Protein 4Q40 (pdb70)

Sequence (1336 aa):
KLLYTSANFLGIPTNRGQPKIGTYQGPELIRKSNFFQLVAEDGIQLTDCGDIIPVELNEAEDPQRFGMKWSRSFSLTTLRIAERVEELMKQSNKSTPLVIVGGDHSMATGTILGHAEAKPDLCVLWIDAHGDINTPLNSASGNMHGMPLSFLVKELQDQIPWLDDFEGIKPCLNASNIAYIGLRDLDAHETHDIRKHGIAYFTMLDVDRMGIEAVIKEALLAVNPRLEKAIHLSFDIDALDPLVAPSTGTAVPGGLTLREGLRICEEVSATGKLSVVELAELNPLLGSQEDVLKTQSSAVHILRACLGHCCRSGHLPFKVRNLTDQGIMSRAAHMQKLLYTSANFLGIPTNRGQPKIGTYQGPELIRKSNFFQLVAEDGIQLTDCGDIIPVELNEAEDPQRFGMKWSRSFSLTTLRIAERVEELMKQSNKSTPLVIVGGDHSMATGTILGHAEAKPDLCVLWIDAHGDINTPLNSASGNMHGMPLSFLVKELQDQIPWLDDFEGIKPCLNASNIAYIGLRDLDAHETHDIRKHGIAYFTMLDVDRMGIEAVIKEALLAVNPRLEKAIHLSFDIDALDPLVAPSTGTAVPGGLTLREGLRICEEVSATGKLSVVELAELNPLLGSQEDVLKTQSSAVHILRACLGHCCRSGHLPFKVRNLTDQGIMSRAAHMQKLLYTSANFLGIPTNRGQPKIGTYQGPELIRKSNFFQLVAEDGIQLTDCGDIIPVELNEAEDPQRFGMKWSRSFSLTTLRIAERVEELMKQSNKSTPLVIVGGDHSMATGTILGHAEAKPDLCVLWIDAHGDINTPLNSASGNMHGMPLSFLVKELQDQIPWLDDFEGIKPCLNASNIAYIGLRDLDAHETHDIRKHGIAYFTMLDVDRMGIEAVIKEALLAVNPRLEKAIHLSFDIDALDPLVAPSTGTAVPGGLTLREGLRICEEVSATGKLSVVELAELNPLLGSQEDVLKTQSSAVHILRACLGHCCRSGHLPFKVRNLTDQGIMSRAAHMQKLLYTSANFLGIPTNRGQPKIGTYQGPELIRKSNFFQLVAEDGIQLTDCGDIIPVELNEAEDPQRFGMKWSRSFSLTTLRIAERVEELMKQSTPLVIVGGDHSMATGTILGHAEAKPDLCVLWIDAHGDINTPLNSASGNMHGMPLSFLVKELQDQIPWLDDFEGIKPCLNASNIAYIGLRDLDAHETHDIRKHGIAYFTMLDVDRMGIEAVIKEALLAVNPRLEKAIHLSFDIDALDPLVAPSTGTAVPGGLTLREGLRICEEVSATGKLSVVELAELNPLLGSQEDVLKTQSSAVHILRACLGHCRSGHLPFKVRNLTDQGIMSRAAHM

Nearest PDB structures (foldseek):
  4q3v-assembly1_A  TM=1.002E+00  e=5.355E-65  Schistosoma mansoni
  4q3p-assembly2_B  TM=1.002E+00  e=9.299E-65  Schistosoma mansoni
  4q3q-assembly3_C  TM=1.002E+00  e=1.295E-64  Schistosoma mansoni
  4q3v-assembly3_C  TM=1.001E+00  e=1.733E-63  Schistosoma mansoni
  4q3p-assembly4_D  TM=9.991E-01  e=5.522E-63  Schistosoma mansoni

Organism: Schistosoma mansoni (NCBI:txid6183)

Structure (mmCIF, N/CA/C/O backbone):
data_4Q40
#
_entry.id   4Q40
#
_cell.length_a   177.808
_cell.length_b   177.808
_cell.length_c   177.808
_cell.angle_alpha   90.00
_cell.angle_beta   90.00
_cell.angle_gamma   90.00
#
_symmetry.space_group_name_H-M   'P 21 3'
#
loop_
_entity.id
_entity.type
_entity.pdbx_description
1 polymer Arginase
2 non-polymer 'MANGANESE (II) ION'
3 non-polymer VALINE
4 non-polymer GLYCEROL
5 non-polymer IMIDAZOLE
6 water water
#
loop_
_atom_site.group_PDB
_atom_site.id
_atom_site.type_symbol
_atom_site.label_atom_id
_atom_site.label_alt_id
_atom_site.label_comp_id
_atom_site.label_asym_id
_atom_site.label_entity_id
_atom_site.label_seq_id
_atom_site.pdbx_PDB_ins_code
_atom_site.Cartn_x
_atom_site.Cartn_y
_atom_site.Cartn_z
_atom_site.occupancy
_atom_site.B_iso_or_equiv
_atom_site.auth_seq_id
_atom_site.auth_comp_id
_atom_site.auth_asym_id
_atom_site.auth_atom_id
_atom_site.pdbx_PDB_model_num
ATOM 1 N N . LYS A 1 39 ? -53.867 -22.845 -9.666 1.00 53.17 18 LYS A N 1
ATOM 2 C CA . LYS A 1 39 ? -52.811 -23.630 -10.307 1.00 53.05 18 LYS A CA 1
ATOM 3 C C . LYS A 1 39 ? -53.001 -23.721 -11.819 1.00 50.01 18 LYS A C 1
ATOM 4 O O . LYS A 1 39 ? -52.305 -24.479 -12.500 1.00 46.48 18 LYS A O 1
ATOM 10 N N . LEU A 1 40 ? -53.956 -22.957 -12.340 1.00 43.19 19 LEU A N 1
ATOM 11 C CA . LEU A 1 40 ? -54.112 -22.825 -13.785 1.00 33.18 19 LEU A CA 1
ATOM 12 C C . LEU A 1 40 ? -54.061 -21.359 -14.159 1.00 30.46 19 LEU A C 1
ATOM 13 O O . LEU A 1 40 ? -54.763 -20.534 -13.574 1.00 28.69 19 LEU A O 1
ATOM 18 N N . LEU A 1 41 ? -53.226 -21.030 -15.139 1.00 24.32 20 LEU A N 1
ATOM 19 C CA . LEU A 1 41 ? -53.169 -19.681 -15.661 1.00 24.17 20 LEU A CA 1
ATOM 20 C C . LEU A 1 41 ? -54.452 -19.352 -16.402 1.00 25.70 20 LEU A C 1
ATOM 21 O O . LEU A 1 41 ? -54.943 -18.233 -16.335 1.00 25.58 20 LEU A O 1
ATOM 26 N N . TYR A 1 42 ? -54.973 -20.324 -17.143 1.00 21.30 21 TYR A N 1
ATOM 27 C CA . TYR A 1 42 ? -56.226 -20.148 -17.867 1.00 21.24 21 TYR A CA 1
ATOM 28 C C . TYR A 1 42 ? -57.184 -21.252 -17.433 1.00 22.40 21 TYR A C 1
ATOM 29 O O . TYR A 1 42 ? -56.891 -22.432 -17.614 1.00 21.50 21 TYR A O 1
ATOM 38 N N . THR A 1 43 ? -58.320 -20.874 -16.853 1.00 22.13 22 THR A N 1
ATOM 39 C CA . THR A 1 43 ? -59.310 -21.856 -16.400 1.00 22.12 22 THR A CA 1
ATOM 40 C C . THR A 1 43 ? -60.432 -22.085 -17.411 1.00 22.42 22 THR A C 1
ATOM 41 O O . THR A 1 43 ? -61.178 -23.054 -17.313 1.00 22.93 22 THR A O 1
ATOM 45 N N . SER A 1 44 ? -60.565 -21.184 -18.373 1.00 19.96 23 SER A N 1
ATOM 46 C CA . SER A 1 44 ? -61.504 -21.407 -19.456 1.00 20.47 23 SER A CA 1
ATOM 47 C C . SER A 1 44 ? -60.912 -20.944 -20.789 1.00 20.48 23 SER A C 1
ATOM 48 O O . SER A 1 44 ? -59.948 -20.189 -20.816 1.00 20.68 23 SER A O 1
ATOM 51 N N . ALA A 1 45 ? -61.491 -21.423 -21.884 1.00 19.18 24 ALA A N 1
ATOM 52 C CA . ALA A 1 45 ? -61.039 -21.027 -23.210 1.00 19.11 24 ALA A CA 1
ATOM 53 C C . ALA A 1 45 ? -62.205 -21.148 -24.173 1.00 18.90 24 ALA A C 1
ATOM 54 O O . ALA A 1 45 ? -63.150 -21.895 -23.928 1.00 20.14 24 ALA A O 1
ATOM 56 N N . ASN A 1 46 ? -62.129 -20.397 -25.267 1.00 20.73 25 ASN A N 1
ATOM 57 C CA . ASN A 1 46 ? -63.089 -20.516 -26.351 1.00 18.58 25 ASN A CA 1
ATOM 58 C C . ASN A 1 46 ? -62.432 -21.175 -27.546 1.00 18.23 25 ASN A C 1
ATOM 59 O O . ASN A 1 46 ? -61.228 -21.036 -27.732 1.00 17.53 25 ASN A O 1
ATOM 64 N N . PHE A 1 47 ? -63.229 -21.879 -28.347 1.00 16.78 26 PHE A N 1
ATOM 65 C CA . PHE A 1 47 ? -62.763 -22.593 -29.539 1.00 18.33 26 PHE A CA 1
ATOM 66 C C . PHE A 1 47 ? -63.612 -22.195 -30.740 1.00 21.77 26 PHE A C 1
ATOM 67 O O . PHE A 1 47 ? -64.850 -22.190 -30.671 1.00 20.63 26 PHE A O 1
ATOM 75 N N . LEU A 1 48 ? -62.945 -21.872 -31.842 1.00 18.32 27 LEU A N 1
ATOM 76 C CA . LEU A 1 48 ? -63.620 -21.400 -33.047 1.00 18.29 27 LEU A CA 1
ATOM 77 C C . LEU A 1 48 ? -62.980 -22.038 -34.265 1.00 22.71 27 LEU A C 1
ATOM 78 O O . LEU A 1 48 ? -61.755 -22.079 -34.368 1.00 15.79 27 LEU A O 1
ATOM 83 N N . GLY A 1 49 ? -63.808 -22.539 -35.183 1.00 15.09 28 GLY A N 1
ATOM 84 C CA . GLY A 1 49 ? -63.330 -23.037 -36.462 1.00 15.81 28 GLY A CA 1
ATOM 85 C C . GLY A 1 49 ? -63.487 -21.991 -37.557 1.00 18.69 28 GLY A C 1
ATOM 86 O O . GLY A 1 49 ? -64.478 -21.256 -37.598 1.00 19.41 28 GLY A O 1
ATOM 87 N N . ILE A 1 50 ? -62.505 -21.919 -38.449 1.00 14.82 29 ILE A N 1
ATOM 88 C CA . ILE A 1 50 ? -62.578 -21.040 -39.618 1.00 16.29 29 ILE A CA 1
ATOM 89 C C . ILE A 1 50 ? -62.065 -21.815 -40.822 1.00 18.30 29 ILE A C 1
ATOM 90 O O . ILE A 1 50 ? -60.866 -21.863 -41.063 1.00 18.71 29 ILE A O 1
ATOM 95 N N . PRO A 1 51 ? -62.978 -22.454 -41.568 1.00 17.33 30 PRO A N 1
ATOM 96 C CA . PRO A 1 51 ? -62.614 -23.357 -42.658 1.00 16.54 30 PRO A CA 1
ATOM 97 C C . PRO A 1 51 ? -62.260 -22.628 -43.965 1.00 16.67 30 PRO A C 1
ATOM 98 O O . PRO A 1 51 ? -62.763 -23.023 -45.018 1.00 18.56 30 PRO A O 1
ATOM 102 N N . THR A 1 52 ? -61.408 -21.612 -43.903 1.00 16.28 31 THR A N 1
ATOM 103 C CA . THR A 1 52 ? -60.950 -20.938 -45.127 1.00 14.67 31 THR A CA 1
ATOM 104 C C . THR A 1 52 ? -60.282 -21.913 -46.091 1.00 19.65 31 THR A C 1
ATOM 105 O O . THR A 1 52 ? -59.510 -22.781 -45.680 1.00 16.73 31 THR A O 1
ATOM 109 N N . ASN A 1 53 ? -60.565 -21.761 -47.380 1.00 15.64 32 ASN A N 1
ATOM 110 C CA . ASN A 1 53 ? -59.945 -22.610 -48.384 1.00 16.60 32 ASN A CA 1
ATOM 111 C C . ASN A 1 53 ? -59.733 -21.812 -49.672 1.00 20.85 32 ASN A C 1
ATOM 112 O O . ASN A 1 53 ? -59.207 -22.334 -50.647 1.00 24.43 32 ASN A O 1
ATOM 117 N N . ARG A 1 54 ? -60.143 -20.547 -49.675 1.00 16.81 33 ARG A N 1
ATOM 118 C CA . ARG A 1 54 ? -59.935 -19.696 -50.853 1.00 18.48 33 ARG A CA 1
ATOM 119 C C . ARG A 1 54 ? -58.646 -18.893 -50.804 1.00 19.28 33 ARG A C 1
ATOM 120 O O . ARG A 1 54 ? -58.420 -18.003 -51.631 1.00 20.12 33 ARG A O 1
ATOM 128 N N . GLY A 1 55 ? -57.794 -19.210 -49.833 1.00 16.60 34 GLY A N 1
ATOM 129 C CA . GLY A 1 55 ? -56.499 -18.563 -49.721 1.00 15.10 34 GLY A CA 1
ATOM 130 C C . GLY A 1 55 ? -55.404 -19.313 -50.456 1.00 15.43 34 GLY A C 1
ATOM 131 O O . GLY A 1 55 ? -54.324 -18.774 -50.658 1.00 17.90 34 GLY A O 1
ATOM 132 N N . GLN A 1 56 ? -55.694 -20.535 -50.893 1.00 16.72 35 GLN A N 1
ATOM 133 C CA . GLN A 1 56 ? -54.718 -21.353 -51.606 1.00 19.00 35 GLN A CA 1
ATOM 134 C C . GLN A 1 56 ? -55.450 -22.434 -52.397 1.00 16.58 35 GLN A C 1
ATOM 135 O O . GLN A 1 56 ? -56.621 -22.708 -52.132 1.00 19.79 35 GLN A O 1
ATOM 141 N N . PRO A 1 57 ? -54.774 -23.051 -53.375 1.00 20.02 36 PRO A N 1
ATOM 142 C CA . PRO A 1 57 ? -55.508 -23.848 -54.373 1.00 20.38 36 PRO A CA 1
ATOM 143 C C . PRO A 1 57 ? -55.887 -25.278 -53.979 1.00 22.92 36 PRO A C 1
ATOM 144 O O . PRO A 1 57 ? -56.757 -25.862 -54.624 1.00 21.01 36 PRO A O 1
ATOM 148 N N . LYS A 1 58 ? -55.255 -25.856 -52.965 1.00 18.28 37 LYS A N 1
ATOM 149 C CA . LYS A 1 58 ? -55.539 -27.257 -52.637 1.00 18.93 37 LYS A CA 1
ATOM 150 C C . LYS A 1 58 ? -56.792 -27.426 -51.783 1.00 20.83 37 LYS A C 1
ATOM 151 O O . LYS A 1 58 ? -56.879 -26.928 -50.659 1.00 18.98 37 LYS A O 1
ATOM 157 N N . ILE A 1 59 ? -57.774 -28.148 -52.309 1.00 18.65 38 ILE A N 1
ATOM 158 C CA . ILE A 1 59 ? -58.982 -28.372 -51.540 1.00 18.48 38 ILE A CA 1
ATOM 159 C C . ILE A 1 59 ? -58.646 -29.196 -50.281 1.00 17.95 38 ILE A C 1
ATOM 160 O O . ILE A 1 59 ? -57.864 -30.142 -50.329 1.00 17.81 38 ILE A O 1
ATOM 165 N N . GLY A 1 60 ? -59.208 -28.804 -49.150 1.00 16.49 39 GLY A N 1
ATOM 166 C CA . GLY A 1 60 ? -59.078 -29.603 -47.942 1.00 16.90 39 GLY A CA 1
ATOM 167 C C . GLY A 1 60 ? -58.803 -28.835 -46.663 1.00 16.45 39 GLY A C 1
ATOM 168 O O . GLY A 1 60 ? -59.032 -29.350 -45.578 1.00 17.09 39 GLY A O 1
ATOM 169 N N . THR A 1 61 ? -58.308 -27.611 -46.769 1.00 15.86 40 THR A N 1
ATOM 170 C CA . THR A 1 61 ? -58.107 -26.836 -45.545 1.00 15.95 40 THR A CA 1
ATOM 171 C C . THR A 1 61 ? -59.445 -26.564 -44.843 1.00 16.82 40 THR A C 1
ATOM 172 O O . THR A 1 61 ? -59.483 -26.329 -43.633 1.00 17.31 40 THR A O 1
ATOM 176 N N . TYR A 1 62 ? -60.552 -26.639 -45.584 1.00 14.65 41 TYR A N 1
ATOM 177 C CA . TYR A 1 62 ? -61.864 -26.417 -44.968 1.00 17.08 41 TYR A CA 1
ATOM 178 C C . TYR A 1 62 ? -62.189 -27.520 -43.954 1.00 15.85 41 TYR A C 1
ATOM 179 O O . TYR A 1 62 ? -63.068 -27.349 -43.106 1.00 18.43 41 TYR A O 1
ATOM 188 N N . GLN A 1 63 ? -61.460 -28.630 -44.023 1.00 17.09 42 GLN A N 1
ATOM 189 C CA . GLN A 1 63 ? -61.679 -29.753 -43.113 1.00 16.52 42 GLN A CA 1
ATOM 190 C C . GLN A 1 63 ? -60.799 -29.682 -41.851 1.00 17.16 42 GLN A C 1
ATOM 191 O O . GLN A 1 63 ? -60.891 -30.546 -40.986 1.00 16.59 42 GLN A O 1
ATOM 197 N N . GLY A 1 64 ? -59.990 -28.635 -41.728 1.00 17.35 43 GLY A N 1
ATOM 198 C CA . GLY A 1 64 ? -59.118 -28.488 -40.565 1.00 15.20 43 GLY A CA 1
ATOM 199 C C . GLY A 1 64 ? -59.856 -28.498 -39.238 1.00 15.00 43 GLY A C 1
ATOM 200 O O . GLY A 1 64 ? -59.480 -29.230 -38.316 1.00 16.48 43 GLY A O 1
ATOM 201 N N . PRO A 1 65 ? -60.905 -27.671 -39.108 1.00 15.40 44 PRO A N 1
ATOM 202 C CA . PRO A 1 65 ? -61.551 -27.619 -37.794 1.00 18.66 44 PRO A CA 1
ATOM 203 C C . PRO A 1 65 ? -62.127 -28.974 -37.399 1.00 18.66 44 PRO A C 1
ATOM 204 O O . PRO A 1 65 ? -62.020 -29.378 -36.243 1.00 19.02 44 PRO A O 1
ATOM 208 N N . GLU A 1 66 ? -62.713 -29.681 -38.353 1.00 18.22 45 GLU A N 1
ATOM 209 C CA . GLU A 1 66 ? -63.275 -30.997 -38.068 1.00 19.36 45 GLU A CA 1
ATOM 210 C C . GLU A 1 66 ? -62.197 -32.016 -37.685 1.00 20.62 45 GLU A C 1
ATOM 211 O O . GLU A 1 66 ? -62.428 -32.920 -36.872 1.00 21.82 45 GLU A O 1
ATOM 217 N N . LEU A 1 67 ? -61.013 -31.887 -38.271 1.00 19.31 46 LEU A N 1
ATOM 218 C CA . LEU A 1 67 ? -59.916 -32.767 -37.884 1.00 17.66 46 LEU A CA 1
ATOM 219 C C . LEU A 1 67 ? -59.617 -32.654 -36.385 1.00 19.14 46 LEU A C 1
ATOM 220 O O . LEU A 1 67 ? -59.291 -33.650 -35.730 1.00 20.90 46 LEU A O 1
ATOM 225 N N . ILE A 1 68 ? -59.728 -31.447 -35.838 1.00 16.59 47 ILE A N 1
ATOM 226 C CA . ILE A 1 68 ? -59.468 -31.258 -34.417 1.00 19.72 47 ILE A CA 1
ATOM 227 C C . ILE A 1 68 ? -60.682 -31.651 -33.568 1.00 20.34 47 ILE A C 1
ATOM 228 O O . ILE A 1 68 ? -60.533 -32.262 -32.507 1.00 20.21 47 ILE A O 1
ATOM 233 N N . ARG A 1 69 ? -61.881 -31.320 -34.035 1.00 20.53 48 ARG A N 1
ATOM 234 C CA . ARG A 1 69 ? -63.087 -31.724 -33.306 1.00 21.35 48 ARG A CA 1
ATOM 235 C C . ARG A 1 69 ? -63.217 -33.235 -33.164 1.00 23.43 48 ARG A C 1
ATOM 236 O O . ARG A 1 69 ? -63.688 -33.727 -32.139 1.00 27.58 48 ARG A O 1
ATOM 244 N N . LYS A 1 70 ? -62.808 -33.981 -34.181 1.00 22.75 49 LYS A N 1
ATOM 245 C CA . LYS A 1 70 ? -62.946 -35.431 -34.096 1.00 27.02 49 LYS A CA 1
ATOM 246 C C . LYS A 1 70 ? -61.776 -36.082 -33.352 1.00 26.32 49 LYS A C 1
ATOM 247 O O . LYS A 1 70 ? -61.791 -37.282 -33.102 1.00 23.13 49 LYS A O 1
ATOM 253 N N . SER A 1 71 ? -60.774 -35.283 -32.982 1.00 22.89 50 SER A N 1
ATOM 254 C CA . SER A 1 71 ? -59.681 -35.772 -32.138 1.00 21.31 50 SER A CA 1
ATOM 255 C C . SER A 1 71 ? -60.128 -35.813 -30.688 1.00 22.56 50 SER A C 1
ATOM 256 O O . SER A 1 71 ? -61.267 -35.473 -30.371 1.00 23.25 50 SER A O 1
ATOM 259 N N . ASN A 1 72 ? -59.211 -36.190 -29.801 1.00 20.41 51 ASN A N 1
ATOM 260 C CA . ASN A 1 72 ? -59.490 -36.178 -28.369 1.00 21.23 51 ASN A CA 1
ATOM 261 C C . ASN A 1 72 ? -59.120 -34.860 -27.685 1.00 21.91 51 ASN A C 1
ATOM 262 O O . ASN A 1 72 ? -59.110 -34.763 -26.455 1.00 21.68 51 ASN A O 1
ATOM 267 N N . PHE A 1 73 ? -58.850 -33.830 -28.482 1.00 19.45 52 PHE A N 1
ATOM 268 C CA . PHE A 1 73 ? -58.451 -32.537 -27.936 1.00 16.95 52 PHE A CA 1
ATOM 269 C C . PHE A 1 73 ? -59.378 -32.030 -26.824 1.00 19.94 52 PHE A C 1
ATOM 270 O O . PHE A 1 73 ? -58.916 -31.683 -25.742 1.00 19.54 52 PHE A O 1
ATOM 278 N N . PHE A 1 74 ? -60.683 -31.975 -27.082 1.00 19.46 53 PHE A N 1
ATOM 279 C CA . PHE A 1 74 ? -61.609 -31.453 -26.081 1.00 20.63 53 PHE A CA 1
ATOM 280 C C . PHE A 1 74 ? -61.567 -32.257 -24.774 1.00 19.95 53 PHE A C 1
ATOM 281 O O . PHE A 1 74 ? -61.528 -31.693 -23.680 1.00 22.53 53 PHE A O 1
ATOM 289 N N . GLN A 1 75 ? -61.563 -33.572 -24.893 1.00 21.65 54 GLN A N 1
ATOM 290 C CA . GLN A 1 75 ? -61.514 -34.425 -23.712 1.00 24.10 54 GLN A CA 1
ATOM 291 C C . GLN A 1 75 ? -60.242 -34.168 -22.903 1.00 25.95 54 GLN A C 1
ATOM 292 O O . GLN A 1 75 ? -60.286 -34.050 -21.680 1.00 22.77 54 GLN A O 1
ATOM 298 N N . LEU A 1 76 ? -59.111 -34.066 -23.593 1.00 21.82 55 LEU A N 1
ATOM 299 C CA . LEU A 1 76 ? -57.824 -33.893 -22.922 1.00 21.95 55 LEU A CA 1
ATOM 300 C C . LEU A 1 76 ? -57.741 -32.535 -22.243 1.00 22.46 55 LEU A C 1
ATOM 301 O O . LEU A 1 76 ? -57.170 -32.397 -21.164 1.00 22.73 55 LEU A O 1
ATOM 306 N N . VAL A 1 77 ? -58.287 -31.521 -22.894 1.00 18.29 56 VAL A N 1
ATOM 307 C CA . VAL A 1 77 ? -58.324 -30.197 -22.298 1.00 19.49 56 VAL A CA 1
ATOM 308 C C . VAL A 1 77 ? -59.176 -30.210 -21.029 1.00 23.38 56 VAL A C 1
ATOM 309 O O . VAL A 1 77 ? -58.802 -29.622 -20.016 1.00 22.48 56 VAL A O 1
ATOM 313 N N . ALA A 1 78 ? -60.304 -30.906 -21.070 1.00 20.79 57 ALA A N 1
ATOM 314 C CA . ALA A 1 78 ? -61.161 -30.993 -19.883 1.00 22.06 57 ALA A CA 1
ATOM 315 C C . ALA A 1 78 ? -60.457 -31.751 -18.760 1.00 22.53 57 ALA A C 1
ATOM 316 O O . ALA A 1 78 ? -60.599 -31.405 -17.592 1.00 27.30 57 ALA A O 1
ATOM 318 N N . GLU A 1 79 ? -59.678 -32.766 -19.118 1.00 22.84 58 GLU A N 1
ATOM 319 C CA . GLU A 1 79 ? -58.952 -33.548 -18.127 1.00 27.34 58 GLU A CA 1
ATOM 320 C C . GLU A 1 79 ? -57.881 -32.744 -17.373 1.00 30.57 58 GLU A C 1
ATOM 321 O O . GLU A 1 79 ? -57.501 -33.108 -16.264 1.00 28.32 58 GLU A O 1
ATOM 327 N N . ASP A 1 80 ? -57.411 -31.649 -17.961 1.00 25.66 59 ASP A N 1
ATOM 328 C CA . ASP A 1 80 ? -56.480 -30.758 -17.260 1.00 26.23 59 ASP A CA 1
ATOM 329 C C . ASP A 1 80 ? -57.199 -29.675 -16.449 1.00 25.53 59 ASP A C 1
ATOM 330 O O . ASP A 1 80 ? -56.556 -28.844 -15.815 1.00 26.93 59 ASP A O 1
ATOM 335 N N . GLY A 1 81 ? -58.528 -29.680 -16.485 1.00 24.99 60 GLY A N 1
ATOM 336 C CA . GLY A 1 81 ? -59.328 -28.805 -15.637 1.00 26.55 60 GLY A CA 1
ATOM 337 C C . GLY A 1 81 ? -59.773 -27.515 -16.298 1.00 26.06 60 GLY A C 1
ATOM 338 O O . GLY A 1 81 ? -60.279 -26.609 -15.644 1.00 24.65 60 GLY A O 1
ATOM 339 N N . ILE A 1 82 ? -59.601 -27.432 -17.611 1.00 24.34 61 ILE A N 1
ATOM 340 C CA . ILE A 1 82 ? -59.964 -26.227 -18.336 1.00 21.96 61 ILE A CA 1
ATOM 341 C C . ILE A 1 82 ? -61.357 -26.384 -18.952 1.00 22.74 61 ILE A C 1
ATOM 342 O O . ILE A 1 82 ? -61.669 -27.412 -19.556 1.00 23.09 61 ILE A O 1
ATOM 347 N N . GLN A 1 83 ? -62.191 -25.368 -18.772 1.00 22.91 62 GLN A N 1
ATOM 348 C CA . GLN A 1 83 ? -63.530 -25.333 -19.369 1.00 26.17 62 GLN A CA 1
ATOM 349 C C . GLN A 1 83 ? -63.468 -24.734 -20.769 1.00 24.77 62 GLN A C 1
ATOM 350 O O . GLN A 1 83 ? -63.279 -23.531 -20.914 1.00 24.50 62 GLN A O 1
ATOM 356 N N . LEU A 1 84 ? -63.633 -25.575 -21.787 1.00 23.15 63 LEU A N 1
ATOM 357 C CA . LEU A 1 84 ? -63.517 -25.148 -23.182 1.00 25.08 63 LEU A CA 1
ATOM 358 C C . LEU A 1 84 ? -64.884 -25.112 -23.853 1.00 24.54 63 LEU A C 1
ATOM 359 O O . LEU A 1 84 ? -65.583 -26.122 -23.910 1.00 26.54 63 LEU A O 1
ATOM 364 N N . THR A 1 85 ? -65.259 -23.942 -24.362 1.00 21.82 64 THR A N 1
ATOM 365 C CA . THR A 1 85 ? -66.543 -23.768 -25.027 1.00 22.58 64 THR A CA 1
ATOM 366 C C . THR A 1 85 ? -66.382 -23.749 -26.539 1.00 24.57 64 THR A C 1
ATOM 367 O O . THR A 1 85 ? -65.620 -22.947 -27.067 1.00 21.25 64 THR A O 1
ATOM 371 N N . ASP A 1 86 ? -67.094 -24.633 -27.232 1.00 21.64 65 ASP A N 1
ATOM 372 C CA . ASP A 1 86 ? -67.051 -24.667 -28.689 1.00 21.49 65 ASP A CA 1
ATOM 373 C C . ASP A 1 86 ? -67.957 -23.578 -29.243 1.00 25.57 65 ASP A C 1
ATOM 374 O O . ASP A 1 86 ? -69.179 -23.679 -29.160 1.00 26.15 65 ASP A O 1
ATOM 379 N N . CYS A 1 87 ? -67.365 -22.529 -29.794 1.00 21.75 66 CYS A N 1
ATOM 380 C CA . CYS A 1 87 ? -68.146 -21.406 -30.323 1.00 21.78 66 CYS A CA 1
ATOM 381 C C . CYS A 1 87 ? -68.562 -21.573 -31.785 1.00 19.17 66 CYS A C 1
ATOM 382 O O . CYS A 1 87 ? -69.047 -20.630 -32.409 1.00 23.00 66 CYS A O 1
ATOM 385 N N . GLY A 1 88 ? -68.378 -22.765 -32.332 1.00 19.38 67 GLY A N 1
ATOM 386 C CA . GLY A 1 88 ? -68.850 -23.065 -33.675 1.00 19.52 67 GLY A CA 1
ATOM 387 C C . GLY A 1 88 ? -67.843 -22.679 -34.747 1.00 22.91 67 GLY A C 1
ATOM 388 O O . GLY A 1 88 ? -66.649 -22.578 -34.466 1.00 19.78 67 GLY A O 1
ATOM 389 N N . ASP A 1 89 ? -68.322 -22.470 -35.971 1.00 20.82 68 ASP A N 1
ATOM 390 C CA . ASP A 1 89 ? -67.454 -22.110 -37.099 1.00 20.13 68 ASP A CA 1
ATOM 391 C C . ASP A 1 89 ? -67.863 -20.753 -37.651 1.00 28.05 68 ASP A C 1
ATOM 392 O O . ASP A 1 89 ? -69.022 -20.346 -37.550 1.00 27.57 68 ASP A O 1
ATOM 397 N N . ILE A 1 90 ? -66.909 -20.057 -38.247 1.00 18.53 69 ILE A N 1
ATOM 398 C CA . ILE A 1 90 ? -67.225 -18.927 -39.117 1.00 19.32 69 ILE A CA 1
ATOM 399 C C . ILE A 1 90 ? -67.467 -19.487 -40.515 1.00 24.83 69 ILE A C 1
ATOM 400 O O . ILE A 1 90 ? -66.781 -20.417 -40.944 1.00 28.56 69 ILE A O 1
ATOM 405 N N . ILE A 1 91 ? -68.469 -18.966 -41.217 1.00 18.87 70 ILE A N 1
ATOM 406 C CA . ILE A 1 91 ? -68.714 -19.408 -42.587 1.00 18.94 70 ILE A CA 1
ATOM 407 C C . ILE A 1 91 ? -67.967 -18.461 -43.519 1.00 21.07 70 ILE A C 1
ATOM 408 O O . ILE A 1 91 ? -68.285 -17.281 -43.591 1.00 20.00 70 ILE A O 1
ATOM 413 N N . PRO A 1 92 ? -66.948 -18.966 -44.224 1.00 19.44 71 PRO A N 1
ATOM 414 C CA . PRO A 1 92 ? -66.251 -18.035 -45.115 1.00 19.86 71 PRO A CA 1
ATOM 415 C C . PRO A 1 92 ? -67.169 -17.595 -46.259 1.00 22.11 71 PRO A C 1
ATOM 416 O O . PRO A 1 92 ? -68.090 -18.326 -46.631 1.00 20.04 71 PRO A O 1
ATOM 420 N N . VAL A 1 93 ? -66.925 -16.414 -46.805 1.00 20.05 72 VAL A N 1
ATOM 421 C CA . VAL A 1 93 ? -67.616 -16.012 -48.029 1.00 22.81 72 VAL A CA 1
ATOM 422 C C . VAL A 1 93 ? -66.841 -16.563 -49.211 1.00 23.59 72 VAL A C 1
ATOM 423 O O . VAL A 1 93 ? -65.650 -16.289 -49.355 1.00 19.35 72 VAL A O 1
ATOM 427 N N . GLU A 1 94 ? -67.515 -17.350 -50.045 1.00 19.75 73 GLU A N 1
ATOM 428 C CA . GLU A 1 94 ? -66.891 -17.977 -51.199 1.00 23.48 73 GLU A CA 1
ATOM 429 C C . GLU A 1 94 ? -67.681 -17.596 -52.457 1.00 23.75 73 GLU A C 1
ATOM 430 O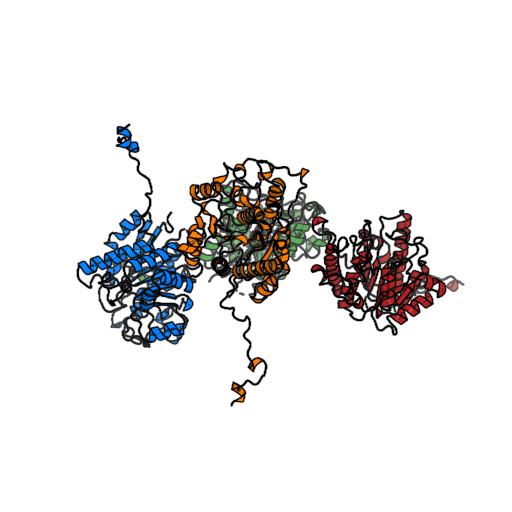 O . GLU A 1 94 ? -68.685 -18.226 -52.779 1.00 25.88 73 GLU A O 1
ATOM 436 N N . LEU A 1 95 ? -67.223 -16.565 -53.154 1.00 21.99 74 LEU A N 1
ATOM 437 C CA . LEU A 1 95 ? -67.926 -16.082 -54.346 1.00 25.77 74 LEU A CA 1
ATOM 438 C C . LEU A 1 95 ? -67.629 -16.975 -55.537 1.00 26.72 74 LEU A C 1
ATOM 439 O O . LEU A 1 95 ? -66.738 -17.824 -55.474 1.00 22.85 74 LEU A O 1
ATOM 444 N N . ASN A 1 96 ? -68.375 -16.810 -56.630 1.00 27.59 75 ASN A N 1
ATOM 445 C CA . ASN A 1 96 ? -68.025 -17.559 -57.833 1.00 27.02 75 ASN A CA 1
ATOM 446 C C . ASN A 1 96 ? -67.044 -16.775 -58.694 1.00 25.68 75 ASN A C 1
ATOM 447 O O . ASN A 1 96 ? -66.794 -15.602 -58.450 1.00 27.06 75 ASN A O 1
ATOM 452 N N . GLU A 1 97 ? -66.467 -17.434 -59.690 1.00 29.33 76 GLU A N 1
ATOM 453 C CA . GLU A 1 97 ? -65.403 -16.820 -60.463 1.00 32.50 76 GLU A CA 1
ATOM 454 C C . GLU A 1 97 ? -65.867 -15.516 -61.100 1.00 32.14 76 GLU A C 1
ATOM 455 O O . GLU A 1 97 ? -65.118 -14.540 -61.155 1.00 30.92 76 GLU A O 1
ATOM 461 N N . ALA A 1 98 ? -67.111 -15.499 -61.569 1.00 29.65 77 ALA A N 1
ATOM 462 C CA . ALA A 1 98 ? -67.654 -14.321 -62.229 1.00 28.18 77 ALA A CA 1
ATOM 463 C C . ALA A 1 98 ? -67.703 -13.125 -61.285 1.00 30.38 77 ALA A C 1
ATOM 464 O O . ALA A 1 98 ? -67.391 -12.002 -61.681 1.00 27.47 77 ALA A O 1
ATOM 466 N N . GLU A 1 99 ? -68.085 -13.373 -60.034 1.00 25.02 78 GLU A N 1
ATOM 467 C CA . GLU A 1 99 ? -68.185 -12.309 -59.035 1.00 26.57 78 GLU A CA 1
ATOM 468 C C . GLU A 1 99 ? -66.825 -11.889 -58.470 1.00 23.43 78 GLU A C 1
ATOM 469 O O . GLU A 1 99 ? -66.717 -10.859 -57.807 1.00 22.45 78 GLU A O 1
ATOM 475 N N . ASP A 1 100 ? -65.793 -12.681 -58.731 1.00 23.79 79 ASP A N 1
ATOM 476 C CA . ASP A 1 100 ? -64.512 -12.497 -58.039 1.00 22.31 79 ASP A CA 1
ATOM 477 C C . ASP A 1 100 ? -63.362 -12.776 -58.992 1.00 23.17 79 ASP A C 1
ATOM 478 O O . ASP A 1 100 ? -62.601 -13.726 -58.799 1.00 24.76 79 ASP A O 1
ATOM 483 N N . PRO A 1 101 ? -63.229 -11.948 -60.040 1.00 22.13 80 PRO A N 1
ATOM 484 C CA . PRO A 1 101 ? -62.114 -12.133 -60.969 1.00 24.96 80 PRO A CA 1
ATOM 485 C C . PRO A 1 101 ? -60.794 -11.699 -60.338 1.00 21.75 80 PRO A C 1
ATOM 486 O O . PRO A 1 101 ? -60.795 -11.000 -59.321 1.00 19.40 80 PRO A O 1
ATOM 490 N N . GLN A 1 102 ? -59.685 -12.101 -60.949 1.00 22.94 81 GLN A N 1
ATOM 491 C CA . GLN A 1 102 ? -58.371 -11.654 -60.502 1.00 22.41 81 GLN A CA 1
ATOM 492 C C . GLN A 1 102 ? -58.312 -10.147 -60.485 1.00 27.18 81 GLN A C 1
ATOM 493 O O . GLN A 1 102 ? -58.770 -9.494 -61.417 1.00 26.70 81 GLN A O 1
ATOM 499 N N . ARG A 1 103 ? -57.746 -9.592 -59.423 1.00 20.52 82 ARG A N 1
ATOM 500 C CA . ARG A 1 103 ? -57.478 -8.165 -59.367 1.00 19.02 82 ARG A CA 1
ATOM 501 C C . ARG A 1 103 ? -56.092 -8.001 -58.782 1.00 25.91 82 ARG A C 1
ATOM 502 O O . ARG A 1 103 ? -55.802 -8.549 -57.716 1.00 19.80 82 ARG A O 1
ATOM 510 N N . PHE A 1 104 ? -55.236 -7.269 -59.488 1.00 21.66 83 PHE A N 1
ATOM 511 C CA . PHE A 1 104 ? -53.832 -7.113 -59.106 1.00 24.52 83 PHE A CA 1
ATOM 512 C C . PHE A 1 104 ? -53.166 -8.473 -58.911 1.00 22.74 83 PHE A C 1
ATOM 513 O O . PHE A 1 104 ? -52.327 -8.652 -58.025 1.00 23.20 83 PHE A O 1
ATOM 521 N N . GLY A 1 105 ? -53.550 -9.425 -59.756 1.00 19.23 84 GLY A N 1
ATOM 522 C CA . GLY A 1 105 ? -52.989 -10.762 -59.726 1.00 24.46 84 GLY A CA 1
ATOM 523 C C . GLY A 1 105 ? -53.513 -11.617 -58.587 1.00 23.32 84 GLY A C 1
ATOM 524 O O . GLY A 1 105 ? -53.263 -12.817 -58.557 1.00 21.75 84 GLY A O 1
ATOM 525 N N . MET A 1 106 ? -54.241 -11.012 -57.652 1.00 19.08 85 MET A N 1
ATOM 526 C CA . MET A 1 106 ? -54.774 -11.770 -56.521 1.00 21.60 85 MET A CA 1
ATOM 527 C C . MET A 1 106 ? -55.903 -12.698 -56.944 1.00 23.62 85 MET A C 1
ATOM 528 O O . MET A 1 106 ? -56.777 -12.316 -57.735 1.00 19.84 85 MET A O 1
ATOM 533 N N . LYS A 1 107 ? -55.890 -13.918 -56.409 1.00 16.49 86 LYS A N 1
ATOM 534 C CA . LYS A 1 107 ? -56.952 -14.873 -56.663 1.00 18.80 86 LYS A CA 1
ATOM 535 C C . LYS A 1 107 ? -57.957 -14.839 -55.527 1.00 21.48 86 LYS A C 1
ATOM 536 O O . LYS A 1 107 ? -57.588 -14.979 -54.364 1.00 20.13 86 LYS A O 1
ATOM 542 N N . TRP A 1 108 ? -59.228 -14.671 -55.873 1.00 18.52 87 TRP A N 1
ATOM 543 C CA . TRP A 1 108 ? -60.310 -14.632 -54.890 1.00 18.81 87 TRP A CA 1
ATOM 544 C C . TRP A 1 108 ? -60.154 -13.497 -53.878 1.00 17.83 87 TRP A C 1
ATOM 545 O O . TRP A 1 108 ? -60.404 -13.687 -52.687 1.00 19.15 87 TRP A O 1
ATOM 556 N N . SER A 1 109 ? -59.744 -12.323 -54.335 1.00 17.56 88 SER A N 1
ATOM 557 C CA . SER A 1 109 ? -59.549 -11.190 -53.428 1.00 17.61 88 SER A CA 1
ATOM 558 C C . SER A 1 109 ? -60.823 -10.627 -52.787 1.00 19.09 88 SER A C 1
ATOM 559 O O . SER A 1 109 ? -60.772 -10.063 -51.691 1.00 17.65 88 SER A O 1
ATOM 562 N N . ARG A 1 110 ? -61.966 -10.765 -53.449 1.00 20.47 89 ARG A N 1
ATOM 563 C CA . ARG A 1 110 ? -63.199 -10.232 -52.867 1.00 19.37 89 ARG A CA 1
ATOM 564 C C . ARG A 1 110 ? -63.803 -11.222 -51.879 1.00 15.23 89 ARG A C 1
ATOM 565 O O . ARG A 1 110 ? -64.361 -10.824 -50.859 1.00 18.64 89 ARG A O 1
ATOM 573 N N . SER A 1 111 ? -63.691 -12.509 -52.182 1.00 17.36 90 SER A N 1
ATOM 574 C CA . SER A 1 111 ? -63.997 -13.528 -51.188 1.00 17.71 90 SER A CA 1
ATOM 575 C C . SER A 1 111 ? -63.159 -13.247 -49.929 1.00 19.17 90 SER A C 1
ATOM 576 O O . SER A 1 111 ? -63.667 -13.310 -48.807 1.00 17.61 90 SER A O 1
ATOM 579 N N . PHE A 1 112 ? -61.884 -12.920 -50.139 1.00 17.05 91 PHE A N 1
ATOM 580 C CA . PHE A 1 112 ? -60.955 -12.585 -49.048 1.00 19.37 91 PHE A CA 1
ATOM 581 C C . PHE A 1 112 ? -61.386 -11.356 -48.248 1.00 18.04 91 PHE A C 1
ATOM 582 O O . PHE A 1 112 ? -61.420 -11.390 -47.019 1.00 18.61 91 PHE A O 1
ATOM 590 N N . SER A 1 113 ? -61.706 -10.259 -48.926 1.00 17.10 92 SER A N 1
ATOM 591 C CA . SER A 1 113 ? -62.029 -9.041 -48.187 1.00 16.80 92 SER A CA 1
ATOM 592 C C . SER A 1 113 ? -63.321 -9.217 -47.393 1.00 20.40 92 SER A C 1
ATOM 593 O O . SER A 1 113 ? -63.414 -8.797 -46.236 1.00 18.73 92 SER A O 1
ATOM 596 N N . LEU A 1 114 ? -64.315 -9.853 -48.009 1.00 19.55 93 LEU A N 1
ATOM 597 C CA . LEU A 1 114 ? -65.580 -10.113 -47.324 1.00 20.40 93 LEU A CA 1
ATOM 598 C C . LEU A 1 114 ? -65.390 -11.086 -46.164 1.00 20.83 93 LEU A C 1
ATOM 599 O O . LEU A 1 114 ? -65.949 -10.894 -45.090 1.00 18.37 93 LEU A O 1
ATOM 604 N N . THR A 1 115 ? -64.607 -12.135 -46.396 1.00 18.55 94 THR A N 1
ATOM 605 C CA . THR A 1 115 ? -64.346 -13.128 -45.353 1.00 17.28 94 THR A CA 1
ATOM 606 C C . THR A 1 115 ? -63.578 -12.477 -44.212 1.00 17.34 94 THR A C 1
ATOM 607 O O . THR A 1 115 ? -63.866 -12.720 -43.047 1.00 18.11 94 THR A O 1
ATOM 611 N N . THR A 1 116 ? -62.606 -11.638 -44.553 1.00 17.28 95 THR A N 1
ATOM 612 C CA . THR A 1 116 ? -61.816 -10.940 -43.537 1.00 15.18 95 THR A CA 1
ATOM 613 C C . THR A 1 116 ? -62.694 -10.132 -42.592 1.00 20.30 95 THR A C 1
ATOM 614 O O . THR A 1 116 ? -62.533 -10.176 -41.371 1.00 15.85 95 THR A O 1
ATOM 618 N N . LEU A 1 117 ? -63.638 -9.391 -43.155 1.00 18.27 96 LEU A N 1
ATOM 619 C CA . LEU A 1 117 ? -64.505 -8.557 -42.330 1.00 18.59 96 LEU A CA 1
ATOM 620 C C . LEU A 1 117 ? -65.437 -9.413 -41.466 1.00 15.86 96 LEU A C 1
ATOM 621 O O . LEU A 1 117 ? -65.702 -9.080 -40.313 1.00 20.46 96 LEU A O 1
ATOM 626 N N . ARG A 1 118 ? -65.936 -10.509 -42.020 1.00 17.26 97 ARG A N 1
ATOM 627 C CA . ARG A 1 118 ? -66.808 -11.410 -41.252 1.00 20.68 97 ARG A CA 1
ATOM 628 C C . ARG A 1 118 ? -66.052 -12.049 -40.085 1.00 21.39 97 ARG A C 1
ATOM 629 O O . ARG A 1 118 ? -66.542 -12.097 -38.953 1.00 15.82 97 ARG A O 1
ATOM 637 N N . ILE A 1 119 ? -64.854 -12.545 -40.368 1.00 17.14 98 ILE A N 1
ATOM 638 C CA . ILE A 1 119 ? -64.009 -13.088 -39.311 1.00 17.15 98 ILE A CA 1
ATOM 639 C C . ILE A 1 119 ? -63.747 -12.044 -38.229 1.00 16.47 98 ILE A C 1
ATOM 640 O O . ILE A 1 119 ? -63.920 -12.310 -37.032 1.00 18.16 98 ILE A O 1
ATOM 645 N N . ALA A 1 120 ? -63.345 -10.843 -38.638 1.00 16.74 99 ALA A N 1
ATOM 646 C CA . ALA A 1 120 ? -62.979 -9.819 -37.662 1.00 17.11 99 ALA A CA 1
ATOM 647 C C . ALA A 1 120 ? -64.135 -9.454 -36.739 1.00 20.09 99 ALA A C 1
ATOM 648 O O . ALA A 1 120 ? -63.937 -9.210 -35.547 1.00 18.91 99 ALA A O 1
ATOM 650 N N . GLU A 1 121 ? -65.349 -9.404 -37.279 1.00 19.63 100 GLU A N 1
ATOM 651 C CA . GLU A 1 121 ? -66.487 -9.059 -36.437 1.00 20.75 100 GLU A CA 1
ATOM 652 C C . GLU A 1 121 ? -66.704 -10.104 -35.359 1.00 18.78 100 GLU A C 1
ATOM 653 O O . GLU A 1 121 ? -66.939 -9.769 -34.198 1.00 19.73 100 GLU A O 1
ATOM 659 N N . ARG A 1 122 ? -66.628 -11.369 -35.749 1.00 18.80 101 ARG A N 1
ATOM 660 C CA . ARG A 1 122 ? -66.863 -12.468 -34.829 1.00 17.86 101 ARG A CA 1
ATOM 661 C C . ARG A 1 122 ? -65.762 -12.545 -33.771 1.00 21.93 101 ARG A C 1
ATOM 662 O O . ARG A 1 122 ? -66.040 -12.719 -32.581 1.00 18.68 101 ARG A O 1
ATOM 670 N N . VAL A 1 123 ? -64.507 -12.423 -34.201 1.00 18.19 102 VAL A N 1
ATOM 671 C CA . VAL A 1 123 ? -63.400 -12.464 -33.247 1.00 20.17 102 VAL A CA 1
ATOM 672 C C . VAL A 1 123 ? -63.480 -11.285 -32.281 1.00 20.26 102 VAL A C 1
ATOM 673 O O . VAL A 1 123 ? -63.295 -11.436 -31.074 1.00 22.09 102 VAL A O 1
ATOM 677 N N . GLU A 1 124 ? -63.781 -10.107 -32.812 1.00 18.42 103 GLU A N 1
ATOM 678 C CA . GLU A 1 124 ? -63.938 -8.942 -31.962 1.00 20.45 103 GLU A CA 1
ATOM 679 C C . GLU A 1 124 ? -65.003 -9.182 -30.897 1.00 24.93 103 GLU A C 1
ATOM 680 O O . GLU A 1 124 ? -64.779 -8.913 -29.724 1.00 26.03 103 GLU A O 1
ATOM 686 N N . GLU A 1 125 ? -66.159 -9.700 -31.293 1.00 26.01 104 GLU A N 1
ATOM 687 C CA . GLU A 1 125 ? -67.222 -9.882 -30.312 1.00 29.13 104 GLU A CA 1
ATOM 688 C C . GLU A 1 125 ? -66.826 -10.912 -29.249 1.00 31.87 104 GLU A C 1
ATOM 689 O O . GLU A 1 125 ? -67.033 -10.696 -28.049 1.00 30.03 104 GLU A O 1
ATOM 695 N N . LEU A 1 126 ? -66.219 -12.012 -29.682 1.00 27.24 105 LEU A N 1
ATOM 696 C CA . LEU A 1 126 ? -65.771 -13.030 -28.731 1.00 30.01 105 LEU A CA 1
ATOM 697 C C . LEU A 1 126 ? -64.762 -12.476 -27.748 1.00 29.75 105 LEU A C 1
ATOM 698 O O . LEU A 1 126 ? -64.812 -12.783 -26.558 1.00 33.91 105 LEU A O 1
ATOM 703 N N . MET A 1 127 ? -63.834 -11.666 -28.239 1.00 27.17 106 MET A N 1
ATOM 704 C CA . MET A 1 127 ? -62.757 -11.176 -27.390 1.00 30.35 106 MET A CA 1
ATOM 705 C C . MET A 1 127 ? -63.244 -10.075 -26.454 1.00 37.28 106 MET A C 1
ATOM 706 O O . MET A 1 127 ? -62.637 -9.828 -25.418 1.00 36.11 106 MET A O 1
ATOM 711 N N . LYS A 1 128 ? -64.338 -9.413 -26.818 1.00 33.95 107 LYS A N 1
ATOM 712 C CA . LYS A 1 128 ? -64.890 -8.366 -25.961 1.00 36.10 107 LYS A CA 1
ATOM 713 C C . LYS A 1 128 ? -65.802 -8.943 -24.872 1.00 41.02 107 LYS A C 1
ATOM 714 O O . LYS A 1 128 ? -65.889 -8.394 -23.772 1.00 41.28 107 LYS A O 1
ATOM 720 N N . GLN A 1 129 ? -66.476 -10.050 -25.171 1.00 36.24 108 GLN A N 1
ATOM 721 C CA . GLN A 1 129 ? -67.251 -10.728 -24.146 1.00 44.73 108 GLN A CA 1
ATOM 722 C C . GLN A 1 129 ? -66.277 -11.275 -23.109 1.00 49.19 108 GLN A C 1
ATOM 723 O O . GLN A 1 129 ? -66.635 -11.486 -21.951 1.00 53.53 108 GLN A O 1
ATOM 729 N N . SER A 1 130 ? -65.034 -11.481 -23.538 1.00 49.16 109 SER A N 1
ATOM 730 C CA . SER A 1 130 ? -63.980 -12.017 -22.679 1.00 49.33 109 SER A CA 1
ATOM 731 C C . SER A 1 130 ? -63.269 -10.916 -21.896 1.00 51.58 109 SER A C 1
ATOM 732 O O . SER A 1 130 ? -62.801 -11.148 -20.781 1.00 53.66 109 SER A O 1
ATOM 735 N N . ASN A 1 131 ? -63.175 -9.728 -22.492 1.00 50.34 110 ASN A N 1
ATOM 736 C CA . ASN A 1 131 ? -62.612 -8.566 -21.813 1.00 49.94 110 ASN A CA 1
ATOM 737 C C . ASN A 1 131 ? -63.339 -8.310 -20.495 1.00 55.70 110 ASN A C 1
ATOM 738 O O . ASN A 1 131 ? -64.550 -8.527 -20.393 1.00 56.14 110 ASN A O 1
ATOM 743 N N . LYS A 1 141 ? -58.036 -14.431 -14.343 1.00 56.35 120 LYS A N 1
ATOM 744 C CA . LYS A 1 141 ? -57.598 -15.283 -15.441 1.00 50.40 120 LYS A CA 1
ATOM 745 C C . LYS A 1 141 ? -58.366 -14.935 -16.713 1.00 50.09 120 LYS A C 1
ATOM 746 O O . LYS A 1 141 ? -59.591 -15.068 -16.765 1.00 53.22 120 LYS A O 1
ATOM 752 N N . SER A 1 142 ? -57.641 -14.485 -17.731 1.00 38.60 121 SER A N 1
ATOM 753 C CA . SER A 1 142 ? -58.228 -14.149 -19.015 1.00 38.73 121 SER A CA 1
ATOM 754 C C . SER A 1 142 ? -58.632 -15.417 -19.763 1.00 34.39 121 SER A C 1
ATOM 755 O O . SER A 1 142 ? -58.159 -16.512 -19.447 1.00 33.89 121 SER A O 1
ATOM 758 N N . THR A 1 143 ? -59.510 -15.272 -20.750 1.00 32.09 122 THR A N 1
ATOM 759 C CA . THR A 1 143 ? -60.000 -16.427 -21.491 1.00 25.09 122 THR A CA 1
ATOM 760 C C . THR A 1 143 ? -59.446 -16.436 -22.910 1.00 23.48 122 THR A C 1
ATOM 761 O O . THR A 1 143 ? -59.915 -15.687 -23.757 1.00 22.40 122 THR A O 1
ATOM 765 N N . PRO A 1 144 ? -58.450 -17.296 -23.178 1.00 20.36 123 PRO A N 1
ATOM 766 C CA . PRO A 1 144 ? -57.854 -17.346 -24.520 1.00 20.23 123 PRO A CA 1
ATOM 767 C C . PRO A 1 144 ? -58.835 -17.879 -25.557 1.00 19.02 123 PRO A C 1
ATOM 768 O O . PRO A 1 144 ? -59.738 -18.658 -25.250 1.00 17.46 123 PRO A O 1
ATOM 772 N N . LEU A 1 145 ? -58.648 -17.450 -26.794 1.00 17.38 124 LEU A N 1
ATOM 773 C CA . LEU A 1 145 ? -59.432 -17.961 -27.900 1.00 15.64 124 LEU A CA 1
ATOM 774 C C . LEU A 1 145 ? -58.533 -18.824 -28.762 1.00 17.99 124 LEU A C 1
ATOM 775 O O . LEU A 1 145 ? -57.496 -18.356 -29.245 1.00 17.04 124 LEU A O 1
ATOM 780 N N . VAL A 1 146 ? -58.944 -20.073 -28.950 1.00 12.61 125 VAL A N 1
ATOM 781 C CA . VAL A 1 146 ? -58.253 -21.026 -29.810 1.00 14.47 125 VAL A CA 1
ATOM 782 C C . VAL A 1 146 ? -58.994 -21.106 -31.139 1.00 15.59 125 VAL A C 1
ATOM 783 O O . VAL A 1 146 ? -60.170 -21.451 -31.178 1.00 16.54 125 VAL A O 1
ATOM 787 N N . ILE A 1 147 ? -58.287 -20.797 -32.218 1.00 14.14 126 ILE A N 1
ATOM 788 C CA . ILE A 1 147 ? -58.858 -20.823 -33.550 1.00 15.32 126 ILE A CA 1
ATOM 789 C C . ILE A 1 147 ? -58.193 -21.899 -34.402 1.00 16.56 126 ILE A C 1
ATOM 790 O O . ILE A 1 147 ? -56.959 -21.967 -34.495 1.00 15.84 126 ILE A O 1
ATOM 795 N N . VAL A 1 148 ? -59.001 -22.755 -35.016 1.00 11.54 127 VAL A N 1
ATOM 796 C CA . VAL A 1 148 ? -58.461 -23.760 -35.923 1.00 13.27 127 VAL A CA 1
ATOM 797 C C . VAL A 1 148 ? -58.892 -23.475 -37.363 1.00 16.02 127 VAL A C 1
ATOM 798 O O . VAL A 1 148 ? -60.088 -23.393 -37.638 1.00 15.54 127 VAL A O 1
ATOM 802 N N . GLY A 1 149 ? -57.920 -23.340 -38.273 1.00 14.62 128 GLY A N 1
ATOM 803 C CA . GLY A 1 149 ? -58.217 -23.115 -39.688 1.00 15.81 128 GLY A CA 1
ATOM 804 C C . GLY A 1 149 ? -58.308 -24.427 -40.440 1.00 14.20 128 GLY A C 1
ATOM 805 O O . GLY A 1 149 ? -58.207 -25.487 -39.832 1.00 14.26 128 GLY A O 1
ATOM 806 N N . GLY A 1 150 ? -58.467 -24.375 -41.767 1.00 14.90 129 GLY A N 1
ATOM 807 C CA . GLY A 1 150 ? -58.456 -23.131 -42.510 1.00 14.54 129 GLY A CA 1
ATOM 808 C C . GLY A 1 150 ? -57.052 -22.752 -42.963 1.00 17.55 129 GLY A C 1
ATOM 809 O O . GLY A 1 150 ? -56.091 -22.881 -42.203 1.00 15.64 129 GLY A O 1
ATOM 810 N N . ASP A 1 151 ? -56.932 -22.268 -44.190 1.00 14.34 130 ASP A N 1
ATOM 811 C CA . ASP A 1 151 ? -55.643 -21.767 -44.669 1.00 14.78 130 ASP A CA 1
ATOM 812 C C . ASP A 1 151 ? -55.304 -20.430 -44.009 1.00 14.50 130 ASP A C 1
ATOM 813 O O . ASP A 1 151 ? -56.167 -19.785 -43.411 1.00 15.51 130 ASP A O 1
ATOM 818 N N . HIS A 1 152 ? -54.048 -20.014 -44.103 1.00 14.44 131 HIS A N 1
ATOM 819 C CA . HIS A 1 152 ? -53.560 -18.911 -43.278 1.00 13.81 131 HIS A CA 1
ATOM 820 C C . HIS A 1 152 ? -54.117 -17.527 -43.661 1.00 14.67 131 HIS A C 1
ATOM 821 O O . HIS A 1 152 ? -53.922 -16.570 -42.930 1.00 14.78 131 HIS A O 1
ATOM 828 N N . SER A 1 153 ? -54.833 -17.427 -44.783 1.00 14.07 132 SER A N 1
ATOM 829 C CA . SER A 1 153 ? -55.438 -16.148 -45.166 1.00 14.99 132 SER A CA 1
ATOM 830 C C . SER A 1 153 ? -56.383 -15.641 -44.088 1.00 15.46 132 SER A C 1
ATOM 831 O O . SER A 1 153 ? -56.632 -14.439 -43.990 1.00 14.66 132 SER A O 1
ATOM 834 N N . MET A 1 154 ? -56.898 -16.552 -43.260 1.00 15.18 133 MET A N 1
ATOM 835 C CA . MET A 1 154 ? -57.773 -16.148 -42.158 1.00 15.21 133 MET A CA 1
ATOM 836 C C . MET A 1 154 ? -57.147 -15.148 -41.187 1.00 15.91 133 MET A C 1
ATOM 837 O O . MET A 1 154 ? -57.868 -14.419 -40.492 1.00 14.22 133 MET A O 1
ATOM 842 N N . ALA A 1 155 ? -55.816 -15.114 -41.112 1.00 13.81 134 ALA A N 1
ATOM 843 C CA . ALA A 1 155 ? -55.149 -14.268 -40.113 1.00 13.67 134 ALA A CA 1
ATOM 844 C C . ALA A 1 155 ? -55.398 -12.774 -40.265 1.00 17.31 134 ALA A C 1
ATOM 845 O O . ALA A 1 155 ? -55.322 -12.032 -39.293 1.00 13.71 134 ALA A O 1
ATOM 847 N N . THR A 1 156 ? -55.636 -12.306 -41.484 1.00 14.55 135 THR A N 1
ATOM 848 C CA . THR A 1 156 ? -55.920 -10.884 -41.649 1.00 15.81 135 THR A CA 1
ATOM 849 C C . THR A 1 156 ? -57.160 -10.523 -40.832 1.00 16.40 135 THR A C 1
ATOM 850 O O . THR A 1 156 ? -57.185 -9.514 -40.115 1.00 15.45 135 THR A O 1
ATOM 854 N N . GLY A 1 157 ? -58.173 -11.374 -40.928 1.00 14.61 136 GLY A N 1
ATOM 855 C CA . GLY A 1 157 ? -59.403 -11.214 -40.167 1.00 16.08 136 GLY A CA 1
ATOM 856 C C . GLY A 1 157 ? -59.260 -11.422 -38.668 1.00 16.40 136 GLY A C 1
ATOM 857 O O . GLY A 1 157 ? -59.796 -10.645 -37.882 1.00 14.33 136 GLY A O 1
ATOM 858 N N . THR A 1 158 ? -58.558 -12.478 -38.258 1.00 15.00 137 THR A N 1
ATOM 859 C CA . THR A 1 158 ? -58.441 -12.770 -36.829 1.00 15.35 137 THR A CA 1
ATOM 860 C C . THR A 1 158 ? -57.645 -11.678 -36.117 1.00 13.87 137 THR A C 1
ATOM 861 O O . THR A 1 158 ? -58.004 -11.269 -35.022 1.00 15.04 137 THR A O 1
ATOM 865 N N . ILE A 1 159 ? -56.558 -11.210 -36.728 1.00 14.64 138 ILE A N 1
ATOM 866 C CA . ILE A 1 159 ? -55.734 -10.200 -36.077 1.00 13.65 138 ILE A CA 1
ATOM 867 C C . ILE A 1 159 ? -56.489 -8.863 -36.064 1.00 15.98 138 ILE A C 1
ATOM 868 O O . ILE A 1 159 ? -56.481 -8.131 -35.069 1.00 14.84 138 ILE A O 1
ATOM 873 N N . LEU A 1 160 ? -57.154 -8.552 -37.174 1.00 15.34 139 LEU A N 1
ATOM 874 C CA . LEU A 1 160 ? -57.922 -7.310 -37.250 1.00 15.37 139 LEU A CA 1
ATOM 875 C C . LEU A 1 160 ? -58.958 -7.241 -36.125 1.00 15.85 139 LEU A C 1
ATOM 876 O O . LEU A 1 160 ? -59.061 -6.236 -35.421 1.00 18.64 139 LEU A O 1
ATOM 881 N N . GLY A 1 161 ? -59.723 -8.309 -35.959 1.00 15.13 140 GLY A N 1
ATOM 882 C CA . GLY A 1 161 ? -60.741 -8.342 -34.919 1.00 15.41 140 GLY A CA 1
ATOM 883 C C . GLY A 1 161 ? -60.148 -8.358 -33.526 1.00 20.83 140 GLY A C 1
ATOM 884 O O . GLY A 1 161 ? -60.644 -7.702 -32.607 1.00 18.39 140 GLY A O 1
ATOM 885 N N . HIS A 1 162 ? -59.077 -9.119 -33.369 1.00 16.15 141 HIS A N 1
ATOM 886 C CA . HIS A 1 162 ? -58.392 -9.210 -32.088 1.00 14.74 141 HIS A CA 1
ATOM 887 C C . HIS A 1 162 ? -57.872 -7.836 -31.690 1.00 15.81 141 HIS A C 1
ATOM 888 O O . HIS A 1 162 ? -58.054 -7.392 -30.551 1.00 18.50 141 HIS A O 1
ATOM 895 N N . ALA A 1 163 ? -57.235 -7.142 -32.632 1.00 14.98 142 ALA A N 1
ATOM 896 C CA . ALA A 1 163 ? -56.697 -5.810 -32.369 1.00 15.88 142 ALA A CA 1
ATOM 897 C C . ALA A 1 163 ? -57.792 -4.798 -32.015 1.00 21.78 142 ALA A C 1
ATOM 898 O O . ALA A 1 163 ? -57.547 -3.845 -31.286 1.00 20.10 142 ALA A O 1
ATOM 900 N N . GLU A 1 164 ? -59.000 -5.014 -32.518 1.00 19.29 143 GLU A N 1
ATOM 901 C CA . GLU A 1 164 ? -60.103 -4.114 -32.180 1.00 23.52 143 GLU A CA 1
ATOM 902 C C . GLU A 1 164 ? -60.387 -4.213 -30.676 1.00 24.27 143 GLU A C 1
ATOM 903 O O . GLU A 1 164 ? -60.654 -3.212 -30.015 1.00 28.97 143 GLU A O 1
ATOM 909 N N . ALA A 1 165 ? -60.290 -5.419 -30.127 1.00 19.21 144 ALA A N 1
ATOM 910 C CA . ALA A 1 165 ? -60.452 -5.618 -28.690 1.00 24.03 144 ALA A CA 1
ATOM 911 C C . ALA A 1 165 ? -59.196 -5.262 -27.894 1.00 31.21 144 ALA A C 1
ATOM 912 O O . ALA A 1 165 ? -59.286 -4.770 -26.771 1.00 30.18 144 ALA A O 1
ATOM 914 N N . LYS A 1 166 ? -58.027 -5.519 -28.472 1.00 21.93 145 LYS A N 1
ATOM 915 C CA . LYS A 1 166 ? -56.759 -5.291 -27.780 1.00 21.43 145 LYS A CA 1
ATOM 916 C C . LYS A 1 166 ? -55.747 -4.623 -28.700 1.00 23.29 145 LYS A C 1
ATOM 917 O O . LYS A 1 166 ? -54.919 -5.292 -29.309 1.00 20.97 145 LYS A O 1
ATOM 923 N N . PRO A 1 167 ? -55.812 -3.288 -28.822 1.00 21.67 146 PRO A N 1
ATOM 924 C CA . PRO A 1 167 ? -55.052 -2.603 -29.876 1.00 24.51 146 PRO A CA 1
ATOM 925 C C . PRO A 1 167 ? -53.539 -2.646 -29.667 1.00 26.00 146 PRO A C 1
ATOM 926 O O . PRO A 1 167 ? -52.778 -2.420 -30.610 1.00 27.29 146 PRO A O 1
ATOM 930 N N . ASP A 1 168 ? -53.099 -2.923 -28.449 1.00 24.55 147 ASP A N 1
ATOM 931 C CA . ASP A 1 168 ? -51.665 -2.933 -28.183 1.00 28.79 147 ASP A CA 1
ATOM 932 C C . ASP A 1 168 ? -51.021 -4.315 -28.282 1.00 24.04 147 ASP A C 1
ATOM 933 O O . ASP A 1 168 ? -49.926 -4.524 -27.772 1.00 25.34 147 ASP A O 1
ATOM 938 N N . LEU A 1 169 ? -51.674 -5.241 -28.966 1.00 21.01 148 LEU A N 1
ATOM 939 C CA . LEU A 1 169 ? -51.194 -6.624 -28.981 1.00 19.20 148 LEU A CA 1
ATOM 940 C C . LEU A 1 169 ? -49.878 -6.798 -29.752 1.00 17.58 148 LEU A C 1
ATOM 941 O O . LEU A 1 169 ? -49.477 -5.923 -30.518 1.00 17.46 148 LEU A O 1
ATOM 946 N N . CYS A 1 170 ? -49.201 -7.935 -29.544 1.00 14.35 149 CYS A N 1
ATOM 947 C CA . CYS A 1 170 ? -48.063 -8.290 -30.384 1.00 14.17 149 CYS A CA 1
ATOM 948 C C . CYS A 1 170 ? -48.401 -9.589 -31.104 1.00 12.49 149 CYS A C 1
ATOM 949 O O . CYS A 1 170 ? -49.337 -10.303 -30.714 1.00 14.15 149 CYS A O 1
ATOM 952 N N . VAL A 1 171 ? -47.672 -9.878 -32.178 1.00 13.26 150 VAL A N 1
ATOM 953 C CA . VAL A 1 171 ? -47.938 -11.069 -32.976 1.00 13.26 150 VAL A CA 1
ATOM 954 C C . VAL A 1 171 ? -46.680 -11.931 -33.010 1.00 12.04 150 VAL A C 1
ATOM 955 O O . VAL A 1 171 ? -45.606 -11.449 -33.346 1.00 12.78 150 VAL A O 1
ATOM 959 N N . LEU A 1 172 ? -46.824 -13.201 -32.659 1.00 11.31 151 LEU A N 1
ATOM 960 C CA . LEU A 1 172 ? -45.750 -14.176 -32.854 1.00 12.52 151 LEU A CA 1
ATOM 961 C C . LEU A 1 172 ? -46.157 -15.098 -33.991 1.00 10.94 151 LEU A C 1
ATOM 962 O O . LEU A 1 172 ? -47.144 -15.820 -33.890 1.00 13.53 151 LEU A O 1
ATOM 967 N N . TRP A 1 173 ? -45.403 -15.060 -35.088 1.00 10.76 152 TRP A N 1
ATOM 968 C CA . TRP A 1 173 ? -45.811 -15.753 -36.313 1.00 13.75 152 TRP A CA 1
ATOM 969 C C . TRP A 1 173 ? -44.882 -16.945 -36.520 1.00 11.66 152 TRP A C 1
ATOM 970 O O . TRP A 1 173 ? -43.689 -16.759 -36.795 1.00 11.92 152 TRP A O 1
ATOM 981 N N . ILE A 1 174 ? -45.425 -18.153 -36.381 1.00 11.09 153 ILE A N 1
ATOM 982 C CA . ILE A 1 174 ? -44.627 -19.376 -36.412 1.00 11.12 153 ILE A CA 1
ATOM 983 C C . ILE A 1 174 ? -44.918 -20.030 -37.735 1.00 10.68 153 ILE A C 1
ATOM 984 O O . ILE A 1 174 ? -46.035 -20.493 -37.967 1.00 12.30 153 ILE A O 1
ATOM 989 N N . ASP A 1 175 ? -43.937 -20.051 -38.628 1.00 10.35 154 ASP A N 1
ATOM 990 C CA . ASP A 1 175 ? -44.227 -20.415 -40.019 1.00 9.48 154 ASP A CA 1
ATOM 991 C C . ASP A 1 175 ? -42.912 -20.680 -40.753 1.00 9.87 154 ASP A C 1
ATOM 992 O O . ASP A 1 175 ? -41.895 -20.057 -40.455 1.00 11.42 154 ASP A O 1
ATOM 997 N N . ALA A 1 176 ? -42.919 -21.608 -41.700 1.00 10.53 155 ALA A N 1
ATOM 998 C CA . ALA A 1 176 ? -41.812 -21.721 -42.646 1.00 12.02 155 ALA A CA 1
ATOM 999 C C . ALA A 1 176 ? -41.751 -20.494 -43.569 1.00 13.45 155 ALA A C 1
ATOM 1000 O O . ALA A 1 176 ? -40.693 -20.182 -44.123 1.00 12.08 155 ALA A O 1
ATOM 1002 N N . HIS A 1 177 ? -42.892 -19.819 -43.724 1.00 11.25 156 HIS A N 1
ATOM 1003 C CA . HIS A 1 177 ? -43.072 -18.743 -44.710 1.00 11.75 156 HIS A CA 1
ATOM 1004 C C . HIS A 1 177 ? -43.380 -17.380 -44.064 1.00 12.43 156 HIS A C 1
ATOM 1005 O O . HIS A 1 177 ? -43.854 -17.306 -42.930 1.00 11.30 156 HIS A O 1
ATOM 1012 N N . GLY A 1 178 ? -43.127 -16.303 -44.800 1.00 13.00 157 GLY A N 1
ATOM 1013 C CA . GLY A 1 178 ? -43.322 -14.961 -44.271 1.00 12.92 157 GLY A CA 1
ATOM 1014 C C . GLY A 1 178 ? -44.770 -14.505 -44.326 1.00 14.49 157 GLY A C 1
ATOM 1015 O O . GLY A 1 178 ? -45.185 -13.675 -43.527 1.00 12.90 157 GLY A O 1
ATOM 1016 N N . ASP A 1 179 ? -45.532 -15.035 -45.281 1.00 13.69 158 ASP A N 1
ATOM 1017 C CA . ASP A 1 179 ? -46.953 -14.669 -45.447 1.00 12.95 158 ASP A CA 1
ATOM 1018 C C . ASP A 1 179 ? -47.151 -13.153 -45.434 1.00 14.39 158 ASP A C 1
ATOM 1019 O O . ASP A 1 179 ? -48.147 -12.641 -44.911 1.00 13.54 158 ASP A O 1
ATOM 1024 N N . ILE A 1 180 ? -46.194 -12.431 -46.005 1.00 13.48 159 ILE A N 1
ATOM 1025 C CA . ILE A 1 180 ? -46.215 -10.971 -45.953 1.00 13.83 159 ILE A CA 1
ATOM 1026 C C . ILE A 1 180 ? -45.947 -10.380 -47.342 1.00 13.35 159 ILE A C 1
ATOM 1027 O O . ILE A 1 180 ? -45.537 -9.228 -47.483 1.00 15.76 159 ILE A O 1
ATOM 1032 N N . ASN A 1 181 ? -46.166 -11.182 -48.376 1.00 15.66 160 ASN A N 1
ATOM 1033 C CA . ASN A 1 181 ? -46.068 -10.648 -49.734 1.00 17.82 160 ASN A CA 1
ATOM 1034 C C . ASN A 1 181 ? -47.113 -9.574 -49.966 1.00 16.76 160 ASN A C 1
ATOM 1035 O O . ASN A 1 181 ? -48.259 -9.736 -49.560 1.00 16.65 160 ASN A O 1
ATOM 1040 N N . THR A 1 182 ? -46.719 -8.486 -50.623 1.00 17.61 161 THR A N 1
ATOM 1041 C CA . THR A 1 182 ? -47.691 -7.489 -51.072 1.00 17.72 161 THR A CA 1
ATOM 1042 C C . THR A 1 182 ? -48.170 -7.934 -52.456 1.00 20.21 161 THR A C 1
ATOM 1043 O O . THR A 1 182 ? -47.455 -8.639 -53.167 1.00 20.19 161 THR A O 1
ATOM 1047 N N . PRO A 1 183 ? -49.388 -7.534 -52.849 1.00 17.47 162 PRO A N 1
ATOM 1048 C CA . PRO A 1 183 ? -49.995 -8.178 -54.019 1.00 21.58 162 PRO A CA 1
ATOM 1049 C C . PRO A 1 183 ? -49.187 -8.162 -55.317 1.00 21.31 162 PRO A C 1
ATOM 1050 O O . PRO A 1 183 ? -49.194 -9.170 -56.034 1.00 22.87 162 PRO A O 1
ATOM 1054 N N . LEU A 1 184 ? -48.526 -7.059 -55.637 1.00 21.55 163 LEU A N 1
ATOM 1055 C CA . LEU A 1 184 ? -47.829 -6.994 -56.919 1.00 23.97 163 LEU A CA 1
ATOM 1056 C C . LEU A 1 184 ? -46.530 -7.790 -56.907 1.00 26.48 163 LEU A C 1
ATOM 1057 O O . LEU A 1 184 ? -45.901 -7.976 -57.947 1.00 25.38 163 LEU A O 1
ATOM 1062 N N . ASN A 1 185 ? -46.130 -8.272 -55.736 1.00 25.38 164 ASN A N 1
ATOM 1063 C CA . ASN A 1 185 ? -44.904 -9.062 -55.642 1.00 23.66 164 ASN A CA 1
ATOM 1064 C C . ASN A 1 185 ? -45.158 -10.543 -55.515 1.00 23.50 164 ASN A C 1
ATOM 1065 O O . ASN A 1 185 ? -44.224 -11.340 -55.569 1.00 22.49 164 ASN A O 1
ATOM 1070 N N . SER A 1 186 ? -46.417 -10.917 -55.344 1.00 18.84 165 SER A N 1
ATOM 1071 C CA . SER A 1 186 ? -46.749 -12.316 -55.169 1.00 20.55 165 SER A CA 1
ATOM 1072 C C . SER A 1 186 ? -46.717 -13.088 -56.482 1.00 25.26 165 SER A C 1
ATOM 1073 O O . SER A 1 186 ? -47.509 -12.824 -57.377 1.00 24.21 165 SER A O 1
ATOM 1076 N N . ALA A 1 187 ? -45.813 -14.055 -56.590 1.00 22.52 166 ALA A N 1
ATOM 1077 C CA . ALA A 1 187 ? -45.767 -14.889 -57.782 1.00 22.74 166 ALA A CA 1
ATOM 1078 C C . ALA A 1 187 ? -47.020 -15.745 -57.918 1.00 26.38 166 ALA A C 1
ATOM 1079 O O . ALA A 1 187 ? -47.487 -16.005 -59.022 1.00 24.51 166 ALA A O 1
ATOM 1081 N N . SER A 1 188 ? -47.579 -16.181 -56.796 1.00 20.40 167 SER A N 1
ATOM 1082 C CA . SER A 1 188 ? -48.667 -17.148 -56.844 1.00 22.31 167 SER A CA 1
ATOM 1083 C C . SER A 1 188 ? -50.056 -16.524 -56.912 1.00 21.39 167 SER A C 1
ATOM 1084 O O . SER A 1 188 ? -50.983 -17.157 -57.387 1.00 23.08 167 SER A O 1
ATOM 1087 N N . GLY A 1 189 ? -50.213 -15.305 -56.403 1.00 20.08 168 GLY A N 1
ATOM 1088 C CA . GLY A 1 189 ? -51.544 -14.718 -56.274 1.00 21.31 168 GLY A CA 1
ATOM 1089 C C . GLY A 1 189 ? -52.399 -15.340 -55.175 1.00 21.43 168 GLY A C 1
ATOM 1090 O O . GLY A 1 189 ? -53.581 -15.013 -55.018 1.00 19.26 168 GLY A O 1
ATOM 1091 N N . ASN A 1 190 ? -51.801 -16.224 -54.386 1.00 17.27 169 ASN A N 1
ATOM 1092 C CA . ASN A 1 190 ? -52.544 -16.932 -53.338 1.00 16.65 169 ASN A CA 1
ATOM 1093 C C . ASN A 1 190 ? -52.608 -16.092 -52.075 1.00 16.13 169 ASN A C 1
ATOM 1094 O O . ASN A 1 190 ? -51.570 -15.667 -51.543 1.00 17.60 169 ASN A O 1
ATOM 1099 N N . MET A 1 191 ? -53.822 -15.850 -51.588 1.00 14.15 170 MET A N 1
ATOM 1100 C CA . MET A 1 191 ? -54.010 -14.922 -50.479 1.00 17.11 170 MET A CA 1
ATOM 1101 C C . MET A 1 191 ? -53.356 -15.402 -49.173 1.00 15.51 170 MET A C 1
ATOM 1102 O O . MET A 1 191 ? -53.025 -14.577 -48.317 1.00 15.00 170 MET A O 1
ATOM 1107 N N . HIS A 1 192 ? -53.186 -16.714 -49.012 1.00 14.70 171 HIS A N 1
ATOM 1108 C CA . HIS A 1 192 ? -52.547 -17.226 -47.783 1.00 15.24 171 HIS A CA 1
ATOM 1109 C C . HIS A 1 192 ? -51.068 -16.828 -47.657 1.00 16.27 171 HIS A C 1
ATOM 1110 O O . HIS A 1 192 ? -50.435 -17.027 -46.594 1.00 15.00 171 HIS A O 1
ATOM 1117 N N . GLY A 1 193 ? -50.515 -16.261 -48.733 1.00 15.59 172 GLY A N 1
ATOM 1118 C CA . GLY A 1 193 ? -49.137 -15.784 -48.735 1.00 13.87 172 GLY A CA 1
ATOM 1119 C C . GLY A 1 193 ? -49.027 -14.283 -48.538 1.00 17.21 172 GLY A C 1
ATOM 1120 O O . GLY A 1 193 ? -47.919 -13.725 -48.593 1.00 14.85 172 GLY A O 1
ATOM 1121 N N . MET A 1 194 ? -50.174 -13.630 -48.319 1.00 13.99 173 MET A N 1
ATOM 1122 C CA . MET A 1 194 ? -50.217 -12.175 -48.128 1.00 15.41 173 MET A CA 1
ATOM 1123 C C . MET A 1 194 ? -50.862 -11.631 -46.838 1.00 13.65 173 MET A C 1
ATOM 1124 O O . MET A 1 194 ? -50.939 -10.416 -46.666 1.00 15.71 173 MET A O 1
ATOM 1129 N N . PRO A 1 195 ? -51.311 -12.502 -45.913 1.00 14.30 174 PRO A N 1
ATOM 1130 C CA . PRO A 1 195 ? -52.209 -11.926 -44.905 1.00 12.39 174 PRO A CA 1
ATOM 1131 C C . PRO A 1 195 ? -51.624 -10.816 -44.019 1.00 16.17 174 PRO A C 1
ATOM 1132 O O . PRO A 1 195 ? -52.350 -9.901 -43.609 1.00 15.70 174 PRO A O 1
ATOM 1136 N N . LEU A 1 196 ? -50.334 -10.866 -43.719 1.00 13.17 175 LEU A N 1
ATOM 1137 C CA . LEU A 1 196 ? -49.759 -9.817 -42.870 1.00 14.23 175 LEU A CA 1
ATOM 1138 C C . LEU A 1 196 ? -49.594 -8.479 -43.586 1.00 15.50 175 LEU A C 1
ATOM 1139 O O . LEU A 1 196 ? -49.586 -7.433 -42.950 1.00 17.68 175 LEU A O 1
ATOM 1144 N N . SER A 1 197 ? -49.452 -8.496 -44.906 1.00 16.13 176 SER A N 1
ATOM 1145 C CA . SER A 1 197 ? -49.077 -7.251 -45.583 1.00 17.12 176 SER A CA 1
ATOM 1146 C C . SER A 1 197 ? -50.179 -6.216 -45.411 1.00 18.25 176 SER A C 1
ATOM 1147 O O . SER A 1 197 ? -49.898 -5.037 -45.219 1.00 19.40 176 SER A O 1
ATOM 1150 N N . PHE A 1 198 ? -51.429 -6.658 -45.445 1.00 14.97 177 PHE A N 1
ATOM 1151 C CA . PHE A 1 198 ? -52.540 -5.711 -45.313 1.00 19.23 177 PHE A CA 1
ATOM 1152 C C . PHE A 1 198 ? -52.609 -5.073 -43.924 1.00 22.37 177 PHE A C 1
ATOM 1153 O O . PHE A 1 198 ? -53.231 -4.029 -43.743 1.00 21.14 177 PHE A O 1
ATOM 1161 N N . LEU A 1 199 ? -51.954 -5.688 -42.942 1.00 17.77 178 LEU A N 1
ATOM 1162 C CA . LEU A 1 199 ? -52.054 -5.226 -41.558 1.00 18.04 178 LEU A CA 1
ATOM 1163 C C . LEU A 1 199 ? -50.914 -4.322 -41.109 1.00 18.44 178 LEU A C 1
ATOM 1164 O O . LEU A 1 199 ? -51.058 -3.587 -40.134 1.00 19.37 178 LEU A O 1
ATOM 1169 N N . VAL A 1 200 ? -49.784 -4.382 -41.809 1.00 16.71 179 VAL A N 1
ATOM 1170 C CA . VAL A 1 200 ? -48.583 -3.674 -41.374 1.00 17.06 179 VAL A CA 1
ATOM 1171 C C . VAL A 1 200 ? -48.543 -2.252 -41.917 1.00 19.49 179 VAL A C 1
ATOM 1172 O O . VAL A 1 200 ? -48.479 -2.045 -43.130 1.00 18.90 179 VAL A O 1
ATOM 1176 N N . LYS A 1 201 ? -48.584 -1.281 -41.007 1.00 19.32 180 LYS A N 1
ATOM 1177 C CA . LYS A 1 201 ? -48.687 0.130 -41.371 1.00 21.70 180 LYS A CA 1
ATOM 1178 C C . LYS A 1 201 ? -47.583 0.541 -42.341 1.00 23.68 180 LYS A C 1
ATOM 1179 O O . LYS A 1 201 ? -47.835 1.252 -43.311 1.00 22.56 180 LYS A O 1
ATOM 1185 N N . GLU A 1 202 ? -46.367 0.072 -42.082 1.00 20.96 181 GLU A N 1
ATOM 1186 C CA . GLU A 1 202 ? -45.203 0.447 -42.877 1.00 22.42 181 GLU A CA 1
ATOM 1187 C C . GLU A 1 202 ? -45.265 -0.020 -44.340 1.00 22.60 181 GLU A C 1
ATOM 1188 O O . GLU A 1 202 ? -44.519 0.481 -45.182 1.00 21.47 181 GLU A O 1
ATOM 1194 N N . LEU A 1 203 ? -46.158 -0.957 -44.648 1.00 16.83 182 LEU A N 1
ATOM 1195 C CA . LEU A 1 203 ? -46.193 -1.566 -45.976 1.00 18.96 182 LEU A CA 1
ATOM 1196 C C . LEU A 1 203 ? -47.276 -0.975 -46.894 1.00 21.56 182 LEU A C 1
ATOM 1197 O O . LEU A 1 203 ? -47.449 -1.411 -48.042 1.00 21.36 182 LEU A O 1
ATOM 1202 N N . GLN A 1 204 ? -47.975 0.040 -46.410 1.00 19.70 183 GLN A N 1
ATOM 1203 C CA . GLN A 1 204 ? -49.209 0.453 -47.075 1.00 23.31 183 GLN A CA 1
ATOM 1204 C C . GLN A 1 204 ? -49.011 1.210 -48.386 1.00 23.25 183 GLN A C 1
ATOM 1205 O O . GLN A 1 204 ? -49.957 1.380 -49.158 1.00 25.10 183 GLN A O 1
ATOM 1211 N N . ASP A 1 205 ? -47.789 1.654 -48.649 1.00 22.53 184 ASP A N 1
ATOM 1212 C CA . ASP A 1 205 ? -47.482 2.252 -49.950 1.00 26.67 184 ASP A CA 1
ATOM 1213 C C . ASP A 1 205 ? -47.207 1.197 -51.024 1.00 31.60 184 ASP A C 1
ATOM 1214 O O . ASP A 1 205 ? -47.019 1.534 -52.194 1.00 27.56 184 ASP A O 1
ATOM 1219 N N . GLN A 1 206 ? -47.186 -0.078 -50.635 1.00 23.40 185 GLN A N 1
ATOM 1220 C CA . GLN A 1 206 ? -47.030 -1.156 -51.607 1.00 23.91 185 GLN A CA 1
ATOM 1221 C C . GLN A 1 206 ? -48.281 -2.008 -51.759 1.00 24.63 185 GLN A C 1
ATOM 1222 O O . GLN A 1 206 ? -48.268 -3.013 -52.465 1.00 23.63 185 GLN A O 1
ATOM 1228 N N . ILE A 1 207 ? -49.357 -1.612 -51.089 1.00 20.24 186 ILE A N 1
ATOM 1229 C CA . ILE A 1 207 ? -50.636 -2.287 -51.225 1.00 22.89 186 ILE A CA 1
ATOM 1230 C C . ILE A 1 207 ? -51.525 -1.464 -52.154 1.00 23.76 186 ILE A C 1
ATOM 1231 O O . ILE A 1 207 ? -51.753 -0.291 -51.888 1.00 21.88 186 ILE A O 1
ATOM 1236 N N . PRO A 1 208 ? -52.029 -2.073 -53.233 1.00 26.59 187 PRO A N 1
ATOM 1237 C CA . PRO A 1 208 ? -52.947 -1.346 -54.122 1.00 26.94 187 PRO A CA 1
ATOM 1238 C C . PRO A 1 208 ? -54.243 -1.028 -53.393 1.00 29.27 187 PRO A C 1
ATOM 1239 O O . PRO A 1 208 ? -54.745 -1.854 -52.628 1.00 27.03 187 PRO A O 1
ATOM 1243 N N . TRP A 1 209 ? -54.785 0.160 -53.619 1.00 27.16 188 TRP A N 1
ATOM 1244 C CA . TRP A 1 209 ? -56.072 0.503 -53.040 1.00 25.76 188 TRP A CA 1
ATOM 1245 C C . TRP A 1 209 ? -57.195 -0.275 -53.715 1.00 28.86 188 TRP A C 1
ATOM 1246 O O . TRP A 1 209 ? -57.223 -0.417 -54.937 1.00 28.60 188 TRP A O 1
ATOM 1257 N N . LEU A 1 210 ? -58.104 -0.805 -52.906 1.00 29.86 189 LEU A N 1
ATOM 1258 C CA . LEU A 1 210 ? -59.325 -1.430 -53.401 1.00 29.41 189 LEU A CA 1
ATOM 1259 C C . LEU A 1 210 ? -60.464 -1.006 -52.487 1.00 29.87 189 LEU A C 1
ATOM 1260 O O . LEU A 1 210 ? -60.357 -1.128 -51.266 1.00 27.69 189 LEU A O 1
ATOM 1265 N N . ASP A 1 211 ? -61.546 -0.487 -53.062 1.00 27.02 190 ASP A N 1
ATOM 1266 C CA . ASP A 1 211 ? -62.674 -0.015 -52.260 1.00 29.15 190 ASP A CA 1
ATOM 1267 C C . ASP A 1 211 ? -63.118 -1.042 -51.217 1.00 24.67 190 ASP A C 1
ATOM 1268 O O . ASP A 1 211 ? -63.398 -0.695 -50.072 1.00 24.63 190 ASP A O 1
ATOM 1273 N N . ASP A 1 212 ? -63.198 -2.303 -51.613 1.00 22.67 191 ASP A N 1
ATOM 1274 C CA . ASP A 1 212 ? -63.701 -3.318 -50.697 1.00 23.56 191 ASP A CA 1
ATOM 1275 C C . ASP A 1 212 ? -62.689 -3.713 -49.608 1.00 20.83 191 ASP A C 1
ATOM 1276 O O . ASP A 1 212 ? -63.023 -4.487 -48.722 1.00 21.74 191 ASP A O 1
ATOM 1281 N N . PHE A 1 213 ? -61.472 -3.178 -49.677 1.00 21.49 192 PHE A N 1
ATOM 1282 C CA . PHE A 1 213 ? -60.448 -3.434 -48.650 1.00 24.39 192 PHE A CA 1
ATOM 1283 C C . PHE A 1 213 ? -60.388 -2.289 -47.647 1.00 26.78 192 PHE A C 1
ATOM 1284 O O . PHE A 1 213 ? -59.560 -2.286 -46.739 1.00 23.62 192 PHE A O 1
ATOM 1292 N N . GLU A 1 214 ? -61.265 -1.307 -47.807 1.00 24.54 193 GLU A N 1
ATOM 1293 C CA . GLU A 1 214 ? -61.180 -0.123 -46.965 1.00 24.79 193 GLU A CA 1
ATOM 1294 C C . GLU A 1 214 ? -61.309 -0.428 -45.481 1.00 21.95 193 GLU A C 1
ATOM 1295 O O . GLU A 1 214 ? -60.647 0.200 -44.664 1.00 27.64 193 GLU A O 1
ATOM 1301 N N . GLY A 1 215 ? -62.170 -1.376 -45.133 1.00 24.07 194 GLY A N 1
ATOM 1302 C CA . GLY A 1 215 ? -62.400 -1.718 -43.739 1.00 24.98 194 GLY A CA 1
ATOM 1303 C C . GLY A 1 215 ? -61.276 -2.551 -43.144 1.00 27.14 194 GLY A C 1
ATOM 1304 O O . GLY A 1 215 ? -61.241 -2.802 -41.937 1.00 28.02 194 GLY A O 1
ATOM 1305 N N . ILE A 1 216 ? -60.358 -2.991 -43.996 1.00 25.62 195 ILE A N 1
ATOM 1306 C CA . ILE A 1 216 ? -59.186 -3.719 -43.530 1.00 23.87 195 ILE A CA 1
ATOM 1307 C C . ILE A 1 216 ? -58.120 -2.700 -43.203 1.00 23.03 195 ILE A C 1
ATOM 1308 O O . ILE A 1 216 ? -57.298 -2.342 -44.044 1.00 25.69 195 ILE A O 1
ATOM 1313 N N . LYS A 1 217 ? -58.160 -2.194 -41.978 1.00 24.82 196 LYS A N 1
ATOM 1314 C CA . LYS A 1 217 ? -57.260 -1.121 -41.612 1.00 30.28 196 LYS A CA 1
ATOM 1315 C C . LYS A 1 217 ? -55.999 -1.692 -40.995 1.00 29.32 196 LYS A C 1
ATOM 1316 O O . LYS A 1 217 ? -56.056 -2.637 -40.220 1.00 30.54 196 LYS A O 1
ATOM 1322 N N . PRO A 1 218 ? -54.846 -1.147 -41.387 1.00 23.59 197 PRO A N 1
ATOM 1323 C CA . PRO A 1 218 ? -53.563 -1.608 -40.858 1.00 24.82 197 PRO A CA 1
ATOM 1324 C C . PRO A 1 218 ? -53.531 -1.336 -39.364 1.00 28.15 197 PRO A C 1
ATOM 1325 O O . PRO A 1 218 ? -53.660 -0.184 -38.946 1.00 32.30 197 PRO A O 1
ATOM 1329 N N . CYS A 1 219 ? -53.388 -2.387 -38.569 1.00 22.46 198 CYS A N 1
ATOM 1330 C CA . CYS A 1 219 ? -53.478 -2.263 -37.118 1.00 21.30 198 CYS A CA 1
ATOM 1331 C C . CYS A 1 219 ? -52.196 -2.694 -36.424 1.00 24.21 198 CYS A C 1
ATOM 1332 O O . CYS A 1 219 ? -52.141 -2.726 -35.197 1.00 23.45 198 CYS A O 1
ATOM 1335 N N . LEU A 1 220 ? -51.175 -3.042 -37.207 1.00 20.36 199 LEU A N 1
ATOM 1336 C CA . LEU A 1 220 ? -49.898 -3.495 -36.652 1.00 19.50 199 LEU A CA 1
ATOM 1337 C C . LEU A 1 220 ? -48.748 -2.612 -37.104 1.00 20.55 199 LEU A C 1
ATOM 1338 O O . LEU A 1 220 ? -48.690 -2.216 -38.260 1.00 21.48 199 LEU A O 1
ATOM 1343 N N . ASN A 1 221 ? -47.831 -2.319 -36.194 1.00 18.15 200 ASN A N 1
ATOM 1344 C CA . ASN A 1 221 ? -46.553 -1.762 -36.573 1.00 19.11 200 ASN A CA 1
ATOM 1345 C C . ASN A 1 221 ? -45.573 -2.891 -36.800 1.00 23.07 200 ASN A C 1
ATOM 1346 O O . ASN A 1 221 ? -45.699 -3.967 -36.201 1.00 20.52 200 ASN A O 1
ATOM 1351 N N . ALA A 1 222 ? -44.600 -2.649 -37.667 1.00 18.68 201 ALA A N 1
ATOM 1352 C CA . ALA A 1 222 ? -43.550 -3.628 -37.930 1.00 18.06 201 ALA A CA 1
ATOM 1353 C C . ALA A 1 222 ? -42.906 -4.103 -36.629 1.00 20.52 201 ALA A C 1
ATOM 1354 O O . ALA A 1 222 ? -42.508 -5.264 -36.506 1.00 19.16 201 ALA A O 1
ATOM 1356 N N . SER A 1 223 ? -42.834 -3.211 -35.648 1.00 18.68 202 SER A N 1
ATOM 1357 C CA . SER A 1 223 ? -42.168 -3.510 -34.385 1.00 18.28 202 SER A CA 1
ATOM 1358 C C . SER A 1 223 ? -42.970 -4.462 -33.483 1.00 17.85 202 SER A C 1
ATOM 1359 O O . SER A 1 223 ? -42.478 -4.896 -32.442 1.00 19.45 202 SER A O 1
ATOM 1362 N N . ASN A 1 224 ? -44.201 -4.784 -33.871 1.00 16.79 203 ASN A N 1
ATOM 1363 C CA . ASN A 1 224 ? -45.062 -5.639 -33.049 1.00 17.51 203 ASN A CA 1
ATOM 1364 C C . ASN A 1 224 ? -45.085 -7.104 -33.465 1.00 15.42 203 ASN A C 1
ATOM 1365 O O . ASN A 1 224 ? -45.812 -7.900 -32.871 1.00 16.53 203 ASN A O 1
ATOM 1370 N N . ILE A 1 225 ? -44.334 -7.447 -34.506 1.00 14.27 204 ILE A N 1
ATOM 1371 C CA . ILE A 1 225 ? -44.335 -8.806 -35.059 1.00 13.12 204 ILE A CA 1
ATOM 1372 C C . ILE A 1 225 ? -42.980 -9.481 -34.894 1.00 14.25 204 ILE A C 1
ATOM 1373 O O . ILE A 1 225 ? -41.932 -8.856 -35.094 1.00 14.58 204 ILE A O 1
ATOM 1378 N N . ALA A 1 226 ? -42.992 -10.749 -34.517 1.00 11.77 205 ALA A N 1
ATOM 1379 C CA . ALA A 1 226 ? -41.751 -11.534 -34.551 1.00 13.63 205 ALA A CA 1
ATOM 1380 C C . ALA A 1 226 ? -42.041 -12.883 -35.171 1.00 11.86 205 ALA A C 1
ATOM 1381 O O . ALA A 1 226 ? -43.040 -13.524 -34.840 1.00 13.19 205 ALA A O 1
ATOM 1383 N N . TYR A 1 227 ? -41.159 -13.326 -36.069 1.00 10.98 206 TYR A N 1
ATOM 1384 C CA . TYR A 1 227 ? -41.287 -14.627 -36.693 1.00 10.80 206 TYR A CA 1
ATOM 1385 C C . TYR A 1 227 ? -40.364 -15.668 -36.048 1.00 11.06 206 TYR A C 1
ATOM 1386 O O . TYR A 1 227 ? -39.250 -15.341 -35.636 1.00 11.78 206 TYR A O 1
ATOM 1395 N N . ILE A 1 228 ? -40.830 -16.913 -35.988 1.00 10.27 207 ILE A N 1
ATOM 1396 C CA . ILE A 1 228 ? -39.966 -18.065 -35.679 1.00 8.71 207 ILE A CA 1
ATOM 1397 C C . ILE A 1 228 ? -40.256 -19.182 -36.677 1.00 10.91 207 ILE A C 1
ATOM 1398 O O . ILE A 1 228 ? -41.420 -19.516 -36.927 1.00 10.70 207 ILE A O 1
ATOM 1403 N N . GLY A 1 229 ? -39.208 -19.759 -37.258 1.00 10.71 208 GLY A N 1
ATOM 1404 C CA . GLY A 1 229 ? -39.366 -20.978 -38.046 1.00 8.83 208 GLY A CA 1
ATOM 1405 C C . GLY A 1 229 ? -39.123 -20.836 -39.544 1.00 11.24 208 GLY A C 1
ATOM 1406 O O . GLY A 1 229 ? -39.180 -21.826 -40.287 1.00 11.40 208 GLY A O 1
ATOM 1407 N N . LEU A 1 230 ? -38.814 -19.617 -39.987 1.00 11.80 209 LEU A N 1
ATOM 1408 C CA . LEU A 1 230 ? -38.759 -19.303 -41.407 1.00 11.33 209 LEU A CA 1
ATOM 1409 C C . LEU A 1 230 ? -37.693 -20.103 -42.132 1.00 12.78 209 LEU A C 1
ATOM 1410 O O . LEU A 1 230 ? -36.578 -20.285 -41.628 1.00 12.96 209 LEU A O 1
ATOM 1415 N N . ARG A 1 231 ? -38.021 -20.562 -43.332 1.00 10.77 210 ARG A N 1
ATOM 1416 C CA . ARG A 1 231 ? -37.009 -21.231 -44.140 1.00 12.94 210 ARG A CA 1
ATOM 1417 C C . ARG A 1 231 ? -37.327 -21.152 -45.619 1.00 15.60 210 ARG A C 1
ATOM 1418 O O . ARG A 1 231 ? -36.633 -21.753 -46.435 1.00 15.59 210 ARG A O 1
ATOM 1426 N N . ASP A 1 232 ? -38.367 -20.407 -45.972 1.00 12.54 211 ASP A N 1
ATOM 1427 C CA . ASP A 1 232 ? -38.699 -20.274 -47.385 1.00 15.57 211 ASP A CA 1
ATOM 1428 C C . ASP A 1 232 ? -39.293 -18.897 -47.677 1.00 17.12 211 ASP A C 1
ATOM 1429 O O . ASP A 1 232 ? -40.413 -18.796 -48.169 1.00 18.61 211 ASP A O 1
ATOM 1434 N N . LEU A 1 233 ? -38.542 -17.845 -47.363 1.00 15.02 212 LEU A N 1
ATOM 1435 C CA . LEU A 1 233 ? -38.953 -16.481 -47.698 1.00 16.22 212 LEU A CA 1
ATOM 1436 C C . LEU A 1 233 ? -38.806 -16.189 -49.185 1.00 18.02 212 LEU A C 1
ATOM 1437 O O . LEU A 1 233 ? -37.826 -16.600 -49.812 1.00 17.56 212 LEU A O 1
ATOM 1442 N N . ASP A 1 234 ? -39.772 -15.462 -49.744 1.00 18.00 213 ASP A N 1
ATOM 1443 C CA . ASP A 1 234 ? -39.626 -14.891 -51.078 1.00 17.49 213 ASP A CA 1
ATOM 1444 C C . ASP A 1 234 ? -38.725 -13.654 -50.979 1.00 19.60 213 ASP A C 1
ATOM 1445 O O . ASP A 1 234 ? -38.708 -12.980 -49.950 1.00 16.62 213 ASP A O 1
ATOM 1450 N N . ALA A 1 235 ? -37.994 -13.339 -52.051 1.00 19.20 214 ALA A N 1
ATOM 1451 C CA . ALA A 1 235 ? -37.016 -12.251 -52.006 1.00 22.46 214 ALA A CA 1
ATOM 1452 C C . ALA A 1 235 ? -37.613 -10.922 -51.551 1.00 17.60 214 ALA A C 1
ATOM 1453 O O . ALA A 1 235 ? -37.000 -10.217 -50.753 1.00 15.46 214 ALA A O 1
ATOM 1455 N N . HIS A 1 236 ? -38.794 -10.561 -52.057 1.00 18.70 215 HIS A N 1
ATOM 1456 C CA . HIS A 1 236 ? -39.392 -9.293 -51.631 1.00 19.43 215 HIS A CA 1
ATOM 1457 C C . HIS A 1 236 ? -39.837 -9.276 -50.169 1.00 17.77 215 HIS A C 1
ATOM 1458 O O . HIS A 1 236 ? -39.879 -8.222 -49.534 1.00 16.88 215 HIS A O 1
ATOM 1465 N N . GLU A 1 237 ? -40.157 -10.444 -49.629 1.00 15.99 216 GLU A N 1
ATOM 1466 C CA . GLU A 1 237 ? -40.451 -10.532 -48.201 1.00 15.85 216 GLU A CA 1
ATOM 1467 C C . GLU A 1 237 ? -39.193 -10.265 -47.397 1.00 15.52 216 GLU A C 1
ATOM 1468 O O . GLU A 1 237 ? -39.203 -9.533 -46.411 1.00 15.29 216 GLU A O 1
ATOM 1474 N N . THR A 1 238 ? -38.100 -10.890 -47.812 1.00 17.00 217 THR A N 1
ATOM 1475 C CA . THR A 1 238 ? -36.822 -10.670 -47.161 1.00 14.56 217 THR A CA 1
ATOM 1476 C C . THR A 1 238 ? -36.498 -9.182 -47.148 1.00 16.02 217 THR A C 1
ATOM 1477 O O . THR A 1 238 ? -36.146 -8.618 -46.112 1.00 16.22 217 THR A O 1
ATOM 1481 N N . HIS A 1 239 ? -36.636 -8.551 -48.311 1.00 16.92 218 HIS A N 1
ATOM 1482 C CA . HIS A 1 239 ? -36.415 -7.104 -48.414 1.00 17.02 218 HIS A CA 1
ATOM 1483 C C . HIS A 1 239 ? -37.251 -6.310 -47.403 1.00 17.26 218 HIS A C 1
ATOM 1484 O O . HIS A 1 239 ? -36.707 -5.514 -46.630 1.00 17.36 218 HIS A O 1
ATOM 1491 N N . ASP A 1 240 ? -38.568 -6.540 -47.394 1.00 16.06 219 ASP A N 1
ATOM 1492 C CA . ASP A 1 240 ? -39.470 -5.808 -46.500 1.00 16.66 219 ASP A CA 1
ATOM 1493 C C . ASP A 1 240 ? -39.216 -6.074 -45.011 1.00 18.49 219 ASP A C 1
ATOM 1494 O O . ASP A 1 240 ? -39.203 -5.154 -44.186 1.00 15.88 219 ASP A O 1
ATOM 1499 N N . ILE A 1 241 ? -39.010 -7.339 -44.668 1.00 16.76 220 ILE A N 1
ATOM 1500 C CA . ILE A 1 241 ? -38.685 -7.691 -43.293 1.00 17.22 220 ILE A CA 1
ATOM 1501 C C . ILE A 1 241 ? -37.421 -6.973 -42.799 1.00 17.86 220 ILE A C 1
ATOM 1502 O O . ILE A 1 241 ? -37.405 -6.405 -41.715 1.00 18.84 220 ILE A O 1
ATOM 1507 N N . ARG A 1 242 ? -36.365 -6.978 -43.599 1.00 18.09 221 ARG A N 1
ATOM 1508 C CA . ARG A 1 242 ? -35.136 -6.303 -43.193 1.00 19.46 221 ARG A CA 1
ATOM 1509 C C . ARG A 1 242 ? -35.285 -4.786 -43.221 1.00 19.09 221 ARG A C 1
ATOM 1510 O O . ARG A 1 242 ? -34.831 -4.093 -42.316 1.00 22.04 221 ARG A O 1
ATOM 1518 N N . LYS A 1 243 ? -35.932 -4.272 -44.255 1.00 17.82 222 LYS A N 1
ATOM 1519 C CA . LYS A 1 243 ? -36.067 -2.819 -44.398 1.00 20.34 222 LYS A CA 1
ATOM 1520 C C . LYS A 1 243 ? -36.815 -2.216 -43.205 1.00 23.35 222 LYS A C 1
ATOM 1521 O O . LYS A 1 243 ? -36.433 -1.168 -42.671 1.00 22.57 222 LYS A O 1
ATOM 1527 N N . HIS A 1 244 ? -37.868 -2.889 -42.756 1.00 21.28 223 HIS A N 1
ATOM 1528 C CA . HIS A 1 244 ? -38.699 -2.327 -41.687 1.00 19.13 223 HIS A CA 1
ATOM 1529 C C . HIS A 1 244 ? -38.391 -2.866 -40.295 1.00 23.33 223 HIS A C 1
ATOM 1530 O O . HIS A 1 244 ? -39.063 -2.532 -39.317 1.00 20.44 223 HIS A O 1
ATOM 1537 N N . GLY A 1 245 ? -37.363 -3.698 -40.209 1.00 20.51 224 GLY A N 1
ATOM 1538 C CA . GLY A 1 245 ? -36.859 -4.141 -38.923 1.00 22.78 224 GLY A CA 1
ATOM 1539 C C . GLY A 1 245 ? -37.788 -5.087 -38.195 1.00 20.52 224 GLY A C 1
ATOM 1540 O O . GLY A 1 245 ? -37.879 -5.058 -36.970 1.00 21.62 224 GLY A O 1
ATOM 1541 N N . ILE A 1 246 ? -38.478 -5.937 -38.944 1.00 18.57 225 ILE A N 1
ATOM 1542 C CA . ILE A 1 246 ? -39.309 -6.953 -38.318 1.00 16.45 225 ILE A CA 1
ATOM 1543 C C . ILE A 1 246 ? -38.405 -8.018 -37.696 1.00 17.66 225 ILE A C 1
ATOM 1544 O O . ILE A 1 246 ? -37.504 -8.532 -38.363 1.00 14.91 225 ILE A O 1
ATOM 1549 N N . ALA A 1 247 ? -38.608 -8.298 -36.411 1.00 14.37 226 ALA A N 1
ATOM 1550 C CA . ALA A 1 247 ? -37.816 -9.313 -35.722 1.00 16.47 226 ALA A CA 1
ATOM 1551 C C . ALA A 1 247 ? -38.097 -10.670 -36.353 1.00 13.24 226 ALA A C 1
ATOM 1552 O O . ALA A 1 247 ? -39.258 -11.039 -36.557 1.00 14.08 226 ALA A O 1
ATOM 1554 N N . TYR A 1 248 ? -37.045 -11.410 -36.692 1.00 13.92 227 TYR A N 1
ATOM 1555 C CA . TYR A 1 248 ? -37.253 -12.713 -37.319 1.00 13.40 227 TYR A CA 1
ATOM 1556 C C . TYR A 1 248 ? -36.154 -13.699 -36.969 1.00 16.78 227 TYR A C 1
ATOM 1557 O O . TYR A 1 248 ? -34.987 -13.341 -36.936 1.00 16.89 227 TYR A O 1
ATOM 1566 N N . PHE A 1 249 ? -36.573 -14.927 -36.676 1.00 12.32 228 PHE A N 1
ATOM 1567 C CA . PHE A 1 249 ? -35.690 -16.022 -36.293 1.00 12.72 228 PHE A CA 1
ATOM 1568 C C . PHE A 1 249 ? -35.986 -17.174 -37.217 1.00 11.77 228 PHE A C 1
ATOM 1569 O O . PHE A 1 249 ? -37.031 -17.843 -37.115 1.00 12.60 228 PHE A O 1
ATOM 1577 N N . THR A 1 250 ? -35.074 -17.383 -38.155 1.00 12.35 229 THR A N 1
ATOM 1578 C CA . THR A 1 250 ? -35.252 -18.421 -39.152 1.00 11.94 229 THR A CA 1
ATOM 1579 C C . THR A 1 250 ? -34.719 -19.745 -38.600 1.00 12.48 229 THR A C 1
ATOM 1580 O O . THR A 1 250 ? -34.206 -19.797 -37.485 1.00 12.63 229 THR A O 1
ATOM 1584 N N . MET A 1 251 ? -34.824 -20.811 -39.384 1.00 11.05 230 MET A N 1
ATOM 1585 C CA . MET A 1 251 ? -34.329 -22.103 -38.919 1.00 13.06 230 MET A CA 1
ATOM 1586 C C . MET A 1 251 ? -32.819 -22.078 -38.751 1.00 12.13 230 MET A C 1
ATOM 1587 O O . MET A 1 251 ? -32.269 -22.832 -37.934 1.00 11.02 230 MET A O 1
ATOM 1592 N N . LEU A 1 252 ? -32.137 -21.214 -39.509 1.00 11.03 231 LEU A N 1
ATOM 1593 C CA . LEU A 1 252 ? -30.711 -21.041 -39.286 1.00 13.25 231 LEU A CA 1
ATOM 1594 C C . LEU A 1 252 ? -30.477 -20.471 -37.890 1.00 13.70 231 LEU A C 1
ATOM 1595 O O . LEU A 1 252 ? -29.604 -20.934 -37.175 1.00 13.25 231 LEU A O 1
ATOM 1600 N N . ASP A 1 253 ? -31.253 -19.465 -37.503 1.00 10.72 232 ASP A N 1
ATOM 1601 C CA . ASP A 1 253 ? -31.162 -18.946 -36.135 1.00 11.88 232 ASP A CA 1
ATOM 1602 C C . ASP A 1 253 ? -31.494 -20.002 -35.092 1.00 11.34 232 ASP A C 1
ATOM 1603 O O . ASP A 1 253 ? -30.824 -20.096 -34.063 1.00 12.06 232 ASP A O 1
ATOM 1608 N N . VAL A 1 254 ? -32.532 -20.796 -35.339 1.00 9.72 233 VAL A N 1
ATOM 1609 C CA . VAL A 1 254 ? -32.837 -21.874 -34.397 1.00 9.87 233 VAL A CA 1
ATOM 1610 C C . VAL A 1 254 ? -31.640 -22.844 -34.257 1.00 11.13 233 VAL A C 1
ATOM 1611 O O . VAL A 1 254 ? -31.255 -23.238 -33.144 1.00 12.00 233 VAL A O 1
ATOM 1615 N N . ASP A 1 255 ? -31.039 -23.210 -35.382 1.00 10.89 234 ASP A N 1
ATOM 1616 C CA . ASP A 1 255 ? -29.869 -24.093 -35.354 1.00 12.46 234 ASP A CA 1
ATOM 1617 C C . ASP A 1 255 ? -28.705 -23.503 -34.566 1.00 13.03 234 ASP A C 1
ATOM 1618 O O . ASP A 1 255 ? -28.082 -24.204 -33.769 1.00 13.84 234 ASP A O 1
ATOM 1623 N N . ARG A 1 256 ? -28.401 -22.220 -34.788 1.00 12.75 235 ARG A N 1
ATOM 1624 C CA . ARG A 1 256 ? -27.234 -21.604 -34.151 1.00 13.51 235 ARG A CA 1
ATOM 1625 C C . ARG A 1 256 ? -27.481 -21.173 -32.711 1.00 14.80 235 ARG A C 1
ATOM 1626 O O . ARG A 1 256 ? -26.590 -21.300 -31.857 1.00 14.83 235 ARG A O 1
ATOM 1634 N N . MET A 1 257 ? -28.678 -20.670 -32.436 1.00 11.53 236 MET A N 1
ATOM 1635 C CA . MET A 1 257 ? -29.003 -20.169 -31.100 1.00 12.70 236 MET A CA 1
ATOM 1636 C C . MET A 1 257 ? -29.636 -21.207 -30.187 1.00 14.18 236 MET A C 1
ATOM 1637 O O . MET A 1 257 ? -29.482 -21.137 -28.960 1.00 13.02 236 MET A O 1
ATOM 1642 N N . GLY A 1 258 ? -30.358 -22.161 -30.773 1.00 12.74 237 GLY A N 1
ATOM 1643 C CA . GLY A 1 258 ? -31.202 -23.067 -29.998 1.00 11.99 237 GLY A CA 1
ATOM 1644 C C . GLY A 1 258 ? -32.580 -22.436 -29.802 1.00 12.38 237 GLY A C 1
ATOM 1645 O O . GLY A 1 258 ? -32.682 -21.226 -29.669 1.00 11.77 237 GLY A O 1
ATOM 1646 N N . ILE A 1 259 ? -33.634 -23.253 -29.784 1.00 11.49 238 ILE A N 1
ATOM 1647 C CA . ILE A 1 259 ? -35.005 -22.752 -29.601 1.00 11.39 238 ILE A CA 1
ATOM 1648 C C . ILE A 1 259 ? -35.202 -21.948 -28.305 1.00 12.51 238 ILE A C 1
ATOM 1649 O O . ILE A 1 259 ? -35.960 -20.993 -28.295 1.00 11.46 238 ILE A O 1
ATOM 1654 N N . GLU A 1 260 ? -34.516 -22.319 -27.218 1.00 12.02 239 GLU A N 1
ATOM 1655 C CA . GLU A 1 260 ? -34.715 -21.623 -25.947 1.00 14.09 239 GLU A CA 1
ATOM 1656 C C . GLU A 1 260 ? -34.361 -20.154 -26.074 1.00 14.60 239 GLU A C 1
ATOM 1657 O O . GLU A 1 260 ? -35.129 -19.292 -25.646 1.00 14.32 239 GLU A O 1
ATOM 1663 N N . ALA A 1 261 ? -33.201 -19.863 -26.657 1.00 12.32 240 ALA A N 1
ATOM 1664 C CA . ALA A 1 261 ? -32.773 -18.476 -26.837 1.00 13.09 240 ALA A CA 1
ATOM 1665 C C . ALA A 1 261 ? -33.625 -17.739 -27.867 1.00 12.36 240 ALA A C 1
ATOM 1666 O O . ALA A 1 261 ? -33.899 -16.550 -27.708 1.00 13.24 240 ALA A O 1
ATOM 1668 N N . VAL A 1 262 ? -34.017 -18.442 -28.929 1.00 11.73 241 VAL A N 1
ATOM 1669 C CA . VAL A 1 262 ? -34.906 -17.878 -29.941 1.00 12.11 241 VAL A CA 1
ATOM 1670 C C . VAL A 1 262 ? -36.231 -17.404 -29.328 1.00 10.70 241 VAL A C 1
ATOM 1671 O O . VAL A 1 262 ? -36.674 -16.287 -29.586 1.00 12.67 241 VAL A O 1
ATOM 1675 N N . ILE A 1 263 ? -36.853 -18.248 -28.522 1.00 10.28 242 ILE A N 1
ATOM 1676 C CA . ILE A 1 263 ? -38.108 -17.873 -27.866 1.00 14.02 242 ILE A CA 1
ATOM 1677 C C . ILE A 1 263 ? -37.912 -16.657 -26.969 1.00 14.11 242 ILE A C 1
ATOM 1678 O O . ILE A 1 263 ? -38.692 -15.697 -27.021 1.00 13.62 242 ILE A O 1
ATOM 1683 N N . LYS A 1 264 ? -36.860 -16.690 -26.153 1.00 11.90 243 LYS A N 1
ATOM 1684 C CA . LYS A 1 264 ? -36.571 -15.568 -25.266 1.00 15.01 243 LYS A CA 1
ATOM 1685 C C . LYS A 1 264 ? -36.394 -14.263 -26.063 1.00 15.28 243 LYS A C 1
ATOM 1686 O O . LYS A 1 264 ? -36.952 -13.215 -25.702 1.00 12.56 243 LYS A O 1
ATOM 1692 N N . GLU A 1 265 ? -35.630 -14.332 -27.149 1.00 13.71 244 GLU A N 1
ATOM 1693 C CA . GLU A 1 265 ? -35.330 -13.145 -27.941 1.00 14.17 244 GLU A CA 1
ATOM 1694 C C . GLU A 1 265 ? -36.541 -12.633 -28.723 1.00 12.76 244 GLU A C 1
ATOM 1695 O O . GLU A 1 265 ? -36.709 -11.418 -28.901 1.00 13.60 244 GLU A O 1
ATOM 1701 N N . ALA A 1 266 ? -37.389 -13.546 -29.175 1.00 13.37 245 ALA A N 1
ATOM 1702 C CA . ALA A 1 266 ? -38.602 -13.141 -29.873 1.00 13.48 245 ALA A CA 1
ATOM 1703 C C . ALA A 1 266 ? -39.538 -12.410 -28.905 1.00 14.92 245 ALA A C 1
ATOM 1704 O O . ALA A 1 266 ? -40.101 -11.372 -29.248 1.00 15.26 245 ALA A O 1
ATOM 1706 N N . LEU A 1 267 ? -39.716 -12.964 -27.707 1.00 14.18 246 LEU A N 1
ATOM 1707 C CA . LEU A 1 267 ? -40.552 -12.314 -26.690 1.00 15.39 246 LEU A CA 1
ATOM 1708 C C . LEU A 1 267 ? -39.981 -10.966 -26.245 1.00 16.18 246 LEU A C 1
ATOM 1709 O O . LEU A 1 267 ? -40.730 -10.013 -25.993 1.00 18.79 246 LEU A O 1
ATOM 1714 N N . LEU A 1 268 ? -38.658 -10.896 -26.122 1.00 15.72 247 LEU A N 1
ATOM 1715 C CA . LEU A 1 268 ? -37.960 -9.645 -25.818 1.00 16.03 247 LEU A CA 1
ATOM 1716 C C . LEU A 1 268 ? -38.208 -8.585 -26.894 1.00 19.04 247 LEU A C 1
ATOM 1717 O O . LEU A 1 268 ? -38.427 -7.413 -26.581 1.00 19.21 247 LEU A O 1
ATOM 1722 N N . ALA A 1 269 ? -38.180 -8.996 -28.161 1.00 16.66 248 ALA A N 1
ATOM 1723 C CA . ALA A 1 269 ? -38.317 -8.055 -29.268 1.00 16.84 248 ALA A CA 1
ATOM 1724 C C . ALA A 1 269 ? -39.686 -7.383 -29.305 1.00 18.00 248 ALA A C 1
ATOM 1725 O O . ALA A 1 269 ? -39.776 -6.185 -29.573 1.00 20.83 248 ALA A O 1
ATOM 1727 N N . VAL A 1 270 ? -40.745 -8.144 -29.051 1.00 16.38 249 VAL A N 1
ATOM 1728 C CA . VAL A 1 270 ? -42.100 -7.602 -29.226 1.00 18.81 249 VAL A CA 1
ATOM 1729 C C . VAL A 1 270 ? -42.920 -7.495 -27.943 1.00 18.51 249 VAL A C 1
ATOM 1730 O O . VAL A 1 270 ? -43.974 -6.875 -27.945 1.00 16.98 249 VAL A O 1
ATOM 1734 N N . ASN A 1 271 ? -42.452 -8.096 -26.849 1.00 14.71 250 ASN A N 1
ATOM 1735 C CA . ASN A 1 271 ? -43.209 -8.067 -25.598 1.00 14.81 250 ASN A CA 1
ATOM 1736 C C . ASN A 1 271 ? -42.272 -8.078 -24.374 1.00 14.64 250 ASN A C 1
ATOM 1737 O O . ASN A 1 271 ? -42.371 -8.945 -23.510 1.00 17.24 250 ASN A O 1
ATOM 1742 N N . PRO A 1 272 ? -41.360 -7.098 -24.301 1.00 17.45 251 PRO A N 1
ATOM 1743 C CA . PRO A 1 272 ? -40.205 -7.138 -23.394 1.00 19.71 251 PRO A CA 1
ATOM 1744 C C . PRO A 1 272 ? -40.551 -7.288 -21.925 1.00 24.02 251 PRO A C 1
ATOM 1745 O O . PRO A 1 272 ? -39.766 -7.864 -21.172 1.00 26.72 251 PRO A O 1
ATOM 1749 N N . ARG A 1 273 ? -41.688 -6.755 -21.512 1.00 18.67 252 ARG A N 1
ATOM 1750 C CA . ARG A 1 273 ? -42.041 -6.799 -20.093 1.00 17.22 252 ARG A CA 1
ATOM 1751 C C . ARG A 1 273 ? -43.382 -7.490 -19.911 1.00 20.77 252 ARG A C 1
ATOM 1752 O O . ARG A 1 273 ? -44.034 -7.368 -18.876 1.00 18.44 252 ARG A O 1
ATOM 1760 N N . LEU A 1 274 ? -43.762 -8.259 -20.925 1.00 15.20 253 LEU A N 1
ATOM 1761 C CA . LEU A 1 274 ? -44.986 -9.046 -20.865 1.00 15.31 253 LEU A CA 1
ATOM 1762 C C . LEU A 1 274 ? -46.187 -8.133 -20.597 1.00 19.63 253 LEU A C 1
ATOM 1763 O O . LEU A 1 274 ? -47.150 -8.540 -19.948 1.00 19.21 253 LEU A O 1
ATOM 1768 N N . GLU A 1 275 ? -46.122 -6.904 -21.103 1.00 18.83 254 GLU A N 1
ATOM 1769 C CA . GLU A 1 275 ? -47.245 -5.978 -20.958 1.00 20.74 254 GLU A CA 1
ATOM 1770 C C . GLU A 1 275 ? -48.351 -6.225 -21.991 1.00 22.52 254 GLU A C 1
ATOM 1771 O O . GLU A 1 275 ? -49.495 -5.833 -21.780 1.00 20.02 254 GLU A O 1
ATOM 1777 N N . LYS A 1 276 ? -48.012 -6.853 -23.112 1.00 16.51 255 LYS A N 1
ATOM 1778 C CA . LYS A 1 276 ? -48.963 -6.957 -24.237 1.00 16.82 255 LYS A CA 1
ATOM 1779 C C . LYS A 1 276 ? -49.661 -8.304 -24.362 1.00 18.86 255 LYS A C 1
ATOM 1780 O O . LYS A 1 276 ? -49.082 -9.353 -24.080 1.00 17.43 255 LYS A O 1
ATOM 1786 N N . ALA A 1 277 ? -50.907 -8.270 -24.821 1.00 18.12 256 ALA A N 1
ATOM 1787 C CA . ALA A 1 277 ? -51.598 -9.477 -25.242 1.00 14.76 256 ALA A CA 1
ATOM 1788 C C . ALA A 1 277 ? -50.844 -10.094 -26.423 1.00 14.11 256 ALA A C 1
ATOM 1789 O O . ALA A 1 277 ? -50.269 -9.376 -27.244 1.00 15.45 256 ALA A O 1
ATOM 1791 N N . ILE A 1 278 ? -50.836 -11.419 -26.501 1.00 13.70 257 ILE A N 1
ATOM 1792 C CA . ILE A 1 278 ? -50.134 -12.104 -27.585 1.00 12.09 257 ILE A CA 1
ATOM 1793 C C . ILE A 1 278 ? -51.110 -12.770 -28.535 1.00 11.82 257 ILE A C 1
ATOM 1794 O O . ILE A 1 278 ? -52.008 -13.494 -28.102 1.00 12.89 257 ILE A O 1
ATOM 1799 N N . HIS A 1 279 ? -50.904 -12.539 -29.826 1.00 12.07 258 HIS A N 1
ATOM 1800 C CA . HIS A 1 279 ? -51.622 -13.258 -30.866 1.00 12.30 258 HIS A CA 1
ATOM 1801 C C . HIS A 1 279 ? -50.606 -14.244 -31.433 1.00 10.71 258 HIS A C 1
ATOM 1802 O O . HIS A 1 279 ? -49.645 -13.829 -32.073 1.00 13.29 258 HIS A O 1
ATOM 1809 N N . LEU A 1 280 ? -50.785 -15.533 -31.146 1.00 12.22 259 LEU A N 1
ATOM 1810 C CA . LEU A 1 280 ? -49.875 -16.565 -31.631 1.00 12.28 259 LEU A CA 1
ATOM 1811 C C . LEU A 1 280 ? -50.459 -17.169 -32.896 1.00 12.31 259 LEU A C 1
ATOM 1812 O O . LEU A 1 280 ? -51.475 -17.864 -32.846 1.00 12.47 259 LEU A O 1
ATOM 1817 N N . SER A 1 281 ? -49.815 -16.923 -34.030 1.00 11.38 260 SER A N 1
ATOM 1818 C CA . SER A 1 281 ? -50.319 -17.439 -35.293 1.00 12.63 260 SER A CA 1
ATOM 1819 C C . SER A 1 281 ? -49.405 -18.563 -35.740 1.00 12.28 260 SER A C 1
ATOM 1820 O O . SER A 1 281 ? -48.290 -18.315 -36.181 1.00 13.45 260 SER A O 1
ATOM 1823 N N . PHE A 1 282 ? -49.884 -19.795 -35.599 1.00 11.88 261 PHE A N 1
ATOM 1824 C CA . PHE A 1 282 ? -49.057 -20.980 -35.788 1.00 12.78 261 PHE A CA 1
ATOM 1825 C C . PHE A 1 282 ? -49.460 -21.718 -37.067 1.00 13.09 261 PHE A C 1
ATOM 1826 O O . PHE A 1 282 ? -50.529 -22.331 -37.138 1.00 15.01 261 PHE A O 1
ATOM 1834 N N . ASP A 1 283 ? -48.619 -21.637 -38.093 1.00 11.19 262 ASP A N 1
ATOM 1835 C CA . ASP A 1 283 ? -48.841 -22.413 -39.314 1.00 13.24 262 ASP A CA 1
ATOM 1836 C C . ASP A 1 283 ? -48.299 -23.814 -39.046 1.00 12.04 262 ASP A C 1
ATOM 1837 O O . ASP A 1 283 ? -47.129 -23.964 -38.713 1.00 11.63 262 ASP A O 1
ATOM 1842 N N . ILE A 1 284 ? -49.125 -24.845 -39.204 1.00 12.30 263 ILE A N 1
ATOM 1843 C CA . ILE A 1 284 ? -48.646 -26.207 -38.969 1.00 12.87 263 ILE A CA 1
ATOM 1844 C C . ILE A 1 284 ? -47.407 -26.534 -39.820 1.00 13.54 263 ILE A C 1
ATOM 1845 O O . ILE A 1 284 ? -46.584 -27.378 -39.422 1.00 11.72 263 ILE A O 1
ATOM 1850 N N . ASP A 1 285 ? -47.257 -25.869 -40.977 1.00 13.28 264 ASP A N 1
ATOM 1851 C CA . ASP A 1 285 ? -46.082 -26.103 -41.834 1.00 12.98 264 ASP A CA 1
ATOM 1852 C C . ASP A 1 285 ? -44.762 -25.536 -41.267 1.00 12.85 264 ASP A C 1
ATOM 1853 O O . ASP A 1 285 ? -43.678 -25.747 -41.826 1.00 11.32 264 ASP A O 1
ATOM 1858 N N . ALA A 1 286 ? -44.838 -24.849 -40.133 1.00 11.80 265 ALA A N 1
ATOM 1859 C CA . ALA A 1 286 ? -43.612 -24.520 -39.400 1.00 11.19 265 ALA A CA 1
ATOM 1860 C C . ALA A 1 286 ? -42.912 -25.794 -38.909 1.00 11.41 265 ALA A C 1
ATOM 1861 O O . ALA A 1 286 ? -41.679 -25.858 -38.867 1.00 11.32 265 ALA A O 1
ATOM 1863 N N . LEU A 1 287 ? -43.707 -26.791 -38.514 1.00 12.20 266 LEU A N 1
ATOM 1864 C CA . LEU A 1 287 ? -43.173 -28.084 -38.090 1.00 11.04 266 LEU A CA 1
ATOM 1865 C C . LEU A 1 287 ? -42.607 -28.868 -39.269 1.00 12.45 266 LEU A C 1
ATOM 1866 O O . LEU A 1 287 ? -43.095 -28.759 -40.395 1.00 12.12 266 LEU A O 1
ATOM 1871 N N . ASP A 1 288 ? -41.589 -29.682 -39.009 1.00 11.30 267 ASP A N 1
ATOM 1872 C CA . ASP A 1 288 ? -41.022 -30.524 -40.059 1.00 10.82 267 ASP A CA 1
ATOM 1873 C C . ASP A 1 288 ? -42.095 -31.413 -40.700 1.00 12.42 267 ASP A C 1
ATOM 1874 O O . ASP A 1 288 ? -42.971 -31.937 -40.002 1.00 13.73 267 ASP A O 1
ATOM 1879 N N . PRO A 1 289 ? -42.028 -31.605 -42.025 1.00 14.55 268 PRO A N 1
ATOM 1880 C CA . PRO A 1 289 ? -42.987 -32.508 -42.681 1.00 13.36 268 PRO A CA 1
ATOM 1881 C C . PRO A 1 289 ? -43.008 -33.938 -42.121 1.00 16.41 268 PRO A C 1
ATOM 1882 O O . PRO A 1 289 ? -43.995 -34.644 -42.357 1.00 14.18 268 PRO A O 1
ATOM 1886 N N . LEU A 1 290 ? -41.960 -34.358 -41.415 1.00 13.48 269 LEU A N 1
ATOM 1887 C CA . LEU A 1 290 ? -41.965 -35.673 -40.785 1.00 15.49 269 LEU A CA 1
ATOM 1888 C C . LEU A 1 290 ? -43.024 -35.759 -39.689 1.00 15.27 269 LEU A C 1
ATOM 1889 O O . LEU A 1 290 ? -43.512 -36.844 -39.389 1.00 16.31 269 LEU A O 1
ATOM 1894 N N . VAL A 1 291 ? -43.351 -34.634 -39.056 1.00 13.86 270 VAL A N 1
ATOM 1895 C CA . VAL A 1 291 ? -44.403 -34.685 -38.043 1.00 13.42 270 VAL A CA 1
ATOM 1896 C C . VAL A 1 291 ? -45.708 -33.983 -38.437 1.00 13.60 270 VAL A C 1
ATOM 1897 O O . VAL A 1 291 ? -46.719 -34.164 -37.773 1.00 14.44 270 VAL A O 1
ATOM 1901 N N . ALA A 1 292 ? -45.676 -33.180 -39.497 1.00 12.76 271 ALA A N 1
ATOM 1902 C CA . ALA A 1 292 ? -46.887 -32.532 -39.998 1.00 13.23 271 ALA A CA 1
ATOM 1903 C C . ALA A 1 292 ? -46.939 -32.608 -41.529 1.00 12.34 271 ALA A C 1
ATOM 1904 O O . ALA A 1 292 ? -46.852 -31.579 -42.207 1.00 13.69 271 ALA A O 1
ATOM 1906 N N . PRO A 1 293 ? -47.069 -33.820 -42.085 1.00 13.45 272 PRO A N 1
ATOM 1907 C CA . PRO A 1 293 ? -47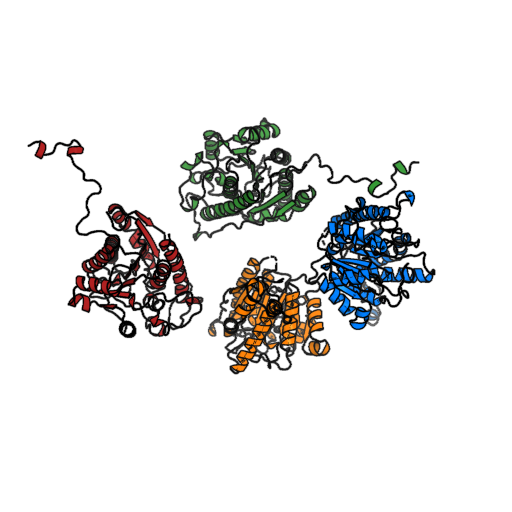.028 -33.960 -43.547 1.00 15.85 272 PRO A CA 1
ATOM 1908 C C . PRO A 1 293 ? -48.265 -33.427 -44.270 1.00 17.43 272 PRO A C 1
ATOM 1909 O O . PRO A 1 293 ? -48.145 -33.067 -45.442 1.00 16.33 272 PRO A O 1
ATOM 1913 N N . SER A 1 294 ? -49.422 -33.415 -43.608 1.00 15.44 273 SER A N 1
ATOM 1914 C CA . SER A 1 294 ? -50.689 -33.083 -44.283 1.00 16.49 273 SER A CA 1
ATOM 1915 C C . SER A 1 294 ? -50.950 -31.584 -44.304 1.00 16.88 273 SER A C 1
ATOM 1916 O O . SER A 1 294 ? -51.779 -31.067 -43.561 1.00 13.85 273 SER A O 1
ATOM 1919 N N . THR A 1 295 ? -50.217 -30.890 -45.171 1.00 13.02 274 THR A N 1
ATOM 1920 C CA . THR A 1 295 ? -50.320 -29.449 -45.287 1.00 14.07 274 THR A CA 1
ATOM 1921 C C . THR A 1 295 ? -49.829 -29.102 -46.698 1.00 15.52 274 THR A C 1
ATOM 1922 O O . THR A 1 295 ? -49.025 -29.848 -47.283 1.00 13.66 274 THR A O 1
ATOM 1926 N N . GLY A 1 296 ? -50.319 -27.995 -47.247 1.00 12.59 275 GLY A N 1
ATOM 1927 C CA . GLY A 1 296 ? -50.178 -27.713 -48.665 1.00 14.72 275 GLY A CA 1
ATOM 1928 C C . GLY A 1 296 ? -48.839 -27.216 -49.169 1.00 16.74 275 GLY A C 1
ATOM 1929 O O . GLY A 1 296 ? -48.499 -27.447 -50.339 1.00 17.15 275 GLY A O 1
ATOM 1930 N N . THR A 1 297 ? -48.069 -26.547 -48.312 1.00 14.06 276 THR A N 1
ATOM 1931 C CA . THR A 1 297 ? -46.744 -26.070 -48.711 1.00 14.95 276 THR A CA 1
ATOM 1932 C C . THR A 1 297 ? -45.724 -26.513 -47.680 1.00 15.15 276 THR A C 1
ATOM 1933 O O . THR A 1 297 ? -45.253 -25.714 -46.870 1.00 15.06 276 THR A O 1
ATOM 1937 N N . ALA A 1 298 ? -45.425 -27.808 -47.702 1.00 13.67 277 ALA A N 1
ATOM 1938 C CA . ALA A 1 298 ? -44.463 -28.397 -46.777 1.00 15.65 277 ALA A CA 1
ATOM 1939 C C . ALA A 1 298 ? -43.029 -28.062 -47.173 1.00 15.36 277 ALA A C 1
ATOM 1940 O O . ALA A 1 298 ? -42.683 -28.082 -48.360 1.00 14.90 277 ALA A O 1
ATOM 1942 N N . VAL A 1 299 ? -42.188 -27.738 -46.189 1.00 11.99 278 VAL A N 1
ATOM 1943 C CA . VAL A 1 299 ? -40.770 -27.467 -46.464 1.00 13.37 278 VAL A CA 1
ATOM 1944 C C . VAL A 1 299 ? -39.885 -28.269 -45.499 1.00 11.27 278 VAL A C 1
ATOM 1945 O O . VAL A 1 299 ? -40.046 -28.165 -44.301 1.00 12.72 278 VAL A O 1
ATOM 1949 N N . PRO A 1 300 ? -38.942 -29.068 -46.028 1.00 13.01 279 PRO A N 1
ATOM 1950 C CA . PRO A 1 300 ? -38.076 -29.891 -45.159 1.00 13.86 279 PRO A CA 1
ATOM 1951 C C . PRO A 1 300 ? -37.224 -29.042 -44.203 1.00 12.98 279 PRO A C 1
ATOM 1952 O O . PRO A 1 300 ? -36.981 -27.855 -44.463 1.00 14.02 279 PRO A O 1
ATOM 1956 N N . GLY A 1 301 ? -36.755 -29.650 -43.125 1.00 11.76 280 GLY A N 1
ATOM 1957 C CA . GLY A 1 301 ? -35.875 -28.938 -42.201 1.00 13.70 280 GLY A CA 1
ATOM 1958 C C . GLY A 1 301 ? -36.614 -28.030 -41.234 1.00 12.61 280 GLY A C 1
ATOM 1959 O O . GLY A 1 301 ? -36.127 -26.957 -40.896 1.00 10.91 280 GLY A O 1
ATOM 1960 N N . GLY A 1 302 ? -37.787 -28.459 -40.771 1.00 11.69 281 GLY A N 1
ATOM 1961 C CA . GLY A 1 302 ? -38.599 -27.590 -39.916 1.00 13.28 281 GLY A CA 1
ATOM 1962 C C . GLY A 1 302 ? -38.386 -27.815 -38.425 1.00 12.48 281 GLY A C 1
ATOM 1963 O O . GLY A 1 302 ? -37.507 -28.579 -38.005 1.00 11.48 281 GLY A O 1
ATOM 1964 N N . LEU A 1 303 ? -39.204 -27.140 -37.618 1.00 10.10 282 LEU A N 1
ATOM 1965 C CA . LEU A 1 303 ? -39.159 -27.300 -36.185 1.00 10.26 282 LEU A CA 1
ATOM 1966 C C . LEU A 1 303 ? -39.504 -28.739 -35.848 1.00 12.32 282 LEU A C 1
ATOM 1967 O O . LEU A 1 303 ? -40.421 -29.316 -36.449 1.00 11.89 282 LEU A O 1
ATOM 1972 N N . THR A 1 304 ? -38.802 -29.328 -34.881 1.00 11.50 283 THR A N 1
ATOM 1973 C CA . THR A 1 304 ? -39.285 -30.586 -34.325 1.00 11.49 283 THR A CA 1
ATOM 1974 C C . THR A 1 304 ? -40.568 -30.348 -33.549 1.00 10.98 283 THR A C 1
ATOM 1975 O O . THR A 1 304 ? -40.885 -29.219 -33.184 1.00 10.39 283 THR A O 1
ATOM 1979 N N . LEU A 1 305 ? -41.321 -31.408 -33.283 1.00 11.35 284 LEU A N 1
ATOM 1980 C CA . LEU A 1 305 ? -42.509 -31.239 -32.451 1.00 10.37 284 LEU A CA 1
ATOM 1981 C C . LEU A 1 305 ? -42.124 -30.636 -31.097 1.00 11.09 284 LEU A C 1
ATOM 1982 O O . LEU A 1 305 ? -42.794 -29.746 -30.604 1.00 10.91 284 LEU A O 1
ATOM 1987 N N . ARG A 1 306 ? -41.049 -31.137 -30.498 1.00 11.02 285 ARG A N 1
ATOM 1988 C CA . ARG A 1 306 ? -40.568 -30.602 -29.226 1.00 10.39 285 ARG A CA 1
ATOM 1989 C C . ARG A 1 306 ? -40.249 -29.111 -29.298 1.00 11.70 285 ARG A C 1
ATOM 1990 O O . ARG A 1 306 ? -40.599 -28.345 -28.387 1.00 10.31 285 ARG A O 1
ATOM 1998 N N . GLU A 1 307 ? -39.602 -28.668 -30.372 1.00 9.11 286 GLU A N 1
ATOM 1999 C CA . GLU A 1 307 ? -39.346 -27.223 -30.497 1.00 11.32 286 GLU A CA 1
ATOM 2000 C C . GLU A 1 307 ? -40.661 -26.436 -30.589 1.00 10.70 286 GLU A C 1
ATOM 2001 O O . GLU A 1 307 ? -40.818 -25.391 -29.962 1.00 8.89 286 GLU A O 1
ATOM 2007 N N . GLY A 1 308 ? -41.598 -26.944 -31.378 1.00 10.65 287 GLY A N 1
ATOM 2008 C CA . GLY A 1 308 ? -42.934 -26.355 -31.444 1.00 11.71 287 GLY A CA 1
ATOM 2009 C C . GLY A 1 308 ? -43.601 -26.294 -30.077 1.00 11.61 287 GLY A C 1
ATOM 2010 O O . GLY A 1 308 ? -44.172 -25.263 -29.704 1.00 11.16 287 GLY A O 1
ATOM 2011 N N . LEU A 1 309 ? -43.527 -27.387 -29.322 1.00 9.66 288 LEU A N 1
ATOM 2012 C CA . LEU A 1 309 ? -44.056 -27.398 -27.955 1.00 10.32 288 LEU A CA 1
ATOM 2013 C C . LEU A 1 309 ? -43.414 -26.347 -27.053 1.00 11.20 288 LEU A C 1
ATOM 2014 O O . LEU A 1 309 ? -44.112 -25.662 -26.296 1.00 12.22 288 LEU A O 1
ATOM 2019 N N . ARG A 1 310 ? -42.094 -26.209 -27.126 1.00 10.77 289 ARG A N 1
ATOM 2020 C CA . ARG A 1 310 ? -41.414 -25.215 -26.296 1.00 9.18 289 ARG A CA 1
ATOM 2021 C C . ARG A 1 310 ? -41.916 -23.803 -26.597 1.00 11.66 289 ARG A C 1
ATOM 2022 O O . ARG A 1 310 ? -42.107 -23.004 -25.687 1.00 11.31 289 ARG A O 1
ATOM 2030 N N . ILE A 1 311 ? -42.096 -23.481 -27.873 1.00 11.28 290 ILE A N 1
ATOM 2031 C CA . ILE A 1 311 ? -42.602 -22.157 -28.223 1.00 11.97 290 ILE A CA 1
ATOM 2032 C C . ILE A 1 311 ? -43.955 -21.962 -27.549 1.00 11.92 290 ILE A C 1
ATOM 2033 O O . ILE A 1 311 ? -44.206 -20.945 -26.908 1.00 10.85 290 ILE A O 1
ATOM 2038 N N . CYS A 1 312 ? -44.833 -22.940 -27.703 1.00 11.09 291 CYS A N 1
ATOM 2039 C CA . CYS A 1 312 ? -46.176 -22.816 -27.147 1.00 11.14 291 CYS A CA 1
ATOM 2040 C C . CYS A 1 312 ? -46.207 -22.804 -25.612 1.00 13.67 291 CYS A C 1
ATOM 2041 O O . CYS A 1 312 ? -46.974 -22.050 -25.006 1.00 12.20 291 CYS A O 1
ATOM 2044 N N . GLU A 1 313 ? -45.396 -23.651 -24.984 1.00 11.65 292 GLU A N 1
ATOM 2045 C CA . GLU A 1 313 ? -45.287 -23.671 -23.524 1.00 11.69 292 GLU A CA 1
ATOM 2046 C C . GLU A 1 313 ? -44.835 -22.319 -22.982 1.00 14.92 292 GLU A C 1
ATOM 2047 O O . GLU A 1 313 ? -45.386 -21.829 -21.995 1.00 13.35 292 GLU A O 1
ATOM 2053 N N . GLU A 1 314 ? -43.819 -21.724 -23.599 1.00 11.19 293 GLU A N 1
ATOM 2054 C CA . GLU A 1 314 ? -43.310 -20.442 -23.101 1.00 12.49 293 GLU A CA 1
ATOM 2055 C C . GLU A 1 314 ? -44.321 -19.336 -23.330 1.00 14.54 293 GLU A C 1
ATOM 2056 O O . GLU A 1 314 ? -44.570 -18.521 -22.447 1.00 13.52 293 GLU A O 1
ATOM 2062 N N . VAL A 1 315 ? -44.918 -19.322 -24.508 1.00 13.11 294 VAL A N 1
ATOM 2063 C CA . VAL A 1 315 ? -45.965 -18.321 -24.777 1.00 12.77 294 VAL A CA 1
ATOM 2064 C C . VAL A 1 315 ? -47.121 -18.465 -23.788 1.00 12.62 294 VAL A C 1
ATOM 2065 O O . VAL A 1 315 ? -47.588 -17.475 -23.218 1.00 15.03 294 VAL A O 1
ATOM 2069 N N . SER A 1 316 ? -47.574 -19.690 -23.571 1.00 12.70 295 SER A N 1
ATOM 2070 C CA . SER A 1 316 ? -48.655 -19.934 -22.616 1.00 12.98 295 SER A CA 1
ATOM 2071 C C . SER A 1 316 ? -48.302 -19.417 -21.224 1.00 17.45 295 SER A C 1
ATOM 2072 O O . SER A 1 316 ? -49.113 -18.757 -20.566 1.00 14.45 295 SER A O 1
ATOM 2075 N N . ALA A 1 317 ? -47.084 -19.716 -20.780 1.00 12.69 296 ALA A N 1
ATOM 2076 C CA . ALA A 1 317 ? -46.664 -19.385 -19.424 1.00 13.03 296 ALA A CA 1
ATOM 2077 C C . ALA A 1 317 ? -46.489 -17.885 -19.154 1.00 13.68 296 ALA A C 1
ATOM 2078 O O . ALA A 1 317 ? -46.388 -17.472 -17.993 1.00 14.94 296 ALA A O 1
ATOM 2080 N N . THR A 1 318 ? -46.459 -17.063 -20.200 1.00 13.35 297 THR A N 1
ATOM 2081 C CA . THR A 1 318 ? -46.449 -15.614 -19.992 1.00 12.41 297 THR A CA 1
ATOM 2082 C C . THR A 1 318 ? -47.723 -15.124 -19.296 1.00 13.45 297 THR A C 1
ATOM 2083 O O . THR A 1 318 ? -47.729 -14.047 -18.734 1.00 13.36 297 THR A O 1
ATOM 2087 N N . GLY A 1 319 ? -48.791 -15.907 -19.351 1.00 12.32 298 GLY A N 1
ATOM 2088 C CA . GLY A 1 319 ? -50.097 -15.427 -18.910 1.00 14.50 298 GLY A CA 1
ATOM 2089 C C . GLY A 1 319 ? -50.736 -14.449 -19.898 1.00 17.18 298 GLY A C 1
ATOM 2090 O O . GLY A 1 319 ? -51.797 -13.904 -19.634 1.00 16.08 298 GLY A O 1
ATOM 2091 N N . LYS A 1 320 ? -50.096 -14.226 -21.043 1.00 14.48 299 LYS A N 1
ATOM 2092 C CA . LYS A 1 320 ? -50.593 -13.225 -21.997 1.00 15.61 299 LYS A CA 1
ATOM 2093 C C . LYS A 1 320 ? -51.116 -13.813 -23.308 1.00 14.23 299 LYS A C 1
ATOM 2094 O O . LYS A 1 320 ? -51.358 -13.081 -24.275 1.00 15.20 299 LYS A O 1
ATOM 2100 N N . LEU A 1 321 ? -51.300 -15.122 -23.354 1.00 14.99 300 LEU A N 1
ATOM 2101 C CA . LEU A 1 321 ? -51.833 -15.718 -24.566 1.00 16.03 300 LEU A CA 1
ATOM 2102 C C . LEU A 1 321 ? -53.290 -15.314 -24.670 1.00 17.54 300 LEU A C 1
ATOM 2103 O O . LEU A 1 321 ? -54.111 -15.655 -23.817 1.00 17.44 300 LEU A O 1
ATOM 2108 N N . SER A 1 322 ? -53.600 -14.580 -25.726 1.00 14.17 301 SER A N 1
ATOM 2109 C CA . SER A 1 322 ? -54.929 -14.016 -25.916 1.00 15.43 301 SER A CA 1
ATOM 2110 C C . SER A 1 322 ? -55.662 -14.733 -27.059 1.00 16.59 301 SER A C 1
ATOM 2111 O O . SER A 1 322 ? -56.819 -15.149 -26.915 1.00 15.09 301 SER A O 1
ATOM 2114 N N . VAL A 1 323 ? -54.981 -14.885 -28.194 1.00 13.55 302 VAL A N 1
ATOM 2115 C CA . VAL A 1 323 ? -55.474 -15.738 -29.274 1.00 12.74 302 VAL A CA 1
ATOM 2116 C C . VAL A 1 323 ? -54.355 -16.660 -29.756 1.00 13.39 302 VAL A C 1
ATOM 2117 O O . VAL A 1 323 ? -53.213 -16.219 -29.921 1.00 13.17 302 VAL A O 1
ATOM 2121 N N . VAL A 1 324 ? -54.675 -17.934 -29.959 1.00 13.40 303 VAL A N 1
ATOM 2122 C CA . VAL A 1 324 ? -53.811 -18.797 -30.760 1.00 15.06 303 VAL A CA 1
ATOM 2123 C C . VAL A 1 324 ? -54.614 -19.332 -31.928 1.00 12.65 303 VAL A C 1
ATOM 2124 O O . VAL A 1 324 ? -55.727 -19.823 -31.750 1.00 15.12 303 VAL A O 1
ATOM 2128 N N . GLU A 1 325 ? -54.076 -19.180 -33.133 1.00 12.14 304 GLU A N 1
ATOM 2129 C CA . GLU A 1 325 ? -54.702 -19.804 -34.296 1.00 13.29 304 GLU A CA 1
ATOM 2130 C C . GLU A 1 325 ? -53.734 -20.827 -34.881 1.00 12.98 304 GLU A C 1
ATOM 2131 O O . GLU A 1 325 ? -52.524 -20.629 -34.840 1.00 15.54 304 GLU A O 1
ATOM 2137 N N . LEU A 1 326 ? -54.271 -21.939 -35.373 1.00 10.58 305 LEU A N 1
ATOM 2138 C CA . LEU A 1 326 ? -53.486 -22.988 -36.008 1.00 12.21 305 LEU A CA 1
ATOM 2139 C C . LEU A 1 326 ? -53.967 -23.151 -37.453 1.00 15.06 305 LEU A C 1
ATOM 2140 O O . LEU A 1 326 ? -55.108 -23.543 -37.690 1.00 16.26 305 LEU A O 1
ATOM 2145 N N . ALA A 1 327 ? -53.097 -22.817 -38.402 1.00 10.83 306 ALA A N 1
ATOM 2146 C CA . ALA A 1 327 ? -53.448 -22.739 -39.821 1.00 13.62 306 ALA A CA 1
ATOM 2147 C C . ALA A 1 327 ? -52.860 -23.866 -40.663 1.00 14.57 306 ALA A C 1
ATOM 2148 O O . ALA A 1 327 ? -51.873 -24.506 -40.280 1.00 11.90 306 ALA A O 1
ATOM 2150 N N . GLU A 1 328 ? -53.492 -24.089 -41.814 1.00 13.14 307 GLU A N 1
ATOM 2151 C CA . GLU A 1 328 ? -53.001 -24.957 -42.889 1.00 13.79 307 GLU A CA 1
ATOM 2152 C C . GLU A 1 328 ? -53.064 -26.467 -42.658 1.00 11.73 307 GLU A C 1
ATOM 2153 O O . GLU A 1 328 ? -52.420 -27.227 -43.382 1.00 14.54 307 GLU A O 1
ATOM 2159 N N . LEU A 1 329 ? -53.850 -26.927 -41.683 1.00 12.44 308 LEU A N 1
ATOM 2160 C CA . LEU A 1 329 ? -54.151 -28.355 -41.646 1.00 13.14 308 LEU A CA 1
ATOM 2161 C C . LEU A 1 329 ? -54.938 -28.701 -42.921 1.00 14.79 308 LEU A C 1
ATOM 2162 O O . LEU A 1 329 ? -55.891 -28.013 -43.261 1.00 16.13 308 LEU A O 1
ATOM 2167 N N . ASN A 1 330 ? -54.536 -29.765 -43.611 1.00 14.11 309 ASN A N 1
ATOM 2168 C CA . ASN A 1 330 ? -55.276 -30.245 -44.782 1.00 16.60 309 ASN A CA 1
ATOM 2169 C C . ASN A 1 330 ? -55.366 -31.763 -44.776 1.00 12.49 309 ASN A C 1
ATOM 2170 O O . ASN A 1 330 ? -54.465 -32.464 -45.257 1.00 15.97 309 ASN A O 1
ATOM 2175 N N . PRO A 1 331 ? -56.458 -32.281 -44.200 1.00 15.98 310 PRO A N 1
ATOM 2176 C CA . PRO A 1 331 ? -56.683 -33.713 -44.011 1.00 18.24 310 PRO A CA 1
ATOM 2177 C C . PRO A 1 331 ? -56.894 -34.447 -45.341 1.00 19.91 310 PRO A C 1
ATOM 2178 O O . PRO A 1 331 ? -56.977 -35.672 -45.338 1.00 17.76 310 PRO A O 1
ATOM 2182 N N . LEU A 1 332 ? -56.971 -33.709 -46.450 1.00 16.78 311 LEU A N 1
ATOM 2183 C CA . LEU A 1 332 ? -57.101 -34.332 -47.768 1.00 17.44 311 LEU A CA 1
ATOM 2184 C C . LEU A 1 332 ? -55.742 -34.571 -48.424 1.00 21.51 311 LEU A C 1
ATOM 2185 O O . LEU A 1 332 ? -55.662 -35.092 -49.532 1.00 18.06 311 LEU A O 1
ATOM 2190 N N . LEU A 1 333 ? -54.667 -34.212 -47.728 1.00 15.11 312 LEU A N 1
ATOM 2191 C CA . LEU A 1 333 ? -53.331 -34.411 -48.273 1.00 16.50 312 LEU A CA 1
ATOM 2192 C C . LEU A 1 333 ? -52.648 -35.539 -47.521 1.00 19.43 312 LEU A C 1
ATOM 2193 O O . LEU A 1 333 ? -52.788 -35.649 -46.302 1.00 18.52 312 LEU A O 1
ATOM 2198 N N . GLY A 1 334 ? -51.922 -36.378 -48.249 1.00 18.57 313 GLY A N 1
ATOM 2199 C CA . GLY A 1 334 ? -51.155 -37.456 -47.645 1.00 19.42 313 GLY A CA 1
ATOM 2200 C C . GLY A 1 334 ? -51.962 -38.711 -47.328 1.00 22.79 313 GLY A C 1
ATOM 2201 O O . GLY A 1 334 ? -53.153 -38.787 -47.607 1.00 20.29 313 GLY A O 1
ATOM 2202 N N . SER A 1 335 ? -51.297 -39.701 -46.743 1.00 18.64 314 SER A N 1
ATOM 2203 C CA . SER A 1 335 ? -51.930 -40.977 -46.414 1.00 20.90 314 SER A CA 1
ATOM 2204 C C . SER A 1 335 ? -52.769 -40.851 -45.154 1.00 19.91 314 SER A C 1
ATOM 2205 O O . SER A 1 335 ? -52.727 -39.835 -44.462 1.00 18.82 314 SER A O 1
ATOM 2208 N N . GLN A 1 336 ? -53.514 -41.904 -44.833 1.00 18.72 315 GLN A N 1
ATOM 2209 C CA . GLN A 1 336 ? -54.282 -41.902 -43.603 1.00 20.69 315 GLN A CA 1
ATOM 2210 C C . GLN A 1 336 ? -53.365 -41.699 -42.395 1.00 17.38 315 GLN A C 1
ATOM 2211 O O . GLN A 1 336 ? -53.699 -40.958 -41.470 1.00 16.25 315 GLN A O 1
ATOM 2217 N N . GLU A 1 337 ? -52.210 -42.356 -42.410 1.00 20.25 316 GLU A N 1
ATOM 2218 C CA . GLU A 1 337 ? -51.239 -42.202 -41.322 1.00 17.14 316 GLU A CA 1
ATOM 2219 C C . GLU A 1 337 ? -50.639 -40.799 -41.274 1.00 17.55 316 GLU A C 1
ATOM 2220 O O . GLU A 1 337 ? -50.384 -40.267 -40.198 1.00 18.53 316 GLU A O 1
ATOM 2226 N N . ASP A 1 338 ? -50.398 -40.209 -42.440 1.00 15.72 317 ASP A N 1
ATOM 2227 C CA . ASP A 1 338 ? -49.932 -38.828 -42.511 1.00 17.74 317 ASP A CA 1
ATOM 2228 C C . ASP A 1 338 ? -50.899 -37.894 -41.802 1.00 15.70 317 ASP A C 1
ATOM 2229 O O . ASP A 1 338 ? -50.491 -37.005 -41.056 1.00 15.16 317 ASP A O 1
ATOM 2234 N N . VAL A 1 339 ? -52.189 -38.089 -42.054 1.00 15.29 318 VAL A N 1
ATOM 2235 C CA . VAL A 1 339 ? -53.214 -37.275 -41.433 1.00 14.67 318 VAL A CA 1
ATOM 2236 C C . VAL A 1 339 ? -53.254 -37.482 -39.916 1.00 16.33 318 VAL A C 1
ATOM 2237 O O . VAL A 1 339 ? -53.377 -36.518 -39.148 1.00 14.72 318 VAL A O 1
ATOM 2241 N N . LEU A 1 340 ? -53.121 -38.729 -39.472 1.00 15.67 319 LEU A N 1
ATOM 2242 C CA . LEU A 1 340 ? -53.091 -38.982 -38.036 1.00 17.51 319 LEU A CA 1
ATOM 2243 C C . LEU A 1 340 ? -51.893 -38.304 -37.371 1.00 17.07 319 LEU A C 1
ATOM 2244 O O . LEU A 1 340 ? -52.023 -37.761 -36.281 1.00 15.86 319 LEU A O 1
ATOM 2249 N N . LYS A 1 341 ? -50.733 -38.343 -38.024 1.00 14.31 320 LYS A N 1
ATOM 2250 C CA . LYS A 1 341 ? -49.544 -37.702 -37.475 1.00 16.26 320 LYS A CA 1
ATOM 2251 C C . LYS A 1 341 ? -49.779 -36.200 -37.365 1.00 17.20 320 LYS A C 1
ATOM 2252 O O . LYS A 1 341 ? -49.445 -35.573 -36.357 1.00 14.64 320 LYS A O 1
ATOM 2258 N N . THR A 1 342 ? -50.349 -35.621 -38.419 1.00 13.33 321 THR A N 1
ATOM 2259 C CA . THR A 1 342 ? -50.582 -34.190 -38.456 1.00 12.10 321 THR A CA 1
ATOM 2260 C C . THR A 1 342 ? -51.610 -33.777 -37.412 1.00 15.06 321 THR A C 1
ATOM 2261 O O . THR A 1 342 ? -51.445 -32.769 -36.729 1.00 13.64 321 THR A O 1
ATOM 2265 N N . GLN A 1 343 ? -52.679 -34.555 -37.299 1.00 13.83 322 GLN A N 1
ATOM 2266 C CA . GLN A 1 343 ? -53.686 -34.326 -36.269 1.00 13.76 322 GLN A CA 1
ATOM 2267 C C . GLN A 1 343 ? -53.052 -34.375 -34.878 1.00 14.87 322 GLN A C 1
ATOM 2268 O O . GLN A 1 343 ? -53.274 -33.505 -34.040 1.00 15.14 322 GLN A O 1
ATOM 2274 N N . SER A 1 344 ? -52.267 -35.420 -34.638 1.00 14.87 323 SER A N 1
ATOM 2275 C CA . SER A 1 344 ? -51.641 -35.612 -33.338 1.00 16.89 323 SER A CA 1
ATOM 2276 C C . SER A 1 344 ? -50.736 -34.421 -32.987 1.00 16.08 323 SER A C 1
ATOM 2277 O O . SER A 1 344 ? -50.823 -33.863 -31.887 1.00 14.21 323 SER A O 1
ATOM 2280 N N . SER A 1 345 ? -49.872 -34.025 -33.924 1.00 12.86 324 SER A N 1
ATOM 2281 C CA . SER A 1 345 ? -49.004 -32.854 -33.710 1.00 13.42 324 SER A CA 1
ATOM 2282 C C . SER A 1 345 ? -49.812 -31.614 -33.334 1.00 12.88 324 SER A C 1
ATOM 2283 O O . SER A 1 345 ? -49.447 -30.888 -32.403 1.00 12.96 324 SER A O 1
ATOM 2286 N N . ALA A 1 346 ? -50.902 -31.369 -34.063 1.00 12.44 325 ALA A N 1
ATOM 2287 C CA . ALA A 1 346 ? -51.755 -30.213 -33.808 1.00 12.24 325 ALA A CA 1
ATOM 2288 C C . ALA A 1 346 ? -52.352 -30.250 -32.397 1.00 13.58 325 ALA A C 1
ATOM 2289 O O . ALA A 1 346 ? -52.409 -29.234 -31.714 1.00 12.94 325 ALA A O 1
ATOM 2291 N N . VAL A 1 347 ? -52.811 -31.422 -31.975 1.00 12.72 326 VAL A N 1
ATOM 2292 C CA . VAL A 1 347 ? -53.429 -31.554 -30.659 1.00 13.91 326 VAL A CA 1
ATOM 2293 C C . VAL A 1 347 ? -52.420 -31.262 -29.541 1.00 14.83 326 VAL A C 1
ATOM 2294 O O . VAL A 1 347 ? -52.695 -30.469 -28.637 1.00 15.40 326 VAL A O 1
ATOM 2298 N N . HIS A 1 348 ? -51.240 -31.864 -29.637 1.00 15.77 327 HIS A N 1
ATOM 2299 C CA . HIS A 1 348 ? -50.171 -31.608 -28.671 1.00 13.93 327 HIS A CA 1
ATOM 2300 C C . HIS A 1 348 ? -49.797 -30.127 -28.626 1.00 13.95 327 HIS A C 1
ATOM 2301 O O . HIS A 1 348 ? -49.594 -29.560 -27.557 1.00 13.80 327 HIS A O 1
ATOM 2308 N N . ILE A 1 349 ? -49.724 -29.498 -29.795 1.00 14.20 328 ILE A N 1
ATOM 2309 C CA . ILE A 1 349 ? -49.434 -28.071 -29.876 1.00 14.60 328 ILE A CA 1
ATOM 2310 C C . ILE A 1 349 ? -50.517 -27.220 -29.185 1.00 14.49 328 ILE A C 1
ATOM 2311 O O . ILE A 1 349 ? -50.217 -26.372 -28.346 1.00 12.84 328 ILE A O 1
ATOM 2316 N N . LEU A 1 350 ? -51.779 -27.442 -29.528 1.00 12.20 329 LEU A N 1
ATOM 2317 C CA . LEU A 1 350 ? -52.854 -26.639 -28.941 1.00 12.51 329 LEU A CA 1
ATOM 2318 C C . LEU A 1 350 ? -52.983 -26.900 -27.441 1.00 12.11 329 LEU A C 1
ATOM 2319 O O . LEU A 1 350 ? -53.242 -25.983 -26.675 1.00 12.91 329 LEU A O 1
ATOM 2324 N N . ARG A 1 351 ? -52.773 -28.142 -27.012 1.00 13.81 330 ARG A N 1
ATOM 2325 C CA . ARG A 1 351 ? -52.770 -28.422 -25.582 1.00 14.24 330 ARG A CA 1
ATOM 2326 C C . ARG A 1 351 ? -51.710 -27.633 -24.846 1.00 15.47 330 ARG A C 1
ATOM 2327 O O . ARG A 1 351 ? -51.956 -27.105 -23.769 1.00 16.03 330 ARG A O 1
ATOM 2335 N N . ALA A 1 352 ? -50.513 -27.597 -25.408 1.00 13.46 331 ALA A N 1
ATOM 2336 C CA . ALA A 1 352 ? -49.437 -26.802 -24.837 1.00 13.11 331 ALA A CA 1
ATOM 2337 C C . ALA A 1 352 ? -49.819 -25.323 -24.730 1.00 13.59 331 ALA A C 1
ATOM 2338 O O . ALA A 1 352 ? -49.524 -24.667 -23.731 1.00 13.76 331 ALA A O 1
ATOM 2340 N N . CYS A 1 353 ? -50.485 -24.794 -25.755 1.00 13.68 332 CYS A N 1
ATOM 2341 C CA . CYS A 1 353 ? -50.892 -23.394 -25.714 1.00 12.15 332 CYS A CA 1
ATOM 2342 C C . CYS A 1 353 ? -51.794 -23.101 -24.516 1.00 13.41 332 CYS A C 1
ATOM 2343 O O . CYS A 1 353 ? -51.717 -22.024 -23.919 1.00 14.49 332 CYS A O 1
ATOM 2346 N N . LEU A 1 354 ? -52.650 -24.061 -24.175 1.00 12.45 333 LEU A N 1
ATOM 2347 C CA . LEU A 1 354 ? -53.627 -23.854 -23.111 1.00 13.78 333 LEU A CA 1
ATOM 2348 C C . LEU A 1 354 ? -53.046 -24.174 -21.730 1.00 19.60 333 LEU A C 1
ATOM 2349 O O . LEU A 1 354 ? -53.724 -24.032 -20.716 1.00 18.41 333 LEU A O 1
ATOM 2354 N N . GLY A 1 355 ? -51.785 -24.603 -21.695 1.00 16.00 334 GLY A N 1
ATOM 2355 C CA . GLY A 1 355 ? -51.092 -24.755 -20.427 1.00 15.09 334 GLY A CA 1
ATOM 2356 C C . GLY A 1 355 ? -50.783 -26.191 -20.042 1.00 19.08 334 GLY A C 1
ATOM 2357 O O . GLY A 1 355 ? -50.357 -26.460 -18.921 1.00 16.44 334 GLY A O 1
ATOM 2358 N N . HIS A 1 356 ? -50.996 -27.133 -20.946 1.00 14.57 335 HIS A N 1
ATOM 2359 C CA . HIS A 1 356 ? -50.649 -28.515 -20.606 1.00 15.90 335 HIS A CA 1
ATOM 2360 C C . HIS A 1 356 ? -49.154 -28.627 -20.349 1.00 19.80 335 HIS A C 1
ATOM 2361 O O . HIS A 1 356 ? -48.340 -28.083 -21.105 1.00 18.00 335 HIS A O 1
ATOM 2368 N N . CYS A 1 357 ? -48.806 -29.355 -19.290 1.00 16.81 336 CYS A N 1
ATOM 2369 C CA A CYS A 1 357 ? -47.426 -29.508 -18.834 0.70 18.16 336 CYS A CA 1
ATOM 2370 C CA B CYS A 1 357 ? -47.419 -29.501 -18.897 0.30 18.18 336 CYS A CA 1
ATOM 2371 C C . CYS A 1 357 ? -46.934 -30.928 -19.078 1.00 19.28 336 CYS A C 1
ATOM 2372 O O . CYS A 1 357 ? -47.548 -31.894 -18.589 1.00 16.26 336 CYS A O 1
ATOM 2377 N N . ARG A 1 358 ? -45.833 -31.060 -19.809 1.00 18.81 337 ARG A N 1
ATOM 2378 C CA . ARG A 1 358 ? -45.261 -32.378 -20.085 1.00 20.90 337 ARG A CA 1
ATOM 2379 C C . ARG A 1 358 ? -44.668 -32.995 -18.824 1.00 21.17 337 ARG A C 1
ATOM 2380 O O . ARG A 1 358 ? -44.451 -34.201 -18.757 1.00 22.24 337 ARG A O 1
ATOM 2388 N N . SER A 1 359 ? -44.400 -32.158 -17.830 1.00 17.86 338 SER A N 1
ATOM 2389 C CA . SER A 1 359 ? -43.852 -32.633 -16.565 1.00 21.13 338 SER A CA 1
ATOM 2390 C C . SER A 1 359 ? -44.926 -33.048 -15.573 1.00 25.31 338 SER A C 1
ATOM 2391 O O . SER A 1 359 ? -44.613 -33.405 -14.443 1.00 25.91 338 SER A O 1
ATOM 2394 N N . GLY A 1 360 ? -46.187 -33.007 -15.995 1.00 21.04 339 GLY A N 1
ATOM 2395 C CA . GLY A 1 360 ? -47.267 -33.544 -15.185 1.00 21.86 339 GLY A CA 1
ATOM 2396 C C . GLY A 1 360 ? -48.153 -32.495 -14.537 1.00 20.60 339 GLY A C 1
ATOM 2397 O O . GLY A 1 360 ? -47.756 -31.343 -14.403 1.00 19.94 339 GLY A O 1
ATOM 2398 N N . HIS A 1 361 ? -49.351 -32.920 -14.140 1.00 19.01 340 HIS A N 1
ATOM 2399 C CA . HIS A 1 361 ? -50.339 -32.085 -13.448 1.00 18.44 340 HIS A CA 1
ATOM 2400 C C . HIS A 1 361 ? -50.752 -32.832 -12.191 1.00 23.78 340 HIS A C 1
ATOM 2401 O O . HIS A 1 361 ? -50.812 -34.064 -12.187 1.00 21.66 340 HIS A O 1
ATOM 2408 N N . LEU A 1 362 ? -51.029 -32.098 -11.126 1.00 21.09 341 LEU A N 1
ATOM 2409 C CA . LEU A 1 362 ? -51.440 -32.725 -9.880 1.00 24.36 341 LEU A CA 1
ATOM 2410 C C . LEU A 1 362 ? -52.920 -33.040 -9.938 1.00 25.84 341 LEU A C 1
ATOM 2411 O O . LEU A 1 362 ? -53.656 -32.409 -10.691 1.00 26.79 341 LEU A O 1
ATOM 2416 N N . PRO A 1 363 ? -53.368 -34.021 -9.147 1.00 23.60 342 PRO A N 1
ATOM 2417 C CA . PRO A 1 363 ? -54.785 -34.377 -9.148 1.00 28.89 342 PRO A CA 1
ATOM 2418 C C . PRO A 1 363 ? -55.586 -33.289 -8.455 1.00 31.18 342 PRO A C 1
ATOM 2419 O O . PRO A 1 363 ? -55.061 -32.631 -7.554 1.00 31.22 342 PRO A O 1
ATOM 2423 N N . PHE A 1 364 ? -56.839 -33.118 -8.852 1.00 34.75 343 PHE A N 1
ATOM 2424 C CA . PHE A 1 364 ? -57.693 -32.144 -8.186 1.00 42.25 343 PHE A CA 1
ATOM 2425 C C . PHE A 1 364 ? -58.098 -32.652 -6.805 1.00 40.22 343 PHE A C 1
ATOM 2426 O O . PHE A 1 364 ? -58.150 -31.884 -5.843 1.00 40.49 343 PHE A O 1
ATOM 2434 N N . LYS A 1 365 ? -58.340 -33.953 -6.700 1.00 37.98 344 LYS A N 1
ATOM 2435 C CA . LYS A 1 365 ? -58.467 -34.580 -5.387 1.00 41.62 344 LYS A CA 1
ATOM 2436 C C . LYS A 1 365 ? -57.555 -35.791 -5.269 1.00 38.43 344 LYS A C 1
ATOM 2437 O O . LYS A 1 365 ? -57.588 -36.698 -6.106 1.00 33.30 344 LYS A O 1
ATOM 2443 N N . VAL A 1 366 ? -56.739 -35.809 -4.225 1.00 35.27 345 VAL A N 1
ATOM 2444 C CA . VAL A 1 366 ? -55.873 -36.952 -3.987 1.00 36.16 345 VAL A CA 1
ATOM 2445 C C . VAL A 1 366 ? -56.663 -38.093 -3.363 1.00 42.08 345 VAL A C 1
ATOM 2446 O O . VAL A 1 366 ? -57.319 -37.925 -2.333 1.00 41.47 345 VAL A O 1
ATOM 2450 N N . ARG A 1 367 ? -56.602 -39.251 -4.011 1.00 40.39 346 ARG A N 1
ATOM 2451 C CA . ARG A 1 367 ? -57.321 -40.436 -3.565 1.00 41.08 346 ARG A CA 1
ATOM 2452 C C . ARG A 1 367 ? -56.576 -41.136 -2.428 1.00 46.33 346 ARG A C 1
ATOM 2453 O O . ARG A 1 367 ? -55.343 -41.130 -2.382 1.00 41.16 346 ARG A O 1
ATOM 2461 N N . ASN A 1 368 ? -57.335 -41.733 -1.510 1.00 41.37 347 ASN A N 1
ATOM 2462 C CA . ASN A 1 368 ? -56.764 -42.411 -0.353 1.00 44.09 347 ASN A CA 1
ATOM 2463 C C . ASN A 1 368 ? -57.425 -43.769 -0.126 1.00 46.45 347 ASN A C 1
ATOM 2464 O O . ASN A 1 368 ? -58.651 -43.889 -0.141 1.00 41.52 347 ASN A O 1
ATOM 2469 N N . LEU A 1 369 ? -56.597 -44.784 0.092 1.00 45.16 348 LEU A N 1
ATOM 2470 C CA . LEU A 1 369 ? -57.049 -46.164 0.176 1.00 42.29 348 LEU A CA 1
ATOM 2471 C C . LEU A 1 369 ? -58.084 -46.407 1.283 1.00 42.93 348 LEU A C 1
ATOM 2472 O O . LEU A 1 369 ? -59.080 -47.097 1.073 1.00 42.46 348 LEU A O 1
ATOM 2477 N N . THR A 1 370 ? -57.842 -45.841 2.459 1.00 41.17 349 THR A N 1
ATOM 2478 C CA . THR A 1 370 ? -58.709 -46.045 3.620 1.00 42.90 349 THR A CA 1
ATOM 2479 C C . THR A 1 370 ? -60.151 -45.539 3.437 1.00 44.28 349 THR A C 1
ATOM 2480 O O . THR A 1 370 ? -61.098 -46.122 3.976 1.00 38.79 349 THR A O 1
ATOM 2484 N N . ASP A 1 371 ? -60.315 -44.454 2.686 1.00 38.28 350 ASP A N 1
ATOM 2485 C CA . ASP A 1 371 ? -61.634 -43.877 2.467 1.00 38.79 350 ASP A CA 1
ATOM 2486 C C . ASP A 1 371 ? -62.570 -44.914 1.867 1.00 41.31 350 ASP A C 1
ATOM 2487 O O . ASP A 1 371 ? -63.794 -44.783 1.953 1.00 39.22 350 ASP A O 1
ATOM 2492 N N . GLN A 1 372 ? -61.998 -45.945 1.256 1.00 35.84 351 GLN A N 1
ATOM 2493 C CA . GLN A 1 372 ? -62.817 -46.971 0.619 1.00 35.64 351 GLN A CA 1
ATOM 2494 C C . GLN A 1 372 ? -63.056 -48.173 1.531 1.00 31.36 351 GLN A C 1
ATOM 2495 O O . GLN A 1 372 ? -63.785 -49.105 1.180 1.00 28.35 351 GLN A O 1
ATOM 2501 N N . GLY A 1 373 ? -62.448 -48.146 2.710 1.00 29.70 352 GLY A N 1
ATOM 2502 C CA . GLY A 1 373 ? -62.540 -49.281 3.607 1.00 28.71 352 GLY A CA 1
ATOM 2503 C C . GLY A 1 373 ? -61.706 -50.439 3.103 1.00 31.81 352 GLY A C 1
ATOM 2504 O O . GLY A 1 373 ? -62.069 -51.597 3.299 1.00 26.39 352 GLY A O 1
ATOM 2505 N N . ILE A 1 374 ? -60.590 -50.117 2.444 1.00 31.49 353 ILE A N 1
ATOM 2506 C CA . ILE A 1 374 ? -59.644 -51.112 1.934 1.00 27.58 353 ILE A CA 1
ATOM 2507 C C . ILE A 1 374 ? -58.389 -51.192 2.809 1.00 28.65 353 ILE A C 1
ATOM 2508 O O . ILE A 1 374 ? -57.909 -50.181 3.308 1.00 30.78 353 ILE A O 1
ATOM 2513 N N . MET A 1 375 ? -57.873 -52.406 2.991 1.00 26.53 354 MET A N 1
ATOM 2514 C CA . MET A 1 375 ? -56.679 -52.655 3.798 1.00 31.45 354 MET A CA 1
ATOM 2515 C C . MET A 1 375 ? -55.412 -52.583 2.939 1.00 26.31 354 MET A C 1
ATOM 2516 O O . MET A 1 375 ? -55.298 -53.288 1.940 1.00 24.56 354 MET A O 1
ATOM 2521 N N . SER A 1 376 ? -54.466 -51.746 3.346 1.00 25.70 355 SER A N 1
ATOM 2522 C CA . SER A 1 376 ? -53.230 -51.555 2.583 1.00 29.96 355 SER A CA 1
ATOM 2523 C C . SER A 1 376 ? -52.164 -52.552 2.999 1.00 32.08 355 SER A C 1
ATOM 2524 O O . SER A 1 376 ? -52.294 -53.218 4.027 1.00 29.01 355 SER A O 1
ATOM 2527 N N . ARG A 1 377 ? -51.103 -52.659 2.204 1.00 27.66 356 ARG A N 1
ATOM 2528 C CA . ARG A 1 377 ? -50.000 -53.530 2.579 1.00 28.04 356 ARG A CA 1
ATOM 2529 C C . ARG A 1 377 ? -49.339 -53.022 3.851 1.00 34.11 356 ARG A C 1
ATOM 2530 O O . ARG A 1 377 ? -49.051 -53.799 4.769 1.00 32.54 356 ARG A O 1
ATOM 2538 N N . ALA A 1 378 ? -49.099 -51.715 3.912 1.00 32.13 357 ALA A N 1
ATOM 2539 C CA . ALA A 1 378 ? -48.476 -51.137 5.099 1.00 32.13 357 ALA A CA 1
ATOM 2540 C C . ALA A 1 378 ? -49.336 -51.419 6.338 1.00 38.75 357 ALA A C 1
ATOM 2541 O O . ALA A 1 378 ? -48.811 -51.749 7.399 1.00 41.91 357 ALA A O 1
ATOM 2543 N N . ALA A 1 379 ? -50.656 -51.308 6.194 1.00 36.18 358 ALA A N 1
ATOM 2544 C CA . ALA A 1 379 ? -51.565 -51.554 7.319 1.00 36.33 358 ALA A CA 1
ATOM 2545 C C . ALA A 1 379 ? -51.493 -53.004 7.766 1.00 42.92 358 ALA A C 1
ATOM 2546 O O . ALA A 1 379 ? -51.351 -53.295 8.955 1.00 43.79 358 ALA A O 1
ATOM 2548 N N . HIS A 1 380 ? -51.580 -53.912 6.801 1.00 37.47 359 HIS A N 1
ATOM 2549 C CA . HIS A 1 380 ? -51.547 -55.334 7.094 1.00 43.53 359 HIS A CA 1
ATOM 2550 C C . HIS A 1 380 ? -50.270 -55.735 7.817 1.00 47.49 359 HIS A C 1
ATOM 2551 O O . HIS A 1 380 ? -50.317 -56.428 8.837 1.00 47.03 359 HIS A O 1
ATOM 2558 N N . MET A 1 381 ? -49.132 -55.299 7.284 1.00 44.68 360 MET A N 1
ATOM 2559 C CA . MET A 1 381 ? -47.836 -55.649 7.849 1.00 47.15 360 MET A CA 1
ATOM 2560 C C . MET A 1 381 ? -47.696 -55.151 9.287 1.00 53.83 360 MET A C 1
ATOM 2561 O O . MET A 1 381 ? -46.717 -55.460 9.969 1.00 58.67 360 MET A O 1
ATOM 2566 N N . GLN A 1 382 ? -48.684 -54.390 9.748 1.00 51.37 361 GLN A N 1
ATOM 2567 C CA . GLN A 1 382 ? -48.688 -53.886 11.119 1.00 59.88 361 GLN A CA 1
ATOM 2568 C C . GLN A 1 382 ? -49.906 -54.368 11.908 1.00 56.97 361 GLN A C 1
ATOM 2569 O O . GLN A 1 382 ? -50.182 -55.567 11.979 1.00 60.30 361 GLN A O 1
ATOM 2575 N N . LYS B 1 39 ? -38.151 6.258 -24.144 1.00 55.86 18 LYS B N 1
ATOM 2576 C CA . LYS B 1 39 ? -36.741 5.884 -24.238 1.00 54.71 18 LYS B CA 1
ATOM 2577 C C . LYS B 1 39 ? -36.171 5.564 -22.850 1.00 50.30 18 LYS B C 1
ATOM 2578 O O . LYS B 1 39 ? -35.107 4.955 -22.732 1.00 49.78 18 LYS B O 1
ATOM 2584 N N . LEU B 1 40 ? -36.883 5.977 -21.804 1.00 39.57 19 LEU B N 1
ATOM 2585 C CA . LEU B 1 40 ? -36.490 5.633 -20.438 1.00 34.43 19 LEU B CA 1
ATOM 2586 C C . LEU B 1 40 ? -37.588 4.863 -19.724 1.00 27.89 19 LEU B C 1
ATOM 2587 O O . LEU B 1 40 ? -38.742 5.289 -19.688 1.00 26.12 19 LEU B O 1
ATOM 2592 N N . LEU B 1 41 ? -37.219 3.733 -19.137 1.00 23.71 20 LEU B N 1
ATOM 2593 C CA . LEU B 1 41 ? -38.147 2.949 -18.344 1.00 25.76 20 LEU B CA 1
ATOM 2594 C C . LEU B 1 41 ? -38.528 3.687 -17.068 1.00 24.62 20 LEU B C 1
ATOM 2595 O O . LEU B 1 41 ? -39.688 3.671 -16.654 1.00 27.70 20 LEU B O 1
ATOM 2600 N N . TYR B 1 42 ? -37.550 4.324 -16.428 1.00 21.09 21 TYR B N 1
ATOM 2601 C CA . TYR B 1 42 ? -37.824 5.139 -15.249 1.00 20.85 21 TYR B CA 1
ATOM 2602 C C . TYR B 1 42 ? -37.286 6.537 -15.520 1.00 23.53 21 TYR B C 1
ATOM 2603 O O . TYR B 1 42 ? -36.091 6.703 -15.762 1.00 20.56 21 TYR B O 1
ATOM 2612 N N . THR B 1 43 ? -38.157 7.545 -15.507 1.00 20.75 22 THR B N 1
ATOM 2613 C CA . THR B 1 43 ? -37.716 8.914 -15.798 1.00 23.98 22 THR B CA 1
ATOM 2614 C C . THR B 1 43 ? -37.483 9.717 -14.523 1.00 24.95 22 THR B C 1
ATOM 2615 O O . THR B 1 43 ? -36.880 10.793 -14.554 1.00 22.85 22 THR B O 1
ATOM 2619 N N . SER B 1 44 ? -37.981 9.203 -13.404 1.00 22.57 23 SER B N 1
ATOM 2620 C CA . SER B 1 44 ? -37.754 9.838 -12.117 1.00 22.12 23 SER B CA 1
ATOM 2621 C C . SER B 1 44 ? -37.362 8.786 -11.090 1.00 20.84 23 SER B C 1
ATOM 2622 O O . SER B 1 44 ? -37.745 7.628 -11.216 1.00 24.08 23 SER B O 1
ATOM 2625 N N . ALA B 1 45 ? -36.646 9.212 -10.054 1.00 20.83 24 ALA B N 1
ATOM 2626 C CA . ALA B 1 45 ? -36.316 8.333 -8.932 1.00 20.59 24 ALA B CA 1
ATOM 2627 C C . ALA B 1 45 ? -36.144 9.170 -7.679 1.00 19.56 24 ALA B C 1
ATOM 2628 O O . ALA B 1 45 ? -35.835 10.358 -7.756 1.00 21.04 24 ALA B O 1
ATOM 2630 N N . ASN B 1 46 ? -36.369 8.547 -6.527 1.00 16.75 25 ASN B N 1
ATOM 2631 C CA . ASN B 1 46 ? -36.079 9.144 -5.233 1.00 18.73 25 ASN B CA 1
ATOM 2632 C C . ASN B 1 46 ? -34.830 8.527 -4.617 1.00 19.59 25 ASN B C 1
ATOM 2633 O O . ASN B 1 46 ? -34.509 7.371 -4.893 1.00 19.76 25 ASN B O 1
ATOM 2638 N N . PHE B 1 47 ? -34.135 9.305 -3.790 1.00 16.91 26 PHE B N 1
ATOM 2639 C CA . PHE B 1 47 ? -32.914 8.868 -3.114 1.00 16.52 26 PHE B CA 1
ATOM 2640 C C . PHE B 1 47 ? -33.072 9.111 -1.618 1.00 19.12 26 PHE B C 1
ATOM 2641 O O . PHE B 1 47 ? -33.506 10.186 -1.199 1.00 19.37 26 PHE B O 1
ATOM 2649 N N . LEU B 1 48 ? -32.748 8.100 -0.821 1.00 16.69 27 LEU B N 1
ATOM 2650 C CA . LEU B 1 48 ? -32.901 8.172 0.627 1.00 16.44 27 LEU B CA 1
ATOM 2651 C C . LEU B 1 48 ? -31.717 7.514 1.320 1.00 18.77 27 LEU B C 1
ATOM 2652 O O . LEU B 1 48 ? -31.356 6.393 0.993 1.00 16.58 27 LEU B O 1
ATOM 2657 N N . GLY B 1 49 ? -31.121 8.202 2.286 1.00 15.95 28 GLY B N 1
ATOM 2658 C CA . GLY B 1 49 ? -30.034 7.619 3.064 1.00 17.28 28 GLY B CA 1
ATOM 2659 C C . GLY B 1 49 ? -30.554 7.096 4.384 1.00 19.86 28 GLY B C 1
ATOM 2660 O O . GLY B 1 49 ? -31.418 7.724 5.002 1.00 17.90 28 GLY B O 1
ATOM 2661 N N . ILE B 1 50 ? -30.033 5.948 4.819 1.00 16.20 29 ILE B N 1
ATOM 2662 C CA . ILE B 1 50 ? -30.372 5.379 6.126 1.00 17.32 29 ILE B CA 1
ATOM 2663 C C . ILE B 1 50 ? -29.075 4.945 6.816 1.00 17.55 29 ILE B C 1
ATOM 2664 O O . ILE B 1 50 ? -28.572 3.850 6.565 1.00 15.22 29 ILE B O 1
ATOM 2669 N N . PRO B 1 51 ? -28.515 5.805 7.677 1.00 17.59 30 PRO B N 1
ATOM 2670 C CA . PRO B 1 51 ? -27.165 5.544 8.193 1.00 15.91 30 PRO B CA 1
ATOM 2671 C C . PRO B 1 51 ? -27.144 4.582 9.375 1.00 17.50 30 PRO B C 1
ATOM 2672 O O . PRO B 1 51 ? -26.504 4.882 10.383 1.00 17.54 30 PRO B O 1
ATOM 2676 N N . THR B 1 52 ? -27.814 3.445 9.252 1.00 13.96 31 THR B N 1
ATOM 2677 C CA . THR B 1 52 ? -27.823 2.455 10.333 1.00 16.25 31 THR B CA 1
ATOM 2678 C C . THR B 1 52 ? -26.428 1.967 10.693 1.00 20.04 31 THR B C 1
ATOM 2679 O O . THR B 1 52 ? -25.611 1.679 9.812 1.00 15.87 31 THR B O 1
ATOM 2683 N N . ASN B 1 53 ? -26.152 1.859 11.989 1.00 15.30 32 ASN B N 1
ATOM 2684 C CA . ASN B 1 53 ? -24.852 1.380 12.431 1.00 14.96 32 ASN B CA 1
ATOM 2685 C C . ASN B 1 53 ? -24.990 0.550 13.715 1.00 19.46 32 ASN B C 1
ATOM 2686 O O . ASN B 1 53 ? -23.999 0.084 14.264 1.00 21.81 32 ASN B O 1
ATOM 2691 N N . ARG B 1 54 ? -26.222 0.331 14.170 1.00 16.04 33 ARG B N 1
ATOM 2692 C CA . ARG B 1 54 ? -26.436 -0.488 15.372 1.00 18.43 33 ARG B CA 1
ATOM 2693 C C . ARG B 1 54 ? -26.760 -1.941 15.048 1.00 16.20 33 ARG B C 1
ATOM 2694 O O . ARG B 1 54 ? -27.100 -2.737 15.931 1.00 19.24 33 ARG B O 1
ATOM 2702 N N . GLY B 1 55 ? -26.618 -2.308 13.775 1.00 17.41 34 GLY B N 1
ATOM 2703 C CA . GLY B 1 55 ? -26.880 -3.680 13.356 1.00 15.76 34 GLY B CA 1
ATOM 2704 C C . GLY B 1 55 ? -25.624 -4.532 13.397 1.00 15.03 34 GLY B C 1
ATOM 2705 O O . GLY B 1 55 ? -25.679 -5.757 13.261 1.00 14.48 34 GLY B O 1
ATOM 2706 N N . GLN B 1 56 ? -24.489 -3.876 13.591 1.00 15.86 35 GLN B N 1
ATOM 2707 C CA . GLN B 1 56 ? -23.205 -4.559 13.591 1.00 19.48 35 GLN B CA 1
ATOM 2708 C C . GLN B 1 56 ? -22.165 -3.657 14.265 1.00 17.90 35 GLN B C 1
ATOM 2709 O O . GLN B 1 56 ? -22.359 -2.441 14.355 1.00 17.33 35 GLN B O 1
ATOM 2715 N N . PRO B 1 57 ? -21.068 -4.245 14.756 1.00 19.17 36 PRO B N 1
ATOM 2716 C CA . PRO B 1 57 ? -20.192 -3.555 15.715 1.00 18.24 36 PRO B CA 1
ATOM 2717 C C . PRO B 1 57 ? -19.184 -2.565 15.124 1.00 18.76 36 PRO B C 1
ATOM 2718 O O . PRO B 1 57 ? -18.667 -1.733 15.866 1.00 18.85 36 PRO B O 1
ATOM 2722 N N . LYS B 1 58 ? -18.900 -2.643 13.827 1.00 15.90 37 LYS B N 1
ATOM 2723 C CA . LYS B 1 58 ? -17.873 -1.787 13.247 1.00 16.62 37 LYS B CA 1
ATOM 2724 C C . LYS B 1 58 ? -18.407 -0.400 12.930 1.00 15.94 37 LYS B C 1
ATOM 2725 O O . LYS B 1 58 ? -19.318 -0.237 12.126 1.00 17.99 37 LYS B O 1
ATOM 2731 N N . ILE B 1 59 ? -17.827 0.611 13.562 1.00 17.40 38 ILE B N 1
ATOM 2732 C CA . ILE B 1 59 ? -18.242 1.982 13.285 1.00 17.21 38 ILE B CA 1
ATOM 2733 C C . ILE B 1 59 ? -17.969 2.289 11.811 1.00 17.33 38 ILE B C 1
ATOM 2734 O O . ILE B 1 59 ? -16.907 1.938 11.288 1.00 17.95 38 ILE B O 1
ATOM 2739 N N . GLY B 1 60 ? -18.915 2.932 11.133 1.00 15.41 39 GLY B N 1
ATOM 2740 C CA . GLY B 1 60 ? -18.607 3.468 9.816 1.00 16.08 39 GLY B CA 1
ATOM 2741 C C . GLY B 1 60 ? -19.685 3.292 8.768 1.00 14.69 39 GLY B C 1
ATOM 2742 O O . GLY B 1 60 ? -19.718 4.037 7.783 1.00 16.65 39 GLY B O 1
ATOM 2743 N N . THR B 1 61 ? -20.569 2.319 8.961 1.00 15.01 40 THR B N 1
ATOM 2744 C CA . THR B 1 61 ? -21.681 2.164 8.028 1.00 13.53 40 THR B CA 1
ATOM 2745 C C . THR B 1 61 ? -22.565 3.411 8.033 1.00 18.23 40 THR B C 1
ATOM 2746 O O . THR B 1 61 ? -23.233 3.702 7.052 1.00 14.86 40 THR B O 1
ATOM 2750 N N . TYR B 1 62 ? -22.537 4.183 9.118 1.00 15.92 41 TYR B N 1
ATOM 2751 C CA . TYR B 1 62 ? -23.320 5.424 9.131 1.00 16.75 41 TYR B CA 1
ATOM 2752 C C . TYR B 1 62 ? -22.859 6.408 8.047 1.00 15.65 41 TYR B C 1
ATOM 2753 O O . TYR B 1 62 ? -23.605 7.309 7.662 1.00 18.02 41 TYR B O 1
ATOM 2762 N N . GLN B 1 63 ? -21.635 6.231 7.542 1.00 15.65 42 GLN B N 1
ATOM 2763 C CA . GLN B 1 63 ? -21.099 7.116 6.501 1.00 14.94 42 GLN B CA 1
ATOM 2764 C C . GLN B 1 63 ? -21.421 6.649 5.076 1.00 16.58 42 GLN B C 1
ATOM 2765 O O . GLN B 1 63 ? -21.018 7.288 4.093 1.00 16.28 42 GLN B O 1
ATOM 2771 N N . GLY B 1 64 ? -22.153 5.545 4.964 1.00 15.55 43 GLY B N 1
ATOM 2772 C CA . GLY B 1 64 ? -22.529 5.025 3.652 1.00 14.19 43 GLY B CA 1
ATOM 2773 C C . GLY B 1 64 ? -23.260 6.012 2.752 1.00 13.97 43 GLY B C 1
ATOM 2774 O O . GLY B 1 64 ? -22.866 6.224 1.601 1.00 13.78 43 GLY B O 1
ATOM 2775 N N . PRO B 1 65 ? -24.349 6.621 3.256 1.00 15.13 44 PRO B N 1
ATOM 2776 C CA . PRO B 1 65 ? -25.049 7.581 2.405 1.00 13.72 44 PRO B CA 1
ATOM 2777 C C . PRO B 1 65 ? -24.132 8.703 1.906 1.00 17.52 44 PRO B C 1
ATOM 2778 O O . PRO B 1 65 ? -24.204 9.070 0.733 1.00 17.06 44 PRO B O 1
ATOM 2782 N N . GLU B 1 66 ? -23.292 9.249 2.781 1.00 15.41 45 GLU B N 1
ATOM 2783 C CA . GLU B 1 66 ? -22.415 10.344 2.379 1.00 17.91 45 GLU B CA 1
ATOM 2784 C C . GLU B 1 66 ? -21.383 9.892 1.334 1.00 19.05 45 GLU B C 1
ATOM 2785 O O . GLU B 1 66 ? -21.009 10.664 0.435 1.00 17.99 45 GLU B O 1
ATOM 2791 N N . LEU B 1 67 ? -20.926 8.647 1.442 1.00 16.91 46 LEU B N 1
ATOM 2792 C CA . LEU B 1 67 ? -19.989 8.113 0.443 1.00 16.14 46 LEU B CA 1
ATOM 2793 C C . LEU B 1 67 ? -20.624 8.179 -0.945 1.00 15.60 46 LEU B C 1
ATOM 2794 O O . LEU B 1 67 ? -19.954 8.458 -1.941 1.00 18.51 46 LEU B O 1
ATOM 2799 N N . ILE B 1 68 ? -21.921 7.935 -1.026 1.00 15.10 47 ILE B N 1
ATOM 2800 C CA . ILE B 1 68 ? -22.566 8.002 -2.328 1.00 17.26 47 ILE B CA 1
ATOM 2801 C C . ILE B 1 68 ? -22.898 9.447 -2.724 1.00 18.91 47 ILE B C 1
ATOM 2802 O O . ILE B 1 68 ? -22.738 9.833 -3.887 1.00 18.89 47 ILE B O 1
ATOM 2807 N N . ARG B 1 69 ? -23.337 10.257 -1.767 1.00 17.64 48 ARG B N 1
ATOM 2808 C CA . ARG B 1 69 ? -23.608 11.662 -2.082 1.00 21.61 48 ARG B CA 1
ATOM 2809 C C . ARG B 1 69 ? -22.368 12.407 -2.575 1.00 20.51 48 ARG B C 1
ATOM 2810 O O . ARG B 1 69 ? -22.455 13.252 -3.453 1.00 23.39 48 ARG B O 1
ATOM 2818 N N . LYS B 1 70 ? -21.212 12.096 -2.013 1.00 21.14 49 LYS B N 1
ATOM 2819 C CA . LYS B 1 70 ? -19.988 12.786 -2.416 1.00 21.84 49 LYS B CA 1
ATOM 2820 C C . LYS B 1 70 ? -19.383 12.230 -3.708 1.00 23.90 49 LYS B C 1
ATOM 2821 O O . LYS B 1 70 ? -18.406 12.770 -4.217 1.00 23.51 49 LYS B O 1
ATOM 2827 N N . SER B 1 71 ? -19.975 11.160 -4.239 1.00 18.39 50 SER B N 1
ATOM 2828 C CA . SER B 1 71 ? -19.532 10.597 -5.515 1.00 20.98 50 SER B CA 1
ATOM 2829 C C . SER B 1 71 ? -20.151 11.399 -6.641 1.00 20.57 50 SER B C 1
ATOM 2830 O O . SER B 1 71 ? -20.872 12.361 -6.396 1.00 19.94 50 SER B O 1
ATOM 2833 N N . ASN B 1 72 ? -19.897 10.984 -7.879 1.00 20.92 51 ASN B N 1
ATOM 2834 C CA . ASN B 1 72 ? -20.565 11.607 -9.015 1.00 22.91 51 ASN B CA 1
ATOM 2835 C C . ASN B 1 72 ? -21.882 10.920 -9.400 1.00 19.71 51 ASN B C 1
ATOM 2836 O O . ASN B 1 72 ? -22.401 11.144 -10.481 1.00 19.37 51 ASN B O 1
ATOM 2841 N N . PHE B 1 73 ? -22.436 10.112 -8.500 1.00 19.00 52 PHE B N 1
ATOM 2842 C CA . PHE B 1 73 ? -23.667 9.379 -8.788 1.00 19.76 52 PHE B CA 1
ATOM 2843 C C . PHE B 1 73 ? -24.816 10.282 -9.256 1.00 18.92 52 PHE B C 1
ATOM 2844 O O . PHE B 1 73 ? -25.453 10.003 -10.257 1.00 17.04 52 PHE B O 1
ATOM 2852 N N . PHE B 1 74 ? -25.090 11.363 -8.534 1.00 18.77 53 PHE B N 1
ATOM 2853 C CA . PHE B 1 74 ? -26.204 12.229 -8.921 1.00 19.42 53 PHE B CA 1
ATOM 2854 C C . PHE B 1 74 ? -25.977 12.829 -10.314 1.00 19.45 53 PHE B C 1
ATOM 2855 O O . PHE B 1 74 ? -26.879 12.843 -11.146 1.00 21.82 53 PHE B O 1
ATOM 2863 N N . GLN B 1 75 ? -24.764 13.305 -10.560 1.00 21.76 54 GLN B N 1
ATOM 2864 C CA . GLN B 1 75 ? -24.417 13.876 -11.853 1.00 22.06 54 GLN B CA 1
ATOM 2865 C C . GLN B 1 75 ? -24.621 12.870 -12.973 1.00 24.49 54 GLN B C 1
ATOM 2866 O O . GLN B 1 75 ? -25.193 13.195 -14.021 1.00 24.04 54 GLN B O 1
ATOM 2872 N N . LEU B 1 76 ? -24.139 11.646 -12.768 1.00 20.47 55 LEU B N 1
ATOM 2873 C CA . LEU B 1 76 ? -24.208 10.635 -13.824 1.00 21.40 55 LEU B CA 1
ATOM 2874 C C . LEU B 1 76 ? -25.644 10.213 -14.123 1.00 22.63 55 LEU B C 1
ATOM 2875 O O . LEU B 1 76 ? -25.990 9.911 -15.271 1.00 24.02 55 LEU B O 1
ATOM 2880 N N . VAL B 1 77 ? -26.472 10.176 -13.087 1.00 21.06 56 VAL B N 1
ATOM 2881 C CA . VAL B 1 77 ? -27.882 9.829 -13.252 1.00 21.17 56 VAL B CA 1
ATOM 2882 C C . VAL B 1 77 ? -28.599 10.941 -14.028 1.00 26.58 56 VAL B C 1
ATOM 2883 O O . VAL B 1 77 ? -29.402 10.670 -14.918 1.00 25.50 56 VAL B O 1
ATOM 2887 N N . ALA B 1 78 ? -28.286 12.191 -13.698 1.00 23.09 57 ALA B N 1
ATOM 2888 C CA . ALA B 1 78 ? -28.848 13.333 -14.417 1.00 23.98 57 ALA B CA 1
ATOM 2889 C C . ALA B 1 78 ? -28.500 13.247 -15.906 1.00 25.17 57 ALA B C 1
ATOM 2890 O O . ALA B 1 78 ? -29.338 13.500 -16.775 1.00 25.58 57 ALA B O 1
ATOM 2892 N N . GLU B 1 79 ? -27.266 12.861 -16.199 1.00 24.00 58 GLU B N 1
ATOM 2893 C CA . GLU B 1 79 ? -26.792 12.795 -17.576 1.00 28.21 58 GLU B CA 1
ATOM 2894 C C . GLU B 1 79 ? -27.493 11.749 -18.442 1.00 29.82 58 GLU B C 1
ATOM 2895 O O . GLU B 1 79 ? -27.547 11.881 -19.670 1.00 29.91 58 GLU B O 1
ATOM 2901 N N . ASP B 1 80 ? -28.030 10.711 -17.810 1.00 25.11 59 ASP B N 1
ATOM 2902 C CA . ASP B 1 80 ? -28.815 9.718 -18.543 1.00 25.81 59 ASP B CA 1
ATOM 2903 C C . ASP B 1 80 ? -30.284 10.142 -18.675 1.00 25.94 59 ASP B C 1
ATOM 2904 O O . ASP B 1 80 ? -31.108 9.393 -19.200 1.00 23.47 59 ASP B O 1
ATOM 2909 N N . GLY B 1 81 ? -30.600 11.334 -18.184 1.00 24.58 60 GLY B N 1
ATOM 2910 C CA . GLY B 1 81 ? -31.918 11.916 -18.369 1.00 24.64 60 GLY B CA 1
ATOM 2911 C C . GLY B 1 81 ? -32.885 11.626 -17.242 1.00 27.84 60 GLY B C 1
ATOM 2912 O O . GLY B 1 81 ? -34.081 11.913 -17.340 1.00 26.09 60 GLY B O 1
ATOM 2913 N N . ILE B 1 82 ? -32.371 11.071 -16.152 1.00 22.83 61 ILE B N 1
ATOM 2914 C CA . ILE B 1 82 ? -33.228 10.735 -15.026 1.00 21.90 61 ILE B CA 1
ATOM 2915 C C . ILE B 1 82 ? -33.258 11.845 -13.983 1.00 24.53 61 ILE B C 1
ATOM 2916 O O . ILE B 1 82 ? -32.213 12.360 -13.582 1.00 26.64 61 ILE B O 1
ATOM 2921 N N . GLN B 1 83 ? -34.457 12.220 -13.548 1.00 24.74 62 GLN B N 1
ATOM 2922 C CA . GLN B 1 83 ? -34.586 13.208 -12.484 1.00 25.76 62 GLN B CA 1
ATOM 2923 C C . GLN B 1 83 ? -34.599 12.546 -11.111 1.00 23.07 62 GLN B C 1
ATOM 2924 O O . GLN B 1 83 ? -35.574 11.903 -10.735 1.00 25.05 62 GLN B O 1
ATOM 2930 N N . LEU B 1 84 ? -33.519 12.745 -10.360 1.00 24.61 63 LEU B N 1
ATOM 2931 C CA . LEU B 1 84 ? -33.333 12.107 -9.057 1.00 22.75 63 LEU B CA 1
ATOM 2932 C C . LEU B 1 84 ? -33.538 13.135 -7.949 1.00 22.60 63 LEU B C 1
ATOM 2933 O O . LEU B 1 84 ? -32.860 14.159 -7.910 1.00 26.45 63 LEU B O 1
ATOM 2938 N N . THR B 1 85 ? -34.491 12.864 -7.069 1.00 20.35 64 THR B N 1
ATOM 2939 C CA . THR B 1 85 ? -34.791 13.750 -5.957 1.00 22.39 64 THR B CA 1
ATOM 2940 C C . THR B 1 85 ? -34.212 13.208 -4.662 1.00 25.40 64 THR B C 1
ATOM 2941 O O . THR B 1 85 ? -34.526 12.082 -4.256 1.00 23.37 64 THR B O 1
ATOM 2945 N N . ASP B 1 86 ? -33.366 14.009 -4.017 1.00 20.91 65 ASP B N 1
ATOM 2946 C CA . ASP B 1 86 ? -32.797 13.638 -2.732 1.00 20.35 65 ASP B CA 1
ATOM 2947 C C . ASP B 1 86 ? -33.848 13.841 -1.648 1.00 24.19 65 ASP B C 1
ATOM 2948 O O . ASP B 1 86 ? -34.293 14.962 -1.394 1.00 23.68 65 ASP B O 1
ATOM 2953 N N . CYS B 1 87 ? -34.259 12.753 -1.014 1.00 20.89 66 CYS B N 1
ATOM 2954 C CA . CYS B 1 87 ? -35.288 12.815 0.016 1.00 22.47 66 CYS B CA 1
ATOM 2955 C C . CYS B 1 87 ? -34.712 12.841 1.425 1.00 21.27 66 CYS B C 1
ATOM 2956 O O . CYS B 1 87 ? -35.434 12.607 2.399 1.00 22.72 66 CYS B O 1
ATOM 2959 N N . GLY B 1 88 ? -33.419 13.110 1.530 1.00 20.07 67 GLY B N 1
ATOM 2960 C CA . GLY B 1 88 ? -32.771 13.252 2.824 1.00 22.63 67 GLY B CA 1
ATOM 2961 C C . GLY B 1 88 ? -32.344 11.933 3.449 1.00 25.45 67 GLY B C 1
ATOM 2962 O O . GLY B 1 88 ? -32.187 10.930 2.752 1.00 19.78 67 GLY B O 1
ATOM 2963 N N . ASP B 1 89 ? -32.132 11.948 4.762 1.00 19.62 68 ASP B N 1
ATOM 2964 C CA . ASP B 1 89 ? -31.714 10.760 5.516 1.00 19.04 68 ASP B CA 1
ATOM 2965 C C . ASP B 1 89 ? -32.718 10.486 6.604 1.00 25.56 68 ASP B C 1
ATOM 2966 O O . ASP B 1 89 ? -33.258 11.417 7.210 1.00 23.81 68 ASP B O 1
ATOM 2971 N N . ILE B 1 90 ? -32.962 9.211 6.870 1.00 19.45 69 ILE B N 1
ATOM 2972 C CA . ILE B 1 90 ? -33.689 8.821 8.068 1.00 20.27 69 ILE B CA 1
ATOM 2973 C C . ILE B 1 90 ? -32.714 8.917 9.249 1.00 27.08 69 ILE B C 1
ATOM 2974 O O . ILE B 1 90 ? -31.518 8.692 9.088 1.00 27.24 69 ILE B O 1
ATOM 2979 N N . ILE B 1 91 ? -33.210 9.296 10.420 1.00 18.31 70 ILE B N 1
ATOM 2980 C CA . ILE B 1 91 ? -32.365 9.392 11.607 1.00 21.50 70 ILE B CA 1
ATOM 2981 C C . ILE B 1 91 ? -32.607 8.149 12.431 1.00 21.73 70 ILE B C 1
ATOM 2982 O O . ILE B 1 91 ? -33.681 7.990 12.986 1.00 21.09 70 ILE B O 1
ATOM 2987 N N . PRO B 1 92 ? -31.620 7.243 12.499 1.00 21.11 71 PRO B N 1
ATOM 2988 C CA . PRO B 1 92 ? -31.884 6.003 13.232 1.00 20.18 71 PRO B CA 1
ATOM 2989 C C . PRO B 1 92 ? -32.034 6.299 14.720 1.00 21.24 71 PRO B C 1
ATOM 2990 O O . PRO B 1 92 ? -31.479 7.278 15.207 1.00 21.36 71 PRO B O 1
ATOM 2994 N N . VAL B 1 93 ? -32.785 5.465 15.422 1.00 20.82 72 VAL B N 1
ATOM 2995 C CA . VAL B 1 93 ? -32.866 5.583 16.869 1.00 21.40 72 VAL B CA 1
ATOM 2996 C C . VAL B 1 93 ? -31.684 4.836 17.459 1.00 20.28 72 VAL B C 1
ATOM 2997 O O . VAL B 1 93 ? -31.547 3.618 17.290 1.00 19.36 72 VAL B O 1
ATOM 3001 N N . GLU B 1 94 ? -30.810 5.576 18.123 1.00 19.21 73 GLU B N 1
ATOM 3002 C CA . GLU B 1 94 ? -29.644 4.986 18.750 1.00 19.85 73 GLU B CA 1
ATOM 3003 C C . GLU B 1 94 ? -29.674 5.176 20.268 1.00 19.07 73 GLU B C 1
ATOM 3004 O O . GLU B 1 94 ? -29.213 6.200 20.783 1.00 20.33 73 GLU B O 1
ATOM 3010 N N . LEU B 1 95 ? -30.204 4.183 20.970 1.00 19.55 74 LEU B N 1
ATOM 3011 C CA . LEU B 1 95 ? -30.359 4.283 22.416 1.00 21.79 74 LEU B CA 1
ATOM 3012 C C . LEU B 1 95 ? -29.013 4.262 23.124 1.00 28.27 74 LEU B C 1
ATOM 3013 O O . LEU B 1 95 ? -28.009 3.766 22.589 1.00 21.35 74 LEU B O 1
ATOM 3018 N N . ASN B 1 96 ? -28.988 4.823 24.329 1.00 20.80 75 ASN B N 1
ATOM 3019 C CA . ASN B 1 96 ? -27.842 4.667 25.197 1.00 23.44 75 ASN B CA 1
ATOM 3020 C C . ASN B 1 96 ? -27.731 3.207 25.606 1.00 21.49 75 ASN B C 1
ATOM 3021 O O . ASN B 1 96 ? -28.735 2.500 25.715 1.00 21.94 75 ASN B O 1
ATOM 3026 N N . GLU B 1 97 ? -26.504 2.748 25.810 1.00 23.25 76 GLU B N 1
ATOM 3027 C CA . GLU B 1 97 ? -26.256 1.368 26.211 1.00 27.72 76 GLU B CA 1
ATOM 3028 C C . GLU B 1 97 ? -27.119 0.933 27.393 1.00 28.43 76 GLU B C 1
ATOM 3029 O O . GLU B 1 97 ? -27.614 -0.188 27.423 1.00 25.35 76 GLU B O 1
ATOM 3035 N N . ALA B 1 98 ? -27.312 1.823 28.367 1.00 27.75 77 ALA B N 1
ATOM 3036 C CA . ALA B 1 98 ? -28.109 1.474 29.542 1.00 28.56 77 ALA B CA 1
ATOM 3037 C C . ALA B 1 98 ? -29.584 1.299 29.204 1.00 24.24 77 ALA B C 1
ATOM 3038 O O . ALA B 1 98 ? -30.307 0.586 29.893 1.00 23.55 77 ALA B O 1
ATOM 3040 N N . GLU B 1 99 ? -30.026 1.944 28.131 1.00 25.08 78 GLU B N 1
ATOM 3041 C CA . GLU B 1 99 ? -31.413 1.837 27.683 1.00 22.44 78 GLU B CA 1
ATOM 3042 C C . GLU B 1 99 ? -31.697 0.585 26.852 1.00 23.02 78 GLU B C 1
ATOM 3043 O O . GLU B 1 99 ? -32.851 0.281 26.567 1.00 23.11 78 GLU B O 1
ATOM 3049 N N . ASP B 1 100 ? -30.651 -0.135 26.449 1.00 24.07 79 ASP B N 1
ATOM 3050 C CA . ASP B 1 100 ? -30.813 -1.188 25.444 1.00 22.02 79 ASP B CA 1
ATOM 3051 C C . ASP B 1 100 ? -29.916 -2.375 25.766 1.00 23.44 79 ASP B C 1
ATOM 3052 O O . ASP B 1 100 ? -28.968 -2.664 25.029 1.00 21.37 79 ASP B O 1
ATOM 3057 N N . PRO B 1 101 ? -30.195 -3.060 26.883 1.00 24.03 80 PRO B N 1
ATOM 3058 C CA . PRO B 1 101 ? -29.381 -4.210 27.269 1.00 24.05 80 PRO B CA 1
ATOM 3059 C C . PRO B 1 101 ? -29.678 -5.393 26.347 1.00 21.56 80 PRO B C 1
ATOM 3060 O O . PRO B 1 101 ? -30.699 -5.399 25.660 1.00 20.87 80 PRO B O 1
ATOM 3064 N N . GLN B 1 102 ? -28.802 -6.389 26.344 1.00 21.40 81 GLN B N 1
ATOM 3065 C CA . GLN B 1 102 ? -29.038 -7.578 25.534 1.00 22.39 81 GLN B CA 1
ATOM 3066 C C . GLN B 1 102 ? -30.307 -8.291 25.962 1.00 25.72 81 GLN B C 1
ATOM 3067 O O . GLN B 1 102 ? -30.591 -8.423 27.155 1.00 24.24 81 GLN B O 1
ATOM 3073 N N . ARG B 1 103 ? -31.091 -8.700 24.969 1.00 20.70 82 ARG B N 1
ATOM 3074 C CA . ARG B 1 103 ? -32.293 -9.477 25.180 1.00 21.91 82 ARG B CA 1
ATOM 3075 C C . ARG B 1 103 ? -32.273 -10.633 24.193 1.00 26.29 82 ARG B C 1
ATOM 3076 O O . ARG B 1 103 ? -32.155 -10.430 22.977 1.00 23.32 82 ARG B O 1
ATOM 3084 N N . PHE B 1 104 ? -32.379 -11.846 24.723 1.00 21.90 83 PHE B N 1
ATOM 3085 C CA . PHE B 1 104 ? -32.280 -13.057 23.919 1.00 24.03 83 PHE B CA 1
ATOM 3086 C C . PHE B 1 104 ? -31.011 -13.042 23.069 1.00 24.10 83 PHE B C 1
ATOM 3087 O O . PHE B 1 104 ? -31.017 -13.461 21.911 1.00 25.37 83 PHE B O 1
ATOM 3095 N N . GLY B 1 105 ? -29.928 -12.545 23.656 1.00 23.51 84 GLY B N 1
ATOM 3096 C CA . GLY B 1 105 ? -28.642 -12.505 22.989 1.00 25.60 84 GLY B CA 1
ATOM 3097 C C . GLY B 1 105 ? -28.515 -11.410 21.935 1.00 23.57 84 GLY B C 1
ATOM 3098 O O . GLY B 1 105 ? -27.417 -11.155 21.436 1.00 23.17 84 GLY B O 1
ATOM 3099 N N . MET B 1 106 ? -29.624 -10.756 21.606 1.00 21.43 85 MET B N 1
ATOM 3100 C CA . MET B 1 106 ? -29.606 -9.707 20.585 1.00 22.06 85 MET B CA 1
ATOM 3101 C C . MET B 1 106 ? -28.910 -8.444 21.062 1.00 23.22 85 MET B C 1
ATOM 3102 O O . MET B 1 106 ? -29.142 -7.972 22.178 1.00 22.64 85 MET B O 1
ATOM 3107 N N . LYS B 1 107 ? -28.063 -7.876 20.209 1.00 17.93 86 LYS B N 1
ATOM 3108 C CA . LYS B 1 107 ? -27.406 -6.617 20.560 1.00 19.68 86 LYS B CA 1
ATOM 3109 C C . LYS B 1 107 ? -28.177 -5.437 19.986 1.00 20.85 86 LYS B C 1
ATOM 3110 O O . LYS B 1 107 ? -28.504 -5.420 18.796 1.00 18.03 86 LYS B O 1
ATOM 3116 N N . TRP B 1 108 ? -28.458 -4.445 20.831 1.00 17.97 87 TRP B N 1
ATOM 3117 C CA . TRP B 1 108 ? -29.193 -3.247 20.412 1.00 18.01 87 TRP B CA 1
ATOM 3118 C C . TRP B 1 108 ? -30.577 -3.517 19.805 1.00 18.67 87 TRP B C 1
ATOM 3119 O O . TRP B 1 108 ? -30.941 -2.897 18.796 1.00 17.64 87 TRP B O 1
ATOM 3130 N N . SER B 1 109 ? -31.351 -4.407 20.420 1.00 18.20 88 SER B N 1
ATOM 3131 C CA . SER B 1 109 ? -32.625 -4.845 19.855 1.00 18.77 88 SER B CA 1
ATOM 3132 C C . SER B 1 109 ? -33.754 -3.821 19.945 1.00 19.65 88 SER B C 1
ATOM 3133 O O . SER B 1 109 ? -34.660 -3.850 19.124 1.00 18.44 88 SER B O 1
ATOM 3136 N N . ARG B 1 110 ? -33.717 -2.935 20.939 1.00 20.66 89 ARG B N 1
ATOM 3137 C CA . ARG B 1 110 ? -34.760 -1.913 21.056 1.00 20.14 89 ARG B CA 1
ATOM 3138 C C . ARG B 1 110 ? -34.435 -0.717 20.170 1.00 17.91 89 ARG B C 1
ATOM 3139 O O . ARG B 1 110 ? -35.334 -0.092 19.619 1.00 19.82 89 ARG B O 1
ATOM 3147 N N . SER B 1 111 ? -33.147 -0.423 19.997 1.00 17.39 90 SER B N 1
ATOM 3148 C CA . SER B 1 111 ? -32.751 0.540 18.971 1.00 17.15 90 SER B CA 1
ATOM 3149 C C . SER B 1 111 ? -33.265 -0.002 17.627 1.00 19.21 90 SER B C 1
ATOM 3150 O O . SER B 1 111 ? -33.792 0.741 16.804 1.00 19.43 90 SER B O 1
ATOM 3153 N N . PHE B 1 112 ? -33.132 -1.314 17.429 1.00 17.14 91 PHE B N 1
ATOM 3154 C CA . PHE B 1 112 ? -33.613 -1.965 16.203 1.00 18.68 91 PHE B CA 1
ATOM 3155 C C . PHE B 1 112 ? -35.121 -1.830 15.988 1.00 20.90 91 PHE B C 1
ATOM 3156 O O . PHE B 1 112 ? -35.580 -1.433 14.909 1.00 18.82 91 PHE B O 1
ATOM 3164 N N . SER B 1 113 ? -35.904 -2.183 17.002 1.00 18.71 92 SER B N 1
ATOM 3165 C CA . SER B 1 113 ? -37.354 -2.148 16.826 1.00 18.89 92 SER B CA 1
ATOM 3166 C C . SER B 1 113 ? -37.834 -0.720 16.579 1.00 19.85 92 SER B C 1
ATOM 3167 O O . SER B 1 113 ? -38.649 -0.478 15.687 1.00 20.07 92 SER B O 1
ATOM 3170 N N . LEU B 1 114 ? -37.316 0.231 17.349 1.00 17.89 93 LEU B N 1
ATOM 3171 C CA . LEU B 1 114 ? -37.718 1.624 17.179 1.00 19.90 93 LEU B CA 1
ATOM 3172 C C . LEU B 1 114 ? -37.294 2.166 15.819 1.00 19.53 93 LEU B C 1
ATOM 3173 O O . LEU B 1 114 ? -38.044 2.874 15.163 1.00 18.67 93 LEU B O 1
ATOM 3178 N N . THR B 1 115 ? -36.080 1.838 15.410 1.00 18.08 94 THR B N 1
ATOM 3179 C CA . THR B 1 115 ? -35.576 2.245 14.092 1.00 17.46 94 THR B CA 1
ATOM 3180 C C . THR B 1 115 ? -36.387 1.613 12.956 1.00 14.74 94 THR B C 1
ATOM 3181 O O . THR B 1 115 ? -36.709 2.272 11.972 1.00 17.35 94 THR B O 1
ATOM 3185 N N . THR B 1 116 ? -36.720 0.340 13.112 1.00 16.45 95 THR B N 1
ATOM 3186 C CA . THR B 1 116 ? -37.499 -0.390 12.116 1.00 16.12 95 THR B CA 1
ATOM 3187 C C . THR B 1 116 ? -38.821 0.311 11.848 1.00 17.83 95 THR B C 1
ATOM 3188 O O . THR B 1 116 ? -39.206 0.527 10.697 1.00 15.87 95 THR B O 1
ATOM 3192 N N . LEU B 1 117 ? -39.531 0.662 12.917 1.00 17.32 96 LEU B N 1
ATOM 3193 C CA . LEU B 1 117 ? -40.803 1.353 12.755 1.00 18.76 96 LEU B CA 1
ATOM 3194 C C . LEU B 1 117 ? -40.643 2.731 12.118 1.00 17.12 96 LEU B C 1
ATOM 3195 O O . LEU B 1 117 ? -41.472 3.138 11.310 1.00 20.82 96 LEU B O 1
ATOM 3200 N N . ARG B 1 118 ? -39.596 3.458 12.502 1.00 17.06 97 ARG B N 1
ATOM 3201 C CA . ARG B 1 118 ? -39.349 4.790 11.952 1.00 17.40 97 ARG B CA 1
ATOM 3202 C C . ARG B 1 118 ? -39.050 4.701 10.465 1.00 19.78 97 ARG B C 1
ATOM 3203 O O . ARG B 1 118 ? -39.543 5.494 9.655 1.00 17.92 97 ARG B O 1
ATOM 3211 N N . ILE B 1 119 ? -38.225 3.730 10.098 1.00 17.89 98 ILE B N 1
ATOM 3212 C CA . ILE B 1 119 ? -37.938 3.521 8.689 1.00 15.77 98 ILE B CA 1
ATOM 3213 C C . ILE B 1 119 ? -39.186 3.157 7.913 1.00 16.16 98 ILE B C 1
ATOM 3214 O O . ILE B 1 119 ? -39.425 3.694 6.831 1.00 17.91 98 ILE B O 1
ATOM 3219 N N . ALA B 1 120 ? -39.981 2.236 8.454 1.00 18.21 99 ALA B N 1
ATOM 3220 C CA . ALA B 1 120 ? -41.125 1.728 7.708 1.00 20.21 99 ALA B CA 1
ATOM 3221 C C . ALA B 1 120 ? -42.107 2.849 7.432 1.00 20.72 99 ALA B C 1
ATOM 3222 O O . ALA B 1 120 ? -42.727 2.916 6.375 1.00 16.89 99 ALA B O 1
ATOM 3224 N N . GLU B 1 121 ? -42.233 3.750 8.391 1.00 21.11 100 GLU B N 1
ATOM 3225 C CA . GLU B 1 121 ? -43.162 4.858 8.242 1.00 23.14 100 GLU B CA 1
ATOM 3226 C C . GLU B 1 121 ? -42.763 5.750 7.069 1.00 24.85 100 GLU B C 1
ATOM 3227 O O . GLU B 1 121 ? -43.599 6.107 6.234 1.00 23.28 100 GLU B O 1
ATOM 3233 N N . ARG B 1 122 ? -41.480 6.095 7.000 1.00 21.37 101 ARG B N 1
ATOM 3234 C CA . ARG B 1 122 ? -40.980 6.975 5.955 1.00 21.06 101 ARG B CA 1
ATOM 3235 C C . ARG B 1 122 ? -41.047 6.299 4.589 1.00 23.61 101 ARG B C 1
ATOM 3236 O O . ARG B 1 122 ? -41.441 6.916 3.603 1.00 22.67 101 ARG B O 1
ATOM 3244 N N . VAL B 1 123 ? -40.667 5.028 4.523 1.00 19.76 102 VAL B N 1
ATOM 3245 C CA . VAL B 1 123 ? -40.692 4.322 3.242 1.00 21.29 102 VAL B CA 1
ATOM 3246 C C . VAL B 1 123 ? -42.118 4.181 2.723 1.00 22.08 102 VAL B C 1
ATOM 3247 O O . VAL B 1 123 ? -42.380 4.358 1.530 1.00 23.77 102 VAL B O 1
ATOM 3251 N N . GLU B 1 124 ? -43.049 3.873 3.615 1.00 20.10 103 GLU B N 1
ATOM 3252 C CA . GLU B 1 124 ? -44.438 3.764 3.199 1.00 20.92 103 GLU B CA 1
ATOM 3253 C C . GLU B 1 124 ? -44.890 5.072 2.573 1.00 22.79 103 GLU B C 1
ATOM 3254 O O . GLU B 1 124 ? -45.503 5.087 1.506 1.00 27.19 103 GLU B O 1
ATOM 3260 N N . GLU B 1 125 ? -44.571 6.172 3.244 1.00 23.87 104 GLU B N 1
ATOM 3261 C CA . GLU B 1 125 ? -44.960 7.497 2.782 1.00 29.09 104 GLU B CA 1
ATOM 3262 C C . GLU B 1 125 ? -44.408 7.768 1.395 1.00 33.09 104 GLU B C 1
ATOM 3263 O O . GLU B 1 125 ? -45.137 8.203 0.497 1.00 29.97 104 GLU B O 1
ATOM 3269 N N . LEU B 1 126 ? -43.114 7.507 1.221 1.00 25.65 105 LEU B N 1
ATOM 3270 C CA . LEU B 1 126 ? -42.468 7.739 -0.058 1.00 27.48 105 LEU B CA 1
ATOM 3271 C C . LEU B 1 126 ? -43.099 6.882 -1.130 1.00 27.73 105 LEU B C 1
ATOM 3272 O O . LEU B 1 126 ? -43.292 7.330 -2.252 1.00 31.53 105 LEU B O 1
ATOM 3277 N N . MET B 1 127 ? -43.426 5.644 -0.785 1.00 26.69 106 MET B N 1
ATOM 3278 C CA . MET B 1 127 ? -43.941 4.722 -1.785 1.00 27.82 106 MET B CA 1
ATOM 3279 C C . MET B 1 127 ? -45.373 5.077 -2.178 1.00 35.71 106 MET B C 1
ATOM 3280 O O . MET B 1 127 ? -45.763 4.940 -3.343 1.00 33.85 106 MET B O 1
ATOM 3285 N N . LYS B 1 128 ? -46.144 5.557 -1.208 1.00 35.54 107 LYS B N 1
ATOM 3286 C CA . LYS B 1 128 ? -47.540 5.908 -1.457 1.00 38.86 107 LYS B CA 1
ATOM 3287 C C . LYS B 1 128 ? -47.696 7.220 -2.211 1.00 43.11 107 LYS B C 1
ATOM 3288 O O . LYS B 1 128 ? -48.716 7.448 -2.852 1.00 48.88 107 LYS B O 1
ATOM 3294 N N . GLN B 1 129 ? -46.695 8.087 -2.139 1.00 38.39 108 GLN B N 1
ATOM 3295 C CA . GLN B 1 129 ? -46.758 9.316 -2.908 1.00 47.60 108 GLN B CA 1
ATOM 3296 C C . GLN B 1 129 ? -46.492 9.016 -4.386 1.00 52.35 108 GLN B C 1
ATOM 3297 O O . GLN B 1 129 ? -46.940 9.752 -5.265 1.00 56.51 108 GLN B O 1
ATOM 3303 N N . SER B 1 130 ? -45.784 7.918 -4.651 1.00 52.31 109 SER B N 1
ATOM 3304 C CA . SER B 1 130 ? -45.418 7.537 -6.020 1.00 57.07 109 SER B CA 1
ATOM 3305 C C . SER B 1 130 ? -46.495 6.679 -6.691 1.00 61.38 109 SER B C 1
ATOM 3306 O O . SER B 1 130 ? -46.443 6.446 -7.902 1.00 65.38 109 SER B O 1
ATOM 3309 N N . ASN B 1 131 ? -47.457 6.198 -5.904 1.00 58.35 110 ASN B N 1
ATOM 3310 C CA . ASN B 1 131 ? -48.548 5.380 -6.439 1.00 59.73 110 ASN B CA 1
ATOM 3311 C C . ASN B 1 131 ? -49.708 6.225 -6.958 1.00 63.14 110 ASN B C 1
ATOM 3312 O O . ASN B 1 131 ? -49.750 7.440 -6.745 1.00 70.32 110 ASN B O 1
ATOM 3317 N N . LYS B 1 141 ? -44.622 4.973 -16.061 1.00 49.38 120 LYS B N 1
ATOM 3318 C CA . LYS B 1 141 ? -43.281 4.819 -15.512 1.00 51.52 120 LYS B CA 1
ATOM 3319 C C . LYS B 1 141 ? -43.283 5.087 -14.006 1.00 50.47 120 LYS B C 1
ATOM 3320 O O . LYS B 1 141 ? -43.290 6.241 -13.575 1.00 57.73 120 LYS B O 1
ATOM 3326 N N . SER B 1 142 ? -43.288 4.019 -13.213 1.00 45.10 121 SER B N 1
ATOM 3327 C CA . SER B 1 142 ? -43.175 4.131 -11.764 1.00 41.38 121 SER B CA 1
ATOM 3328 C C . SER B 1 142 ? -41.886 4.851 -11.369 1.00 33.49 121 SER B C 1
ATOM 3329 O O . SER B 1 142 ? -40.982 5.011 -12.187 1.00 35.09 121 SER B O 1
ATOM 3332 N N . THR B 1 143 ? -41.813 5.294 -10.118 1.00 27.86 122 THR B N 1
ATOM 3333 C CA . THR B 1 143 ? -40.661 6.047 -9.626 1.00 22.95 122 THR B CA 1
ATOM 3334 C C . THR B 1 143 ? -39.925 5.192 -8.602 1.00 21.07 122 THR B C 1
ATOM 3335 O O . THR B 1 143 ? -40.403 5.017 -7.491 1.00 21.34 122 THR B O 1
ATOM 3339 N N . PRO B 1 144 ? -38.767 4.646 -8.977 1.00 19.30 123 PRO B N 1
ATOM 3340 C CA . PRO B 1 144 ? -38.097 3.779 -8.002 1.00 20.80 123 PRO B CA 1
ATOM 3341 C C . PRO B 1 144 ? -37.545 4.584 -6.820 1.00 18.31 123 PRO B C 1
ATOM 3342 O O . PRO B 1 144 ? -37.223 5.776 -6.956 1.00 19.37 123 PRO B O 1
ATOM 3346 N N . LEU B 1 145 ? -37.432 3.937 -5.669 1.00 16.71 124 LEU B N 1
ATOM 3347 C CA . LEU B 1 145 ? -36.760 4.540 -4.516 1.00 16.15 124 LEU B CA 1
ATOM 3348 C C . LEU B 1 145 ? -35.397 3.877 -4.338 1.00 17.04 124 LEU B C 1
ATOM 3349 O O . LEU B 1 145 ? -35.326 2.661 -4.208 1.00 15.66 124 LEU B O 1
ATOM 3354 N N . VAL B 1 146 ? -34.335 4.670 -4.333 1.00 17.25 125 VAL B N 1
ATOM 3355 C CA . VAL B 1 146 ? -32.982 4.165 -4.127 1.00 15.59 125 VAL B CA 1
ATOM 3356 C C . VAL B 1 146 ? -32.602 4.470 -2.696 1.00 15.63 125 VAL B C 1
ATOM 3357 O O . VAL B 1 146 ? -32.635 5.626 -2.270 1.00 15.87 125 VAL B O 1
ATOM 3361 N N . ILE B 1 147 ? -32.254 3.432 -1.941 1.00 14.69 126 ILE B N 1
ATOM 3362 C CA . ILE B 1 147 ? -31.893 3.599 -0.543 1.00 14.00 126 ILE B CA 1
ATOM 3363 C C . ILE B 1 147 ? -30.438 3.207 -0.338 1.00 16.00 126 ILE B C 1
ATOM 3364 O O . ILE B 1 147 ? -30.009 2.123 -0.757 1.00 14.20 126 ILE B O 1
ATOM 3369 N N . VAL B 1 148 ? -29.670 4.077 0.303 1.00 14.13 127 VAL B N 1
ATOM 3370 C CA . VAL B 1 148 ? -28.279 3.733 0.613 1.00 12.40 127 VAL B CA 1
ATOM 3371 C C . VAL B 1 148 ? -28.087 3.635 2.116 1.00 16.78 127 VAL B C 1
ATOM 3372 O O . VAL B 1 148 ? -28.375 4.594 2.846 1.00 16.81 127 VAL B O 1
ATOM 3376 N N . GLY B 1 149 ? -27.624 2.475 2.577 1.00 13.09 128 GLY B N 1
ATOM 3377 C CA . GLY B 1 149 ? -27.340 2.260 3.991 1.00 14.35 128 GLY B CA 1
ATOM 3378 C C . GLY B 1 149 ? -25.936 2.705 4.347 1.00 14.01 128 GLY B C 1
ATOM 3379 O O . GLY B 1 149 ? -25.228 3.233 3.500 1.00 13.01 128 GLY B O 1
ATOM 3380 N N . GLY B 1 150 ? -25.510 2.477 5.592 1.00 12.15 129 GLY B N 1
ATOM 3381 C CA . GLY B 1 150 ? -26.316 1.760 6.551 1.00 12.69 129 GLY B CA 1
ATOM 3382 C C . GLY B 1 150 ? -26.033 0.271 6.524 1.00 17.45 129 GLY B C 1
ATOM 3383 O O . GLY B 1 150 ? -25.895 -0.322 5.456 1.00 14.02 129 GLY B O 1
ATOM 3384 N N . ASP B 1 151 ? -25.954 -0.339 7.703 1.00 15.06 130 ASP B N 1
ATOM 3385 C CA . ASP B 1 151 ? -25.870 -1.788 7.761 1.00 14.38 130 ASP B CA 1
ATOM 3386 C C . ASP B 1 151 ? -27.221 -2.401 7.415 1.00 14.25 130 ASP B C 1
ATOM 3387 O O . ASP B 1 151 ? -28.242 -1.710 7.368 1.00 14.48 130 ASP B O 1
ATOM 3392 N N . HIS B 1 152 ? -27.210 -3.694 7.129 1.00 13.54 131 HIS B N 1
ATOM 3393 C CA . HIS B 1 152 ? -28.350 -4.361 6.519 1.00 13.55 131 HIS B CA 1
ATOM 3394 C C . HIS B 1 152 ? -29.547 -4.532 7.454 1.00 13.43 131 HIS B C 1
ATOM 3395 O O . HIS B 1 152 ? -30.620 -4.944 7.014 1.00 15.09 131 HIS B O 1
ATOM 3402 N N . SER B 1 153 ? -29.377 -4.207 8.735 1.00 14.78 132 SER B N 1
ATOM 3403 C CA . SER B 1 153 ? -30.511 -4.281 9.665 1.00 12.75 132 SER B CA 1
ATOM 3404 C C . SER B 1 153 ? -31.653 -3.389 9.196 1.00 15.48 132 SER B C 1
ATOM 3405 O O . SER B 1 153 ? -32.807 -3.628 9.552 1.00 14.51 132 SER B O 1
ATOM 3408 N N . MET B 1 154 ? -31.335 -2.384 8.384 1.00 14.82 133 MET B N 1
ATOM 3409 C CA . MET B 1 154 ? -32.340 -1.441 7.927 1.00 16.09 133 MET B CA 1
ATOM 3410 C C . MET B 1 154 ? -33.413 -2.140 7.117 1.00 15.64 133 MET B C 1
ATOM 3411 O O . MET B 1 154 ? -34.514 -1.617 6.971 1.00 14.69 133 MET B O 1
ATOM 3416 N N . ALA B 1 155 ? -33.101 -3.327 6.592 1.00 15.14 134 ALA B N 1
ATOM 3417 C CA . ALA B 1 155 ? -34.015 -3.996 5.662 1.00 14.36 134 ALA B CA 1
ATOM 3418 C C . ALA B 1 155 ? -35.336 -4.409 6.299 1.00 15.54 134 ALA B C 1
ATOM 3419 O O . ALA B 1 155 ? -36.354 -4.507 5.609 1.00 14.69 134 ALA B O 1
ATOM 3421 N N . THR B 1 156 ? -35.335 -4.681 7.596 1.00 14.25 135 THR B N 1
ATOM 3422 C CA . THR B 1 156 ? -36.594 -5.051 8.228 1.00 15.17 135 THR B CA 1
ATOM 3423 C C . THR B 1 156 ? -37.574 -3.884 8.065 1.00 16.27 135 THR B C 1
ATOM 3424 O O . THR B 1 156 ? -38.726 -4.073 7.685 1.00 15.80 135 THR B O 1
ATOM 3428 N N . GLY B 1 157 ? -37.088 -2.678 8.307 1.00 17.31 136 GLY B N 1
ATOM 3429 C CA . GLY B 1 157 ? -37.907 -1.481 8.159 1.00 17.88 136 GLY B CA 1
ATOM 3430 C C . GLY B 1 157 ? -38.240 -1.114 6.725 1.00 16.03 136 GLY B C 1
ATOM 3431 O O . GLY B 1 157 ? -39.378 -0.730 6.431 1.00 15.76 136 GLY B O 1
ATOM 3432 N N . THR B 1 158 ? -37.262 -1.193 5.822 1.00 13.90 137 THR B N 1
ATOM 3433 C CA . THR B 1 158 ? -37.540 -0.792 4.438 1.00 16.39 137 THR B CA 1
ATOM 3434 C C . THR B 1 158 ? -38.556 -1.724 3.796 1.00 16.68 137 THR B C 1
ATOM 3435 O O . THR B 1 158 ? -39.431 -1.279 3.060 1.00 13.81 137 THR B O 1
ATOM 3439 N N . ILE B 1 159 ? -38.449 -3.019 4.075 1.00 13.22 138 ILE B N 1
ATOM 3440 C CA . ILE B 1 159 ? -39.359 -3.962 3.454 1.00 12.62 138 ILE B CA 1
ATOM 3441 C C . ILE B 1 159 ? -40.749 -3.861 4.098 1.00 16.16 138 ILE B C 1
ATOM 3442 O O . ILE B 1 159 ? -41.774 -3.954 3.425 1.00 16.84 138 ILE B O 1
ATOM 3447 N N . LEU B 1 160 ? -40.779 -3.673 5.409 1.00 17.72 139 LEU B N 1
ATOM 3448 C CA . LEU B 1 160 ? -42.055 -3.495 6.098 1.00 16.53 139 LEU B CA 1
ATOM 3449 C C . LEU B 1 160 ? -42.827 -2.309 5.505 1.00 15.18 139 LEU B C 1
ATOM 3450 O O . LEU B 1 160 ? -43.987 -2.439 5.118 1.00 20.16 139 LEU B O 1
ATOM 3455 N N . GLY B 1 161 ? -42.178 -1.160 5.408 1.00 16.25 140 GLY B N 1
ATOM 3456 C CA . GLY B 1 161 ? -42.801 0.017 4.818 1.00 16.74 140 GLY B CA 1
ATOM 3457 C C . GLY B 1 161 ? -43.178 -0.140 3.356 1.00 20.97 140 GLY B C 1
ATOM 3458 O O . GLY B 1 161 ? -44.262 0.249 2.934 1.00 17.99 140 GLY B O 1
ATOM 3459 N N . HIS B 1 162 ? -42.275 -0.718 2.572 1.00 17.70 141 HIS B N 1
ATOM 3460 C CA . HIS B 1 162 ? -42.544 -1.019 1.173 1.00 14.73 141 HIS B CA 1
ATOM 3461 C C . HIS B 1 162 ? -43.778 -1.923 0.981 1.00 15.83 141 HIS B C 1
ATOM 3462 O O . HIS B 1 162 ? -44.648 -1.650 0.126 1.00 19.25 141 HIS B O 1
ATOM 3469 N N . ALA B 1 163 ? -43.862 -2.992 1.767 1.00 14.22 142 ALA B N 1
ATOM 3470 C CA . ALA B 1 163 ? -44.954 -3.957 1.650 1.00 17.93 142 ALA B CA 1
ATOM 3471 C C . ALA B 1 163 ? -46.281 -3.349 2.098 1.00 21.77 142 ALA B C 1
ATOM 3472 O O . ALA B 1 163 ? -47.347 -3.803 1.683 1.00 20.37 142 ALA B O 1
ATOM 3474 N N . GLU B 1 164 ? -46.216 -2.348 2.970 1.00 22.36 143 GLU B N 1
ATOM 3475 C CA . GLU B 1 164 ? -47.440 -1.676 3.407 1.00 23.45 143 GLU B CA 1
ATOM 3476 C C . GLU B 1 164 ? -48.041 -0.939 2.213 1.00 26.45 143 GLU B C 1
ATOM 3477 O O . GLU B 1 164 ? -49.256 -0.874 2.053 1.00 32.12 143 GLU B O 1
ATOM 3483 N N . ALA B 1 165 ? -47.182 -0.399 1.357 1.00 19.46 144 ALA B N 1
ATOM 3484 C CA . ALA B 1 165 ? -47.631 0.228 0.123 1.00 22.86 144 ALA B CA 1
ATOM 3485 C C . ALA B 1 165 ? -47.942 -0.813 -0.954 1.00 26.65 144 ALA B C 1
ATOM 3486 O O . ALA B 1 165 ? -48.927 -0.698 -1.683 1.00 26.60 144 ALA B O 1
ATOM 3488 N N . LYS B 1 166 ? -47.094 -1.826 -1.058 1.00 22.12 145 LYS B N 1
ATOM 3489 C CA . LYS B 1 166 ? -47.235 -2.836 -2.106 1.00 22.94 145 LYS B CA 1
ATOM 3490 C C . LYS B 1 166 ? -47.152 -4.243 -1.523 1.00 24.04 145 LYS B C 1
ATOM 3491 O O . LYS B 1 166 ? -46.089 -4.882 -1.540 1.00 22.17 145 LYS B O 1
ATOM 3497 N N . PRO B 1 167 ? -48.284 -4.741 -0.996 1.00 24.35 146 PRO B N 1
ATOM 3498 C CA . PRO B 1 167 ? -48.342 -5.989 -0.223 1.00 24.64 146 PRO B CA 1
ATOM 3499 C C . PRO B 1 167 ? -47.915 -7.232 -0.999 1.00 22.47 146 PRO B C 1
ATOM 3500 O O . PRO B 1 167 ? -47.460 -8.205 -0.383 1.00 24.86 146 PRO B O 1
ATOM 3504 N N . ASP B 1 168 ? -48.044 -7.200 -2.317 1.00 24.67 147 ASP B N 1
ATOM 3505 C CA . ASP B 1 168 ? -47.733 -8.380 -3.131 1.00 25.18 147 ASP B CA 1
ATOM 3506 C C . ASP B 1 168 ? -46.291 -8.408 -3.670 1.00 21.99 147 ASP B C 1
ATOM 3507 O O . ASP B 1 168 ? -45.970 -9.241 -4.518 1.00 24.69 147 ASP B O 1
ATOM 3512 N N . LEU B 1 169 ? -45.430 -7.523 -3.172 1.00 20.06 148 LEU B N 1
ATOM 3513 C CA . LEU B 1 169 ? -44.048 -7.433 -3.669 1.00 15.97 148 LEU B CA 1
ATOM 3514 C C . LEU B 1 169 ? -43.251 -8.737 -3.542 1.00 17.74 148 LEU B C 1
ATOM 3515 O O . LEU B 1 169 ? -43.632 -9.655 -2.807 1.00 16.70 148 LEU B O 1
ATOM 3520 N N . CYS B 1 170 ? -42.147 -8.825 -4.290 1.00 14.62 149 CYS B N 1
ATOM 3521 C CA . CYS B 1 170 ? -41.177 -9.891 -4.083 1.00 13.74 149 CYS B CA 1
ATOM 3522 C C . CYS B 1 170 ? -39.836 -9.274 -3.665 1.00 12.51 149 CYS B C 1
ATOM 3523 O O . CYS B 1 170 ? -39.608 -8.063 -3.834 1.00 14.20 149 CYS B O 1
ATOM 3526 N N . VAL B 1 171 ? -38.953 -10.099 -3.112 1.00 13.78 150 VAL B N 1
ATOM 3527 C CA . VAL B 1 171 ? -37.668 -9.616 -2.621 1.00 12.94 150 VAL B CA 1
ATOM 3528 C C . VAL B 1 171 ? -36.560 -10.426 -3.301 1.00 12.31 150 VAL B C 1
ATOM 3529 O O . VAL B 1 171 ? -36.624 -11.660 -3.357 1.00 12.98 150 VAL B O 1
ATOM 3533 N N . LEU B 1 172 ? -35.598 -9.728 -3.882 1.00 13.43 151 LEU B N 1
ATOM 3534 C CA . LEU B 1 172 ? -34.403 -10.386 -4.391 1.00 12.02 151 LEU B CA 1
ATOM 3535 C C . LEU B 1 172 ? -33.284 -9.943 -3.471 1.00 11.51 151 LEU B C 1
ATOM 3536 O O . LEU B 1 172 ? -32.979 -8.757 -3.391 1.00 11.93 151 LEU B O 1
ATOM 3541 N N . TRP B 1 173 ? -32.665 -10.901 -2.789 1.00 11.81 152 TRP B N 1
ATOM 3542 C CA . TRP B 1 173 ? -31.699 -10.598 -1.742 1.00 12.23 152 TRP B CA 1
ATOM 3543 C C . TRP B 1 173 ? -30.308 -10.982 -2.256 1.00 10.91 152 TRP B C 1
ATOM 3544 O O . TRP B 1 173 ? -30.031 -12.160 -2.433 1.00 11.71 152 TRP B O 1
ATOM 3555 N N . ILE B 1 174 ? -29.459 -9.997 -2.518 1.00 10.73 153 ILE B N 1
ATOM 3556 C CA . ILE B 1 174 ? -28.154 -10.249 -3.127 1.00 10.80 153 ILE B CA 1
ATOM 3557 C C . ILE B 1 174 ? -27.123 -10.091 -2.015 1.00 9.99 153 ILE B C 1
ATOM 3558 O O . ILE B 1 174 ? -26.926 -8.978 -1.498 1.00 9.49 153 ILE B O 1
ATOM 3563 N N . ASP B 1 175 ? -26.481 -11.187 -1.622 1.00 10.25 154 ASP B N 1
ATOM 3564 C CA . ASP B 1 175 ? -25.703 -11.179 -0.384 1.00 9.94 154 ASP B CA 1
ATOM 3565 C C . ASP B 1 175 ? -24.850 -12.433 -0.325 1.00 10.59 154 ASP B C 1
ATOM 3566 O O . ASP B 1 175 ? -25.246 -13.484 -0.848 1.00 11.48 154 ASP B O 1
ATOM 3571 N N . ALA B 1 176 ? -23.670 -12.312 0.277 1.00 10.26 155 ALA B N 1
ATOM 3572 C CA . ALA B 1 176 ? -22.882 -13.492 0.654 1.00 12.27 155 ALA B CA 1
ATOM 3573 C C . ALA B 1 176 ? -23.570 -14.247 1.784 1.00 13.39 155 ALA B C 1
ATOM 3574 O O . ALA B 1 176 ? -23.315 -15.427 1.996 1.00 13.42 155 ALA B O 1
ATOM 3576 N N . HIS B 1 177 ? -24.445 -13.557 2.506 1.00 10.82 156 HIS B N 1
ATOM 3577 C CA . HIS B 1 177 ? -25.010 -14.098 3.752 1.00 10.97 156 HIS B CA 1
ATOM 3578 C C . HIS B 1 177 ? -26.530 -14.203 3.693 1.00 11.59 156 HIS B C 1
ATOM 3579 O O . HIS B 1 177 ? -27.172 -13.505 2.914 1.00 11.97 156 HIS B O 1
ATOM 3586 N N . GLY B 1 178 ? -27.102 -15.069 4.525 1.00 12.06 157 GLY B N 1
ATOM 3587 C CA . GLY B 1 178 ? -28.544 -15.277 4.543 1.00 12.80 157 GLY B CA 1
ATOM 3588 C C . GLY B 1 178 ? -29.329 -14.175 5.246 1.00 12.51 157 GLY B C 1
ATOM 3589 O O . GLY B 1 178 ? -30.481 -13.906 4.901 1.00 13.67 157 GLY B O 1
ATOM 3590 N N . ASP B 1 179 ? -28.692 -13.528 6.219 1.00 11.41 158 ASP B N 1
ATOM 3591 C CA . ASP B 1 179 ? -29.336 -12.472 7.015 1.00 12.57 158 ASP B CA 1
ATOM 3592 C C . ASP B 1 179 ? -30.722 -12.887 7.504 1.00 13.99 158 ASP B C 1
ATOM 3593 O O . ASP B 1 179 ? -31.644 -12.071 7.580 1.00 13.08 158 ASP B O 1
ATOM 3598 N N . ILE B 1 180 ? -30.855 -14.162 7.835 1.00 13.19 159 ILE B N 1
ATOM 3599 C CA . ILE B 1 180 ? -32.153 -14.715 8.197 1.00 14.31 159 ILE B CA 1
ATOM 3600 C C . ILE B 1 180 ? -32.067 -15.534 9.483 1.00 14.82 159 ILE B C 1
ATOM 3601 O O . ILE B 1 180 ? -32.946 -16.346 9.772 1.00 17.06 159 ILE B O 1
ATOM 3606 N N . ASN B 1 181 ? -31.013 -15.315 10.268 1.00 15.06 160 ASN B N 1
ATOM 3607 C CA . ASN B 1 181 ? -30.925 -15.984 11.565 1.00 17.53 160 ASN B CA 1
ATOM 3608 C C . ASN B 1 181 ? -32.083 -15.550 12.446 1.00 19.57 160 ASN B C 1
ATOM 3609 O O . ASN B 1 181 ? -32.454 -14.385 12.446 1.00 15.56 160 ASN B O 1
ATOM 3614 N N . THR B 1 182 ? -32.661 -16.488 13.184 1.00 19.94 161 THR B N 1
ATOM 3615 C CA . THR B 1 182 ? -33.616 -16.123 14.235 1.00 18.95 161 THR B CA 1
ATOM 3616 C C . THR B 1 182 ? -32.836 -15.859 15.527 1.00 21.78 161 THR B C 1
ATOM 3617 O O . THR B 1 182 ? -31.747 -16.401 15.716 1.00 20.52 161 THR B O 1
ATOM 3621 N N . PRO B 1 183 ? -33.382 -15.020 16.427 1.00 18.87 162 PRO B N 1
ATOM 3622 C CA . PRO B 1 183 ? -32.536 -14.547 17.524 1.00 16.05 162 PRO B CA 1
ATOM 3623 C C . PRO B 1 183 ? -31.853 -15.643 18.347 1.00 21.23 162 PRO B C 1
ATOM 3624 O O . PRO B 1 183 ? -30.676 -15.506 18.671 1.00 22.23 162 PRO B O 1
ATOM 3628 N N . LEU B 1 184 ? -32.555 -16.719 18.670 1.00 21.50 163 LEU B N 1
ATOM 3629 C CA . LEU B 1 184 ? -31.943 -17.733 19.516 1.00 24.42 163 LEU B CA 1
ATOM 3630 C C . LEU B 1 184 ? -30.888 -18.591 18.807 1.00 30.08 163 LEU B C 1
ATOM 3631 O O . LEU B 1 184 ? -30.173 -19.345 19.456 1.00 26.80 163 LEU B O 1
ATOM 3636 N N . ASN B 1 185 ? -30.771 -18.447 17.489 1.00 23.33 164 ASN B N 1
ATOM 3637 C CA . ASN B 1 185 ? -29.734 -19.152 16.726 1.00 23.44 164 ASN B CA 1
ATOM 3638 C C . ASN B 1 185 ? -28.529 -18.289 16.339 1.00 22.65 164 ASN B C 1
ATOM 3639 O O . ASN B 1 185 ? -27.528 -18.800 15.847 1.00 19.88 164 ASN B O 1
ATOM 3644 N N . SER B 1 186 ? -28.624 -16.980 16.542 1.00 20.50 165 SER B N 1
ATOM 3645 C CA . SER B 1 186 ? -27.543 -16.094 16.139 1.00 19.85 165 SER B CA 1
ATOM 3646 C C . SER B 1 186 ? -26.361 -16.201 17.077 1.00 25.43 165 SER B C 1
ATOM 3647 O O . SER B 1 186 ? -26.468 -15.872 18.255 1.00 23.32 165 SER B O 1
ATOM 3650 N N . ALA B 1 187 ? -25.218 -16.633 16.557 1.00 22.82 166 ALA B N 1
ATOM 3651 C CA . ALA B 1 187 ? -24.023 -16.706 17.387 1.00 24.12 166 ALA B CA 1
ATOM 3652 C C . ALA B 1 187 ? -23.469 -15.315 17.698 1.00 25.91 166 ALA B C 1
ATOM 3653 O O . ALA B 1 187 ? -22.867 -15.099 18.750 1.00 23.55 166 ALA B O 1
ATOM 3655 N N . SER B 1 188 ? -23.685 -14.360 16.796 1.00 21.20 167 SER B N 1
ATOM 3656 C CA . SER B 1 188 ? -23.093 -13.031 16.956 1.00 21.49 167 SER B CA 1
ATOM 3657 C C . SER B 1 188 ? -23.975 -12.069 17.730 1.00 23.57 167 SER B C 1
ATOM 3658 O O . SER B 1 188 ? -23.471 -11.144 18.354 1.00 22.67 167 SER B O 1
ATOM 3661 N N . GLY B 1 189 ? -25.289 -12.249 17.631 1.00 18.19 168 GLY B N 1
ATOM 3662 C CA . GLY B 1 189 ? -26.228 -11.313 18.230 1.00 20.65 168 GLY B CA 1
ATOM 3663 C C . GLY B 1 189 ? -26.339 -10.010 17.449 1.00 18.23 168 GLY B C 1
ATOM 3664 O O . GLY B 1 189 ? -26.961 -9.057 17.904 1.00 17.51 168 GLY B O 1
ATOM 3665 N N . ASN B 1 190 ? -25.744 -9.961 16.257 1.00 16.67 169 ASN B N 1
ATOM 3666 C CA . ASN B 1 190 ? -25.753 -8.725 15.477 1.00 16.19 169 ASN B CA 1
ATOM 3667 C C . ASN B 1 190 ? -27.015 -8.653 14.631 1.00 16.50 169 ASN B C 1
ATOM 3668 O O . ASN B 1 190 ? -27.306 -9.580 13.871 1.00 16.89 169 ASN B O 1
ATOM 3673 N N . MET B 1 191 ? -27.780 -7.567 14.760 1.00 13.94 170 MET B N 1
ATOM 3674 C CA . MET B 1 191 ? -29.086 -7.513 14.105 1.00 14.49 170 MET B CA 1
ATOM 3675 C C . MET B 1 191 ? -29.001 -7.546 12.573 1.00 14.40 170 MET B C 1
ATOM 3676 O O . MET B 1 191 ? -29.976 -7.897 11.908 1.00 13.59 170 MET B O 1
ATOM 3681 N N . HIS B 1 192 ? -27.861 -7.152 12.011 1.00 13.43 171 HIS B N 1
ATOM 3682 C CA . HIS B 1 192 ? -27.736 -7.155 10.552 1.00 13.31 171 HIS B CA 1
ATOM 3683 C C . HIS B 1 192 ? -27.727 -8.573 9.972 1.00 15.96 171 HIS B C 1
ATOM 3684 O O . HIS B 1 192 ? -27.835 -8.756 8.748 1.00 14.32 171 HIS B O 1
ATOM 3691 N N . GLY B 1 193 ? -27.605 -9.564 10.853 1.00 15.64 172 GLY B N 1
ATOM 3692 C CA . GLY B 1 193 ? -27.662 -10.960 10.466 1.00 13.62 172 GLY B CA 1
ATOM 3693 C C . GLY B 1 193 ? -29.032 -11.579 10.620 1.00 14.48 172 GLY B C 1
ATOM 3694 O O . GLY B 1 193 ? -29.189 -12.771 10.348 1.00 13.79 172 GLY B O 1
ATOM 3695 N N . MET B 1 194 ? -30.012 -10.775 11.057 1.00 14.77 173 MET B N 1
ATOM 3696 C CA . MET B 1 194 ? -31.372 -11.246 11.327 1.00 14.04 173 MET B CA 1
ATOM 3697 C C . MET B 1 194 ? -32.550 -10.555 10.610 1.00 14.72 173 MET B C 1
ATOM 3698 O O . MET B 1 194 ? -33.696 -10.908 10.870 1.00 15.68 173 MET B O 1
ATOM 3703 N N . PRO B 1 195 ? -32.297 -9.576 9.720 1.00 14.28 174 PRO B N 1
ATOM 3704 C CA . PRO B 1 195 ? -33.447 -8.739 9.345 1.00 14.01 174 PRO B CA 1
ATOM 3705 C C . PRO B 1 195 ? -34.602 -9.491 8.663 1.00 16.14 174 PRO B C 1
ATOM 3706 O O . PRO B 1 195 ? -35.765 -9.119 8.841 1.00 16.43 174 PRO B O 1
ATOM 3710 N N . LEU B 1 196 ? -34.305 -10.544 7.913 1.00 15.02 175 LEU B N 1
ATOM 3711 C CA . LEU B 1 196 ? -35.368 -11.280 7.228 1.00 15.94 175 LEU B CA 1
ATOM 3712 C C . LEU B 1 196 ? -36.227 -12.136 8.157 1.00 18.07 175 LEU B C 1
ATOM 3713 O O . LEU B 1 196 ? -37.393 -12.399 7.852 1.00 19.24 175 LEU B O 1
ATOM 3718 N N . SER B 1 197 ? -35.654 -12.620 9.253 1.00 17.54 176 SER B N 1
ATOM 3719 C CA . SER B 1 197 ? -36.390 -13.584 10.068 1.00 19.84 176 SER B CA 1
ATOM 3720 C C . SER B 1 197 ? -37.649 -12.943 10.648 1.00 21.30 176 SER B C 1
ATOM 3721 O O . SER B 1 197 ? -38.671 -13.606 10.786 1.00 20.46 176 SER B O 1
ATOM 3724 N N . PHE B 1 198 ? -37.587 -11.651 10.955 1.00 17.35 177 PHE B N 1
ATOM 3725 C CA . PHE B 1 198 ? -38.768 -10.971 11.509 1.00 19.06 177 PHE B CA 1
ATOM 3726 C C . PHE B 1 198 ? -39.886 -10.770 10.488 1.00 21.91 177 PHE B C 1
ATOM 3727 O O . PHE B 1 198 ? -41.038 -10.552 10.854 1.00 19.21 177 PHE B O 1
ATOM 3735 N N . LEU B 1 199 ? -39.553 -10.862 9.205 1.00 18.57 178 LEU B N 1
ATOM 3736 C CA . LEU B 1 199 ? -40.517 -10.564 8.155 1.00 17.32 178 LEU B CA 1
ATOM 3737 C C . LEU B 1 199 ? -41.187 -11.801 7.577 1.00 19.45 178 LEU B C 1
ATOM 3738 O O . LEU B 1 199 ? -42.237 -11.700 6.952 1.00 19.72 178 LEU B O 1
ATOM 3743 N N . VAL B 1 200 ? -40.559 -12.959 7.746 1.00 16.47 179 VAL B N 1
ATOM 3744 C CA . VAL B 1 200 ? -41.022 -14.157 7.057 1.00 17.52 179 VAL B CA 1
ATOM 3745 C C . VAL B 1 200 ? -42.055 -14.896 7.901 1.00 21.80 179 VAL B C 1
ATOM 3746 O O . VAL B 1 200 ? -41.765 -15.338 9.009 1.00 19.80 179 VAL B O 1
ATOM 3750 N N . LYS B 1 201 ? -43.261 -15.026 7.364 1.00 20.78 180 LYS B N 1
ATOM 3751 C CA . LYS B 1 201 ? -44.380 -15.574 8.136 1.00 22.54 180 LYS B CA 1
ATOM 3752 C C . LYS B 1 201 ? -44.105 -16.977 8.652 1.00 24.33 180 LYS B C 1
ATOM 3753 O O . LYS B 1 201 ? -44.481 -17.307 9.771 1.00 21.36 180 LYS B O 1
ATOM 3759 N N . GLU B 1 202 ? -43.435 -17.798 7.844 1.00 20.92 181 GLU B N 1
ATOM 3760 C CA . GLU B 1 202 ? -43.170 -19.186 8.215 1.00 22.72 181 GLU B CA 1
ATOM 3761 C C . GLU B 1 202 ? -42.201 -19.334 9.384 1.00 23.09 181 GLU B C 1
ATOM 3762 O O . GLU B 1 202 ? -42.097 -20.410 9.967 1.00 22.28 181 GLU B O 1
ATOM 3768 N N . LEU B 1 203 ? -41.499 -18.261 9.735 1.00 19.37 182 LEU B N 1
ATOM 3769 C CA . LEU B 1 203 ? -40.500 -18.309 10.807 1.00 21.43 182 LEU B CA 1
ATOM 3770 C C . LEU B 1 203 ? -40.985 -17.775 12.160 1.00 24.24 182 LEU B C 1
ATOM 3771 O O . LEU B 1 203 ? -40.206 -17.682 13.108 1.00 23.83 182 LEU B O 1
ATOM 3776 N N . GLN B 1 204 ? -42.262 -17.425 12.252 1.00 24.40 183 GLN B N 1
ATOM 3777 C CA . GLN B 1 204 ? -42.725 -16.672 13.416 1.00 24.90 183 GLN B CA 1
ATOM 3778 C C . GLN B 1 204 ? -42.760 -17.465 14.721 1.00 27.63 183 GLN B C 1
ATOM 3779 O O . GLN B 1 204 ? -42.687 -16.886 15.805 1.00 26.10 183 GLN B O 1
ATOM 3785 N N . ASP B 1 205 ? -42.819 -18.787 14.632 1.00 27.55 184 ASP B N 1
ATOM 3786 C CA . ASP B 1 205 ? -42.685 -19.580 15.847 1.00 28.24 184 ASP B CA 1
ATOM 3787 C C . ASP B 1 205 ? -41.235 -19.704 16.318 1.00 32.43 184 ASP B C 1
ATOM 3788 O O . ASP B 1 205 ? -40.964 -20.379 17.308 1.00 30.97 184 ASP B O 1
ATOM 3793 N N . GLN B 1 206 ? -40.301 -19.040 15.633 1.00 25.11 185 GLN B N 1
ATOM 3794 C CA . GLN B 1 206 ? -38.906 -19.034 16.086 1.00 28.09 185 GLN B CA 1
ATOM 3795 C C . GLN B 1 206 ? -38.447 -17.647 16.534 1.00 23.48 185 GLN B C 1
ATOM 3796 O O . GLN B 1 206 ? -37.296 -17.458 16.919 1.00 27.00 185 GLN B O 1
ATOM 3802 N N . ILE B 1 207 ? -39.346 -16.675 16.476 1.00 25.33 186 ILE B N 1
ATOM 3803 C CA . ILE B 1 207 ? -39.044 -15.335 16.935 1.00 23.34 186 ILE B CA 1
ATOM 3804 C C . ILE B 1 207 ? -39.587 -15.164 18.352 1.00 27.39 186 ILE B C 1
ATOM 3805 O O . ILE B 1 207 ? -40.791 -15.275 18.555 1.00 24.87 186 ILE B O 1
ATOM 3810 N N . PRO B 1 208 ? -38.714 -14.865 19.324 1.00 26.03 187 PRO B N 1
ATOM 3811 C CA . PRO B 1 208 ? -39.211 -14.681 20.696 1.00 30.10 187 PRO B CA 1
ATOM 3812 C C . PRO B 1 208 ? -40.148 -13.486 20.788 1.00 32.53 187 PRO B C 1
ATOM 3813 O O . PRO B 1 208 ? -39.919 -12.451 20.147 1.00 28.53 187 PRO B O 1
ATOM 3817 N N . TRP B 1 209 ? -41.203 -13.614 21.584 1.00 33.33 188 TRP B N 1
ATOM 3818 C CA . TRP B 1 209 ? -42.109 -12.493 21.756 1.00 30.21 188 TRP B CA 1
ATOM 3819 C C . TRP B 1 209 ? -41.454 -11.385 22.574 1.00 30.36 188 TRP B C 1
ATOM 3820 O O . TRP B 1 209 ? -40.928 -11.631 23.659 1.00 30.72 188 TRP B O 1
ATOM 3831 N N . LEU B 1 210 ? -41.476 -10.168 22.039 1.00 29.48 189 LEU B N 1
ATOM 3832 C CA . LEU B 1 210 ? -41.043 -8.989 22.784 1.00 28.81 189 LEU B CA 1
ATOM 3833 C C . LEU B 1 210 ? -42.040 -7.878 22.516 1.00 27.90 189 LEU B C 1
ATOM 3834 O O . LEU B 1 210 ? -42.426 -7.646 21.372 1.00 26.28 189 LEU B O 1
ATOM 3839 N N . ASP B 1 211 ? -42.473 -7.195 23.574 1.00 28.23 190 ASP B N 1
ATOM 3840 C CA . ASP B 1 211 ? -43.503 -6.163 23.448 1.00 28.91 190 ASP B CA 1
ATOM 3841 C C . ASP B 1 211 ? -43.200 -5.088 22.408 1.00 26.15 190 ASP B C 1
ATOM 3842 O O . ASP B 1 211 ? -44.072 -4.714 21.629 1.00 27.20 190 ASP B O 1
ATOM 3847 N N . ASP B 1 212 ? -41.973 -4.584 22.401 1.00 23.69 191 ASP B N 1
ATOM 3848 C CA . ASP B 1 212 ? -41.615 -3.518 21.481 1.00 24.71 191 ASP B CA 1
ATOM 3849 C C . ASP B 1 212 ? -41.525 -3.989 20.026 1.00 24.64 191 ASP B C 1
ATOM 3850 O O . ASP B 1 212 ? -41.370 -3.168 19.126 1.00 25.66 191 ASP B O 1
ATOM 3855 N N . PHE B 1 213 ? -41.639 -5.297 19.810 1.00 22.66 192 PHE B N 1
ATOM 3856 C CA . PHE B 1 213 ? -41.615 -5.877 18.462 1.00 27.00 192 PHE B CA 1
ATOM 3857 C C . PHE B 1 213 ? -43.018 -6.097 17.901 1.00 29.64 192 PHE B C 1
ATOM 3858 O O . PHE B 1 213 ? -43.171 -6.601 16.795 1.00 25.09 192 PHE B O 1
ATOM 3866 N N . GLU B 1 214 ? -44.050 -5.728 18.652 1.00 27.61 193 GLU B N 1
ATOM 3867 C CA . GLU B 1 214 ? -45.403 -6.029 18.202 1.00 29.34 193 GLU B CA 1
ATOM 3868 C C . GLU B 1 214 ? -45.747 -5.387 16.853 1.00 27.15 193 GLU B C 1
ATOM 3869 O O . GLU B 1 214 ? -46.434 -5.994 16.039 1.00 28.15 193 GLU B O 1
ATOM 3875 N N . GLY B 1 215 ? -45.264 -4.173 16.612 1.00 26.59 194 GLY B N 1
ATOM 3876 C CA . GLY B 1 215 ? -45.577 -3.467 15.375 1.00 27.64 194 GLY B CA 1
ATOM 3877 C C . GLY B 1 215 ? -44.827 -3.955 14.145 1.00 29.23 194 GLY B C 1
ATOM 3878 O O . GLY B 1 215 ? -45.121 -3.546 13.014 1.00 25.19 194 GLY B O 1
ATOM 3879 N N . ILE B 1 216 ? -43.854 -4.833 14.355 1.00 25.63 195 ILE B N 1
ATOM 3880 C CA . ILE B 1 216 ? -43.111 -5.407 13.245 1.00 25.01 195 ILE B CA 1
ATOM 3881 C C . ILE B 1 216 ? -43.827 -6.681 12.808 1.00 26.50 195 ILE B C 1
ATOM 3882 O O . ILE B 1 216 ? -43.547 -7.768 13.308 1.00 27.85 195 ILE B O 1
ATOM 3887 N N . LYS B 1 217 ? -44.783 -6.534 11.902 1.00 27.30 196 LYS B N 1
ATOM 3888 C CA . LYS B 1 217 ? -45.615 -7.660 11.505 1.00 31.44 196 LYS B CA 1
ATOM 3889 C C . LYS B 1 217 ? -45.002 -8.342 10.294 1.00 31.19 196 LYS B C 1
ATOM 3890 O O . LYS B 1 217 ? -44.600 -7.681 9.343 1.00 30.58 196 LYS B O 1
ATOM 3896 N N . PRO B 1 218 ? -44.916 -9.674 10.338 1.00 25.85 197 PRO B N 1
ATOM 3897 C CA . PRO B 1 218 ? -44.358 -10.460 9.234 1.00 28.29 197 PRO B CA 1
ATOM 3898 C C . PRO B 1 218 ? -45.164 -10.200 7.972 1.00 26.86 197 PRO B C 1
ATOM 3899 O O . PRO B 1 218 ? -46.376 -10.395 7.977 1.00 31.15 197 PRO B O 1
ATOM 3903 N N . CYS B 1 219 ? -44.511 -9.750 6.908 1.00 24.56 198 CYS B N 1
ATOM 3904 C CA . CYS B 1 219 ? -45.229 -9.353 5.701 1.00 22.95 198 CYS B CA 1
ATOM 3905 C C . CYS B 1 219 ? -44.801 -10.122 4.442 1.00 21.55 198 CYS B C 1
ATOM 3906 O O . CYS B 1 219 ? -45.260 -9.818 3.345 1.00 23.73 198 CYS B O 1
ATOM 3909 N N . LEU B 1 220 ? -43.931 -11.116 4.605 1.00 20.15 199 LEU B N 1
ATOM 3910 C CA . LEU B 1 220 ? -43.420 -11.883 3.469 1.00 19.57 199 LEU B CA 1
ATOM 3911 C C . LEU B 1 220 ? -43.698 -13.358 3.643 1.00 22.09 199 LEU B C 1
ATOM 3912 O O . LEU B 1 220 ? -43.506 -13.900 4.724 1.00 23.71 199 LEU B O 1
ATOM 3917 N N . ASN B 1 221 ? -44.117 -14.025 2.581 1.00 19.56 200 ASN B N 1
ATOM 3918 C CA . ASN B 1 221 ? -44.093 -15.469 2.603 1.00 19.45 200 ASN B CA 1
ATOM 3919 C C . ASN B 1 221 ? -42.730 -15.916 2.085 1.00 23.17 200 ASN B C 1
ATOM 3920 O O . ASN B 1 221 ? -42.091 -15.199 1.305 1.00 19.70 200 ASN B O 1
ATOM 3925 N N . ALA B 1 222 ? -42.294 -17.086 2.534 1.00 19.20 201 ALA B N 1
ATOM 3926 C CA . ALA B 1 222 ? -41.052 -17.692 2.072 1.00 21.03 201 ALA B CA 1
ATOM 3927 C C . ALA B 1 222 ? -41.016 -17.774 0.547 1.00 21.36 201 ALA B C 1
ATOM 3928 O O . ALA B 1 222 ? -39.953 -17.672 -0.072 1.00 20.26 201 ALA B O 1
ATOM 3930 N N . SER B 1 223 ? -42.183 -17.923 -0.061 1.00 18.46 202 SER B N 1
ATOM 3931 C CA . SER B 1 223 ? -42.288 -18.052 -1.507 1.00 19.76 202 SER B CA 1
ATOM 3932 C C . SER B 1 223 ? -41.982 -16.772 -2.285 1.00 19.53 202 SER B C 1
ATOM 3933 O O . SER B 1 223 ? -41.895 -16.810 -3.512 1.00 19.23 202 SER B O 1
ATOM 3936 N N . ASN B 1 224 ? -41.842 -15.651 -1.580 1.00 18.11 203 ASN B N 1
ATOM 3937 C CA . ASN B 1 224 ? -41.667 -14.342 -2.209 1.00 16.52 203 ASN B CA 1
ATOM 3938 C C . ASN B 1 224 ? -40.209 -13.873 -2.221 1.00 15.76 203 ASN B C 1
ATOM 3939 O O . ASN B 1 224 ? -39.933 -12.775 -2.679 1.00 18.22 203 ASN B O 1
ATOM 3944 N N . ILE B 1 225 ? -39.295 -14.670 -1.671 1.00 15.27 204 ILE B N 1
ATOM 3945 C CA . ILE B 1 225 ? -37.896 -14.252 -1.538 1.00 14.45 204 ILE B CA 1
ATOM 3946 C C . ILE B 1 225 ? -36.983 -15.140 -2.385 1.00 14.94 204 ILE B C 1
ATOM 3947 O O . ILE B 1 225 ? -37.167 -16.348 -2.422 1.00 14.35 204 ILE B O 1
ATOM 3952 N N . ALA B 1 226 ? -35.998 -14.546 -3.060 1.00 12.53 205 ALA B N 1
ATOM 3953 C CA . ALA B 1 226 ? -34.977 -15.349 -3.751 1.00 12.44 205 ALA B CA 1
ATOM 3954 C C . ALA B 1 226 ? -33.622 -14.732 -3.476 1.00 11.70 205 ALA B C 1
ATOM 3955 O O . ALA B 1 226 ? -33.463 -13.512 -3.576 1.00 13.95 205 ALA B O 1
ATOM 3957 N N . TYR B 1 227 ? -32.652 -15.575 -3.121 1.00 12.47 206 TYR B N 1
ATOM 3958 C CA . TYR B 1 227 ? -31.293 -15.127 -2.842 1.00 10.84 206 TYR B CA 1
ATOM 3959 C C . TYR B 1 227 ? -30.380 -15.322 -4.049 1.00 11.29 206 TYR B C 1
ATOM 3960 O O . TYR B 1 227 ? -30.471 -16.330 -4.751 1.00 11.61 206 TYR B O 1
ATOM 3969 N N . ILE B 1 228 ? -29.466 -14.384 -4.261 1.00 12.09 207 ILE B N 1
ATOM 3970 C CA . ILE B 1 228 ? -28.347 -14.646 -5.171 1.00 10.96 207 ILE B CA 1
ATOM 3971 C C . ILE B 1 228 ? -27.041 -14.258 -4.514 1.00 11.17 207 ILE B C 1
ATOM 3972 O O . ILE B 1 228 ? -26.927 -13.165 -3.970 1.00 11.75 207 ILE B O 1
ATOM 3977 N N . GLY B 1 229 ? -26.038 -15.138 -4.587 1.00 10.11 208 GLY B N 1
ATOM 3978 C CA . GLY B 1 229 ? -24.692 -14.747 -4.213 1.00 9.41 208 GLY B CA 1
ATOM 3979 C C . GLY B 1 229 ? -24.176 -15.408 -2.947 1.00 10.91 208 GLY B C 1
ATOM 3980 O O . GLY B 1 229 ? -23.059 -15.159 -2.535 1.00 9.92 208 GLY B O 1
ATOM 3981 N N . LEU B 1 230 ? -25.001 -16.253 -2.326 1.00 9.79 209 LEU B N 1
ATOM 3982 C CA . LEU B 1 230 ? -24.690 -16.802 -1.016 1.00 10.50 209 LEU B CA 1
ATOM 3983 C C . LEU B 1 230 ? -23.409 -17.624 -0.988 1.00 10.74 209 LEU B C 1
ATOM 3984 O O . LEU B 1 230 ? -23.170 -18.429 -1.885 1.00 11.30 209 LEU B O 1
ATOM 3989 N N . ARG B 1 231 ? -22.613 -17.462 0.066 1.00 12.36 210 ARG B N 1
ATOM 3990 C CA . ARG B 1 231 ? -21.419 -18.305 0.234 1.00 11.72 210 ARG B CA 1
ATOM 3991 C C . ARG B 1 231 ? -20.972 -18.477 1.684 1.00 15.02 210 ARG B C 1
ATOM 3992 O O . ARG B 1 231 ? -19.962 -19.127 1.949 1.00 13.04 210 ARG B O 1
ATOM 4000 N N . ASP B 1 232 ? -21.727 -17.912 2.623 1.00 11.46 211 ASP B N 1
ATOM 4001 C CA . ASP B 1 232 ? -21.371 -18.035 4.032 1.00 13.66 211 ASP B CA 1
ATOM 4002 C C . ASP B 1 232 ? -22.641 -18.115 4.881 1.00 15.89 211 ASP B C 1
ATOM 4003 O O . ASP B 1 232 ? -22.848 -17.300 5.767 1.00 15.74 211 ASP B O 1
ATOM 4008 N N . LEU B 1 233 ? -23.501 -19.082 4.574 1.00 15.90 212 LEU B N 1
ATOM 4009 C CA . LEU B 1 233 ? -24.689 -19.370 5.389 1.00 14.89 212 LEU B CA 1
ATOM 4010 C C . LEU B 1 233 ? -24.358 -20.028 6.722 1.00 18.08 212 LEU B C 1
ATOM 4011 O O . LEU B 1 233 ? -23.490 -20.887 6.795 1.00 16.63 212 LEU B O 1
ATOM 4016 N N . ASP B 1 234 ? -25.068 -19.644 7.780 1.00 16.83 213 ASP B N 1
ATOM 4017 C CA . ASP B 1 234 ? -24.981 -20.391 9.032 1.00 18.35 213 ASP B CA 1
ATOM 4018 C C . ASP B 1 234 ? -25.880 -21.622 8.920 1.00 17.78 213 ASP B C 1
ATOM 4019 O O . ASP B 1 234 ? -26.866 -21.613 8.180 1.00 15.96 213 ASP B O 1
ATOM 4024 N N . ALA B 1 235 ? -25.535 -22.688 9.639 1.00 19.26 214 ALA B N 1
ATOM 4025 C CA . ALA B 1 235 ? -26.279 -23.948 9.541 1.00 18.23 214 ALA B CA 1
ATOM 4026 C C . ALA B 1 235 ? -27.779 -23.789 9.745 1.00 16.34 214 ALA B C 1
ATOM 4027 O O . ALA B 1 235 ? -28.586 -24.392 9.023 1.00 17.61 214 ALA B O 1
ATOM 4029 N N . HIS B 1 236 ? -28.175 -22.985 10.724 1.00 18.16 215 HIS B N 1
ATOM 4030 C CA . HIS B 1 236 ? -29.602 -22.839 10.981 1.00 18.96 215 HIS B CA 1
ATOM 4031 C C . HIS B 1 236 ? -30.316 -22.070 9.881 1.00 18.37 215 HIS B C 1
ATOM 4032 O O . HIS B 1 236 ? -31.491 -22.294 9.633 1.00 17.27 215 HIS B O 1
ATOM 4039 N N . GLU B 1 237 ? -29.595 -21.187 9.196 1.00 15.49 216 GLU B N 1
ATOM 4040 C CA . GLU B 1 237 ? -30.161 -20.525 8.022 1.00 15.97 216 GLU B CA 1
ATOM 4041 C C . GLU B 1 237 ? -30.381 -21.535 6.898 1.00 15.01 216 GLU B C 1
ATOM 4042 O O . GLU B 1 237 ? -31.446 -21.557 6.260 1.00 16.50 216 GLU B O 1
ATOM 4048 N N . THR B 1 238 ? -29.368 -22.368 6.652 1.00 13.98 217 THR B N 1
ATOM 4049 C CA . THR B 1 238 ? -29.485 -23.412 5.644 1.00 16.43 217 THR B CA 1
ATOM 4050 C C . THR B 1 238 ? -30.728 -24.242 5.941 1.00 17.39 217 THR B C 1
ATOM 4051 O O . THR B 1 238 ? -31.517 -24.556 5.047 1.00 17.64 217 THR B O 1
ATOM 4055 N N . HIS B 1 239 ? -30.901 -24.591 7.208 1.00 16.31 218 HIS B N 1
ATOM 4056 C CA . HIS B 1 239 ? -32.035 -25.427 7.593 1.00 18.72 218 HIS B CA 1
ATOM 4057 C C . HIS B 1 239 ? -33.359 -24.738 7.257 1.00 18.60 218 HIS B C 1
ATOM 4058 O O . HIS B 1 239 ? -34.231 -25.319 6.606 1.00 18.02 218 HIS B O 1
ATOM 4065 N N . ASP B 1 240 ? -33.507 -23.493 7.701 1.00 19.24 219 ASP B N 1
ATOM 4066 C CA . ASP B 1 240 ? -34.746 -22.756 7.465 1.00 17.03 219 ASP B CA 1
ATOM 4067 C C . ASP B 1 240 ? -35.029 -22.478 5.996 1.00 17.69 219 ASP B C 1
ATOM 4068 O O . ASP B 1 240 ? -36.175 -22.502 5.553 1.00 17.84 219 ASP B O 1
ATOM 4073 N N . ILE B 1 241 ? -33.980 -22.163 5.249 1.00 17.54 220 ILE B N 1
ATOM 4074 C CA . ILE B 1 241 ? -34.139 -21.876 3.825 1.00 15.69 220 ILE B CA 1
ATOM 4075 C C . ILE B 1 241 ? -34.653 -23.110 3.079 1.00 18.03 220 ILE B C 1
ATOM 4076 O O . ILE B 1 241 ? -35.583 -23.027 2.266 1.00 18.10 220 ILE B O 1
ATOM 4081 N N . ARG B 1 242 ? -34.078 -24.263 3.380 1.00 17.05 221 ARG B N 1
ATOM 4082 C CA . ARG B 1 242 ? -34.476 -25.490 2.697 1.00 19.47 221 ARG B CA 1
ATOM 4083 C C . ARG B 1 242 ? -35.839 -25.973 3.198 1.00 21.30 221 ARG B C 1
ATOM 4084 O O . ARG B 1 242 ? -36.695 -26.382 2.415 1.00 21.75 221 ARG B O 1
ATOM 4092 N N . LYS B 1 243 ? -36.034 -25.910 4.505 1.00 18.63 222 LYS B N 1
ATOM 4093 C CA . LYS B 1 243 ? -37.295 -26.358 5.102 1.00 21.27 222 LYS B CA 1
ATOM 4094 C C . LYS B 1 243 ? -38.482 -25.631 4.491 1.00 21.08 222 LYS B C 1
ATOM 4095 O O . LYS B 1 243 ? -39.465 -26.251 4.102 1.00 24.52 222 LYS B O 1
ATOM 4101 N N . HIS B 1 244 ? -38.383 -24.308 4.388 1.00 20.02 223 HIS B N 1
ATOM 4102 C CA . HIS B 1 244 ? -39.503 -23.503 3.908 1.00 20.20 223 HIS B CA 1
ATOM 4103 C C . HIS B 1 244 ? -39.471 -23.182 2.409 1.00 24.83 223 HIS B C 1
ATOM 4104 O O . HIS B 1 244 ? -40.291 -22.412 1.918 1.00 22.96 223 HIS B O 1
ATOM 4111 N N . GLY B 1 245 ? -38.538 -23.791 1.684 1.00 20.04 224 GLY B N 1
ATOM 4112 C CA . GLY B 1 245 ? -38.519 -23.686 0.235 1.00 20.30 224 GLY B CA 1
ATOM 4113 C C . GLY B 1 245 ? -38.213 -22.294 -0.300 1.00 20.03 224 GLY B C 1
ATOM 4114 O O . GLY B 1 245 ? -38.771 -21.872 -1.314 1.00 19.94 224 GLY B O 1
ATOM 4115 N N . ILE B 1 246 ? -37.334 -21.569 0.378 1.00 18.79 225 ILE B N 1
ATOM 4116 C CA . ILE B 1 246 ? -36.930 -20.256 -0.110 1.00 15.34 225 ILE B CA 1
ATOM 4117 C C . ILE B 1 246 ? -35.971 -20.460 -1.281 1.00 18.26 225 ILE B C 1
ATOM 4118 O O . ILE B 1 246 ? -34.992 -21.185 -1.150 1.00 18.00 225 ILE B O 1
ATOM 4123 N N . ALA B 1 247 ? -36.268 -19.844 -2.423 1.00 14.30 226 ALA B N 1
ATOM 4124 C CA . ALA B 1 247 ? -35.414 -19.979 -3.599 1.00 16.83 226 ALA B CA 1
ATOM 4125 C C . ALA B 1 247 ? -34.049 -19.381 -3.292 1.00 14.85 226 ALA B C 1
ATOM 4126 O O . ALA B 1 247 ? -33.954 -18.298 -2.732 1.00 12.06 226 ALA B O 1
ATOM 4128 N N . TYR B 1 248 ? -32.985 -20.107 -3.613 1.00 13.64 227 TYR B N 1
ATOM 4129 C CA . TYR B 1 248 ? -31.645 -19.586 -3.322 1.00 14.57 227 TYR B CA 1
ATOM 4130 C C . TYR B 1 248 ? -30.621 -20.069 -4.352 1.00 14.98 227 TYR B C 1
ATOM 4131 O O . TYR B 1 248 ? -30.630 -21.244 -4.759 1.00 13.93 227 TYR B O 1
ATOM 4140 N N . PHE B 1 249 ? -29.772 -19.139 -4.788 1.00 13.46 228 PHE B N 1
ATOM 4141 C CA . PHE B 1 249 ? -28.720 -19.438 -5.751 1.00 12.02 228 PHE B CA 1
ATOM 4142 C C . PHE B 1 249 ? -27.396 -18.981 -5.173 1.00 12.14 228 PHE B C 1
ATOM 4143 O O . PHE B 1 249 ? -27.140 -17.787 -5.058 1.00 13.10 228 PHE B O 1
ATOM 4151 N N . THR B 1 250 ? -26.583 -19.944 -4.768 1.00 10.41 229 THR B N 1
ATOM 4152 C CA . THR B 1 250 ? -25.330 -19.646 -4.091 1.00 11.07 229 THR B CA 1
ATOM 4153 C C . THR B 1 250 ? -24.249 -19.425 -5.142 1.00 12.17 229 THR B C 1
ATOM 4154 O O . THR B 1 250 ? -24.498 -19.579 -6.334 1.00 11.19 229 THR B O 1
ATOM 4158 N N . MET B 1 251 ? -23.043 -19.094 -4.703 1.00 11.63 230 MET B N 1
ATOM 4159 C CA . MET B 1 251 ? -21.947 -18.938 -5.662 1.00 12.22 230 MET B CA 1
ATOM 4160 C C . MET B 1 251 ? -21.644 -20.257 -6.377 1.00 12.13 230 MET B C 1
ATOM 4161 O O . MET B 1 251 ? -21.145 -20.243 -7.491 1.00 10.70 230 MET B O 1
ATOM 4166 N N . LEU B 1 252 ? -21.942 -21.384 -5.743 1.00 11.44 231 LEU B N 1
ATOM 4167 C CA . LEU B 1 252 ? -21.796 -22.673 -6.427 1.00 11.79 231 LEU B CA 1
ATOM 4168 C C . LEU B 1 252 ? -22.754 -22.733 -7.617 1.00 11.36 231 LEU B C 1
ATOM 4169 O O . LEU B 1 252 ? -22.372 -23.136 -8.715 1.00 12.79 231 LEU B O 1
ATOM 4174 N N . ASP B 1 253 ? -24.001 -22.323 -7.397 1.00 10.24 232 ASP B N 1
ATOM 4175 C CA . ASP B 1 253 ? -24.964 -22.210 -8.489 1.00 11.40 232 ASP B CA 1
ATOM 4176 C C . ASP B 1 253 ? -24.527 -21.232 -9.580 1.00 11.44 232 ASP B C 1
ATOM 4177 O O . ASP B 1 253 ? -24.682 -21.513 -10.774 1.00 11.66 232 ASP B O 1
ATOM 4182 N N . VAL B 1 254 ? -24.006 -20.070 -9.188 1.00 9.09 233 VAL B N 1
ATOM 4183 C CA . VAL B 1 254 ? -23.517 -19.130 -10.195 1.00 9.91 233 VAL B CA 1
ATOM 4184 C C . VAL B 1 254 ? -22.378 -19.768 -11.020 1.00 10.80 233 VAL B C 1
ATOM 4185 O O . VAL B 1 254 ? -22.330 -19.623 -12.254 1.00 10.20 233 VAL B O 1
ATOM 4189 N N . ASP B 1 255 ? -21.469 -20.465 -10.347 1.00 9.85 234 ASP B N 1
ATOM 4190 C CA . ASP B 1 255 ? -20.368 -21.137 -11.059 1.00 10.51 234 ASP B CA 1
ATOM 4191 C C . ASP B 1 255 ? -20.908 -22.194 -12.022 1.00 12.19 234 ASP B C 1
ATOM 4192 O O . ASP B 1 255 ? -20.487 -22.274 -13.178 1.00 13.10 234 ASP B O 1
ATOM 4197 N N . ARG B 1 256 ? -21.847 -23.008 -11.563 1.00 10.81 235 ARG B N 1
ATOM 4198 C CA . ARG B 1 256 ? -22.323 -24.104 -12.422 1.00 10.45 235 ARG B CA 1
ATOM 4199 C C . ARG B 1 256 ? -23.293 -23.673 -13.517 1.00 15.03 235 ARG B C 1
ATOM 4200 O O . ARG B 1 256 ? -23.260 -24.231 -14.628 1.00 14.18 235 ARG B O 1
ATOM 4208 N N . MET B 1 257 ? -24.170 -22.719 -13.195 1.00 11.07 236 MET B N 1
ATOM 4209 C CA . MET B 1 257 ? -25.251 -22.302 -14.099 1.00 12.03 236 MET B CA 1
ATOM 4210 C C . MET B 1 257 ? -24.914 -21.084 -14.924 1.00 12.72 236 MET B C 1
ATOM 4211 O O . MET B 1 257 ? -25.514 -20.860 -15.993 1.00 13.12 236 MET B O 1
ATOM 4216 N N . GLY B 1 258 ? -23.994 -20.271 -14.413 1.00 9.95 237 GLY B N 1
ATOM 4217 C CA . GLY B 1 258 ? -23.749 -18.950 -14.993 1.00 12.05 237 GLY B CA 1
ATOM 4218 C C . GLY B 1 258 ? -24.742 -17.920 -14.475 1.00 10.14 237 GLY B C 1
ATOM 4219 O O . GLY B 1 258 ? -25.902 -18.259 -14.190 1.00 11.65 237 GLY B O 1
ATOM 4220 N N . ILE B 1 259 ? -24.326 -16.657 -14.357 1.00 12.22 238 ILE B N 1
ATOM 4221 C CA . ILE B 1 259 ? -25.212 -15.637 -13.786 1.00 10.66 238 ILE B CA 1
ATOM 4222 C C . ILE B 1 259 ? -26.469 -15.403 -14.626 1.00 14.04 238 ILE B C 1
ATOM 4223 O O . ILE B 1 259 ? -27.532 -15.114 -14.072 1.00 11.70 238 ILE B O 1
ATOM 4228 N N . GLU B 1 260 ? -26.373 -15.556 -15.950 1.00 11.43 239 GLU B N 1
ATOM 4229 C CA . GLU B 1 260 ? -27.539 -15.295 -16.797 1.00 13.08 239 GLU B CA 1
ATOM 4230 C C . GLU B 1 260 ? -28.693 -16.223 -16.417 1.00 14.75 239 GLU B C 1
ATOM 4231 O O . GLU B 1 260 ? -29.815 -15.772 -16.209 1.00 12.84 239 GLU B O 1
ATOM 4237 N N . ALA B 1 261 ? -28.407 -17.517 -16.335 1.00 12.20 240 ALA B N 1
ATOM 4238 C CA . ALA B 1 261 ? -29.417 -18.491 -15.933 1.00 12.42 240 ALA B CA 1
ATOM 4239 C C . ALA B 1 261 ? -29.865 -18.303 -14.477 1.00 12.32 240 ALA B C 1
ATOM 4240 O O . ALA B 1 261 ? -31.034 -18.504 -14.155 1.00 13.84 240 ALA B O 1
ATOM 4242 N N . VAL B 1 262 ? -28.941 -17.940 -13.587 1.00 11.39 241 VAL B N 1
ATOM 4243 C CA . VAL B 1 262 ? -29.335 -17.676 -12.197 1.00 10.56 241 VAL B CA 1
ATOM 4244 C C . VAL B 1 262 ? -30.336 -16.526 -12.111 1.00 12.90 241 VAL B C 1
ATOM 4245 O O . VAL B 1 262 ? -31.337 -16.625 -11.413 1.00 12.26 241 VAL B O 1
ATOM 4249 N N . ILE B 1 263 ? -30.057 -15.427 -12.803 1.00 12.12 242 ILE B N 1
ATOM 4250 C CA . ILE B 1 263 ? -30.981 -14.287 -12.781 1.00 12.60 242 ILE B CA 1
ATOM 4251 C C . ILE B 1 263 ? -32.353 -14.703 -13.310 1.00 13.66 242 ILE B C 1
ATOM 4252 O O . ILE B 1 263 ? -33.393 -14.372 -12.721 1.00 12.76 242 ILE B O 1
ATOM 4257 N N . LYS B 1 264 ? -32.357 -15.447 -14.408 1.00 12.48 243 LYS B N 1
ATOM 4258 C CA . LYS B 1 264 ? -33.615 -15.881 -15.009 1.00 14.52 243 LYS B CA 1
ATOM 4259 C C . LYS B 1 264 ? -34.432 -16.756 -14.052 1.00 15.88 243 LYS B C 1
ATOM 4260 O O . LYS B 1 264 ? -35.626 -16.546 -13.870 1.00 16.17 243 LYS B O 1
ATOM 4266 N N . GLU B 1 265 ? -33.777 -17.735 -13.442 1.00 14.37 244 GLU B N 1
ATOM 4267 C CA . GLU B 1 265 ? -34.443 -18.662 -12.534 1.00 13.51 244 GLU B CA 1
ATOM 4268 C C . GLU B 1 265 ? -34.910 -17.982 -11.249 1.00 14.93 244 GLU B C 1
ATOM 4269 O O . GLU B 1 265 ? -35.948 -18.351 -10.707 1.00 15.46 244 GLU B O 1
ATOM 4275 N N . ALA B 1 266 ? -34.153 -17.006 -10.759 1.00 12.40 245 ALA B N 1
ATOM 4276 C CA . ALA B 1 266 ? -34.566 -16.276 -9.556 1.00 12.16 245 ALA B CA 1
ATOM 4277 C C . ALA B 1 266 ? -35.850 -15.467 -9.823 1.00 14.62 245 ALA B C 1
ATOM 4278 O O . ALA B 1 266 ? -36.773 -15.463 -9.006 1.00 14.82 245 ALA B O 1
ATOM 4280 N N . LEU B 1 267 ? -35.887 -14.765 -10.949 1.00 14.61 246 LEU B N 1
ATOM 4281 C CA . LEU B 1 267 ? -37.089 -14.005 -11.319 1.00 15.22 246 LEU B CA 1
ATOM 4282 C C . LEU B 1 267 ? -38.270 -14.926 -11.598 1.00 16.45 246 LEU B C 1
ATOM 4283 O O . LEU B 1 267 ? -39.401 -14.614 -11.230 1.00 18.25 246 LEU B O 1
ATOM 4288 N N . LEU B 1 268 ? -38.005 -16.065 -12.229 1.00 14.14 247 LEU B N 1
ATOM 4289 C CA . LEU B 1 268 ? -39.045 -17.053 -12.474 1.00 19.01 247 LEU B CA 1
ATOM 4290 C C . LEU B 1 268 ? -39.600 -17.591 -11.144 1.00 19.09 247 LEU B C 1
ATOM 4291 O O . LEU B 1 268 ? -40.808 -17.798 -10.993 1.00 19.98 247 LEU B O 1
ATOM 4296 N N . ALA B 1 269 ? -38.721 -17.796 -10.170 1.00 14.85 248 ALA B N 1
ATOM 4297 C CA . ALA B 1 269 ? -39.142 -18.309 -8.866 1.00 17.66 248 ALA B CA 1
ATOM 4298 C C . ALA B 1 269 ? -40.079 -17.374 -8.091 1.00 17.80 248 ALA B C 1
ATOM 4299 O O . ALA B 1 269 ? -41.039 -17.838 -7.463 1.00 18.53 248 ALA B O 1
ATOM 43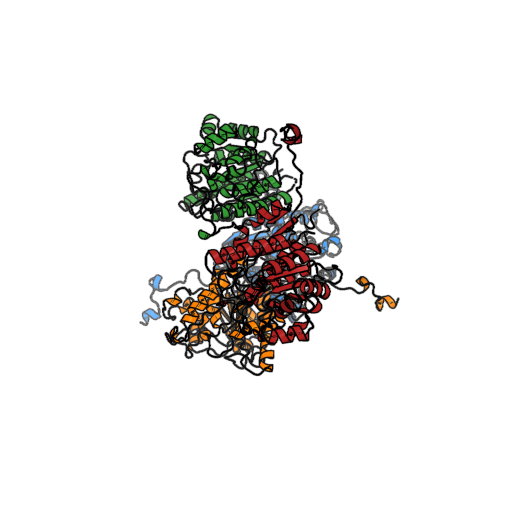01 N N . VAL B 1 270 ? -39.794 -16.075 -8.085 1.00 14.17 249 VAL B N 1
ATOM 4302 C CA . VAL B 1 270 ? -40.593 -15.163 -7.252 1.00 16.87 249 VAL B CA 1
ATOM 4303 C C . VAL B 1 270 ? -41.384 -14.118 -8.049 1.00 17.62 249 VAL B C 1
ATOM 4304 O O . VAL B 1 270 ? -42.232 -13.429 -7.498 1.00 17.06 249 VAL B O 1
ATOM 4308 N N . ASN B 1 271 ? -41.124 -13.998 -9.345 1.00 13.53 250 ASN B N 1
ATOM 4309 C CA . ASN B 1 271 ? -41.869 -13.017 -10.149 1.00 16.57 250 ASN B CA 1
ATOM 4310 C C . ASN B 1 271 ? -42.106 -13.518 -11.575 1.00 16.64 250 ASN B C 1
ATOM 4311 O O . ASN B 1 271 ? -41.719 -12.866 -12.545 1.00 17.16 250 ASN B O 1
ATOM 4316 N N . PRO B 1 272 ? -42.738 -14.690 -11.707 1.00 16.81 251 PRO B N 1
ATOM 4317 C CA . PRO B 1 272 ? -42.717 -15.430 -12.982 1.00 20.11 251 PRO B CA 1
ATOM 4318 C C . PRO B 1 272 ? -43.303 -14.716 -14.208 1.00 23.21 251 PRO B C 1
ATOM 4319 O O . PRO B 1 272 ? -42.894 -15.007 -15.340 1.00 25.14 251 PRO B O 1
ATOM 4323 N N . ARG B 1 273 ? -44.259 -13.826 -13.997 1.00 18.31 252 ARG B N 1
ATOM 4324 C CA . ARG B 1 273 ? -44.881 -13.118 -15.112 1.00 18.20 252 ARG B CA 1
ATOM 4325 C C . ARG B 1 273 ? -44.718 -11.607 -14.963 1.00 18.25 252 ARG B C 1
ATOM 4326 O O . ARG B 1 273 ? -45.428 -10.818 -15.596 1.00 16.06 252 ARG B O 1
ATOM 4334 N N . LEU B 1 274 ? -43.753 -11.213 -14.141 1.00 15.44 253 LEU B N 1
ATOM 4335 C CA . LEU B 1 274 ? -43.436 -9.815 -13.918 1.00 14.72 253 LEU B CA 1
ATOM 4336 C C . LEU B 1 274 ? -44.644 -9.026 -13.413 1.00 18.25 253 LEU B C 1
ATOM 4337 O O . LEU B 1 274 ? -44.795 -7.852 -13.728 1.00 20.22 253 LEU B O 1
ATOM 4342 N N . GLU B 1 275 ? -45.478 -9.691 -12.622 1.00 18.00 254 GLU B N 1
ATOM 4343 C CA . GLU B 1 275 ? -46.675 -9.076 -12.060 1.00 21.94 254 GLU B CA 1
ATOM 4344 C C . GLU B 1 275 ? -46.364 -8.289 -10.795 1.00 23.47 254 GLU B C 1
ATOM 4345 O O . GLU B 1 275 ? -47.104 -7.379 -10.442 1.00 23.21 254 GLU B O 1
ATOM 4351 N N . LYS B 1 276 ? -45.272 -8.626 -10.112 1.00 18.02 255 LYS B N 1
ATOM 4352 C CA . LYS B 1 276 ? -45.021 -8.024 -8.795 1.00 18.03 255 LYS B CA 1
ATOM 4353 C C . LYS B 1 276 ? -43.963 -6.941 -8.762 1.00 18.57 255 LYS B C 1
ATOM 4354 O O . LYS B 1 276 ? -42.981 -7.001 -9.506 1.00 15.04 255 LYS B O 1
ATOM 4360 N N . ALA B 1 277 ? -44.151 -5.967 -7.866 1.00 15.37 256 ALA B N 1
ATOM 4361 C CA . ALA B 1 277 ? -43.114 -4.976 -7.593 1.00 16.45 256 ALA B CA 1
ATOM 4362 C C . ALA B 1 277 ? -41.919 -5.698 -6.979 1.00 14.37 256 ALA B C 1
ATOM 4363 O O . ALA B 1 277 ? -42.096 -6.665 -6.261 1.00 14.34 256 ALA B O 1
ATOM 4365 N N . ILE B 1 278 ? -40.712 -5.222 -7.259 1.00 13.27 257 ILE B N 1
ATOM 4366 C CA . ILE B 1 278 ? -39.502 -5.879 -6.751 1.00 11.46 257 ILE B CA 1
ATOM 4367 C C . ILE B 1 278 ? -38.794 -4.980 -5.755 1.00 12.00 257 ILE B C 1
ATOM 4368 O O . ILE B 1 278 ? -38.558 -3.799 -6.027 1.00 14.57 257 ILE B O 1
ATOM 4373 N N . HIS B 1 279 ? -38.441 -5.564 -4.618 1.00 11.92 258 HIS B N 1
ATOM 4374 C CA . HIS B 1 279 ? -37.571 -4.950 -3.635 1.00 10.05 258 HIS B CA 1
ATOM 4375 C C . HIS B 1 279 ? -36.232 -5.654 -3.809 1.00 11.80 258 HIS B C 1
ATOM 4376 O O . HIS B 1 279 ? -36.114 -6.847 -3.529 1.00 12.65 258 HIS B O 1
ATOM 4383 N N . LEU B 1 280 ? -35.243 -4.917 -4.292 1.00 11.87 259 LEU B N 1
ATOM 4384 C CA . LEU B 1 280 ? -33.915 -5.465 -4.510 1.00 12.25 259 LEU B CA 1
ATOM 4385 C C . LEU B 1 280 ? -33.036 -5.058 -3.332 1.00 11.87 259 LEU B C 1
ATOM 4386 O O . LEU B 1 280 ? -32.743 -3.881 -3.143 1.00 13.86 259 LEU B O 1
ATOM 4391 N N . SER B 1 281 ? -32.637 -6.030 -2.519 1.00 11.44 260 SER B N 1
ATOM 4392 C CA . SER B 1 281 ? -31.823 -5.727 -1.356 1.00 12.21 260 SER B CA 1
ATOM 4393 C C . SER B 1 281 ? -30.405 -6.206 -1.632 1.00 14.20 260 SER B C 1
ATOM 4394 O O . SER B 1 281 ? -30.136 -7.414 -1.612 1.00 12.11 260 SER B O 1
ATOM 4397 N N . PHE B 1 282 ? -29.516 -5.255 -1.903 1.00 12.17 261 PHE B N 1
ATOM 4398 C CA . PHE B 1 282 ? -28.155 -5.566 -2.358 1.00 12.50 261 PHE B CA 1
ATOM 4399 C C . PHE B 1 282 ? -27.141 -5.274 -1.259 1.00 11.84 261 PHE B C 1
ATOM 4400 O O . PHE B 1 282 ? -26.908 -4.125 -0.896 1.00 13.27 261 PHE B O 1
ATOM 4408 N N . ASP B 1 283 ? -26.562 -6.322 -0.683 1.00 11.27 262 ASP B N 1
ATOM 4409 C CA . ASP B 1 283 ? -25.479 -6.153 0.276 1.00 10.85 262 ASP B CA 1
ATOM 4410 C C . ASP B 1 283 ? -24.223 -6.008 -0.562 1.00 11.70 262 ASP B C 1
ATOM 4411 O O . ASP B 1 283 ? -23.945 -6.855 -1.431 1.00 10.74 262 ASP B O 1
ATOM 4416 N N . ILE B 1 284 ? -23.473 -4.930 -0.349 1.00 10.97 263 ILE B N 1
ATOM 4417 C CA . ILE B 1 284 ? -22.255 -4.736 -1.119 1.00 11.07 263 ILE B CA 1
ATOM 4418 C C . ILE B 1 284 ? -21.284 -5.918 -0.960 1.00 11.07 263 ILE B C 1
ATOM 4419 O O . ILE B 1 284 ? -20.482 -6.185 -1.863 1.00 11.21 263 ILE B O 1
ATOM 4424 N N . ASP B 1 285 ? -21.372 -6.648 0.154 1.00 10.57 264 ASP B N 1
ATOM 4425 C CA . ASP B 1 285 ? -20.473 -7.780 0.365 1.00 11.47 264 ASP B CA 1
ATOM 4426 C C . ASP B 1 285 ? -20.830 -9.012 -0.474 1.00 10.33 264 ASP B C 1
ATOM 4427 O O . ASP B 1 285 ? -20.143 -10.038 -0.421 1.00 11.49 264 ASP B O 1
ATOM 4432 N N . ALA B 1 286 ? -21.897 -8.911 -1.259 1.00 10.93 265 ALA B N 1
ATOM 4433 C CA . ALA B 1 286 ? -22.174 -9.941 -2.255 1.00 11.11 265 ALA B CA 1
ATOM 4434 C C . ALA B 1 286 ? -21.065 -9.949 -3.299 1.00 10.54 265 ALA B C 1
ATOM 4435 O O . ALA B 1 286 ? -20.724 -11.005 -3.849 1.00 10.07 265 ALA B O 1
ATOM 4437 N N . LEU B 1 287 ? -20.513 -8.767 -3.572 1.00 10.65 266 LEU B N 1
ATOM 4438 C CA . LEU B 1 287 ? -19.428 -8.604 -4.540 1.00 10.69 266 LEU B CA 1
ATOM 4439 C C . LEU B 1 287 ? -18.115 -9.094 -3.941 1.00 10.49 266 LEU B C 1
ATOM 4440 O O . LEU B 1 287 ? -17.930 -9.079 -2.727 1.00 9.31 266 LEU B O 1
ATOM 4445 N N . ASP B 1 288 ? -17.204 -9.542 -4.795 1.00 10.15 267 ASP B N 1
ATOM 4446 C CA . ASP B 1 288 ? -15.926 -10.032 -4.312 1.00 10.95 267 ASP B CA 1
ATOM 4447 C C . ASP B 1 288 ? -15.198 -8.913 -3.584 1.00 9.26 267 ASP B C 1
ATOM 4448 O O . ASP B 1 288 ? -15.254 -7.757 -4.002 1.00 10.61 267 ASP B O 1
ATOM 4453 N N . PRO B 1 289 ? -14.485 -9.245 -2.500 1.00 10.63 268 PRO B N 1
ATOM 4454 C CA . PRO B 1 289 ? -13.678 -8.240 -1.787 1.00 10.62 268 PRO B CA 1
ATOM 4455 C C . PRO B 1 289 ? -12.635 -7.523 -2.658 1.00 11.14 268 PRO B C 1
ATOM 4456 O O . PRO B 1 289 ? -12.194 -6.447 -2.289 1.00 12.48 268 PRO B O 1
ATOM 4460 N N . LEU B 1 290 ? -12.239 -8.104 -3.780 1.00 10.61 269 LEU B N 1
ATOM 4461 C CA . LEU B 1 290 ? -11.339 -7.401 -4.690 1.00 12.10 269 LEU B CA 1
ATOM 4462 C C . LEU B 1 290 ? -11.962 -6.126 -5.252 1.00 12.76 269 LEU B C 1
ATOM 4463 O O . LEU B 1 290 ? -11.246 -5.186 -5.598 1.00 15.27 269 LEU B O 1
ATOM 4468 N N . VAL B 1 291 ? -13.286 -6.088 -5.363 1.00 11.48 270 VAL B N 1
ATOM 4469 C CA . VAL B 1 291 ? -13.932 -4.887 -5.877 1.00 11.21 270 VAL B CA 1
ATOM 4470 C C . VAL B 1 291 ? -14.722 -4.119 -4.834 1.00 10.73 270 VAL B C 1
ATOM 4471 O O . VAL B 1 291 ? -15.058 -2.965 -5.051 1.00 13.32 270 VAL B O 1
ATOM 4475 N N . ALA B 1 292 ? -15.048 -4.760 -3.719 1.00 11.87 271 ALA B N 1
ATOM 4476 C CA . ALA B 1 292 ? -15.750 -4.060 -2.640 1.00 10.20 271 ALA B CA 1
ATOM 4477 C C . ALA B 1 292 ? -15.128 -4.389 -1.286 1.00 10.19 271 ALA B C 1
ATOM 4478 O O . ALA B 1 292 ? -15.754 -5.043 -0.446 1.00 11.66 271 ALA B O 1
ATOM 4480 N N . PRO B 1 293 ? -13.882 -3.951 -1.072 1.00 9.89 272 PRO B N 1
ATOM 4481 C CA . PRO B 1 293 ? -13.169 -4.330 0.147 1.00 10.07 272 PRO B CA 1
ATOM 4482 C C . PRO B 1 293 ? -13.671 -3.629 1.413 1.00 13.00 272 PRO B C 1
ATOM 4483 O O . PRO B 1 293 ? -13.469 -4.164 2.508 1.00 12.74 272 PRO B O 1
ATOM 4487 N N . SER B 1 294 ? -14.282 -2.460 1.274 1.00 10.63 273 SER B N 1
ATOM 4488 C CA . SER B 1 294 ? -14.595 -1.643 2.457 1.00 11.98 273 SER B CA 1
ATOM 4489 C C . SER B 1 294 ? -15.977 -2.009 2.966 1.00 13.19 273 SER B C 1
ATOM 4490 O O . SER B 1 294 ? -16.946 -1.268 2.774 1.00 12.61 273 SER B O 1
ATOM 4493 N N . THR B 1 295 ? -16.052 -3.166 3.603 1.00 11.32 274 THR B N 1
ATOM 4494 C CA . THR B 1 295 ? -17.307 -3.684 4.113 1.00 12.87 274 THR B CA 1
ATOM 4495 C C . THR B 1 295 ? -16.964 -4.583 5.297 1.00 12.72 274 THR B C 1
ATOM 4496 O O . THR B 1 295 ? -15.867 -5.131 5.352 1.00 14.43 274 THR B O 1
ATOM 4500 N N . GLY B 1 296 ? -17.881 -4.736 6.243 1.00 15.02 275 GLY B N 1
ATOM 4501 C CA . GLY B 1 296 ? -17.538 -5.352 7.522 1.00 14.15 275 GLY B CA 1
ATOM 4502 C C . GLY B 1 296 ? -17.380 -6.862 7.566 1.00 16.50 275 GLY B C 1
ATOM 4503 O O . GLY B 1 296 ? -16.608 -7.382 8.373 1.00 13.92 275 GLY B O 1
ATOM 4504 N N . THR B 1 297 ? -18.118 -7.578 6.722 1.00 13.25 276 THR B N 1
ATOM 4505 C CA . THR B 1 297 ? -18.038 -9.036 6.704 1.00 13.23 276 THR B CA 1
ATOM 4506 C C . THR B 1 297 ? -17.726 -9.521 5.291 1.00 15.24 276 THR B C 1
ATOM 4507 O O . THR B 1 297 ? -18.576 -10.074 4.607 1.00 14.84 276 THR B O 1
ATOM 4511 N N . ALA B 1 298 ? -16.493 -9.295 4.860 1.00 14.19 277 ALA B N 1
ATOM 4512 C CA . ALA B 1 298 ? -16.071 -9.645 3.507 1.00 11.53 277 ALA B CA 1
ATOM 4513 C C . ALA B 1 298 ? -15.857 -11.147 3.372 1.00 14.76 277 ALA B C 1
ATOM 4514 O O . ALA B 1 298 ? -15.309 -11.779 4.275 1.00 13.41 277 ALA B O 1
ATOM 4516 N N . VAL B 1 299 ? -16.281 -11.721 2.248 1.00 10.88 278 VAL B N 1
ATOM 4517 C CA . VAL B 1 299 ? -16.083 -13.158 2.010 1.00 11.92 278 VAL B CA 1
ATOM 4518 C C . VAL B 1 299 ? -15.515 -13.391 0.598 1.00 11.18 278 VAL B C 1
ATOM 4519 O O . VAL B 1 299 ? -16.131 -13.013 -0.390 1.00 13.17 278 VAL B O 1
ATOM 4523 N N . PRO B 1 300 ? -14.335 -14.013 0.502 1.00 12.08 279 PRO B N 1
ATOM 4524 C CA . PRO B 1 300 ? -13.703 -14.239 -0.810 1.00 11.36 279 PRO B CA 1
ATOM 4525 C C . PRO B 1 300 ? -14.564 -15.085 -1.747 1.00 11.98 279 PRO B C 1
ATOM 4526 O O . PRO B 1 300 ? -15.453 -15.808 -1.280 1.00 10.53 279 PRO B O 1
ATOM 4530 N N . GLY B 1 301 ? -14.295 -15.022 -3.051 1.00 10.07 280 GLY B N 1
ATOM 4531 C CA . GLY B 1 301 ? -15.053 -15.828 -4.011 1.00 9.40 280 GLY B CA 1
ATOM 4532 C C . GLY B 1 301 ? -16.434 -15.265 -4.319 1.00 12.07 280 GLY B C 1
ATOM 4533 O O . GLY B 1 301 ? -17.399 -16.019 -4.541 1.00 10.05 280 GLY B O 1
ATOM 4534 N N . GLY B 1 302 ? -16.529 -13.937 -4.357 1.00 11.08 281 GLY B N 1
ATOM 4535 C CA . GLY B 1 302 ? -17.810 -13.281 -4.596 1.00 10.36 281 GLY B CA 1
ATOM 4536 C C . GLY B 1 302 ? -18.191 -13.045 -6.049 1.00 10.77 281 GLY B C 1
ATOM 4537 O O . GLY B 1 302 ? -17.495 -13.470 -6.990 1.00 11.16 281 GLY B O 1
ATOM 4538 N N . LEU B 1 303 ? -19.312 -12.355 -6.241 1.00 10.18 282 LEU B N 1
ATOM 4539 C CA . LEU B 1 303 ? -19.729 -11.927 -7.572 1.00 11.85 282 LEU B CA 1
ATOM 4540 C C . LEU B 1 303 ? -18.688 -10.961 -8.136 1.00 11.38 282 LEU B C 1
ATOM 4541 O O . LEU B 1 303 ? -18.145 -10.121 -7.415 1.00 10.44 282 LEU B O 1
ATOM 4546 N N . THR B 1 304 ? -18.393 -11.084 -9.424 1.00 10.56 283 THR B N 1
ATOM 4547 C CA . THR B 1 304 ? -17.602 -10.052 -10.087 1.00 10.72 283 THR B CA 1
ATOM 4548 C C . THR B 1 304 ? -18.451 -8.790 -10.194 1.00 12.34 283 THR B C 1
ATOM 4549 O O . THR B 1 304 ? -19.674 -8.842 -10.069 1.00 9.96 283 THR B O 1
ATOM 4553 N N . LEU B 1 305 ? -17.824 -7.648 -10.415 1.00 11.18 284 LEU B N 1
ATOM 4554 C CA . LEU B 1 305 ? -18.630 -6.450 -10.640 1.00 10.85 284 LEU B CA 1
ATOM 4555 C C . LEU B 1 305 ? -19.571 -6.672 -11.814 1.00 10.56 284 LEU B C 1
ATOM 4556 O O . LEU B 1 305 ? -20.740 -6.297 -11.741 1.00 9.72 284 LEU B O 1
ATOM 4561 N N . ARG B 1 306 ? -19.069 -7.301 -12.882 1.00 9.35 285 ARG B N 1
ATOM 4562 C CA . ARG B 1 306 ? -19.890 -7.601 -14.060 1.00 9.61 285 ARG B CA 1
ATOM 4563 C C . ARG B 1 306 ? -21.116 -8.443 -13.728 1.00 9.99 285 ARG B C 1
ATOM 4564 O O . ARG B 1 306 ? -22.206 -8.156 -14.198 1.00 8.92 285 ARG B O 1
ATOM 4572 N N . GLU B 1 307 ? -20.944 -9.468 -12.906 1.00 9.39 286 GLU B N 1
ATOM 4573 C CA . GLU B 1 307 ? -22.087 -10.286 -12.510 1.00 9.53 286 GLU B CA 1
ATOM 4574 C C . GLU B 1 307 ? -23.088 -9.455 -11.699 1.00 9.86 286 GLU B C 1
ATOM 4575 O O . GLU B 1 307 ? -24.307 -9.580 -11.867 1.00 9.45 286 GLU B O 1
ATOM 4581 N N . GLY B 1 308 ? -22.572 -8.615 -10.810 1.00 8.61 287 GLY B N 1
ATOM 4582 C CA . GLY B 1 308 ? -23.425 -7.709 -10.054 1.00 9.92 287 GLY B CA 1
ATOM 4583 C C . GLY B 1 308 ? -24.198 -6.780 -10.984 1.00 11.28 287 GLY B C 1
ATOM 4584 O O . GLY B 1 308 ? -25.390 -6.544 -10.804 1.00 10.41 287 GLY B O 1
ATOM 4585 N N . LEU B 1 309 ? -23.518 -6.257 -11.996 1.00 9.21 288 LEU B N 1
ATOM 4586 C CA . LEU B 1 309 ? -24.189 -5.391 -12.954 1.00 9.04 288 LEU B CA 1
ATOM 4587 C C . LEU B 1 309 ? -25.268 -6.137 -13.709 1.00 11.26 288 LEU B C 1
ATOM 4588 O O . LEU B 1 309 ? -26.339 -5.587 -13.961 1.00 12.11 288 LEU B O 1
ATOM 4593 N N . ARG B 1 310 ? -24.996 -7.376 -14.102 1.00 9.42 289 ARG B N 1
ATOM 4594 C CA . ARG B 1 310 ? -26.012 -8.128 -14.840 1.00 10.26 289 ARG B CA 1
ATOM 4595 C C . ARG B 1 310 ? -27.269 -8.312 -13.994 1.00 10.32 289 ARG B C 1
ATOM 4596 O O . ARG B 1 310 ? -28.390 -8.206 -14.491 1.00 11.28 289 ARG B O 1
ATOM 4604 N N . ILE B 1 311 ? -27.090 -8.610 -12.715 1.00 8.96 290 ILE B N 1
ATOM 4605 C CA . ILE B 1 311 ? -28.262 -8.767 -11.853 1.00 9.30 290 ILE B CA 1
ATOM 4606 C C . ILE B 1 311 ? -29.096 -7.478 -11.872 1.00 11.37 290 ILE B C 1
ATOM 4607 O O . ILE B 1 311 ? -30.323 -7.506 -12.075 1.00 11.91 290 ILE B O 1
ATOM 4612 N N . CYS B 1 312 ? -28.427 -6.349 -11.662 1.00 11.18 291 CYS B N 1
ATOM 4613 C CA . CYS B 1 312 ? -29.118 -5.059 -11.587 1.00 12.37 291 CYS B CA 1
ATOM 4614 C C . CYS B 1 312 ? -29.740 -4.649 -12.925 1.00 11.63 291 CYS B C 1
ATOM 4615 O O . CYS B 1 312 ? -30.837 -4.071 -12.968 1.00 13.19 291 CYS B O 1
ATOM 4618 N N . GLU B 1 313 ? -29.031 -4.931 -14.015 1.00 11.76 292 GLU B N 1
ATOM 4619 C CA . GLU B 1 313 ? -29.512 -4.587 -15.348 1.00 10.74 292 GLU B CA 1
ATOM 4620 C C . GLU B 1 313 ? -30.791 -5.349 -15.661 1.00 13.92 292 GLU B C 1
ATOM 4621 O O . GLU B 1 313 ? -31.766 -4.779 -16.160 1.00 12.72 292 GLU B O 1
ATOM 4627 N N . GLU B 1 314 ? -30.797 -6.641 -15.357 1.00 11.59 293 GLU B N 1
ATOM 4628 C CA . GLU B 1 314 ? -31.981 -7.459 -15.613 1.00 12.15 293 GLU B CA 1
ATOM 4629 C C . GLU B 1 314 ? -33.155 -7.047 -14.721 1.00 13.23 293 GLU B C 1
ATOM 4630 O O . GLU B 1 314 ? -34.300 -6.971 -15.173 1.00 12.28 293 GLU B O 1
ATOM 4636 N N . VAL B 1 315 ? -32.883 -6.819 -13.445 1.00 12.11 294 VAL B N 1
ATOM 4637 C CA . VAL B 1 315 ? -33.955 -6.391 -12.549 1.00 12.26 294 VAL B CA 1
ATOM 4638 C C . VAL B 1 315 ? -34.524 -5.045 -13.007 1.00 15.29 294 VAL B C 1
ATOM 4639 O O . VAL B 1 315 ? -35.745 -4.865 -13.087 1.00 13.92 294 VAL B O 1
ATOM 4643 N N . SER B 1 316 ? -33.647 -4.108 -13.344 1.00 11.92 295 SER B N 1
ATOM 4644 C CA . SER B 1 316 ? -34.107 -2.812 -13.851 1.00 13.81 295 SER B CA 1
ATOM 4645 C C . SER B 1 316 ? -35.010 -2.979 -15.069 1.00 15.93 295 SER B C 1
ATOM 4646 O O . SER B 1 316 ? -36.078 -2.369 -15.158 1.00 15.26 295 SER B O 1
ATOM 4649 N N . ALA B 1 317 ? -34.574 -3.808 -16.011 1.00 11.58 296 ALA B N 1
ATOM 4650 C CA . ALA B 1 317 ? -35.288 -3.963 -17.277 1.00 14.89 296 ALA B CA 1
ATOM 4651 C C . ALA B 1 317 ? -36.687 -4.613 -17.170 1.00 14.48 296 ALA B C 1
ATOM 4652 O O . ALA B 1 317 ? -37.461 -4.579 -18.131 1.00 15.56 296 ALA B O 1
ATOM 4654 N N . THR B 1 318 ? -37.014 -5.207 -16.028 1.00 13.26 297 THR B N 1
ATOM 4655 C CA . THR B 1 318 ? -38.352 -5.771 -15.854 1.00 13.13 297 THR B CA 1
ATOM 4656 C C . THR B 1 318 ? -39.384 -4.657 -15.849 1.00 14.40 297 THR B C 1
ATOM 4657 O O . THR B 1 318 ? -40.569 -4.893 -16.095 1.00 15.09 297 THR B O 1
ATOM 4661 N N . GLY B 1 319 ? -38.932 -3.452 -15.536 1.00 15.34 298 GLY B N 1
ATOM 4662 C CA . GLY B 1 319 ? -39.840 -2.339 -15.328 1.00 15.40 298 GLY B CA 1
ATOM 4663 C C . GLY B 1 319 ? -40.552 -2.412 -13.988 1.00 18.22 298 GLY B C 1
ATOM 4664 O O . GLY B 1 319 ? -41.428 -1.593 -13.703 1.00 16.89 298 GLY B O 1
ATOM 4665 N N . LYS B 1 320 ? -40.171 -3.370 -13.150 1.00 14.08 299 LYS B N 1
ATOM 4666 C CA . LYS B 1 320 ? -40.834 -3.564 -11.853 1.00 15.64 299 LYS B CA 1
ATOM 4667 C C . LYS B 1 320 ? -39.948 -3.222 -10.646 1.00 15.00 299 LYS B C 1
ATOM 4668 O O . LYS B 1 320 ? -40.290 -3.551 -9.498 1.00 17.44 299 LYS B O 1
ATOM 4674 N N . LEU B 1 321 ? -38.810 -2.579 -10.880 1.00 12.45 300 LEU B N 1
ATOM 4675 C CA . LEU B 1 321 ? -37.954 -2.229 -9.755 1.00 15.43 300 LEU B CA 1
ATOM 4676 C C . LEU B 1 321 ? -38.657 -1.127 -8.966 1.00 17.20 300 LEU B C 1
ATOM 4677 O O . LEU B 1 321 ? -38.872 -0.041 -9.480 1.00 17.01 300 LEU B O 1
ATOM 4682 N N . SER B 1 322 ? -39.021 -1.425 -7.723 1.00 13.87 301 SER B N 1
ATOM 4683 C CA . SER B 1 322 ? -39.763 -0.481 -6.888 1.00 14.03 301 SER B CA 1
ATOM 4684 C C . SER B 1 322 ? -38.876 0.141 -5.813 1.00 14.24 301 SER B C 1
ATOM 4685 O O . SER B 1 322 ? -38.887 1.364 -5.593 1.00 14.37 301 SER B O 1
ATOM 4688 N N . VAL B 1 323 ? -38.085 -0.695 -5.153 1.00 12.11 302 VAL B N 1
ATOM 4689 C CA . VAL B 1 323 ? -37.075 -0.212 -4.212 1.00 13.84 302 VAL B CA 1
ATOM 4690 C C . VAL B 1 323 ? -35.773 -0.966 -4.464 1.00 13.40 302 VAL B C 1
ATOM 4691 O O . VAL B 1 323 ? -35.781 -2.195 -4.615 1.00 14.27 302 VAL B O 1
ATOM 4695 N N . VAL B 1 324 ? -34.669 -0.237 -4.532 1.00 12.79 303 VAL B N 1
ATOM 4696 C CA . VAL B 1 324 ? -33.365 -0.871 -4.376 1.00 13.23 303 VAL B CA 1
ATOM 4697 C C . VAL B 1 324 ? -32.645 -0.260 -3.190 1.00 14.19 303 VAL B C 1
ATOM 4698 O O . VAL B 1 324 ? -32.582 0.961 -3.052 1.00 13.63 303 VAL B O 1
ATOM 4702 N N . GLU B 1 325 ? -32.103 -1.114 -2.327 1.00 12.50 304 GLU B N 1
ATOM 4703 C CA . GLU B 1 325 ? -31.298 -0.635 -1.213 1.00 12.79 304 GLU B CA 1
ATOM 4704 C C . GLU B 1 325 ? -29.935 -1.265 -1.307 1.00 12.12 304 GLU B C 1
ATOM 4705 O O . GLU B 1 325 ? -29.805 -2.439 -1.656 1.00 13.57 304 GLU B O 1
ATOM 4711 N N . LEU B 1 326 ? -28.924 -0.471 -1.001 1.00 10.98 305 LEU B N 1
ATOM 4712 C CA . LEU B 1 326 ? -27.546 -0.918 -1.036 1.00 10.80 305 LEU B CA 1
ATOM 4713 C C . LEU B 1 326 ? -26.985 -0.805 0.378 1.00 12.54 305 LEU B C 1
ATOM 4714 O O . LEU B 1 326 ? -26.855 0.298 0.917 1.00 14.75 305 LEU B O 1
ATOM 4719 N N . ALA B 1 327 ? -26.666 -1.958 0.973 1.00 11.45 306 ALA B N 1
ATOM 4720 C CA . ALA B 1 327 ? -26.283 -2.052 2.388 1.00 13.46 306 ALA B CA 1
ATOM 4721 C C . ALA B 1 327 ? -24.793 -2.336 2.582 1.00 10.65 306 ALA B C 1
ATOM 4722 O O . ALA B 1 327 ? -24.129 -2.868 1.690 1.00 12.44 306 ALA B O 1
ATOM 4724 N N . GLU B 1 328 ? -24.294 -1.986 3.771 1.00 10.10 307 GLU B N 1
ATOM 4725 C CA . GLU B 1 328 ? -22.964 -2.414 4.277 1.00 13.56 307 GLU B CA 1
ATOM 4726 C C . GLU B 1 328 ? -21.727 -1.711 3.691 1.00 11.80 307 GLU B C 1
ATOM 4727 O O . GLU B 1 328 ? -20.608 -2.182 3.902 1.00 12.78 307 GLU B O 1
ATOM 4733 N N . LEU B 1 329 ? -21.904 -0.587 2.988 1.00 11.10 308 LEU B N 1
ATOM 4734 C CA . LEU B 1 329 ? -20.760 0.277 2.714 1.00 12.35 308 LEU B CA 1
ATOM 4735 C C . LEU B 1 329 ? -20.196 0.741 4.053 1.00 13.52 308 LEU B C 1
ATOM 4736 O O . LEU B 1 329 ? -20.948 1.195 4.918 1.00 14.46 308 LEU B O 1
ATOM 4741 N N . ASN B 1 330 ? -18.881 0.635 4.227 1.00 15.29 309 ASN B N 1
ATOM 4742 C CA . ASN B 1 330 ? -18.225 1.210 5.396 1.00 13.13 309 ASN B CA 1
ATOM 4743 C C . ASN B 1 330 ? -16.891 1.847 5.010 1.00 12.76 309 ASN B C 1
ATOM 4744 O O . ASN B 1 330 ? -15.859 1.170 4.939 1.00 13.58 309 ASN B O 1
ATOM 4749 N N . PRO B 1 331 ? -16.910 3.159 4.763 1.00 12.38 310 PRO B N 1
ATOM 4750 C CA . PRO B 1 331 ? -15.713 3.873 4.308 1.00 14.02 310 PRO B CA 1
ATOM 4751 C C . PRO B 1 331 ? -14.665 4.092 5.403 1.00 14.61 310 PRO B C 1
ATOM 4752 O O . PRO B 1 331 ? -13.645 4.689 5.109 1.00 14.89 310 PRO B O 1
ATOM 4756 N N . LEU B 1 332 ? -14.912 3.621 6.624 1.00 14.06 311 LEU B N 1
ATOM 4757 C CA . LEU B 1 332 ? -13.873 3.637 7.658 1.00 15.33 311 LEU B CA 1
ATOM 4758 C C . LEU B 1 332 ? -13.045 2.360 7.645 1.00 18.54 311 LEU B C 1
ATOM 4759 O O . LEU B 1 332 ? -12.125 2.199 8.444 1.00 18.68 311 LEU B O 1
ATOM 4764 N N . LEU B 1 333 ? -13.352 1.455 6.716 1.00 14.50 312 LEU B N 1
ATOM 4765 C CA . LEU B 1 333 ? -12.603 0.211 6.609 1.00 15.40 312 LEU B CA 1
ATOM 4766 C C . LEU B 1 333 ? -11.744 0.230 5.361 1.00 18.32 312 LEU B C 1
ATOM 4767 O O . LEU B 1 333 ? -12.195 0.667 4.305 1.00 16.54 312 LEU B O 1
ATOM 4772 N N . GLY B 1 334 ? -10.514 -0.256 5.493 1.00 16.25 313 GLY B N 1
ATOM 4773 C CA . GLY B 1 334 ? -9.598 -0.357 4.370 1.00 17.09 313 GLY B CA 1
ATOM 4774 C C . GLY B 1 334 ? -8.802 0.907 4.096 1.00 18.59 313 GLY B C 1
ATOM 4775 O O . GLY B 1 334 ? -8.953 1.906 4.791 1.00 17.99 313 GLY B O 1
ATOM 4776 N N . SER B 1 335 ? -7.951 0.861 3.074 1.00 16.06 314 SER B N 1
ATOM 4777 C CA . SER B 1 335 ? -7.121 2.008 2.703 1.00 16.59 314 SER B CA 1
ATOM 4778 C C . SER B 1 335 ? -7.968 3.028 1.951 1.00 17.61 314 SER B C 1
ATOM 4779 O O . SER B 1 335 ? -9.119 2.750 1.607 1.00 15.76 314 SER B O 1
ATOM 4782 N N . GLN B 1 336 ? -7.407 4.203 1.671 1.00 15.19 315 GLN B N 1
ATOM 4783 C CA . GLN B 1 336 ? -8.119 5.171 0.825 1.00 16.86 315 GLN B CA 1
ATOM 4784 C C . GLN B 1 336 ? -8.490 4.564 -0.531 1.00 18.46 315 GLN B C 1
ATOM 4785 O O . GLN B 1 336 ? -9.566 4.826 -1.078 1.00 16.21 315 GLN B O 1
ATOM 4791 N N . GLU B 1 337 ? -7.583 3.781 -1.101 1.00 15.06 316 GLU B N 1
ATOM 4792 C CA . GLU B 1 337 ? -7.867 3.176 -2.397 1.00 15.71 316 GLU B CA 1
ATOM 4793 C C . GLU B 1 337 ? -8.980 2.120 -2.296 1.00 15.04 316 GLU B C 1
ATOM 4794 O O . GLU B 1 337 ? -9.804 1.990 -3.208 1.00 12.99 316 GLU B O 1
ATOM 4800 N N . ASP B 1 338 ? -9.001 1.366 -1.198 1.00 13.47 317 ASP B N 1
ATOM 4801 C CA . ASP B 1 338 ? -10.075 0.392 -0.962 1.00 13.16 317 ASP B CA 1
ATOM 4802 C C . ASP B 1 338 ? -11.434 1.101 -0.967 1.00 14.79 317 ASP B C 1
ATOM 4803 O O . ASP B 1 338 ? -12.407 0.632 -1.563 1.00 13.39 317 ASP B O 1
ATOM 4808 N N . VAL B 1 339 ? -11.486 2.251 -0.309 1.00 13.74 318 VAL B N 1
ATOM 4809 C CA . VAL B 1 339 ? -12.721 3.007 -0.209 1.00 14.63 318 VAL B CA 1
ATOM 4810 C C . VAL B 1 339 ? -13.152 3.494 -1.579 1.00 13.38 318 VAL B C 1
ATOM 4811 O O . VAL B 1 339 ? -14.335 3.415 -1.919 1.00 14.31 318 VAL B O 1
ATOM 4815 N N . LEU B 1 340 ? -12.196 3.967 -2.378 1.00 12.42 319 LEU B N 1
ATOM 4816 C CA . LEU B 1 340 ? -12.511 4.430 -3.741 1.00 14.39 319 LEU B CA 1
ATOM 4817 C C . LEU B 1 340 ? -13.010 3.278 -4.622 1.00 14.22 319 LEU B C 1
ATOM 4818 O O . LEU B 1 340 ? -13.962 3.438 -5.392 1.00 12.79 319 LEU B O 1
ATOM 4823 N N . LYS B 1 341 ? -12.394 2.107 -4.490 1.00 12.46 320 LYS B N 1
ATOM 4824 C CA . LYS B 1 341 ? -12.885 0.933 -5.222 1.00 12.24 320 LYS B CA 1
ATOM 4825 C C . LYS B 1 341 ? -14.309 0.594 -4.818 1.00 11.81 320 LYS B C 1
ATOM 4826 O O . LYS B 1 341 ? -15.162 0.295 -5.657 1.00 12.91 320 LYS B O 1
ATOM 4832 N N . THR B 1 342 ? -14.563 0.620 -3.517 1.00 13.36 321 THR B N 1
ATOM 4833 C CA . THR B 1 342 ? -15.875 0.228 -3.019 1.00 12.24 321 THR B CA 1
ATOM 4834 C C . THR B 1 342 ? -16.933 1.244 -3.459 1.00 13.73 321 THR B C 1
ATOM 4835 O O . THR B 1 342 ? -18.029 0.876 -3.908 1.00 13.02 321 THR B O 1
ATOM 4839 N N . GLN B 1 343 ? -16.601 2.525 -3.327 1.00 14.12 322 GLN B N 1
ATOM 4840 C CA . GLN B 1 343 ? -17.468 3.605 -3.791 1.00 13.30 322 GLN B CA 1
ATOM 4841 C C . GLN B 1 343 ? -17.782 3.461 -5.277 1.00 13.64 322 GLN B C 1
ATOM 4842 O O . GLN B 1 343 ? -18.931 3.596 -5.702 1.00 13.61 322 GLN B O 1
ATOM 4848 N N . SER B 1 344 ? -16.749 3.198 -6.070 1.00 13.80 323 SER B N 1
ATOM 4849 C CA . SER B 1 344 ? -16.917 3.027 -7.508 1.00 15.77 323 SER B CA 1
ATOM 4850 C C . SER B 1 344 ? -17.847 1.861 -7.856 1.00 14.20 323 SER B C 1
ATOM 4851 O O . SER B 1 344 ? -18.748 1.999 -8.687 1.00 13.66 323 SER B O 1
ATOM 4854 N N . SER B 1 345 ? -17.627 0.709 -7.225 1.00 10.94 324 SER B N 1
ATOM 4855 C CA . SER B 1 345 ? -18.487 -0.449 -7.458 1.00 12.02 324 SER B CA 1
ATOM 4856 C C . SER B 1 345 ? -19.931 -0.096 -7.106 1.00 12.83 324 SER B C 1
ATOM 4857 O O . SER B 1 345 ? -20.859 -0.356 -7.870 1.00 11.70 324 SER B O 1
ATOM 4860 N N . ALA B 1 346 ? -20.119 0.531 -5.953 1.00 10.77 325 ALA B N 1
ATOM 4861 C CA . ALA B 1 346 ? -21.462 0.946 -5.543 1.00 12.54 325 ALA B CA 1
ATOM 4862 C C . ALA B 1 346 ? -22.137 1.855 -6.570 1.00 12.34 325 ALA B C 1
ATOM 4863 O O . ALA B 1 346 ? -23.320 1.677 -6.898 1.00 11.81 325 ALA B O 1
ATOM 4865 N N . VAL B 1 347 ? -21.402 2.848 -7.061 1.00 12.49 326 VAL B N 1
ATOM 4866 C CA . VAL B 1 347 ? -21.970 3.771 -8.035 1.00 11.77 326 VAL B CA 1
ATOM 4867 C C . VAL B 1 347 ? -22.366 3.055 -9.324 1.00 13.48 326 VAL B C 1
ATOM 4868 O O . VAL B 1 347 ? -23.461 3.260 -9.829 1.00 14.12 326 VAL B O 1
ATOM 4872 N N . HIS B 1 348 ? -21.489 2.212 -9.870 1.00 14.04 327 HIS B N 1
ATOM 4873 C CA . HIS B 1 348 ? -21.863 1.463 -11.080 1.00 14.85 327 HIS B CA 1
ATOM 4874 C C . HIS B 1 348 ? -23.092 0.569 -10.850 1.00 12.68 327 HIS B C 1
ATOM 4875 O O . HIS B 1 348 ? -23.969 0.459 -11.721 1.00 12.09 327 HIS B O 1
ATOM 4882 N N . ILE B 1 349 ? -23.155 -0.079 -9.688 1.00 11.98 328 ILE B N 1
ATOM 4883 C CA . ILE B 1 349 ? -24.310 -0.926 -9.346 1.00 11.29 328 ILE B CA 1
ATOM 4884 C C . ILE B 1 349 ? -25.608 -0.093 -9.329 1.00 10.66 328 ILE B C 1
ATOM 4885 O O . ILE B 1 349 ? -26.619 -0.460 -9.954 1.00 11.15 328 ILE B O 1
ATOM 4890 N N . LEU B 1 350 ? -25.577 1.036 -8.631 1.00 11.41 329 LEU B N 1
ATOM 4891 C CA . LEU B 1 350 ? -26.795 1.844 -8.498 1.00 12.80 329 LEU B CA 1
ATOM 4892 C C . LEU B 1 350 ? -27.212 2.429 -9.848 1.00 11.27 329 LEU B C 1
ATOM 4893 O O . LEU B 1 350 ? -28.400 2.526 -10.153 1.00 13.67 329 LEU B O 1
ATOM 4898 N N . ARG B 1 351 ? -26.248 2.822 -10.669 1.00 12.68 330 ARG B N 1
ATOM 4899 C CA . ARG B 1 351 ? -26.604 3.344 -11.989 1.00 12.57 330 ARG B CA 1
ATOM 4900 C C . ARG B 1 351 ? -27.296 2.289 -12.835 1.00 14.97 330 ARG B C 1
ATOM 4901 O O . ARG B 1 351 ? -28.258 2.586 -13.538 1.00 14.33 330 ARG B O 1
ATOM 4909 N N . ALA B 1 352 ? -26.816 1.053 -12.751 1.00 13.49 331 ALA B N 1
ATOM 4910 C CA . ALA B 1 352 ? -27.429 -0.044 -13.487 1.00 13.72 331 ALA B CA 1
ATOM 4911 C C . ALA B 1 352 ? -28.878 -0.247 -13.022 1.00 14.86 331 ALA B C 1
ATOM 4912 O O . ALA B 1 352 ? -29.786 -0.487 -13.833 1.00 13.57 331 ALA B O 1
ATOM 4914 N N . CYS B 1 353 ? -29.105 -0.146 -11.714 1.00 12.94 332 CYS B N 1
ATOM 4915 C CA . CYS B 1 353 ? -30.458 -0.339 -11.200 1.00 12.66 332 CYS B CA 1
ATOM 4916 C C . CYS B 1 353 ? -31.433 0.658 -11.813 1.00 14.29 332 CYS B C 1
ATOM 4917 O O . CYS B 1 353 ? -32.598 0.334 -12.045 1.00 14.72 332 CYS B O 1
ATOM 4920 N N . LEU B 1 354 ? -30.961 1.871 -12.062 1.00 13.55 333 LEU B N 1
ATOM 4921 C CA . LEU B 1 354 ? -31.835 2.922 -12.580 1.00 16.32 333 LEU B CA 1
ATOM 4922 C C . LEU B 1 354 ? -31.946 2.904 -14.098 1.00 14.72 333 LEU B C 1
ATOM 4923 O O . LEU B 1 354 ? -32.720 3.663 -14.674 1.00 18.75 333 LEU B O 1
ATOM 4928 N N . GLY B 1 355 ? -31.187 2.037 -14.752 1.00 15.39 334 GLY B N 1
ATOM 4929 C CA . GLY B 1 355 ? -31.351 1.849 -16.178 1.00 16.85 334 GLY B CA 1
ATOM 4930 C C . GLY B 1 355 ? -30.140 2.179 -17.031 1.00 18.15 334 GLY B C 1
ATOM 4931 O O . GLY B 1 355 ? -30.217 2.142 -18.253 1.00 16.82 334 GLY B O 1
ATOM 4932 N N . HIS B 1 356 ? -29.015 2.494 -16.411 1.00 14.91 335 HIS B N 1
ATOM 4933 C CA . HIS B 1 356 ? -27.850 2.813 -17.213 1.00 16.67 335 HIS B CA 1
ATOM 4934 C C . HIS B 1 356 ? -27.436 1.596 -18.029 1.00 18.97 335 HIS B C 1
ATOM 4935 O O . HIS B 1 356 ? -27.386 0.483 -17.520 1.00 19.15 335 HIS B O 1
ATOM 4942 N N . CYS B 1 357 ? -27.110 1.824 -19.292 1.00 15.18 336 CYS B N 1
ATOM 4943 C CA A CYS B 1 357 ? -26.778 0.758 -20.242 0.60 17.99 336 CYS B CA 1
ATOM 4944 C CA B CYS B 1 357 ? -26.753 0.723 -20.160 0.40 17.99 336 CYS B CA 1
ATOM 4945 C C . CYS B 1 357 ? -25.311 0.834 -20.650 1.00 19.15 336 CYS B C 1
ATOM 4946 O O . CYS B 1 357 ? -24.866 1.870 -21.139 1.00 16.46 336 CYS B O 1
ATOM 4951 N N . ARG B 1 358 ? -24.571 -0.256 -20.465 1.00 19.37 337 ARG B N 1
ATOM 4952 C CA . ARG B 1 358 ? -23.162 -0.297 -20.840 1.00 17.43 337 ARG B CA 1
ATOM 4953 C C . ARG B 1 358 ? -22.952 -0.256 -22.345 1.00 18.79 337 ARG B C 1
ATOM 4954 O O . ARG B 1 358 ? -21.847 -0.005 -22.812 1.00 22.87 337 ARG B O 1
ATOM 4962 N N . SER B 1 359 ? -24.015 -0.486 -23.098 1.00 19.14 338 SER B N 1
ATOM 4963 C CA . SER B 1 359 ? -23.913 -0.460 -24.545 1.00 22.26 338 SER B CA 1
ATOM 4964 C C . SER B 1 359 ? -24.209 0.922 -25.093 1.00 22.05 338 SER B C 1
ATOM 4965 O O . SER B 1 359 ? -24.283 1.104 -26.298 1.00 25.15 338 SER B O 1
ATOM 4968 N N . GLY B 1 360 ? -24.386 1.895 -24.201 1.00 20.36 339 GLY B N 1
ATOM 4969 C CA . GLY B 1 360 ? -24.529 3.277 -24.620 1.00 21.30 339 GLY B CA 1
ATOM 4970 C C . GLY B 1 360 ? -25.956 3.798 -24.611 1.00 19.69 339 GLY B C 1
ATOM 4971 O O . GLY B 1 360 ? -26.921 3.024 -24.623 1.00 20.63 339 GLY B O 1
ATOM 4972 N N . HIS B 1 361 ? -26.072 5.122 -24.574 1.00 19.24 340 HIS B N 1
ATOM 4973 C CA . HIS B 1 361 ? -27.357 5.820 -24.575 1.00 23.23 340 HIS B CA 1
ATOM 4974 C C . HIS B 1 361 ? -27.313 6.798 -25.727 1.00 26.94 340 HIS B C 1
ATOM 4975 O O . HIS B 1 361 ? -26.252 7.332 -26.021 1.00 20.05 340 HIS B O 1
ATOM 4982 N N . LEU B 1 362 ? -28.459 7.045 -26.353 1.00 24.23 341 LEU B N 1
ATOM 4983 C CA . LEU B 1 362 ? -28.553 7.993 -27.461 1.00 23.26 341 LEU B CA 1
ATOM 4984 C C . LEU B 1 362 ? -28.663 9.424 -26.936 1.00 24.38 341 LEU B C 1
ATOM 4985 O O . LEU B 1 362 ? -29.145 9.653 -25.827 1.00 26.93 341 LEU B O 1
ATOM 4990 N N . PRO B 1 363 ? -28.208 10.403 -27.727 1.00 25.05 342 PRO B N 1
ATOM 4991 C CA . PRO B 1 363 ? -28.316 11.784 -27.259 1.00 28.45 342 PRO B CA 1
ATOM 4992 C C . PRO B 1 363 ? -29.777 12.198 -27.237 1.00 30.96 342 PRO B C 1
ATOM 4993 O O . PRO B 1 363 ? -30.580 11.676 -28.013 1.00 31.59 342 PRO B O 1
ATOM 4997 N N . PHE B 1 364 ? -30.121 13.119 -26.351 1.00 35.22 343 PHE B N 1
ATOM 4998 C CA . PHE B 1 364 ? -31.484 13.622 -26.300 1.00 37.58 343 PHE B CA 1
ATOM 4999 C C . PHE B 1 364 ? -31.712 14.564 -27.476 1.00 41.97 343 PHE B C 1
ATOM 5000 O O . PHE B 1 364 ? -32.813 14.643 -28.023 1.00 42.26 343 PHE B O 1
ATOM 5008 N N . LYS B 1 365 ? -30.651 15.262 -27.868 1.00 36.04 344 LYS B N 1
ATOM 5009 C CA . LYS B 1 365 ? -30.651 16.030 -29.107 1.00 42.84 344 LYS B CA 1
ATOM 5010 C C . LYS B 1 365 ? -29.383 15.773 -29.904 1.00 37.43 344 LYS B C 1
ATOM 5011 O O . LYS B 1 365 ? -28.277 16.014 -29.424 1.00 40.24 344 LYS B O 1
ATOM 5017 N N . VAL B 1 366 ? -29.549 15.297 -31.132 1.00 40.18 345 VAL B N 1
ATOM 5018 C CA . VAL B 1 366 ? -28.419 15.040 -32.012 1.00 41.39 345 VAL B CA 1
ATOM 5019 C C . VAL B 1 366 ? -27.832 16.337 -32.543 1.00 43.74 345 VAL B C 1
ATOM 5020 O O . VAL B 1 366 ? -28.555 17.193 -33.052 1.00 48.23 345 VAL B O 1
ATOM 5024 N N . ARG B 1 367 ? -26.517 16.477 -32.420 1.00 41.80 346 ARG B N 1
ATOM 5025 C CA . ARG B 1 367 ? -25.824 17.661 -32.908 1.00 46.72 346 ARG B CA 1
ATOM 5026 C C . ARG B 1 367 ? -25.384 17.470 -34.359 1.00 49.87 346 ARG B C 1
ATOM 5027 O O . ARG B 1 367 ? -25.206 16.342 -34.818 1.00 50.89 346 ARG B O 1
ATOM 5035 N N . ASN B 1 368 ? -25.214 18.576 -35.077 1.00 47.05 347 ASN B N 1
ATOM 5036 C CA . ASN B 1 368 ? -24.921 18.524 -36.503 1.00 50.19 347 ASN B CA 1
ATOM 5037 C C . ASN B 1 368 ? -24.155 19.759 -36.976 1.00 53.49 347 ASN B C 1
ATOM 5038 O O . ASN B 1 368 ? -24.664 20.878 -36.909 1.00 55.12 347 ASN B O 1
ATOM 5043 N N . LEU B 1 369 ? -22.931 19.543 -37.457 1.00 50.28 348 LEU B N 1
ATOM 5044 C CA . LEU B 1 369 ? -22.039 20.636 -37.856 1.00 51.07 348 LEU B CA 1
ATOM 5045 C C . LEU B 1 369 ? -22.724 21.754 -38.632 1.00 49.83 348 LEU B C 1
ATOM 5046 O O . LEU B 1 369 ? -22.514 22.930 -38.340 1.00 52.97 348 LEU B O 1
ATOM 5051 N N . THR B 1 370 ? -23.525 21.394 -39.628 1.00 52.94 349 THR B N 1
ATOM 5052 C CA . THR B 1 370 ? -24.154 22.400 -40.484 1.00 54.39 349 THR B CA 1
ATOM 5053 C C . THR B 1 370 ? -25.130 23.289 -39.715 1.00 56.08 349 THR B C 1
ATOM 5054 O O . THR B 1 370 ? -25.408 24.415 -40.126 1.00 55.88 349 THR B O 1
ATOM 5058 N N . ASP B 1 371 ? -25.647 22.782 -38.599 1.00 55.55 350 ASP B N 1
ATOM 5059 C CA . ASP B 1 371 ? -26.566 23.559 -37.772 1.00 58.01 350 ASP B CA 1
ATOM 5060 C C . ASP B 1 371 ? -25.811 24.608 -36.961 1.00 57.65 350 ASP B C 1
ATOM 5061 O O . ASP B 1 371 ? -26.408 25.497 -36.352 1.00 58.34 350 ASP B O 1
ATOM 5066 N N . GLN B 1 372 ? -24.489 24.502 -36.960 1.00 53.71 351 GLN B N 1
ATOM 5067 C CA . GLN B 1 372 ? -23.662 25.464 -36.253 1.00 53.85 351 GLN B CA 1
ATOM 5068 C C . GLN B 1 372 ? -22.965 26.396 -37.246 1.00 48.79 351 GLN B C 1
ATOM 5069 O O . GLN B 1 372 ? -22.152 27.236 -36.866 1.00 50.69 351 GLN B O 1
ATOM 5075 N N . GLY B 1 373 ? -23.302 26.245 -38.523 1.00 50.00 352 GLY B N 1
ATOM 5076 C CA . GLY B 1 373 ? -22.744 27.083 -39.568 1.00 48.29 352 GLY B CA 1
ATOM 5077 C C . GLY B 1 373 ? -21.256 26.873 -39.789 1.00 51.03 352 GLY B C 1
ATOM 5078 O O . GLY B 1 373 ? -20.539 27.797 -40.171 1.00 50.18 352 GLY B O 1
ATOM 5079 N N . ILE B 1 374 ? -20.789 25.651 -39.558 1.00 42.41 353 ILE B N 1
ATOM 5080 C CA . ILE B 1 374 ? -19.367 25.350 -39.678 1.00 38.28 353 ILE B CA 1
ATOM 5081 C C . ILE B 1 374 ? -19.076 24.493 -40.897 1.00 39.21 353 ILE B C 1
ATOM 5082 O O . ILE B 1 374 ? -19.788 23.530 -41.177 1.00 38.05 353 ILE B O 1
ATOM 5087 N N . MET B 1 375 ? -18.035 24.865 -41.633 1.00 35.22 354 MET B N 1
ATOM 5088 C CA . MET B 1 375 ? -17.655 24.159 -42.848 1.00 34.12 354 MET B CA 1
ATOM 5089 C C . MET B 1 375 ? -17.026 22.813 -42.506 1.00 32.74 354 MET B C 1
ATOM 5090 O O . MET B 1 375 ? -16.051 22.758 -41.764 1.00 30.45 354 MET B O 1
ATOM 5095 N N . SER B 1 376 ? -17.575 21.734 -43.051 1.00 35.99 355 SER B N 1
ATOM 5096 C CA . SER B 1 376 ? -17.053 20.400 -42.766 1.00 34.83 355 SER B CA 1
ATOM 5097 C C . SER B 1 376 ? -16.038 19.990 -43.819 1.00 37.37 355 SER B C 1
ATOM 5098 O O . SER B 1 376 ? -15.968 20.590 -44.893 1.00 38.78 355 SER B O 1
ATOM 5101 N N . ARG B 1 377 ? -15.243 18.968 -43.518 1.00 33.89 356 ARG B N 1
ATOM 5102 C CA . ARG B 1 377 ? -14.285 18.487 -44.495 1.00 34.93 356 ARG B CA 1
ATOM 5103 C C . ARG B 1 377 ? -15.021 17.998 -45.738 1.00 38.56 356 ARG B C 1
ATOM 5104 O O . ARG B 1 377 ? -14.614 18.281 -46.866 1.00 41.41 356 ARG B O 1
ATOM 5112 N N . ALA B 1 378 ? -16.105 17.257 -45.529 1.00 36.06 357 ALA B N 1
ATOM 5113 C CA . ALA B 1 378 ? -16.891 16.766 -46.652 1.00 38.89 357 ALA B CA 1
ATOM 5114 C C . ALA B 1 378 ? -17.380 17.956 -47.480 1.00 47.37 357 ALA B C 1
ATOM 5115 O O . ALA B 1 378 ? -17.332 17.925 -48.709 1.00 46.75 357 ALA B O 1
ATOM 5117 N N . ALA B 1 379 ? -17.820 19.011 -46.794 1.00 40.86 358 ALA B N 1
ATOM 5118 C CA . ALA B 1 379 ? -18.335 20.208 -47.460 1.00 44.20 358 ALA B CA 1
ATOM 5119 C C . ALA B 1 379 ? -17.242 20.956 -48.211 1.00 48.29 358 ALA B C 1
ATOM 5120 O O . ALA B 1 379 ? -17.448 21.408 -49.338 1.00 53.96 358 ALA B O 1
ATOM 5122 N N . HIS B 1 380 ? -16.076 21.081 -47.588 1.00 44.68 359 HIS B N 1
ATOM 5123 C CA . HIS B 1 380 ? -14.965 21.795 -48.202 1.00 46.52 359 HIS B CA 1
ATOM 5124 C C . HIS B 1 380 ? -14.457 21.102 -49.460 1.00 51.78 359 HIS B C 1
ATOM 5125 O O . HIS B 1 380 ? -13.990 21.755 -50.393 1.00 53.92 359 HIS B O 1
ATOM 5132 N N . MET B 1 381 ? -14.546 19.776 -49.480 1.00 51.45 360 MET B N 1
ATOM 5133 C CA . MET B 1 381 ? -13.916 18.996 -50.540 1.00 57.28 360 MET B CA 1
ATOM 5134 C C . MET B 1 381 ? -14.688 19.043 -51.858 1.00 62.28 360 MET B C 1
ATOM 5135 O O . MET B 1 381 ? -14.377 18.309 -52.795 1.00 66.57 360 MET B O 1
ATOM 5140 N N . GLN B 1 382 ? -15.688 19.917 -51.926 1.00 67.93 361 GLN B N 1
ATOM 5141 C CA . GLN B 1 382 ? -16.437 20.132 -53.159 1.00 70.35 361 GLN B CA 1
ATOM 5142 C C . GLN B 1 382 ? -16.992 21.552 -53.217 1.00 67.72 361 GLN B C 1
ATOM 5143 O O . GLN B 1 382 ? -16.251 22.526 -53.063 1.00 70.58 361 GLN B O 1
ATOM 5149 N N . LYS C 1 39 ? -75.495 11.748 -33.464 1.00 57.69 18 LYS C N 1
ATOM 5150 C CA . LYS C 1 39 ? -76.698 11.234 -32.814 1.00 51.10 18 LYS C CA 1
ATOM 5151 C C . LYS C 1 39 ? -76.699 11.497 -31.310 1.00 50.21 18 LYS C C 1
ATOM 5152 O O . LYS C 1 39 ? -77.681 11.993 -30.765 1.00 48.64 18 LYS C O 1
ATOM 5158 N N . LEU C 1 40 ? -75.608 11.150 -30.636 1.00 45.47 19 LEU C N 1
ATOM 5159 C CA . LEU C 1 40 ? -75.516 11.380 -29.197 1.00 43.21 19 LEU C CA 1
ATOM 5160 C C . LEU C 1 40 ? -75.298 12.858 -28.894 1.00 41.17 19 LEU C C 1
ATOM 5161 O O . LEU C 1 40 ? -74.514 13.523 -29.565 1.00 37.33 19 LEU C O 1
ATOM 5166 N N . LEU C 1 41 ? -75.990 13.365 -27.876 1.00 38.34 20 LEU C N 1
ATOM 5167 C CA . LEU C 1 41 ? -75.851 14.763 -27.474 1.00 35.30 20 LEU C CA 1
ATOM 5168 C C . LEU C 1 41 ? -74.481 15.029 -26.865 1.00 37.83 20 LEU C C 1
ATOM 5169 O O . LEU C 1 41 ? -73.915 16.110 -27.032 1.00 36.87 20 LEU C O 1
ATOM 5174 N N . TYR C 1 42 ? -73.961 14.039 -26.144 1.00 33.51 21 TYR C N 1
ATOM 5175 C CA . TYR C 1 42 ? -72.633 14.131 -25.553 1.00 34.34 21 TYR C CA 1
ATOM 5176 C C . TYR C 1 42 ? -71.841 12.888 -25.955 1.00 34.89 21 TYR C C 1
ATOM 5177 O O . TYR C 1 42 ? -72.196 11.774 -25.575 1.00 35.11 21 TYR C O 1
ATOM 5186 N N . THR C 1 43 ? -70.777 13.076 -26.728 1.00 34.69 22 THR C N 1
ATOM 5187 C CA . THR C 1 43 ? -69.969 11.946 -27.185 1.00 36.28 22 THR C CA 1
ATOM 5188 C C . THR C 1 43 ? -68.781 11.685 -26.260 1.00 37.19 22 THR C C 1
ATOM 5189 O O . THR C 1 43 ? -68.254 10.573 -26.214 1.00 37.65 22 THR C O 1
ATOM 5193 N N . SER C 1 44 ? -68.353 12.714 -25.532 1.00 34.25 23 SER C N 1
ATOM 5194 C CA . SER C 1 44 ? -67.287 12.552 -24.550 1.00 36.30 23 SER C CA 1
ATOM 5195 C C . SER C 1 44 ? -67.666 13.181 -23.206 1.00 37.03 23 SER C C 1
ATOM 5196 O O . SER C 1 44 ? -68.564 14.016 -23.135 1.00 34.49 23 SER C O 1
ATOM 5199 N N . ALA C 1 45 ? -66.979 12.773 -22.145 1.00 36.45 24 ALA C N 1
ATOM 5200 C CA . ALA C 1 45 ? -67.228 13.324 -20.818 1.00 34.59 24 ALA C CA 1
ATOM 5201 C C . ALA C 1 45 ? -66.004 13.178 -19.930 1.00 34.49 24 ALA C C 1
ATOM 5202 O O . ALA C 1 45 ? -65.160 12.307 -20.151 1.00 36.25 24 ALA C O 1
ATOM 5204 N N . ASN C 1 46 ? -65.908 14.052 -18.933 1.00 30.67 25 ASN C N 1
ATOM 5205 C CA . ASN C 1 46 ? -64.852 13.974 -17.938 1.00 32.86 25 ASN C CA 1
ATOM 5206 C C . ASN C 1 46 ? -65.421 13.459 -16.616 1.00 31.35 25 ASN C C 1
ATOM 5207 O O . ASN C 1 46 ? -66.594 13.667 -16.312 1.00 28.69 25 ASN C O 1
ATOM 5212 N N . PHE C 1 47 ? -64.594 12.759 -15.850 1.00 28.25 26 PHE C N 1
ATOM 5213 C CA . PHE C 1 47 ? -64.996 12.245 -14.549 1.00 29.30 26 PHE C CA 1
ATOM 5214 C C . PHE C 1 47 ? -64.006 12.746 -13.513 1.00 30.79 26 PHE C C 1
ATOM 5215 O O . PHE C 1 47 ? -62.793 12.679 -13.721 1.00 28.60 26 PHE C O 1
ATOM 5223 N N . LEU C 1 48 ? -64.520 13.242 -12.394 1.00 28.39 27 LEU C N 1
ATOM 5224 C CA . LEU C 1 48 ? -63.661 13.791 -11.356 1.00 29.52 27 LEU C CA 1
ATOM 5225 C C . LEU C 1 48 ? -64.177 13.408 -9.971 1.00 30.15 27 LEU C C 1
ATOM 5226 O O . LEU C 1 48 ? -65.363 13.540 -9.688 1.00 29.53 27 LEU C O 1
ATOM 5231 N N . GLY C 1 49 ? -63.283 12.925 -9.116 1.00 26.14 28 GLY C N 1
ATOM 5232 C CA . GLY C 1 49 ? -63.631 12.628 -7.738 1.00 27.54 28 GLY C CA 1
ATOM 5233 C C . GLY C 1 49 ? -63.236 13.766 -6.814 1.00 29.54 28 GLY C C 1
ATOM 5234 O O . GLY C 1 49 ? -62.170 14.369 -6.976 1.00 28.64 28 GLY C O 1
ATOM 5235 N N . ILE C 1 50 ? -64.108 14.086 -5.860 1.00 26.41 29 ILE C N 1
ATOM 5236 C CA . ILE C 1 50 ? -63.776 15.065 -4.823 1.00 26.31 29 ILE C CA 1
ATOM 5237 C C . ILE C 1 50 ? -64.196 14.493 -3.483 1.00 29.75 29 ILE C C 1
ATOM 5238 O O . ILE C 1 50 ? -65.371 14.563 -3.117 1.00 27.50 29 ILE C O 1
ATOM 5243 N N . PRO C 1 51 ? -63.238 13.924 -2.745 1.00 28.14 30 PRO C N 1
ATOM 5244 C CA . PRO C 1 51 ? -63.529 13.162 -1.524 1.00 26.66 30 PRO C CA 1
ATOM 5245 C C . PRO C 1 51 ? -63.719 14.032 -0.282 1.00 26.72 30 PRO C C 1
ATOM 5246 O O . PRO C 1 51 ? -63.169 13.704 0.769 1.00 27.35 30 PRO C O 1
ATOM 5250 N N . THR C 1 52 ? -64.481 15.112 -0.386 1.00 24.96 31 THR C N 1
ATOM 5251 C CA . THR C 1 52 ? -64.676 15.994 0.763 1.00 26.93 31 THR C CA 1
ATOM 5252 C C . THR C 1 52 ? -65.340 15.252 1.919 1.00 25.22 31 THR C C 1
ATOM 5253 O O . THR C 1 52 ? -66.279 14.472 1.719 1.00 25.02 31 THR C O 1
ATOM 5257 N N . ASN C 1 53 ? -64.850 15.488 3.135 1.00 25.59 32 ASN C N 1
ATOM 5258 C CA . ASN C 1 53 ? -65.427 14.850 4.321 1.00 27.35 32 ASN C CA 1
ATOM 5259 C C . ASN C 1 53 ? -65.397 15.795 5.519 1.00 28.86 32 ASN C C 1
ATOM 5260 O O . ASN C 1 53 ? -65.777 15.418 6.624 1.00 31.61 32 ASN C O 1
ATOM 5265 N N . ARG C 1 54 ? -64.942 17.023 5.291 1.00 26.92 33 ARG C N 1
ATOM 5266 C CA . ARG C 1 54 ? -64.886 18.031 6.352 1.00 27.76 33 ARG C CA 1
ATOM 5267 C C . ARG C 1 54 ? -66.090 18.982 6.322 1.00 27.08 33 ARG C C 1
ATOM 5268 O O . ARG C 1 54 ? -66.130 19.977 7.047 1.00 29.99 33 ARG C O 1
ATOM 5276 N N . GLY C 1 55 ? -67.084 18.660 5.503 1.00 24.92 34 GLY C N 1
ATOM 5277 C CA . GLY C 1 55 ? -68.297 19.462 5.456 1.00 24.62 34 GLY C CA 1
ATOM 5278 C C . GLY C 1 55 ? -69.355 18.942 6.406 1.00 25.89 34 GLY C C 1
ATOM 5279 O O . GLY C 1 55 ? -70.383 19.598 6.634 1.00 24.60 34 GLY C O 1
ATOM 5280 N N . GLN C 1 56 ? -69.101 17.760 6.965 1.00 23.48 35 GLN C N 1
ATOM 5281 C CA . GLN C 1 56 ? -70.052 17.111 7.875 1.00 26.90 35 GLN C CA 1
ATOM 5282 C C . GLN C 1 56 ? -69.329 16.044 8.705 1.00 26.46 35 GLN C C 1
ATOM 5283 O O . GLN C 1 56 ? -68.274 15.559 8.305 1.00 30.17 35 GLN C O 1
ATOM 5289 N N . PRO C 1 57 ? -69.900 15.686 9.867 1.00 26.79 36 PRO C N 1
ATOM 5290 C CA . PRO C 1 57 ? -69.221 14.912 10.921 1.00 29.69 36 PRO C CA 1
ATOM 5291 C C . PRO C 1 57 ? -69.051 13.417 10.654 1.00 29.67 36 PRO C C 1
ATOM 5292 O O . PRO C 1 57 ? -68.189 12.803 11.281 1.00 26.09 36 PRO C O 1
ATOM 5296 N N . LYS C 1 58 ? -69.851 12.829 9.769 1.00 26.68 37 LYS C N 1
ATOM 5297 C CA . LYS C 1 58 ? -69.785 11.383 9.573 1.00 27.03 37 LYS C CA 1
ATOM 5298 C C . LYS C 1 58 ? -68.694 10.960 8.599 1.00 30.88 37 LYS C C 1
ATOM 5299 O O . LYS C 1 58 ? -68.673 11.377 7.440 1.00 29.74 37 LYS C O 1
ATOM 5305 N N . ILE C 1 59 ? -67.778 10.131 9.085 1.00 29.39 38 ILE C N 1
ATOM 5306 C CA . ILE C 1 59 ? -66.675 9.659 8.261 1.00 27.70 38 ILE C CA 1
ATOM 5307 C C . ILE C 1 59 ? -67.210 8.745 7.164 1.00 26.30 38 ILE C C 1
ATOM 5308 O O . ILE C 1 59 ? -68.038 7.877 7.423 1.00 27.44 38 ILE C O 1
ATOM 5313 N N . GLY C 1 60 ? -66.751 8.935 5.933 1.00 25.33 39 GLY C N 1
ATOM 5314 C CA . GLY C 1 60 ? -67.137 8.009 4.879 1.00 28.39 39 GLY C CA 1
ATOM 5315 C C . GLY C 1 60 ? -67.440 8.622 3.523 1.00 26.42 39 GLY C C 1
ATOM 5316 O O . GLY C 1 60 ? -67.337 7.938 2.503 1.00 26.80 39 GLY C O 1
ATOM 5317 N N . THR C 1 61 ? -67.812 9.899 3.498 1.00 26.08 40 THR C N 1
ATOM 5318 C CA . THR C 1 61 ? -68.084 10.555 2.222 1.00 24.69 40 THR C CA 1
ATOM 5319 C C . THR C 1 61 ? -66.818 10.627 1.375 1.00 27.64 40 THR C C 1
ATOM 5320 O O . THR C 1 61 ? -66.891 10.777 0.155 1.00 24.91 40 THR C O 1
ATOM 5324 N N . TYR C 1 62 ? -65.655 10.502 2.018 1.00 25.35 41 TYR C N 1
ATOM 5325 C CA . TYR C 1 62 ? -64.397 10.497 1.268 1.00 27.06 41 TYR C CA 1
ATOM 5326 C C . TYR C 1 62 ? -64.310 9.272 0.350 1.00 26.89 41 TYR C C 1
ATOM 5327 O O . TYR C 1 62 ? -63.532 9.257 -0.601 1.00 30.04 41 TYR C O 1
ATOM 5336 N N . GLN C 1 63 ? -65.128 8.262 0.630 1.00 27.05 42 GLN C N 1
ATOM 5337 C CA . GLN C 1 63 ? -65.115 7.020 -0.143 1.00 28.38 42 GLN C CA 1
ATOM 5338 C C . GLN C 1 63 ? -66.112 7.029 -1.305 1.00 30.04 42 GLN C C 1
ATOM 5339 O O . GLN C 1 63 ? -66.209 6.063 -2.060 1.00 26.75 42 GLN C O 1
ATOM 5345 N N . GLY C 1 64 ? -66.844 8.127 -1.455 1.00 28.72 43 GLY C N 1
ATOM 5346 C CA . GLY C 1 64 ? -67.836 8.221 -2.512 1.00 24.27 43 GLY C CA 1
ATOM 5347 C C . GLY C 1 64 ? -67.299 7.978 -3.916 1.00 28.00 43 GLY C C 1
ATOM 5348 O O . GLY C 1 64 ? -67.865 7.186 -4.675 1.00 28.82 43 GLY C O 1
ATOM 5349 N N . PRO C 1 65 ? -66.217 8.679 -4.290 1.00 25.46 44 PRO C N 1
ATOM 5350 C CA . PRO C 1 65 ? -65.657 8.472 -5.632 1.00 29.24 44 PRO C CA 1
ATOM 5351 C C . PRO C 1 65 ? -65.300 7.011 -5.900 1.00 29.97 44 PRO C C 1
ATOM 5352 O O . PRO C 1 65 ? -65.584 6.500 -6.987 1.00 28.62 44 PRO C O 1
ATOM 5356 N N . GLU C 1 66 ? -64.682 6.346 -4.930 1.00 28.10 45 GLU C N 1
ATOM 5357 C CA . GLU C 1 66 ? -64.320 4.942 -5.110 1.00 31.18 45 GLU C CA 1
ATOM 5358 C C . GLU C 1 66 ? -65.560 4.063 -5.238 1.00 33.22 45 GLU C C 1
ATOM 5359 O O . GLU C 1 66 ? -65.529 3.050 -5.934 1.00 29.26 45 GLU C O 1
ATOM 5365 N N . LEU C 1 67 ? -66.651 4.456 -4.581 1.00 30.55 46 LEU C N 1
ATOM 5366 C CA . LEU C 1 67 ? -67.898 3.692 -4.661 1.00 29.38 46 LEU C CA 1
ATOM 5367 C C . LEU C 1 67 ? -68.393 3.640 -6.099 1.00 26.80 46 LEU C C 1
ATOM 5368 O O . LEU C 1 67 ? -68.973 2.644 -6.531 1.00 26.52 46 LEU C O 1
ATOM 5373 N N . ILE C 1 68 ? -68.149 4.712 -6.843 1.00 26.50 47 ILE C N 1
ATOM 5374 C CA . ILE C 1 68 ? -68.566 4.772 -8.245 1.00 28.78 47 ILE C CA 1
ATOM 5375 C C . ILE C 1 68 ? -67.524 4.155 -9.185 1.00 30.75 47 ILE C C 1
ATOM 5376 O O . ILE C 1 68 ? -67.871 3.402 -10.096 1.00 28.70 47 ILE C O 1
ATOM 5381 N N . ARG C 1 69 ? -66.250 4.460 -8.961 1.00 32.03 48 ARG C N 1
ATOM 5382 C CA . ARG C 1 69 ? -65.189 3.841 -9.758 1.00 30.16 48 ARG C CA 1
ATOM 5383 C C . ARG C 1 69 ? -65.233 2.311 -9.647 1.00 32.40 48 ARG C C 1
ATOM 5384 O O . ARG C 1 69 ? -64.899 1.601 -10.595 1.00 34.79 48 ARG C O 1
ATOM 5392 N N . LYS C 1 70 ? -65.656 1.810 -8.491 1.00 31.81 49 LYS C N 1
ATOM 5393 C CA . LYS C 1 70 ? -65.759 0.366 -8.257 1.00 35.24 49 LYS C CA 1
ATOM 5394 C C . LYS C 1 70 ? -66.986 -0.272 -8.894 1.00 36.21 49 LYS C C 1
ATOM 5395 O O . LYS C 1 70 ? -67.089 -1.501 -8.960 1.00 35.59 49 LYS C O 1
ATOM 5401 N N . SER C 1 71 ? -67.933 0.555 -9.325 1.00 31.94 50 SER C N 1
ATOM 5402 C CA . SER C 1 71 ? -69.150 0.042 -9.933 1.00 31.20 50 SER C CA 1
ATOM 5403 C C . SER C 1 71 ? -68.877 -0.228 -11.398 1.00 32.36 50 SER C C 1
ATOM 5404 O O . SER C 1 71 ? -67.750 -0.065 -11.861 1.00 35.38 50 SER C O 1
ATOM 5407 N N . ASN C 1 72 ? -69.913 -0.623 -12.128 1.00 33.13 51 ASN C N 1
ATOM 5408 C CA . ASN C 1 72 ? -69.786 -0.820 -13.566 1.00 35.15 51 ASN C CA 1
ATOM 5409 C C . ASN C 1 72 ? -70.176 0.437 -14.336 1.00 36.12 51 ASN C C 1
ATOM 5410 O O . ASN C 1 72 ? -70.493 0.374 -15.524 1.00 32.74 51 ASN C O 1
ATOM 5415 N N . PHE C 1 73 ? -70.151 1.580 -13.652 1.00 32.04 52 PHE C N 1
ATOM 5416 C CA . PHE C 1 73 ? -70.486 2.861 -14.274 1.00 30.87 52 PHE C CA 1
ATOM 5417 C C . PHE C 1 73 ? -69.641 3.170 -15.519 1.00 33.30 52 PHE C C 1
ATOM 5418 O O . PHE C 1 73 ? -70.181 3.512 -16.576 1.00 32.12 52 PHE C O 1
ATOM 5426 N N . PHE C 1 74 ? -68.321 3.064 -15.392 1.00 32.88 53 PHE C N 1
ATOM 5427 C CA . PHE C 1 74 ? -67.436 3.359 -16.517 1.00 32.03 53 PHE C CA 1
ATOM 5428 C C . PHE C 1 74 ? -67.722 2.445 -17.705 1.00 35.27 53 PHE C C 1
ATOM 5429 O O . PHE C 1 74 ? -67.812 2.903 -18.846 1.00 36.91 53 PHE C O 1
ATOM 5437 N N . GLN C 1 75 ? -67.882 1.155 -17.431 1.00 35.30 54 GLN C N 1
ATOM 5438 C CA . GLN C 1 75 ? -68.232 0.193 -18.474 1.00 38.14 54 GLN C CA 1
ATOM 5439 C C . GLN C 1 75 ? -69.545 0.552 -19.177 1.00 38.09 54 GLN C C 1
ATOM 5440 O O . GLN C 1 75 ? -69.628 0.536 -20.407 1.00 38.80 54 GLN C O 1
ATOM 5446 N N . LEU C 1 76 ? -70.572 0.872 -18.399 1.00 35.52 55 LEU C N 1
ATOM 5447 C CA . LEU C 1 76 ? -71.890 1.154 -18.969 1.00 37.44 55 LEU C CA 1
ATOM 5448 C C . LEU C 1 76 ? -71.877 2.411 -19.836 1.00 39.73 55 LEU C C 1
ATOM 5449 O O . LEU C 1 76 ? -72.531 2.452 -20.878 1.00 37.34 55 LEU C O 1
ATOM 5454 N N . VAL C 1 77 ? -71.130 3.427 -19.405 1.00 37.40 56 VAL C N 1
ATOM 5455 C CA . VAL C 1 77 ? -70.994 4.664 -20.177 1.00 38.32 56 VAL C CA 1
ATOM 5456 C C . VAL C 1 77 ? -70.285 4.388 -21.505 1.00 40.51 56 VAL C C 1
ATOM 5457 O O . VAL C 1 77 ? -70.658 4.926 -22.551 1.00 38.42 56 VAL C O 1
ATOM 5461 N N . ALA C 1 78 ? -69.262 3.542 -21.455 1.00 37.35 57 ALA C N 1
ATOM 5462 C CA . ALA C 1 78 ? -68.530 3.169 -22.657 1.00 39.09 57 ALA C CA 1
ATOM 5463 C C . ALA C 1 78 ? -69.442 2.416 -23.624 1.00 40.79 57 ALA C C 1
ATOM 5464 O O . ALA C 1 78 ? -69.348 2.583 -24.841 1.00 41.01 57 ALA C O 1
ATOM 5466 N N . GLU C 1 79 ? -70.339 1.605 -23.070 1.00 38.86 58 GLU C N 1
ATOM 5467 C CA . GLU C 1 79 ? -71.252 0.806 -23.876 1.00 38.53 58 GLU C CA 1
ATOM 5468 C C . GLU C 1 79 ? -72.338 1.642 -24.544 1.00 42.21 58 GLU C C 1
ATOM 5469 O O . GLU C 1 79 ? -72.921 1.222 -25.541 1.00 40.54 58 GLU C O 1
ATOM 5475 N N . ASP C 1 80 ? -72.608 2.827 -24.007 1.00 39.22 59 ASP C N 1
ATOM 5476 C CA . ASP C 1 80 ? -73.577 3.711 -24.645 1.00 41.74 59 ASP C CA 1
ATOM 5477 C C . ASP C 1 80 ? -72.914 4.553 -25.733 1.00 39.46 59 ASP C C 1
ATOM 5478 O O . ASP C 1 80 ? -73.580 5.302 -26.443 1.00 39.43 59 ASP C O 1
ATOM 5483 N N . GLY C 1 81 ? -71.598 4.416 -25.863 1.00 38.74 60 GLY C N 1
ATOM 5484 C CA . GLY C 1 81 ? -70.872 5.049 -26.949 1.00 41.87 60 GLY C CA 1
ATOM 5485 C C . GLY C 1 81 ? -70.166 6.325 -26.541 1.00 41.92 60 GLY C C 1
ATOM 5486 O O . GLY C 1 81 ? -69.727 7.104 -27.387 1.00 40.72 60 GLY C O 1
ATOM 5487 N N . ILE C 1 82 ? -70.045 6.534 -25.237 1.00 40.03 61 ILE C N 1
ATOM 5488 C CA . ILE C 1 82 ? -69.443 7.752 -24.714 1.00 36.26 61 ILE C CA 1
ATOM 5489 C C . ILE C 1 82 ? -68.019 7.501 -24.239 1.00 38.16 61 ILE C C 1
ATOM 5490 O O . ILE C 1 82 ? -67.750 6.525 -23.542 1.00 44.93 61 ILE C O 1
ATOM 5495 N N . GLN C 1 83 ? -67.106 8.381 -24.630 1.00 38.66 62 GLN C N 1
ATOM 5496 C CA . GLN C 1 83 ? -65.715 8.280 -24.211 1.00 42.12 62 GLN C CA 1
ATOM 5497 C C . GLN C 1 83 ? -6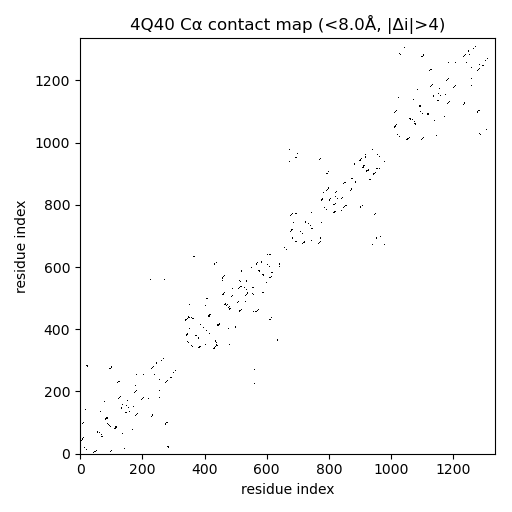5.509 9.029 -22.888 1.00 41.11 62 GLN C C 1
ATOM 5498 O O . GLN C 1 83 ? -65.493 10.261 -22.856 1.00 40.04 62 GLN C O 1
ATOM 5504 N N . LEU C 1 84 ? -65.354 8.278 -21.801 1.00 37.29 63 LEU C N 1
ATOM 5505 C CA . LEU C 1 84 ? -65.247 8.868 -20.470 1.00 39.84 63 LEU C CA 1
ATOM 5506 C C . LEU C 1 84 ? -63.798 8.936 -20.010 1.00 38.42 63 LEU C C 1
ATOM 5507 O O . LEU C 1 84 ? -63.147 7.907 -19.845 1.00 41.52 63 LEU C O 1
ATOM 5512 N N . THR C 1 85 ? -63.293 10.148 -19.803 1.00 36.43 64 THR C N 1
ATOM 5513 C CA . THR C 1 85 ? -61.929 10.326 -19.315 1.00 38.04 64 THR C CA 1
ATOM 5514 C C . THR C 1 85 ? -61.885 10.559 -17.805 1.00 35.77 64 THR C C 1
ATOM 5515 O O . THR C 1 85 ? -62.414 11.551 -17.294 1.00 34.10 64 THR C O 1
ATOM 5519 N N . ASP C 1 86 ? -61.251 9.639 -17.092 1.00 34.71 65 ASP C N 1
ATOM 5520 C CA . ASP C 1 86 ? -61.076 9.790 -15.660 1.00 32.68 65 ASP C CA 1
ATOM 5521 C C . ASP C 1 86 ? -60.008 10.848 -15.384 1.00 36.04 65 ASP C C 1
ATOM 5522 O O . ASP C 1 86 ? -58.834 10.658 -15.706 1.00 37.66 65 ASP C O 1
ATOM 5527 N N . CYS C 1 87 ? -60.416 11.968 -14.796 1.00 33.26 66 CYS C N 1
ATOM 5528 C CA . CYS C 1 87 ? -59.494 13.074 -14.538 1.00 31.71 66 CYS C CA 1
ATOM 5529 C C . CYS C 1 87 ? -58.940 13.088 -13.119 1.00 31.27 66 CYS C C 1
ATOM 5530 O O . CYS C 1 87 ? -58.437 14.114 -12.658 1.00 35.85 66 CYS C O 1
ATOM 5533 N N . GLY C 1 88 ? -59.034 11.955 -12.427 1.00 33.57 67 GLY C N 1
ATOM 5534 C CA . GLY C 1 88 ? -58.453 11.820 -11.100 1.00 34.09 67 GLY C CA 1
ATOM 5535 C C . GLY C 1 88 ? -59.321 12.366 -9.974 1.00 35.92 67 GLY C C 1
ATOM 5536 O O . GLY C 1 88 ? -60.527 12.542 -10.134 1.00 30.27 67 GLY C O 1
ATOM 5537 N N . ASP C 1 89 ? -58.697 12.627 -8.829 1.00 30.43 68 ASP C N 1
ATOM 5538 C CA . ASP C 1 89 ? -59.389 13.178 -7.671 1.00 32.97 68 ASP C CA 1
ATOM 5539 C C . ASP C 1 89 ? -58.753 14.494 -7.263 1.00 37.53 68 ASP C C 1
ATOM 5540 O O . ASP C 1 89 ? -57.538 14.674 -7.379 1.00 36.42 68 ASP C O 1
ATOM 5545 N N . ILE C 1 90 ? -59.574 15.412 -6.773 1.00 34.53 69 ILE C N 1
ATOM 5546 C CA . ILE C 1 90 ? -59.045 16.567 -6.075 1.00 33.79 69 ILE C CA 1
ATOM 5547 C C . ILE C 1 90 ? -58.627 16.110 -4.680 1.00 35.94 69 ILE C C 1
ATOM 5548 O O . ILE C 1 90 ? -59.246 15.224 -4.094 1.00 36.51 69 ILE C O 1
ATOM 5553 N N . ILE C 1 91 ? -57.546 16.677 -4.164 1.00 30.38 70 ILE C N 1
ATOM 5554 C CA . ILE C 1 91 ? -57.102 16.341 -2.817 1.00 36.21 70 ILE C CA 1
ATOM 5555 C C . ILE C 1 91 ? -57.555 17.440 -1.874 1.00 33.36 70 ILE C C 1
ATOM 5556 O O . ILE C 1 91 ? -57.025 18.551 -1.921 1.00 32.75 70 ILE C O 1
ATOM 5561 N N . PRO C 1 92 ? -58.559 17.150 -1.031 1.00 33.41 71 PRO C N 1
ATOM 5562 C CA . PRO C 1 92 ? -59.045 18.202 -0.125 1.00 31.53 71 PRO C CA 1
ATOM 5563 C C . PRO C 1 92 ? -57.970 18.617 0.873 1.00 30.35 71 PRO C C 1
ATOM 5564 O O . PRO C 1 92 ? -57.113 17.807 1.226 1.00 31.60 71 PRO C O 1
ATOM 5568 N N . VAL C 1 93 ? -58.017 19.868 1.315 1.00 31.13 72 VAL C N 1
ATOM 5569 C CA . VAL C 1 93 ? -57.163 20.320 2.409 1.00 30.65 72 VAL C CA 1
ATOM 5570 C C . VAL C 1 93 ? -57.865 19.989 3.723 1.00 35.17 72 VAL C C 1
ATOM 5571 O O . VAL C 1 93 ? -58.980 20.444 3.969 1.00 33.78 72 VAL C O 1
ATOM 5575 N N . GLU C 1 94 ? -57.229 19.170 4.553 1.00 29.26 73 GLU C N 1
ATOM 5576 C CA . GLU C 1 94 ? -57.801 18.814 5.841 1.00 32.77 73 GLU C CA 1
ATOM 5577 C C . GLU C 1 94 ? -56.837 19.185 6.955 1.00 34.12 73 GLU C C 1
ATOM 5578 O O . GLU C 1 94 ? -55.899 18.441 7.252 1.00 34.41 73 GLU C O 1
ATOM 5584 N N . LEU C 1 95 ? -57.072 20.345 7.558 1.00 31.34 74 LEU C N 1
ATOM 5585 C CA . LEU C 1 95 ? -56.214 20.863 8.620 1.00 32.33 74 LEU C CA 1
ATOM 5586 C C . LEU C 1 95 ? -56.554 20.187 9.943 1.00 34.45 74 LEU C C 1
ATOM 5587 O O . LEU C 1 95 ? -57.593 19.548 10.065 1.00 32.32 74 LEU C O 1
ATOM 5592 N N . ASN C 1 96 ? -55.686 20.319 10.942 1.00 35.96 75 ASN C N 1
ATOM 5593 C CA . ASN 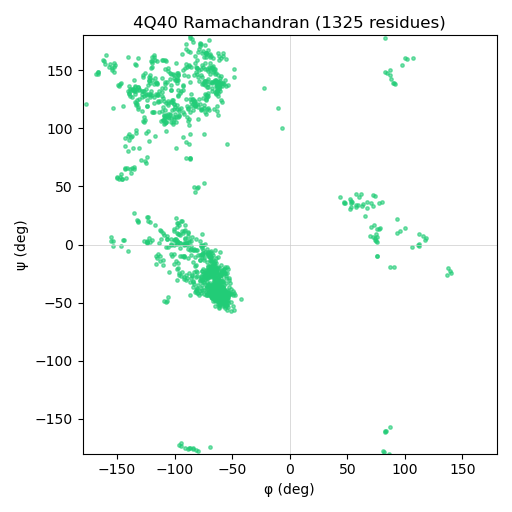C 1 96 ? -55.987 19.734 12.247 1.00 33.99 75 ASN C CA 1
ATOM 5594 C C . ASN C 1 96 ? -56.744 20.733 13.122 1.00 32.62 75 ASN C C 1
ATOM 5595 O O . ASN C 1 96 ? -56.894 21.898 12.746 1.00 33.79 75 ASN C O 1
ATOM 5600 N N . GLU C 1 97 ? -57.221 20.283 14.281 1.00 34.95 76 GLU C N 1
ATOM 5601 C CA . GLU C 1 97 ? -58.058 21.127 15.137 1.00 41.40 76 GLU C CA 1
ATOM 5602 C C . GLU C 1 97 ? -57.395 22.452 15.514 1.00 37.43 76 GLU C C 1
ATOM 5603 O O . GLU C 1 97 ? -58.037 23.502 15.510 1.00 36.15 76 GLU C O 1
ATOM 5609 N N . ALA C 1 98 ? -56.113 22.405 15.854 1.00 36.55 77 ALA C N 1
ATOM 5610 C CA . ALA C 1 98 ? -55.417 23.610 16.295 1.00 36.66 77 ALA C CA 1
ATOM 5611 C C . ALA C 1 98 ? -55.338 24.664 15.192 1.00 34.66 77 ALA C C 1
ATOM 5612 O O . ALA C 1 98 ? -55.425 25.865 15.456 1.00 34.96 77 ALA C O 1
ATOM 5614 N N . GLU C 1 99 ? -55.172 24.202 13.957 1.00 35.62 78 GLU C N 1
ATOM 5615 C CA . GLU C 1 99 ? -55.024 25.082 12.804 1.00 32.17 78 GLU C CA 1
ATOM 5616 C C . GLU C 1 99 ? -56.370 25.593 12.314 1.00 33.26 78 GLU C C 1
ATOM 5617 O O . GLU C 1 99 ? -56.451 26.633 11.655 1.00 33.14 78 GLU C O 1
ATOM 5623 N N . ASP C 1 100 ? -57.426 24.852 12.629 1.00 35.28 79 ASP C N 1
ATOM 5624 C CA . ASP C 1 100 ? -58.739 25.131 12.059 1.00 31.84 79 ASP C CA 1
ATOM 5625 C C . ASP C 1 100 ? -59.820 25.067 13.133 1.00 30.84 79 ASP C C 1
ATOM 5626 O O . ASP C 1 100 ? -60.692 24.207 13.075 1.00 29.27 79 ASP C O 1
ATOM 5631 N N . PRO C 1 101 ? -59.772 25.983 14.114 1.00 32.05 80 PRO C N 1
ATOM 5632 C CA . PRO C 1 101 ? -60.784 25.980 15.180 1.00 30.94 80 PRO C CA 1
ATOM 5633 C C . PRO C 1 101 ? -62.083 26.597 14.677 1.00 30.05 80 PRO C C 1
ATOM 5634 O O . PRO C 1 101 ? -62.091 27.176 13.589 1.00 28.18 80 PRO C O 1
ATOM 5638 N N . GLN C 1 102 ? -63.149 26.496 15.466 1.00 29.53 81 GLN C N 1
ATOM 5639 C CA . GLN C 1 102 ? -64.429 27.093 15.104 1.00 30.12 81 GLN C CA 1
ATOM 5640 C C . GLN C 1 102 ? -64.300 28.601 14.912 1.00 32.45 81 GLN C C 1
ATOM 5641 O O . GLN C 1 102 ? -63.604 29.269 15.678 1.00 28.78 81 GLN C O 1
ATOM 5647 N N . ARG C 1 103 ? -64.968 29.128 13.886 1.00 27.14 82 ARG C N 1
ATOM 5648 C CA . ARG C 1 103 ? -65.049 30.570 13.651 1.00 26.86 82 ARG C CA 1
ATOM 5649 C C . ARG C 1 103 ? -66.464 30.900 13.196 1.00 29.42 82 ARG C C 1
ATOM 5650 O O . ARG C 1 103 ? -66.980 30.263 12.281 1.00 24.13 82 ARG C O 1
ATOM 5658 N N . PHE C 1 104 ? -67.086 31.886 13.839 1.00 26.66 83 PHE C N 1
ATOM 5659 C CA . PHE C 1 104 ? -68.490 32.218 13.593 1.00 28.74 83 PHE C CA 1
ATOM 5660 C C . PHE C 1 104 ? -69.371 30.977 13.499 1.00 28.75 83 PHE C C 1
ATOM 5661 O O . PHE C 1 104 ? -70.261 30.902 12.653 1.00 31.83 83 PHE C O 1
ATOM 5669 N N . GLY C 1 105 ? -69.117 30.005 14.368 1.00 30.10 84 GLY C N 1
ATOM 5670 C CA . GLY C 1 105 ? -69.949 28.820 14.453 1.00 33.39 84 GLY C CA 1
ATOM 5671 C C . GLY C 1 105 ? -69.540 27.707 13.502 1.00 28.18 84 GLY C C 1
ATOM 5672 O O . GLY C 1 105 ? -69.899 26.545 13.711 1.00 29.52 84 GLY C O 1
ATOM 5673 N N . MET C 1 106 ? -68.781 28.054 12.468 1.00 25.14 85 MET C N 1
ATOM 5674 C CA . MET C 1 106 ? -68.445 27.087 11.413 1.00 21.06 85 MET C CA 1
ATOM 5675 C C . MET C 1 106 ? -67.416 26.067 11.882 1.00 26.90 85 MET C C 1
ATOM 5676 O O . MET C 1 106 ? -66.452 26.419 12.560 1.00 26.30 85 MET C O 1
ATOM 5681 N N . LYS C 1 107 ? -67.627 24.802 11.527 1.00 23.30 86 LYS C N 1
ATOM 5682 C CA . LYS C 1 107 ? -66.646 23.770 11.818 1.00 26.09 86 LYS C CA 1
ATOM 5683 C C . LYS C 1 107 ? -65.790 23.548 10.582 1.00 28.20 86 LYS C C 1
ATOM 5684 O O . LYS C 1 107 ? -66.319 23.346 9.488 1.00 27.14 86 LYS C O 1
ATOM 5690 N N . TRP C 1 108 ? -64.471 23.583 10.764 1.00 23.66 87 TRP C N 1
ATOM 5691 C CA . TRP C 1 108 ? -63.514 23.346 9.679 1.00 28.55 87 TRP C CA 1
ATOM 5692 C C . TRP C 1 108 ? -63.605 24.368 8.545 1.00 28.06 87 TRP C C 1
ATOM 5693 O O . TRP C 1 108 ? -63.546 24.004 7.363 1.00 27.58 87 TRP C O 1
ATOM 5704 N N . SER C 1 109 ? -63.728 25.644 8.889 1.00 25.21 88 SER C N 1
ATOM 5705 C CA . SER C 1 109 ? -63.936 26.667 7.864 1.00 27.99 88 SER C CA 1
ATOM 5706 C C . SER C 1 109 ? -62.687 26.991 7.039 1.00 31.09 88 SER C C 1
ATOM 5707 O O . SER C 1 109 ? -62.799 27.413 5.884 1.00 29.77 88 SER C O 1
ATOM 5710 N N . ARG C 1 110 ? -61.501 26.808 7.618 1.00 29.84 89 ARG C N 1
ATOM 5711 C CA . ARG C 1 110 ? -60.274 27.085 6.870 1.00 28.61 89 ARG C CA 1
ATOM 5712 C C . ARG C 1 110 ? -59.974 25.937 5.909 1.00 27.48 89 ARG C C 1
ATOM 5713 O O . ARG C 1 110 ? -59.536 26.162 4.772 1.00 29.48 89 ARG C O 1
ATOM 5721 N N . SER C 1 111 ? -60.201 24.707 6.362 1.00 27.04 90 SER C N 1
ATOM 5722 C CA . SER C 1 111 ? -60.146 23.558 5.460 1.00 29.65 90 SER C CA 1
ATOM 5723 C C . SER C 1 111 ? -61.111 23.785 4.294 1.00 30.18 90 SER C C 1
ATOM 5724 O O . SER C 1 111 ? -60.795 23.489 3.146 1.00 30.67 90 SER C O 1
ATOM 5727 N N . PHE C 1 112 ? -62.293 24.308 4.603 1.00 25.05 91 PHE C N 1
ATOM 5728 C CA . PHE C 1 112 ? -63.277 24.659 3.576 1.00 27.99 91 PHE C CA 1
ATOM 5729 C C . PHE C 1 112 ? -62.778 25.723 2.594 1.00 27.91 91 PHE C C 1
ATOM 5730 O O . PHE C 1 112 ? -62.828 25.526 1.373 1.00 27.82 91 PHE C O 1
ATOM 5738 N N . SER C 1 113 ? -62.312 26.861 3.104 1.00 27.43 92 SER C N 1
ATOM 5739 C CA . SER C 1 113 ? -61.908 27.937 2.195 1.00 28.66 92 SER C CA 1
ATOM 5740 C C . SER C 1 113 ? -60.755 27.484 1.291 1.00 30.97 92 SER C C 1
ATOM 5741 O O . SER C 1 113 ? -60.748 27.768 0.094 1.00 29.64 92 SER C O 1
ATOM 5744 N N . LEU C 1 114 ? -59.798 26.764 1.862 1.00 29.52 93 LEU C N 1
ATOM 5745 C CA . LEU C 1 114 ? -58.664 26.274 1.085 1.00 29.70 93 LEU C CA 1
ATOM 5746 C C . LEU C 1 114 ? -59.107 25.225 0.059 1.00 30.02 93 LEU C C 1
ATOM 5747 O O . LEU C 1 114 ? -58.688 25.252 -1.098 1.00 28.59 93 LEU C O 1
ATOM 5752 N N . THR C 1 115 ? -59.963 24.306 0.488 1.00 28.31 94 THR C N 1
ATOM 5753 C CA . THR C 1 115 ? -60.455 23.252 -0.393 1.00 28.98 94 THR C CA 1
ATOM 5754 C C . THR C 1 115 ? -61.317 23.835 -1.506 1.00 29.59 94 THR C C 1
ATOM 5755 O O . THR C 1 115 ? -61.240 23.399 -2.655 1.00 26.08 94 THR C O 1
ATOM 5759 N N . THR C 1 116 ? -62.119 24.837 -1.161 1.00 26.77 95 THR C N 1
ATOM 5760 C CA . THR C 1 116 ? -62.953 25.526 -2.134 1.00 26.73 95 THR C CA 1
ATOM 5761 C C . THR C 1 116 ? -62.110 26.087 -3.275 1.00 30.25 95 THR C C 1
ATOM 5762 O O . THR C 1 116 ? -62.388 25.825 -4.444 1.00 26.72 95 THR C O 1
ATOM 5766 N N . LEU C 1 117 ? -61.073 26.849 -2.937 1.00 26.51 96 LEU C N 1
ATOM 5767 C CA . LEU C 1 117 ? -60.232 27.469 -3.965 1.00 28.27 96 LEU C CA 1
ATOM 5768 C C . LEU C 1 117 ? -59.500 26.421 -4.798 1.00 26.27 96 LEU C C 1
ATOM 5769 O O . LEU C 1 117 ? -59.316 26.593 -6.005 1.00 33.62 96 LEU C O 1
ATOM 5774 N N . ARG C 1 118 ? -59.091 25.326 -4.159 1.00 27.32 97 ARG C N 1
ATOM 5775 C CA . ARG C 1 118 ? -58.417 24.241 -4.863 1.00 30.87 97 ARG C CA 1
ATOM 5776 C C . ARG C 1 118 ? -59.355 23.564 -5.866 1.00 34.25 97 ARG C C 1
ATOM 5777 O O . ARG C 1 118 ? -58.986 23.316 -7.024 1.00 30.99 97 ARG C O 1
ATOM 5785 N N . ILE C 1 119 ? -60.565 23.251 -5.415 1.00 27.78 98 ILE C N 1
ATOM 5786 C CA . ILE C 1 119 ? -61.567 22.681 -6.305 1.00 29.70 98 ILE C CA 1
ATOM 5787 C C . ILE C 1 119 ? -61.823 23.621 -7.465 1.00 28.72 98 ILE C C 1
ATOM 5788 O O . ILE C 1 119 ? -61.822 23.196 -8.614 1.00 31.04 98 ILE C O 1
ATOM 5793 N N . ALA C 1 120 ? -62.045 24.899 -7.154 1.00 26.24 99 ALA C N 1
ATOM 5794 C CA . ALA C 1 120 ? -62.417 25.874 -8.171 1.00 27.65 99 ALA C CA 1
ATOM 5795 C C . ALA C 1 120 ? -61.358 25.978 -9.258 1.00 32.68 99 ALA C C 1
ATOM 5796 O O . ALA C 1 120 ? -61.683 26.114 -10.439 1.00 29.96 99 ALA C O 1
ATOM 5798 N N . GLU C 1 121 ? -60.091 25.912 -8.858 1.00 31.46 100 GLU C N 1
ATOM 5799 C CA . GLU C 1 121 ? -59.001 25.996 -9.822 1.00 34.14 100 GLU C CA 1
ATOM 5800 C C . GLU C 1 121 ? -59.044 24.835 -10.808 1.00 34.28 100 GLU C C 1
ATOM 5801 O O . GLU C 1 121 ? -58.898 25.030 -12.013 1.00 32.97 100 GLU C O 1
ATOM 5807 N N . ARG C 1 122 ? -59.241 23.626 -10.292 1.00 32.14 101 ARG C N 1
ATOM 5808 C CA . ARG C 1 122 ? -59.217 22.429 -11.122 1.00 34.09 101 ARG C CA 1
ATOM 5809 C C . ARG C 1 122 ? -60.441 22.371 -12.028 1.00 35.52 101 ARG C C 1
ATOM 5810 O O . ARG C 1 122 ? -60.340 22.015 -13.201 1.00 36.40 101 ARG C O 1
ATOM 5818 N N . VAL C 1 123 ? -61.597 22.726 -11.481 1.00 31.23 102 VAL C N 1
ATOM 5819 C CA . VAL C 1 123 ? -62.831 22.715 -12.260 1.00 33.69 102 VAL C CA 1
ATOM 5820 C C . VAL C 1 123 ? -62.772 23.738 -13.388 1.00 34.69 102 VAL C C 1
ATOM 5821 O O . VAL C 1 123 ? -63.162 23.447 -14.517 1.00 31.51 102 VAL C O 1
ATOM 5825 N N . GLU C 1 124 ? -62.264 24.928 -13.087 1.00 31.02 103 GLU C N 1
ATOM 5826 C CA . GLU C 1 124 ? -62.143 25.972 -14.093 1.00 33.33 103 GLU C CA 1
ATOM 5827 C C . GLU C 1 124 ? -61.275 25.487 -15.250 1.00 35.88 103 GLU C C 1
ATOM 5828 O O . GLU C 1 124 ? -61.603 25.692 -16.419 1.00 37.78 103 GLU C O 1
ATOM 5834 N N . GLU C 1 125 ? -60.171 24.832 -14.909 1.00 35.50 104 GLU C N 1
ATOM 5835 C CA . GLU C 1 125 ? -59.242 24.301 -15.903 1.00 37.95 104 GLU C CA 1
ATOM 5836 C C . GLU C 1 125 ? -59.909 23.278 -16.818 1.00 43.71 104 GLU C C 1
ATOM 5837 O O . GLU C 1 125 ? -59.760 23.338 -18.042 1.00 44.80 104 GLU C O 1
ATOM 5843 N N . LEU C 1 126 ? -60.640 22.339 -16.217 1.00 38.59 105 LEU C N 1
ATOM 5844 C CA . LEU C 1 126 ? -61.304 21.279 -16.968 1.00 41.62 105 LEU C CA 1
ATOM 5845 C C . LEU C 1 126 ? -62.368 21.850 -17.893 1.00 42.80 105 LEU C C 1
ATOM 5846 O O . LEU C 1 126 ? -62.464 21.467 -19.057 1.00 47.27 105 LEU C O 1
ATOM 5851 N N . MET C 1 127 ? -63.165 22.773 -17.372 1.00 37.76 106 MET C N 1
ATOM 5852 C CA . MET C 1 127 ? -64.212 23.400 -18.160 1.00 40.15 106 MET C CA 1
ATOM 5853 C C . MET C 1 127 ? -63.660 24.292 -19.286 1.00 47.33 106 MET C C 1
ATOM 5854 O O . MET C 1 127 ? -64.327 24.503 -20.300 1.00 49.65 106 MET C O 1
ATOM 5859 N N . LYS C 1 128 ? -62.443 24.801 -19.121 1.00 44.59 107 LYS C N 1
ATOM 5860 C CA . LYS C 1 128 ? -61.843 25.644 -20.156 1.00 48.69 107 LYS C CA 1
ATOM 5861 C C . LYS C 1 128 ? -61.195 24.821 -21.266 1.00 51.75 107 LYS C C 1
ATOM 5862 O O . LYS C 1 128 ? -61.196 25.226 -22.424 1.00 55.52 107 LYS C O 1
ATOM 5868 N N . GLN C 1 129 ? -60.635 23.669 -20.912 1.00 53.12 108 GLN C N 1
ATOM 5869 C CA . GLN C 1 129 ? -60.109 22.758 -21.920 1.00 55.87 108 GLN C CA 1
ATOM 5870 C C . GLN C 1 129 ? -61.283 22.232 -22.742 1.00 59.42 108 GLN C C 1
ATOM 5871 O O . GLN C 1 129 ? -61.110 21.746 -23.861 1.00 64.57 108 GLN C O 1
ATOM 5877 N N . SER C 1 130 ? -62.482 22.354 -22.174 1.00 60.41 109 SER C N 1
ATOM 5878 C CA . SER C 1 130 ? -63.717 21.921 -22.824 1.00 62.78 109 SER C CA 1
ATOM 5879 C C . SER C 1 130 ? -64.243 22.976 -23.798 1.00 67.46 109 SER C C 1
ATOM 5880 O O . SER C 1 130 ? -64.720 22.647 -24.887 1.00 70.41 109 SER C O 1
ATOM 5883 N N . ASN C 1 131 ? -64.161 24.242 -23.400 1.00 62.63 110 ASN C N 1
ATOM 5884 C CA . ASN C 1 131 ? -64.646 25.335 -24.237 1.00 67.94 110 ASN C CA 1
ATOM 5885 C C . ASN C 1 131 ? -63.707 25.609 -25.412 1.00 71.14 110 ASN C C 1
ATOM 5886 O O . ASN C 1 131 ? -62.647 24.990 -25.534 1.00 71.41 110 ASN C O 1
ATOM 5891 N N . LYS C 1 141 ? -70.144 19.719 -29.769 1.00 65.91 120 LYS C N 1
ATOM 5892 C CA . LYS C 1 141 ? -70.995 19.251 -28.679 1.00 62.90 120 LYS C CA 1
ATOM 5893 C C . LYS C 1 141 ? -70.303 19.354 -27.316 1.00 59.68 120 LYS C C 1
ATOM 5894 O O . LYS C 1 141 ? -69.134 18.992 -27.172 1.00 60.83 120 LYS C O 1
ATOM 5900 N N . SER C 1 142 ? -71.036 19.859 -26.327 1.00 55.56 121 SER C N 1
ATOM 5901 C CA . SER C 1 142 ? -70.536 19.991 -24.958 1.00 50.14 121 SER C CA 1
ATOM 5902 C C . SER C 1 142 ? -69.872 18.712 -24.436 1.00 45.18 121 SER C C 1
ATOM 5903 O O . SER C 1 142 ? -70.294 17.602 -24.764 1.00 46.80 121 SER C O 1
ATOM 5906 N N . THR C 1 143 ? -68.821 18.882 -23.636 1.00 41.69 122 THR C N 1
ATOM 5907 C CA . THR C 1 143 ? -68.192 17.775 -22.920 1.00 40.09 122 THR C CA 1
ATOM 5908 C C . THR C 1 143 ? -68.542 17.902 -21.435 1.00 36.91 122 THR C C 1
ATOM 5909 O O . THR C 1 143 ? -67.922 18.679 -20.713 1.00 35.34 122 THR C O 1
ATOM 5913 N N . PRO C 1 144 ? -69.557 17.157 -20.983 1.00 35.92 123 PRO C N 1
ATOM 5914 C CA . PRO C 1 144 ? -70.007 17.294 -19.594 1.00 30.48 123 PRO C CA 1
ATOM 5915 C C . PRO C 1 144 ? -68.918 16.877 -18.610 1.00 28.95 123 PRO C C 1
ATOM 5916 O O . PRO C 1 144 ? -68.116 15.989 -18.912 1.00 30.61 123 PRO C O 1
ATOM 5920 N N . LEU C 1 145 ? -68.883 17.526 -17.448 1.00 27.66 124 LEU C N 1
ATOM 5921 C CA . LEU C 1 145 ? -67.995 17.113 -16.376 1.00 26.36 124 LEU C CA 1
ATOM 5922 C C . LEU C 1 145 ? -68.835 16.432 -15.301 1.00 26.97 124 LEU C C 1
ATOM 5923 O O . LEU C 1 145 ? -69.748 17.045 -14.739 1.00 25.55 124 LEU C O 1
ATOM 5928 N N . VAL C 1 146 ? -68.523 15.169 -15.033 1.00 22.74 125 VAL C N 1
ATOM 5929 C CA . VAL C 1 146 ? -69.204 14.394 -14.004 1.00 25.73 125 VAL C CA 1
ATOM 5930 C C . VAL C 1 146 ? -68.355 14.383 -12.743 1.00 28.22 125 VAL C C 1
ATOM 5931 O O . VAL C 1 146 ? -67.233 13.881 -12.754 1.00 27.12 125 VAL C O 1
ATOM 5935 N N . ILE C 1 147 ? -68.902 14.929 -11.659 1.00 26.04 126 ILE C N 1
ATOM 5936 C CA . ILE C 1 147 ? -68.181 15.028 -10.392 1.00 25.03 126 ILE C CA 1
ATOM 5937 C C . ILE C 1 147 ? -68.836 14.163 -9.318 1.00 27.51 126 ILE C C 1
ATOM 5938 O O . ILE C 1 147 ? -70.044 14.258 -9.083 1.00 24.80 126 ILE C O 1
ATOM 5943 N N . VAL C 1 148 ? -68.045 13.325 -8.659 1.00 25.59 127 VAL C N 1
ATOM 5944 C CA . VAL C 1 148 ? -68.581 12.508 -7.572 1.00 24.77 127 VAL C CA 1
ATOM 5945 C C . VAL C 1 148 ? -67.963 12.906 -6.242 1.00 26.52 127 VAL C C 1
ATOM 5946 O O . VAL C 1 148 ? -66.744 12.896 -6.104 1.00 26.58 127 VAL C O 1
ATOM 5950 N N . GLY C 1 149 ? -68.803 13.271 -5.272 1.00 25.40 128 GLY C N 1
ATOM 5951 C CA . GLY C 1 149 ? -68.330 13.629 -3.938 1.00 23.07 128 GLY C CA 1
ATOM 5952 C C . GLY C 1 149 ? -68.217 12.415 -3.028 1.00 26.59 128 GLY C C 1
ATOM 5953 O O . GLY C 1 149 ? -68.448 11.289 -3.467 1.00 22.68 128 GLY C O 1
ATOM 5954 N N . GLY C 1 150 ? -67.879 12.629 -1.758 1.00 24.27 129 GLY C N 1
ATOM 5955 C CA . GLY C 1 150 ? -67.681 13.961 -1.212 1.00 23.67 129 GLY C CA 1
ATOM 5956 C C . GLY C 1 150 ? -68.976 14.509 -0.644 1.00 27.18 129 GLY C C 1
ATOM 5957 O O . GLY C 1 150 ? -70.031 14.318 -1.247 1.00 22.63 129 GLY C O 1
ATOM 5958 N N . ASP C 1 151 ? -68.910 15.180 0.510 1.00 22.66 130 ASP C N 1
ATOM 5959 C CA . ASP C 1 151 ? -70.101 15.840 1.051 1.00 23.95 130 ASP C CA 1
ATOM 5960 C C . ASP C 1 151 ? -70.374 17.118 0.262 1.00 22.73 130 ASP C C 1
ATOM 5961 O O . ASP C 1 151 ? -69.518 17.583 -0.486 1.00 24.55 130 ASP C O 1
ATOM 5966 N N . HIS C 1 152 ? -71.561 17.690 0.436 1.00 22.59 131 HIS C N 1
ATOM 5967 C CA . HIS C 1 152 ? -72.021 18.748 -0.457 1.00 21.41 131 HIS C CA 1
ATOM 5968 C C . HIS C 1 152 ? -71.264 20.069 -0.345 1.00 22.70 131 HIS C C 1
ATOM 5969 O O . HIS C 1 152 ? -71.426 20.958 -1.193 1.00 21.50 131 HIS C O 1
ATOM 5976 N N . SER C 1 153 ? -70.427 20.206 0.685 1.00 21.09 132 SER C N 1
ATOM 5977 C CA . SER C 1 153 ? -69.627 21.423 0.827 1.00 22.51 132 SER C CA 1
ATOM 5978 C C . SER C 1 153 ? -68.775 21.693 -0.418 1.00 22.84 132 SER C C 1
ATOM 5979 O O . SER C 1 153 ? -68.402 22.839 -0.688 1.00 23.02 132 SER C O 1
ATOM 5982 N N . MET C 1 154 ? -68.479 20.638 -1.178 1.00 21.66 133 MET C N 1
ATOM 5983 C CA . MET C 1 154 ? -67.672 20.772 -2.393 1.00 22.67 133 MET C CA 1
ATOM 5984 C C . MET C 1 154 ? -68.301 21.712 -3.425 1.00 24.78 133 MET C C 1
ATOM 5985 O O . MET C 1 154 ? -67.601 22.254 -4.274 1.00 25.03 133 MET C O 1
ATOM 5990 N N . ALA C 1 155 ? -69.618 21.902 -3.347 1.00 24.82 134 ALA C N 1
ATOM 5991 C CA . ALA C 1 155 ? -70.339 22.696 -4.342 1.00 23.60 134 ALA C CA 1
ATOM 5992 C C . ALA C 1 155 ? -69.911 24.160 -4.435 1.00 24.72 134 ALA C C 1
ATOM 5993 O O . ALA C 1 155 ? -70.024 24.774 -5.497 1.00 23.41 134 ALA C O 1
ATOM 5995 N N . THR C 1 156 ? -69.461 24.742 -3.326 1.00 24.36 135 THR C N 1
ATOM 5996 C CA . THR C 1 156 ? -68.989 26.120 -3.379 1.00 22.96 135 THR C CA 1
ATOM 5997 C C . THR C 1 156 ? -67.821 26.218 -4.363 1.00 23.22 135 THR C C 1
ATOM 5998 O O . THR C 1 156 ? -67.725 27.179 -5.124 1.00 24.07 135 THR C O 1
ATOM 6002 N N . GLY C 1 157 ? -66.960 25.205 -4.359 1.00 21.81 136 GLY C N 1
ATOM 6003 C CA . GLY C 1 157 ? -65.787 25.202 -5.221 1.00 24.62 136 GLY C CA 1
ATOM 6004 C C . GLY C 1 157 ? -66.119 24.828 -6.655 1.00 26.94 136 GLY C C 1
ATOM 6005 O O . GLY C 1 157 ? -65.626 25.440 -7.610 1.00 25.90 136 GLY C O 1
ATOM 6006 N N . THR C 1 158 ? -66.952 23.807 -6.815 1.00 23.08 137 THR C N 1
ATOM 6007 C CA . THR C 1 158 ? -67.271 23.331 -8.156 1.00 25.16 137 THR C CA 1
ATOM 6008 C C . THR C 1 158 ? -68.027 24.408 -8.921 1.00 23.95 137 THR C C 1
ATOM 6009 O O . THR C 1 158 ? -67.732 24.676 -10.092 1.00 25.65 137 THR C O 1
ATOM 6013 N N . ILE C 1 159 ? -68.983 25.050 -8.256 1.00 22.41 138 ILE C N 1
ATOM 6014 C CA . ILE C 1 159 ? -69.743 26.112 -8.901 1.00 21.86 138 ILE C CA 1
ATOM 6015 C C . ILE C 1 159 ? -68.876 27.343 -9.169 1.00 25.59 138 ILE C C 1
ATOM 6016 O O . ILE C 1 159 ? -68.974 27.961 -10.228 1.00 26.08 138 ILE C O 1
ATOM 6021 N N . LEU C 1 160 ? -68.038 27.703 -8.202 1.00 23.86 139 LEU C N 1
ATOM 6022 C CA . LEU C 1 160 ? -67.130 28.831 -8.384 1.00 26.05 139 LEU C CA 1
ATOM 6023 C C . LEU C 1 160 ? -66.286 28.628 -9.644 1.00 25.89 139 LEU C C 1
ATOM 6024 O O . LEU C 1 160 ? -66.244 29.501 -10.522 1.00 31.69 139 LEU C O 1
ATOM 6029 N N . GLY C 1 161 ? -65.642 27.466 -9.737 1.00 23.67 140 GLY C N 1
ATOM 6030 C CA . GLY C 1 161 ? -64.782 27.142 -10.864 1.00 30.13 140 GLY C CA 1
ATOM 6031 C C . GLY C 1 161 ? -65.549 27.079 -12.170 1.00 31.42 140 GLY C C 1
ATOM 6032 O O . GLY C 1 161 ? -65.102 27.598 -13.192 1.00 30.99 140 GLY C O 1
ATOM 6033 N N . HIS C 1 162 ? -66.719 26.452 -12.126 1.00 27.17 141 HIS C N 1
ATOM 6034 C CA . HIS C 1 162 ? -67.595 26.340 -13.291 1.00 23.91 141 HIS C CA 1
ATOM 6035 C C . HIS C 1 162 ? -67.962 27.719 -13.837 1.00 28.75 141 HIS C C 1
ATOM 6036 O O . HIS C 1 162 ? -67.882 27.968 -15.045 1.00 30.09 141 HIS C O 1
ATOM 6043 N N . ALA C 1 163 ? -68.350 28.618 -12.939 1.00 26.63 142 ALA C N 1
ATOM 6044 C CA . ALA C 1 163 ? -68.788 29.952 -13.317 1.00 30.36 142 ALA C CA 1
ATOM 6045 C C . ALA C 1 163 ? -67.645 30.795 -13.882 1.00 33.87 142 ALA C C 1
ATOM 6046 O O . ALA C 1 163 ? -67.881 31.763 -14.603 1.00 36.84 142 ALA C O 1
ATOM 6048 N N . GLU C 1 164 ? -66.409 30.438 -13.556 1.00 33.15 143 GLU C N 1
ATOM 6049 C CA . GLU C 1 164 ? -65.268 31.116 -14.169 1.00 38.75 143 GLU C CA 1
ATOM 6050 C C . GLU C 1 164 ? -65.202 30.813 -15.663 1.00 39.16 143 GLU C C 1
ATOM 6051 O O . GLU C 1 164 ? -64.889 31.689 -16.468 1.00 43.59 143 GLU C O 1
ATOM 6057 N N . ALA C 1 165 ? -65.508 29.571 -16.026 1.00 35.66 144 ALA C N 1
ATOM 6058 C CA . ALA C 1 165 ? -65.523 29.167 -17.430 1.00 38.71 144 ALA C CA 1
ATOM 6059 C C . ALA C 1 165 ? -66.851 29.494 -18.108 1.00 41.55 144 ALA C C 1
ATOM 6060 O O . ALA C 1 165 ? -66.899 29.677 -19.326 1.00 45.36 144 ALA C O 1
ATOM 6062 N N . LYS C 1 166 ? -67.926 29.561 -17.326 1.00 35.96 145 LYS C N 1
ATOM 6063 C CA . LYS C 1 166 ? -69.255 29.856 -17.872 1.00 35.73 145 LYS C CA 1
ATOM 6064 C C . LYS C 1 166 ? -70.076 30.734 -16.936 1.00 35.17 145 LYS C C 1
ATOM 6065 O O . LYS C 1 166 ? -70.881 30.229 -16.155 1.00 34.84 145 LYS C O 1
ATOM 6071 N N . PRO C 1 167 ? -69.889 32.062 -17.029 1.00 41.50 146 PRO C N 1
ATOM 6072 C CA . PRO C 1 167 ? -70.397 33.001 -16.022 1.00 37.62 146 PRO C CA 1
ATOM 6073 C C . PRO C 1 167 ? -71.919 33.105 -15.986 1.00 38.02 146 PRO C C 1
ATOM 6074 O O . PRO C 1 167 ? -72.468 33.481 -14.950 1.00 38.07 146 PRO C O 1
ATOM 6078 N N . ASP C 1 168 ? -72.585 32.786 -17.092 1.00 35.96 147 ASP C N 1
ATOM 6079 C CA . ASP C 1 168 ? -74.042 32.923 -17.163 1.00 37.78 147 ASP C CA 1
ATOM 6080 C C . ASP C 1 168 ? -74.785 31.607 -16.904 1.00 35.81 147 ASP C C 1
ATOM 6081 O O . ASP C 1 168 ? -75.958 31.481 -17.243 1.00 36.13 147 ASP C O 1
ATOM 6086 N N . LEU C 1 169 ? -74.108 30.639 -16.293 1.00 29.66 148 LEU C N 1
ATOM 6087 C CA . LEU C 1 169 ? -74.715 29.336 -16.034 1.00 28.15 148 LEU C CA 1
ATOM 6088 C C . LEU C 1 169 ? -75.922 29.430 -15.099 1.00 27.29 148 LEU C C 1
ATOM 6089 O O . LEU C 1 169 ? -76.129 30.449 -14.435 1.00 23.46 148 LEU C O 1
ATOM 6094 N N . CYS C 1 170 ? -76.721 28.363 -15.061 1.00 26.33 149 CYS C N 1
ATOM 6095 C CA . CYS C 1 170 ? -77.775 28.226 -14.051 1.00 22.39 149 CYS C CA 1
ATOM 6096 C C . CYS C 1 170 ? -77.512 26.980 -13.212 1.00 23.50 149 CYS C C 1
ATOM 6097 O O . CYS C 1 170 ? -76.753 26.088 -13.608 1.00 22.00 149 CYS C O 1
ATOM 6100 N N . VAL C 1 171 ? -78.141 26.926 -12.047 1.00 22.37 150 VAL C N 1
ATOM 6101 C CA . VAL C 1 171 ? -77.939 25.825 -11.129 1.00 22.16 150 VAL C CA 1
ATOM 6102 C C . VAL C 1 171 ? -79.269 25.153 -10.813 1.00 22.45 150 VAL C C 1
ATOM 6103 O O . VAL C 1 171 ? -80.243 25.826 -10.477 1.00 22.10 150 VAL C O 1
ATOM 6107 N N . LEU C 1 172 ? -79.309 23.829 -10.956 1.00 20.05 151 LEU C N 1
ATOM 6108 C CA . LEU C 1 172 ? -80.460 23.053 -10.523 1.00 20.45 151 LEU C CA 1
ATOM 6109 C C . LEU C 1 172 ? -80.002 22.247 -9.322 1.00 18.81 151 LEU C C 1
ATOM 6110 O O . LEU C 1 172 ? -79.152 21.372 -9.451 1.00 21.07 151 LEU C O 1
ATOM 6115 N N . TRP C 1 173 ? -80.574 22.545 -8.159 1.00 20.89 152 TRP C N 1
ATOM 6116 C CA . TRP C 1 173 ? -80.161 21.927 -6.898 1.00 19.70 152 TRP C CA 1
ATOM 6117 C C . TRP C 1 173 ? -81.203 20.899 -6.459 1.00 21.01 152 TRP C C 1
ATOM 6118 O O . TRP C 1 173 ? -82.323 21.260 -6.102 1.00 20.72 152 TRP C O 1
ATOM 6129 N N . ILE C 1 174 ? -80.838 19.620 -6.528 1.00 19.87 153 ILE C N 1
ATOM 6130 C CA . ILE C 1 174 ? -81.750 18.524 -6.208 1.00 20.08 153 ILE C CA 1
ATOM 6131 C C . ILE C 1 174 ? -81.345 18.010 -4.830 1.00 21.62 153 ILE C C 1
ATOM 6132 O O . ILE C 1 174 ? -80.261 17.440 -4.661 1.00 21.60 153 ILE C O 1
ATOM 6137 N N . ASP C 1 175 ? -82.193 18.224 -3.831 1.00 21.07 154 ASP C N 1
ATOM 6138 C CA . ASP C 1 175 ? -81.759 18.001 -2.460 1.00 22.31 154 ASP C CA 1
ATOM 6139 C C . ASP C 1 175 ? -82.969 17.997 -1.544 1.00 20.82 154 ASP C C 1
ATOM 6140 O O . ASP C 1 175 ? -83.957 18.679 -1.818 1.00 18.82 154 ASP C O 1
ATOM 6145 N N . ALA C 1 176 ? -82.904 17.214 -0.469 1.00 19.11 155 ALA C N 1
ATOM 6146 C CA . ALA C 1 176 ? -83.898 17.324 0.595 1.00 17.98 155 ALA C CA 1
ATOM 6147 C C . ALA C 1 176 ? -83.711 18.635 1.344 1.00 21.12 155 ALA C C 1
ATOM 6148 O O . ALA C 1 176 ? -84.642 19.135 1.988 1.00 19.69 155 ALA C O 1
ATOM 6150 N N . HIS C 1 177 ? -82.502 19.190 1.248 1.00 18.82 156 HIS C N 1
ATOM 6151 C CA . HIS C 1 177 ? -82.102 20.328 2.074 1.00 20.29 156 HIS C CA 1
ATOM 6152 C C . HIS C 1 177 ? -81.734 21.544 1.227 1.00 21.97 156 HIS C C 1
ATOM 6153 O O . HIS C 1 177 ? -81.367 21.406 0.058 1.00 20.13 156 HIS C O 1
ATOM 6160 N N . GLY C 1 178 ? -81.802 22.730 1.832 1.00 20.51 157 GLY C N 1
ATOM 6161 C CA . GLY C 1 178 ? -81.503 23.970 1.128 1.00 21.51 157 GLY C CA 1
ATOM 6162 C C . GLY C 1 178 ? -80.020 24.265 0.945 1.00 23.25 157 GLY C C 1
ATOM 6163 O O . GLY C 1 178 ? -79.634 24.907 -0.033 1.00 21.95 157 GLY C O 1
ATOM 6164 N N . ASP C 1 179 ? -79.189 23.817 1.887 1.00 22.63 158 ASP C N 1
ATOM 6165 C CA . ASP C 1 179 ? -77.741 23.998 1.790 1.00 22.67 158 ASP C CA 1
ATOM 6166 C C . ASP C 1 179 ? -77.372 25.460 1.558 1.00 20.69 158 ASP C C 1
ATOM 6167 O O . ASP C 1 179 ? -76.375 25.767 0.889 1.00 21.32 158 ASP C O 1
ATOM 6172 N N . ILE C 1 180 ? -78.178 26.356 2.119 1.00 19.71 159 ILE C N 1
ATOM 6173 C CA . ILE C 1 180 ? -78.012 27.779 1.882 1.00 20.47 159 ILE C CA 1
ATOM 6174 C C . ILE C 1 180 ? -78.035 28.572 3.202 1.00 21.34 159 ILE C C 1
ATOM 6175 O O . ILE C 1 180 ? -78.274 29.784 3.232 1.00 22.88 159 ILE C O 1
ATOM 6180 N N . ASN C 1 181 ? -77.776 27.878 4.303 1.00 20.24 160 ASN C N 1
ATOM 6181 C CA . ASN C 1 181 ? -77.639 28.562 5.581 1.00 23.47 160 ASN C CA 1
ATOM 6182 C C . ASN C 1 181 ? -76.482 29.548 5.526 1.00 24.17 160 ASN C C 1
ATOM 6183 O O . ASN C 1 181 ? -75.440 29.252 4.957 1.00 24.69 160 ASN C O 1
ATOM 6188 N N . THR C 1 182 ? -76.682 30.725 6.104 1.00 23.85 161 THR C N 1
ATOM 6189 C CA . THR C 1 182 ? -75.594 31.675 6.277 1.00 23.60 161 THR C CA 1
ATOM 6190 C C . THR C 1 182 ? -74.927 31.351 7.625 1.00 25.53 161 THR C C 1
ATOM 6191 O O . THR C 1 182 ? -75.602 30.926 8.560 1.00 24.75 161 THR C O 1
ATOM 6195 N N . PRO C 1 183 ? -73.597 31.518 7.715 1.00 24.90 162 PRO C N 1
ATOM 6196 C CA . PRO C 1 183 ? -72.836 30.953 8.838 1.00 24.93 162 PRO C CA 1
ATOM 6197 C C . PRO C 1 183 ? -73.440 31.219 10.217 1.00 26.54 162 PRO C C 1
ATOM 6198 O O . PRO C 1 183 ? -73.486 30.308 11.038 1.00 29.09 162 PRO C O 1
ATOM 6202 N N . LEU C 1 184 ? -73.909 32.431 10.477 1.00 24.40 163 LEU C N 1
ATOM 6203 C CA . LEU C 1 184 ? -74.370 32.731 11.831 1.00 27.90 163 LEU C CA 1
ATOM 6204 C C . LEU C 1 184 ? -75.763 32.164 12.130 1.00 30.37 163 LEU C C 1
ATOM 6205 O O . LEU C 1 184 ? -76.209 32.183 13.277 1.00 31.19 163 LEU C O 1
ATOM 6210 N N . ASN C 1 185 ? -76.435 31.645 11.104 1.00 26.94 164 ASN C N 1
ATOM 6211 C CA . ASN C 1 185 ? -77.751 31.025 11.291 1.00 26.36 164 ASN C CA 1
ATOM 6212 C C . ASN C 1 185 ? -77.698 29.498 11.334 1.00 29.20 164 ASN C C 1
ATOM 6213 O O . ASN C 1 185 ? -78.705 28.837 11.607 1.00 28.09 164 ASN C O 1
ATOM 6218 N N . SER C 1 186 ? -76.534 28.934 11.039 1.00 23.89 165 SER C N 1
ATOM 6219 C CA . SER C 1 186 ? -76.385 27.483 11.045 1.00 26.68 165 SER C CA 1
ATOM 6220 C C . SER C 1 186 ? -76.403 26.922 12.467 1.00 29.47 165 SER C C 1
ATOM 6221 O O . SER C 1 186 ? -75.519 27.218 13.271 1.00 30.94 165 SER C O 1
ATOM 6224 N N . ALA C 1 187 ? -77.407 26.105 12.782 1.00 29.82 166 ALA C N 1
ATOM 6225 C CA . ALA C 1 187 ? -77.452 25.452 14.088 1.00 29.23 166 ALA C CA 1
ATOM 6226 C C . ALA C 1 187 ? -76.382 24.365 14.198 1.00 32.15 166 ALA C C 1
ATOM 6227 O O . ALA C 1 187 ? -75.894 24.075 15.289 1.00 29.52 166 ALA C O 1
ATOM 6229 N N . SER C 1 188 ? -76.020 23.759 13.071 1.00 25.99 167 SER C N 1
ATOM 6230 C CA . SER C 1 188 ? -75.075 22.631 13.098 1.00 24.82 167 SER C CA 1
ATOM 6231 C C . SER C 1 188 ? -73.615 23.047 12.997 1.00 26.74 167 SER C C 1
ATOM 6232 O O . SER C 1 188 ? -72.728 22.355 13.510 1.00 26.97 167 SER C O 1
ATOM 6235 N N . GLY C 1 189 ? -73.364 24.170 12.332 1.00 21.75 168 GLY C N 1
ATOM 6236 C CA . GLY C 1 189 ? -72.005 24.561 11.992 1.00 24.98 168 GLY C CA 1
ATOM 6237 C C . GLY C 1 189 ? -71.337 23.691 10.928 1.00 26.29 168 GLY C C 1
ATOM 6238 O O . GLY C 1 189 ? -70.141 23.844 10.654 1.00 25.86 168 GLY C O 1
ATOM 6239 N N . ASN C 1 190 ? -72.108 22.781 10.330 1.00 23.98 169 ASN C N 1
ATOM 6240 C CA . ASN C 1 190 ? -71.602 21.880 9.290 1.00 22.12 169 ASN C CA 1
ATOM 6241 C C . ASN C 1 190 ? -71.592 22.551 7.914 1.00 22.77 169 ASN C C 1
ATOM 6242 O O . ASN C 1 190 ? -72.645 22.963 7.410 1.00 23.82 169 ASN C O 1
ATOM 6247 N N . MET C 1 191 ? -70.406 22.657 7.316 1.00 22.30 170 MET C N 1
ATOM 6248 C CA . MET C 1 191 ? -70.241 23.416 6.066 1.00 21.69 170 MET C CA 1
ATOM 6249 C C . MET C 1 191 ? -71.101 22.898 4.897 1.00 22.32 170 MET C C 1
ATOM 6250 O O . MET C 1 191 ? -71.426 23.659 3.997 1.00 22.02 170 MET C O 1
ATOM 6255 N N . HIS C 1 192 ? -71.457 21.617 4.907 1.00 21.10 171 HIS C N 1
ATOM 6256 C CA . HIS C 1 192 ? -72.241 21.045 3.804 1.00 21.69 171 HIS C CA 1
ATOM 6257 C C . HIS C 1 192 ? -73.676 21.574 3.780 1.00 22.77 171 HIS C C 1
ATOM 6258 O O . HIS C 1 192 ? -74.448 21.302 2.843 1.00 22.07 171 HIS C O 1
ATOM 6265 N N . GLY C 1 193 ? -74.030 22.346 4.805 1.00 19.28 172 GLY C N 1
ATOM 6266 C CA . GLY C 1 193 ? -75.343 22.972 4.870 1.00 22.03 172 GLY C CA 1
ATOM 6267 C C . GLY C 1 193 ? -75.324 24.453 4.529 1.00 23.48 172 GLY C C 1
ATOM 6268 O O . GLY C 1 193 ? -76.358 25.135 4.631 1.00 23.80 172 GLY C O 1
ATOM 6269 N N . MET C 1 194 ? -74.150 24.950 4.128 1.00 21.72 173 MET C N 1
ATOM 6270 C CA . MET C 1 194 ? -73.970 26.360 3.798 1.00 21.65 173 MET C CA 1
ATOM 6271 C C . MET C 1 194 ? -73.414 26.657 2.398 1.00 24.13 173 MET C C 1
ATOM 6272 O O . MET C 1 194 ? -73.183 27.827 2.090 1.00 21.31 173 MET C O 1
ATOM 6277 N N . PRO C 1 195 ? -73.175 25.627 1.552 1.00 20.49 174 PRO C N 1
ATOM 6278 C CA . PRO C 1 195 ? -72.333 25.959 0.388 1.00 21.82 174 PRO C CA 1
ATOM 6279 C C . PRO C 1 195 ? -72.895 27.041 -0.544 1.00 24.91 174 PRO C C 1
ATOM 6280 O O . PRO C 1 195 ? -72.107 27.817 -1.086 1.00 21.75 174 PRO C O 1
ATOM 6284 N N . LEU C 1 196 ? -74.217 27.113 -0.709 1.00 23.01 175 LEU C N 1
ATOM 6285 C CA . LEU C 1 196 ? -74.818 28.110 -1.599 1.00 22.31 175 LEU C CA 1
ATOM 6286 C C . LEU C 1 196 ? -74.778 29.538 -1.056 1.00 25.94 175 LEU C C 1
ATOM 6287 O O . LEU C 1 196 ? -74.864 30.496 -1.829 1.00 25.80 175 LEU C O 1
ATOM 6292 N N . SER C 1 197 ? -74.690 29.692 0.264 1.00 22.34 176 SER C N 1
ATOM 6293 C CA . SER C 1 197 ? -74.785 31.030 0.848 1.00 23.30 176 SER C CA 1
ATOM 6294 C C . SER C 1 197 ? -73.631 31.925 0.393 1.00 25.34 176 SER C C 1
ATOM 6295 O O . SER C 1 197 ? -73.822 33.116 0.138 1.00 24.92 176 SER C O 1
ATOM 6298 N N . PHE C 1 198 ? -72.436 31.347 0.306 1.00 22.48 177 PHE C N 1
ATOM 6299 C CA . PHE C 1 198 ? -71.241 32.090 -0.100 1.00 24.18 177 PHE C CA 1
ATOM 6300 C C . PHE C 1 198 ? -71.276 32.505 -1.571 1.00 29.89 177 PHE C C 1
ATOM 6301 O O . PHE C 1 198 ? -70.522 33.389 -1.984 1.00 28.13 177 PHE C O 1
ATOM 6309 N N . LEU C 1 199 ? -72.151 31.866 -2.351 1.00 24.84 178 LEU C N 1
ATOM 6310 C CA . LEU C 1 199 ? -72.201 32.056 -3.806 1.00 27.61 178 LEU C CA 1
ATOM 6311 C C . LEU C 1 199 ? -73.231 33.080 -4.285 1.00 26.22 178 LEU C C 1
ATOM 6312 O O . LEU C 1 199 ? -73.078 33.676 -5.356 1.00 27.17 178 LEU C O 1
ATOM 6317 N N . VAL C 1 200 ? -74.281 33.273 -3.495 1.00 24.45 179 VAL C N 1
ATOM 6318 C CA . VAL C 1 200 ? -75.426 34.072 -3.905 1.00 24.86 179 VAL C CA 1
ATOM 6319 C C . VAL C 1 200 ? -75.203 35.541 -3.555 1.00 30.86 179 VAL C C 1
ATOM 6320 O O . VAL C 1 200 ? -75.050 35.896 -2.386 1.00 29.05 179 VAL C O 1
ATOM 6324 N N . LYS C 1 201 ? -75.169 36.384 -4.583 1.00 28.15 180 LYS C N 1
ATOM 6325 C CA . LYS C 1 201 ? -74.872 37.802 -4.420 1.00 28.74 180 LYS C CA 1
ATOM 6326 C C . LYS C 1 201 ? -75.799 38.466 -3.412 1.00 28.66 180 LYS C C 1
ATOM 6327 O O . LYS C 1 201 ? -75.354 39.280 -2.602 1.00 29.77 180 LYS C O 1
ATOM 6333 N N . GLU C 1 202 ? -77.081 38.104 -3.464 1.00 26.64 181 GLU C N 1
ATOM 6334 C CA . GLU C 1 202 ? -78.117 38.724 -2.636 1.00 29.23 181 GLU C CA 1
ATOM 6335 C C . GLU C 1 202 ? -77.924 38.479 -1.134 1.00 29.42 181 GLU C C 1
ATOM 6336 O O . GLU C 1 202 ? -78.555 39.135 -0.305 1.00 28.82 181 GLU C O 1
ATOM 6342 N N . LEU C 1 203 ? -77.061 37.531 -0.789 1.00 27.86 182 LEU C N 1
ATOM 6343 C CA . LEU C 1 203 ? -76.900 37.124 0.603 1.00 30.22 182 LEU C CA 1
ATOM 6344 C C . LEU C 1 203 ? -75.596 37.616 1.213 1.00 31.33 182 LEU C C 1
ATOM 6345 O O . LEU C 1 203 ? -75.267 37.274 2.352 1.00 28.90 182 LEU C O 1
ATOM 6350 N N . GLN C 1 204 ? -74.845 38.409 0.458 1.00 28.26 183 GLN C N 1
ATOM 6351 C CA . GLN C 1 204 ? -73.507 38.782 0.895 1.00 29.66 183 GLN C CA 1
ATOM 6352 C C . GLN C 1 204 ? -73.464 39.618 2.177 1.00 30.34 183 GLN C C 1
ATOM 6353 O O . GLN C 1 204 ? -72.468 39.597 2.882 1.00 30.82 183 GLN C O 1
ATOM 6359 N N . ASP C 1 205 ? -74.542 40.326 2.498 1.00 30.84 184 ASP C N 1
ATOM 6360 C CA . ASP C 1 205 ? -74.548 41.095 3.748 1.00 34.75 184 ASP C CA 1
ATOM 6361 C C . ASP C 1 205 ? -74.763 40.201 4.976 1.00 32.37 184 ASP C C 1
ATOM 6362 O O . ASP C 1 205 ? -74.729 40.673 6.115 1.00 31.15 184 ASP C O 1
ATOM 6367 N N . GLN C 1 206 ? -74.972 38.910 4.730 1.00 29.65 185 GLN C N 1
ATOM 6368 C CA . GLN C 1 206 ? -75.139 37.930 5.800 1.00 31.61 185 GLN C CA 1
ATOM 6369 C C . GLN C 1 206 ? -73.918 37.026 5.943 1.00 29.53 185 GLN C C 1
ATOM 6370 O O . GLN C 1 206 ? -73.870 36.171 6.827 1.00 30.21 185 GLN C O 1
ATOM 6376 N N . ILE C 1 207 ? -72.929 37.214 5.077 1.00 26.18 186 ILE C N 1
ATOM 6377 C CA . ILE C 1 207 ? -71.693 36.444 5.180 1.00 28.57 186 ILE C CA 1
ATOM 6378 C C . ILE C 1 207 ? -70.641 37.221 5.971 1.00 29.91 186 ILE C C 1
ATOM 6379 O O . ILE C 1 207 ? -70.219 38.299 5.556 1.00 30.19 186 ILE C O 1
ATOM 6384 N N . PRO C 1 208 ? -70.214 36.671 7.115 1.00 30.58 187 PRO C N 1
ATOM 6385 C CA . PRO C 1 208 ? -69.208 37.330 7.959 1.00 31.81 187 PRO C CA 1
ATOM 6386 C C . PRO C 1 208 ? -67.886 37.433 7.216 1.00 33.92 187 PRO C C 1
ATOM 6387 O O . PRO C 1 208 ? -67.512 36.499 6.506 1.00 32.45 187 PRO C O 1
ATOM 6391 N N . TRP C 1 209 ? -67.181 38.546 7.368 1.00 36.46 188 TRP C N 1
ATOM 6392 C CA . TRP C 1 209 ? -65.876 38.669 6.725 1.00 37.73 188 TRP C CA 1
ATOM 6393 C C . TRP C 1 209 ? -64.808 37.811 7.402 1.00 39.27 188 TRP C C 1
ATOM 6394 O O . TRP C 1 209 ? -64.635 37.850 8.623 1.00 39.04 188 TRP C O 1
ATOM 6405 N N . LEU C 1 210 ? -64.108 37.023 6.595 1.00 34.83 189 LEU C N 1
ATOM 6406 C CA . LEU C 1 210 ? -62.917 36.304 7.028 1.00 36.83 189 LEU C CA 1
ATOM 6407 C C . LEU C 1 210 ? -61.924 36.424 5.887 1.00 40.62 189 LEU C C 1
ATOM 6408 O O . LEU C 1 210 ? -62.275 36.205 4.724 1.00 37.76 189 LEU C O 1
ATOM 6413 N N . ASP C 1 211 ? -60.688 36.787 6.208 1.00 39.46 190 ASP C N 1
ATOM 6414 C CA . ASP C 1 211 ? -59.722 37.101 5.163 1.00 42.07 190 ASP C CA 1
ATOM 6415 C C . ASP C 1 211 ? -59.455 35.927 4.217 1.00 38.64 190 ASP C C 1
ATOM 6416 O O . ASP C 1 211 ? -59.194 36.132 3.035 1.00 39.90 190 ASP C O 1
ATOM 6421 N N . ASP C 1 212 ? -59.528 34.701 4.726 1.00 35.23 191 ASP C N 1
ATOM 6422 C CA . ASP C 1 212 ? -59.278 33.544 3.871 1.00 35.53 191 ASP C CA 1
ATOM 6423 C C . ASP C 1 212 ? -60.454 33.242 2.936 1.00 38.50 191 ASP C C 1
ATOM 6424 O O . ASP C 1 212 ? -60.344 32.394 2.049 1.00 37.43 191 ASP C O 1
ATOM 6429 N N . PHE C 1 213 ? -61.562 33.956 3.124 1.00 34.90 192 PHE C N 1
ATOM 6430 C CA . PHE C 1 213 ? -62.750 33.785 2.281 1.00 36.55 192 PHE C CA 1
ATOM 6431 C C . PHE C 1 213 ? -62.841 34.828 1.172 1.00 38.08 192 PHE C C 1
ATOM 6432 O O . PHE C 1 213 ? -63.819 34.857 0.418 1.00 39.11 192 PHE C O 1
ATOM 6440 N N . GLU C 1 214 ? -61.831 35.687 1.071 1.00 37.86 193 GLU C N 1
ATOM 6441 C CA . GLU C 1 214 ? -61.869 36.789 0.108 1.00 40.38 193 GLU C CA 1
ATOM 6442 C C . GLU C 1 214 ? -61.918 36.323 -1.352 1.00 37.12 193 GLU C C 1
ATOM 6443 O O . GLU C 1 214 ? -62.611 36.923 -2.172 1.00 41.58 193 GLU C O 1
ATOM 6449 N N . GLY C 1 215 ? -61.185 35.259 -1.667 1.00 33.72 194 GLY C N 1
ATOM 6450 C CA . GLY C 1 215 ? -61.150 34.714 -3.012 1.00 38.05 194 GLY C CA 1
ATOM 6451 C C . GLY C 1 215 ? -62.328 33.814 -3.339 1.00 38.69 194 GLY C C 1
ATOM 6452 O O . GLY C 1 215 ? -62.369 33.192 -4.402 1.00 41.53 194 GLY C O 1
ATOM 6453 N N . ILE C 1 216 ? -63.276 33.724 -2.412 1.00 39.09 195 ILE C N 1
ATOM 6454 C CA . ILE C 1 216 ? -64.532 33.028 -2.656 1.00 35.02 195 ILE C CA 1
ATOM 6455 C C . ILE C 1 216 ? -65.574 34.082 -3.015 1.00 39.64 195 ILE C C 1
ATOM 6456 O O . ILE C 1 216 ? -66.323 34.545 -2.156 1.00 39.33 195 ILE C O 1
ATOM 6461 N N . LYS C 1 217 ? -65.605 34.485 -4.281 1.00 36.53 196 LYS C N 1
ATOM 6462 C CA . LYS C 1 217 ? -66.483 35.579 -4.680 1.00 40.23 196 LYS C CA 1
ATOM 6463 C C . LYS C 1 217 ? -67.841 35.083 -5.169 1.00 36.03 196 LYS C C 1
ATOM 6464 O O . LYS C 1 217 ? -67.923 34.113 -5.920 1.00 38.27 196 LYS C O 1
ATOM 6470 N N . PRO C 1 218 ? -68.910 35.750 -4.726 1.00 34.57 197 PRO C N 1
ATOM 6471 C CA . PRO C 1 218 ? -70.286 35.382 -5.075 1.00 33.93 197 PRO C CA 1
ATOM 6472 C C . PRO C 1 218 ? -70.451 35.456 -6.579 1.00 35.09 197 PRO C C 1
ATOM 6473 O O . PRO C 1 218 ? -70.168 36.497 -7.166 1.00 37.65 197 PRO C O 1
ATOM 6477 N N . CYS C 1 219 ? -70.884 34.363 -7.192 1.00 29.54 198 CYS C N 1
ATOM 6478 C CA . CYS C 1 219 ? -70.919 34.288 -8.644 1.00 32.58 198 CYS C CA 1
ATOM 6479 C C . CYS C 1 219 ? -72.308 33.963 -9.179 1.00 33.62 198 CYS C C 1
ATOM 6480 O O . CYS C 1 219 ? -72.489 33.846 -10.390 1.00 31.98 198 CYS C O 1
ATOM 6483 N N . LEU C 1 220 ? -73.280 33.824 -8.276 1.00 30.35 199 LEU C N 1
ATOM 6484 C CA . LEU C 1 220 ? -74.665 33.526 -8.653 1.00 30.24 199 LEU C CA 1
ATOM 6485 C C . LEU C 1 220 ? -75.651 34.602 -8.207 1.00 31.69 199 LEU C C 1
ATOM 6486 O O . LEU C 1 220 ? -75.543 35.157 -7.107 1.00 29.27 199 LEU C O 1
ATOM 6491 N N . ASN C 1 221 ? -76.630 34.878 -9.057 1.00 27.36 200 ASN C N 1
ATOM 6492 C CA . ASN C 1 221 ? -77.794 35.654 -8.645 1.00 31.74 200 ASN C CA 1
ATOM 6493 C C . ASN C 1 221 ? -78.871 34.685 -8.192 1.00 29.06 200 ASN C C 1
ATOM 6494 O O . ASN C 1 221 ? -78.940 33.562 -8.695 1.00 27.41 200 ASN C O 1
ATOM 6499 N N . ALA C 1 222 ? -79.717 35.106 -7.256 1.00 29.11 201 ALA C N 1
ATOM 6500 C CA . ALA C 1 222 ? -80.805 34.245 -6.783 1.00 28.33 201 ALA C CA 1
ATOM 6501 C C . ALA C 1 222 ? -81.692 33.758 -7.935 1.00 30.42 201 ALA C C 1
ATOM 6502 O O . ALA C 1 222 ? -82.276 32.676 -7.868 1.00 27.59 201 ALA C O 1
ATOM 6504 N N . SER C 1 223 ? -81.783 34.558 -8.992 1.00 25.70 202 SER C N 1
ATOM 6505 C CA . SER C 1 223 ? -82.603 34.209 -10.150 1.00 26.67 202 SER C CA 1
ATOM 6506 C C . SER C 1 223 ? -82.037 33.049 -10.978 1.00 26.79 202 SER C C 1
ATOM 6507 O O . SER C 1 223 ? -82.715 32.536 -11.871 1.00 28.02 202 SER C O 1
ATOM 6510 N N . ASN C 1 224 ? -80.807 32.630 -10.683 1.00 25.45 203 ASN C N 1
ATOM 6511 C CA . ASN C 1 224 ? -80.149 31.577 -11.462 1.00 26.43 203 ASN C CA 1
ATOM 6512 C C . ASN C 1 224 ? -80.237 30.178 -10.837 1.00 25.41 203 ASN C C 1
ATOM 6513 O O . ASN C 1 224 ? -79.683 29.218 -11.379 1.00 25.51 203 ASN C O 1
ATOM 6518 N N . ILE C 1 225 ? -80.917 30.069 -9.697 1.00 22.53 204 ILE C N 1
ATOM 6519 C CA . ILE C 1 225 ? -80.982 28.811 -8.956 1.00 23.24 204 ILE C CA 1
ATOM 6520 C C . ILE C 1 225 ? -82.415 28.308 -8.902 1.00 20.87 204 ILE C C 1
ATOM 6521 O O . ILE C 1 225 ? -83.336 29.100 -8.704 1.00 24.26 204 ILE C O 1
ATOM 6526 N N . ALA C 1 226 ? -82.604 26.999 -9.076 1.00 22.34 205 ALA C N 1
ATOM 6527 C CA . ALA C 1 226 ? -83.902 26.370 -8.798 1.00 23.53 205 ALA C CA 1
ATOM 6528 C C . ALA C 1 226 ? -83.719 25.070 -8.024 1.00 19.78 205 ALA C C 1
ATOM 6529 O O . ALA C 1 226 ? -82.886 24.237 -8.381 1.00 22.41 205 ALA C O 1
ATOM 6531 N N . TYR C 1 227 ? -84.504 24.898 -6.968 1.00 18.62 206 TYR C N 1
ATOM 6532 C CA . TYR C 1 227 ? -84.448 23.678 -6.172 1.00 21.43 206 TYR C CA 1
ATOM 6533 C C . TYR C 1 227 ? -85.543 22.696 -6.585 1.00 22.06 206 TYR C C 1
ATOM 6534 O O . TYR C 1 227 ? -86.661 23.112 -6.896 1.00 20.88 206 TYR C O 1
ATOM 6543 N N . ILE C 1 228 ? -85.233 21.400 -6.513 1.00 18.66 207 ILE C N 1
ATOM 6544 C CA . ILE C 1 228 ? -86.262 20.358 -6.553 1.00 20.17 207 ILE C CA 1
ATOM 6545 C C . ILE C 1 228 ? -86.000 19.319 -5.474 1.00 21.12 207 ILE C C 1
ATOM 6546 O O . ILE C 1 228 ? -84.879 18.799 -5.355 1.00 20.82 207 ILE C O 1
ATOM 6551 N N . GLY C 1 229 ? -87.030 19.012 -4.691 1.00 20.09 208 GLY C N 1
ATOM 6552 C CA . GLY C 1 229 ? -86.975 17.876 -3.795 1.00 18.98 208 GLY C CA 1
ATOM 6553 C C . GLY C 1 229 ? -86.958 18.248 -2.326 1.00 19.63 208 GLY C C 1
ATOM 6554 O O . GLY C 1 229 ? -86.894 17.368 -1.468 1.00 19.32 208 GLY C O 1
ATOM 6555 N N . LEU C 1 230 ? -87.006 19.545 -2.037 1.00 20.60 209 LEU C N 1
ATOM 6556 C CA . LEU C 1 230 ? -86.907 20.029 -0.662 1.00 19.99 209 LEU C CA 1
ATOM 6557 C C . LEU C 1 230 ? -87.978 19.453 0.267 1.00 21.57 209 LEU C C 1
ATOM 6558 O O . LEU C 1 230 ? -89.153 19.347 -0.104 1.00 22.28 209 LEU C O 1
ATOM 6563 N N . ARG C 1 231 ? -87.562 19.096 1.480 1.00 21.25 210 ARG C N 1
ATOM 6564 C CA . ARG C 1 231 ? -88.494 18.647 2.506 1.00 21.69 210 ARG C CA 1
ATOM 6565 C C . ARG C 1 231 ? -87.993 18.902 3.934 1.00 23.73 210 ARG C C 1
ATOM 6566 O O . ARG C 1 231 ? -88.696 18.610 4.901 1.00 22.15 210 ARG C O 1
ATOM 6574 N N . ASP C 1 232 ? -86.796 19.464 4.068 1.00 19.75 211 ASP C N 1
ATOM 6575 C CA . ASP C 1 232 ? -86.255 19.740 5.397 1.00 24.90 211 ASP C CA 1
ATOM 6576 C C . ASP C 1 232 ? -85.476 21.056 5.439 1.00 25.73 211 ASP C C 1
ATOM 6577 O O . ASP C 1 232 ? -84.292 21.078 5.778 1.00 24.66 211 ASP C O 1
ATOM 6582 N N . LEU C 1 233 ? -86.149 22.144 5.077 1.00 24.67 212 LEU C N 1
ATOM 6583 C CA . LEU C 1 233 ? -85.581 23.486 5.151 1.00 25.40 212 LEU C CA 1
ATOM 6584 C C . LEU C 1 233 ? -85.507 23.986 6.590 1.00 27.58 212 LEU C C 1
ATOM 6585 O O . LEU C 1 233 ? -86.428 23.758 7.379 1.00 23.36 212 LEU C O 1
ATOM 6590 N N . ASP C 1 234 ? -84.417 24.674 6.925 1.00 25.86 213 ASP C N 1
ATOM 6591 C CA . ASP C 1 234 ? -84.349 25.439 8.167 1.00 28.28 213 ASP C CA 1
ATOM 6592 C C . ASP C 1 234 ? -85.110 26.756 7.969 1.00 25.46 213 ASP C C 1
ATOM 6593 O O . ASP C 1 234 ? -85.177 27.267 6.855 1.00 25.80 213 ASP C O 1
ATOM 6598 N N . ALA C 1 235 ? -85.688 27.294 9.045 1.00 25.23 214 ALA C N 1
ATOM 6599 C CA . ALA C 1 235 ? -86.523 28.505 8.956 1.00 24.96 214 ALA C CA 1
ATOM 6600 C C . ALA C 1 235 ? -85.858 29.666 8.223 1.00 24.96 214 ALA C C 1
ATOM 6601 O O . ALA C 1 235 ? -86.495 30.347 7.421 1.00 24.23 214 ALA C O 1
ATOM 6603 N N . HIS C 1 236 ? -84.580 29.904 8.496 1.00 25.35 215 HIS C N 1
ATOM 6604 C CA . HIS C 1 236 ? -83.905 31.025 7.857 1.00 24.73 215 HIS C CA 1
ATOM 6605 C C . HIS C 1 236 ? -83.601 30.794 6.382 1.00 24.37 215 HIS C C 1
ATOM 6606 O O . HIS C 1 236 ? -83.508 31.752 5.615 1.00 26.67 215 HIS C O 1
ATOM 6613 N N . GLU C 1 237 ? -83.436 29.534 5.985 1.00 22.58 216 GLU C N 1
ATOM 6614 C CA . GLU C 1 237 ? -83.363 29.213 4.554 1.00 22.76 216 GLU C CA 1
ATOM 6615 C C . GLU C 1 237 ? -84.696 29.521 3.879 1.00 23.54 216 GLU C C 1
ATOM 6616 O O . GLU C 1 237 ? -84.738 30.116 2.798 1.00 25.26 216 GLU C O 1
ATOM 6622 N N . THR C 1 238 ? -85.786 29.108 4.512 1.00 22.35 217 THR C N 1
ATOM 6623 C CA . THR C 1 238 ? -87.107 29.413 3.978 1.00 24.88 217 THR C CA 1
ATOM 6624 C C . THR C 1 238 ? -87.257 30.934 3.813 1.00 25.74 217 THR C C 1
ATOM 6625 O O . THR C 1 238 ? -87.703 31.424 2.771 1.00 23.92 217 THR C O 1
ATOM 6629 N N . HIS C 1 239 ? -86.863 31.685 4.837 1.00 25.35 218 HIS C N 1
ATOM 6630 C CA . HIS C 1 239 ? -86.909 33.144 4.752 1.00 27.52 218 HIS C CA 1
ATOM 6631 C C . HIS C 1 239 ? -86.115 33.685 3.554 1.00 27.91 218 HIS C C 1
ATOM 6632 O O . HIS C 1 239 ? -86.624 34.481 2.758 1.00 25.68 218 HIS C O 1
ATOM 6639 N N . ASP C 1 240 ? -84.869 33.248 3.423 1.00 24.62 219 ASP C N 1
ATOM 6640 C CA . ASP C 1 240 ? -83.995 33.778 2.379 1.00 25.07 219 ASP C CA 1
ATOM 6641 C C . ASP C 1 240 ? -84.470 33.392 0.982 1.00 26.98 219 ASP C C 1
ATOM 6642 O O . ASP C 1 240 ? -84.431 34.193 0.052 1.00 26.32 219 ASP C O 1
ATOM 6647 N N . ILE C 1 241 ? -84.917 32.155 0.844 1.00 26.96 220 ILE C N 1
ATOM 6648 C CA . ILE C 1 241 ? -85.403 31.669 -0.438 1.00 25.15 220 ILE C CA 1
ATOM 6649 C C . ILE C 1 241 ? -86.586 32.513 -0.911 1.00 26.12 220 ILE C C 1
ATOM 6650 O O . ILE C 1 241 ? -86.604 32.987 -2.046 1.00 27.56 220 ILE C O 1
ATOM 6655 N N . ARG C 1 242 ? -87.569 32.713 -0.037 1.00 25.70 221 ARG C N 1
ATOM 6656 C CA . ARG C 1 242 ? -88.765 33.466 -0.407 1.00 28.24 221 ARG C CA 1
ATOM 6657 C C . ARG C 1 242 ? -88.451 34.948 -0.618 1.00 30.78 221 ARG C C 1
ATOM 6658 O O . ARG C 1 242 ? -88.910 35.554 -1.583 1.00 29.16 221 ARG C O 1
ATOM 6666 N N . LYS C 1 243 ? -87.652 35.522 0.277 1.00 27.01 222 LYS C N 1
ATOM 6667 C CA . LYS C 1 243 ? -87.287 36.940 0.177 1.00 29.80 222 LYS C CA 1
ATOM 6668 C C . LYS C 1 243 ? -86.618 37.274 -1.152 1.00 28.98 222 LYS C C 1
ATOM 6669 O O . LYS C 1 243 ? -86.942 38.279 -1.788 1.00 32.63 222 LYS C O 1
ATOM 6675 N N . HIS C 1 244 ? -85.682 36.431 -1.570 1.00 25.81 223 HIS C N 1
ATOM 6676 C CA . HIS C 1 244 ? -84.888 36.720 -2.758 1.00 27.43 223 HIS C CA 1
ATOM 6677 C C . HIS C 1 244 ? -85.419 36.039 -4.019 1.00 32.79 223 HIS C C 1
ATOM 6678 O O . HIS C 1 244 ? -84.774 36.056 -5.070 1.00 31.50 223 HIS C O 1
ATOM 6685 N N . GLY C 1 245 ? -86.605 35.446 -3.906 1.00 29.55 224 GLY C N 1
ATOM 6686 C CA . GLY C 1 245 ? -87.291 34.889 -5.061 1.00 32.91 224 GLY C CA 1
ATOM 6687 C C . GLY C 1 245 ? -86.564 33.739 -5.734 1.00 33.02 224 GLY C C 1
ATOM 6688 O O . GLY C 1 245 ? -86.622 33.579 -6.953 1.00 30.42 224 GLY C O 1
ATOM 6689 N N . ILE C 1 246 ? -85.880 32.922 -4.945 1.00 24.66 225 ILE C N 1
ATOM 6690 C CA . ILE C 1 246 ? -85.262 31.732 -5.500 1.00 24.14 225 ILE C CA 1
ATOM 6691 C C . ILE C 1 246 ? -86.344 30.710 -5.852 1.00 23.64 225 ILE C C 1
ATOM 6692 O O . ILE C 1 246 ? -87.202 30.405 -5.021 1.00 25.06 225 ILE C O 1
ATOM 6697 N N . ALA C 1 247 ? -86.315 30.205 -7.086 1.00 23.01 226 ALA C N 1
ATOM 6698 C CA . ALA C 1 247 ? -87.294 29.214 -7.533 1.00 22.99 226 ALA C CA 1
ATOM 6699 C C . ALA C 1 247 ? -87.131 27.936 -6.728 1.00 21.45 226 ALA C C 1
ATOM 6700 O O . ALA C 1 247 ? -86.028 27.416 -6.609 1.00 21.05 226 ALA C O 1
ATOM 6702 N N . TYR C 1 248 ? -88.223 27.422 -6.179 1.00 21.75 227 TYR C N 1
ATOM 6703 C CA . TYR C 1 248 ? -88.131 26.176 -5.433 1.00 22.98 227 TYR C CA 1
ATOM 6704 C C . TYR C 1 248 ? -89.371 25.303 -5.528 1.00 22.37 227 TYR C C 1
ATOM 6705 O O . TYR C 1 248 ? -90.507 25.786 -5.465 1.00 24.97 227 TYR C O 1
ATOM 6714 N N . PHE C 1 249 ? -89.129 24.008 -5.678 1.00 20.87 228 PHE C N 1
ATOM 6715 C CA . PHE C 1 249 ? -90.190 23.013 -5.741 1.00 20.34 228 PHE C CA 1
ATOM 6716 C C . PHE C 1 249 ? -89.898 21.930 -4.712 1.00 21.87 228 PHE C C 1
ATOM 6717 O O . PHE C 1 249 ? -88.977 21.123 -4.875 1.00 21.46 228 PHE C O 1
ATOM 6725 N N . THR C 1 250 ? -90.675 21.956 -3.637 1.00 21.56 229 THR C N 1
ATOM 6726 C CA . THR C 1 250 ? -90.513 21.032 -2.523 1.00 20.57 229 THR C CA 1
ATOM 6727 C C . THR C 1 250 ? -91.236 19.722 -2.831 1.00 20.75 229 THR C C 1
ATOM 6728 O O . THR C 1 250 ? -91.919 19.614 -3.844 1.00 20.37 229 THR C O 1
ATOM 6732 N N . MET C 1 251 ? -91.097 18.721 -1.966 1.00 21.00 230 MET C N 1
ATOM 6733 C CA . MET C 1 251 ? -91.846 17.486 -2.173 1.00 22.29 230 MET C CA 1
ATOM 6734 C C . MET C 1 251 ? -93.363 17.727 -2.184 1.00 21.45 230 MET C C 1
ATOM 6735 O O . MET C 1 251 ? -94.119 16.968 -2.803 1.00 22.11 230 MET C O 1
ATOM 6740 N N . LEU C 1 252 ? -93.808 18.785 -1.513 1.00 19.18 231 LEU C N 1
ATOM 6741 C CA . LEU C 1 252 ? -95.223 19.145 -1.535 1.00 20.35 231 LEU C CA 1
ATOM 6742 C C . LEU C 1 252 ? -95.598 19.531 -2.958 1.00 20.43 231 LEU C C 1
ATOM 6743 O O . LEU C 1 252 ? -96.629 19.114 -3.478 1.00 22.52 231 LEU C O 1
ATOM 6748 N N . ASP C 1 253 ? -94.749 20.324 -3.596 1.00 21.40 232 ASP C N 1
ATOM 6749 C CA . ASP C 1 253 ? -94.993 20.694 -4.991 1.00 20.25 232 ASP C CA 1
ATOM 6750 C C . ASP C 1 253 ? -94.918 19.482 -5.930 1.00 20.21 232 ASP C C 1
ATOM 6751 O O . ASP C 1 253 ? -95.688 19.360 -6.888 1.00 21.36 232 ASP C O 1
ATOM 6756 N N . VAL C 1 254 ? -93.972 18.591 -5.672 1.00 20.17 233 VAL C N 1
ATOM 6757 C CA . VAL C 1 254 ? -93.871 17.397 -6.486 1.00 20.76 233 VAL C CA 1
ATOM 6758 C C . VAL C 1 254 ? -95.158 16.586 -6.332 1.00 22.37 233 VAL C C 1
ATOM 6759 O O . VAL C 1 254 ? -95.691 16.065 -7.319 1.00 22.03 233 VAL C O 1
ATOM 6763 N N . ASP C 1 255 ? -95.672 16.485 -5.104 1.00 19.89 234 ASP C N 1
ATOM 6764 C CA . ASP C 1 255 ? -96.921 15.737 -4.892 1.00 20.39 234 ASP C CA 1
ATOM 6765 C C . ASP C 1 255 ? -98.085 16.387 -5.626 1.00 22.40 234 ASP C C 1
ATOM 6766 O O . ASP C 1 255 ? -98.873 15.704 -6.279 1.00 21.41 234 ASP C O 1
ATOM 6771 N N . ARG C 1 256 ? -98.217 17.702 -5.490 1.00 20.91 235 ARG C N 1
ATOM 6772 C CA . ARG C 1 256 ? -99.371 18.395 -6.066 1.00 23.95 235 ARG C CA 1
ATOM 6773 C C . ARG C 1 256 ? -99.268 18.576 -7.576 1.00 23.60 235 ARG C C 1
ATOM 6774 O O . ARG C 1 256 ? -100.265 18.457 -8.291 1.00 21.58 235 ARG C O 1
ATOM 6782 N N . MET C 1 257 ? -98.069 18.875 -8.059 1.00 22.32 236 MET C N 1
ATOM 6783 C CA . MET C 1 257 ? -97.890 19.191 -9.473 1.00 22.87 236 MET C CA 1
ATOM 6784 C C . MET C 1 257 ? -97.487 17.988 -10.315 1.00 25.07 236 MET C C 1
ATOM 6785 O O . MET C 1 257 ? -97.744 17.952 -11.522 1.00 24.15 236 MET C O 1
ATOM 6790 N N . GLY C 1 258 ? -96.822 17.024 -9.685 1.00 23.05 237 GLY C N 1
ATOM 6791 C CA . GLY C 1 258 ? -96.216 15.920 -10.407 1.00 23.86 237 GLY C CA 1
ATOM 6792 C C . GLY C 1 258 ? -94.818 16.320 -10.857 1.00 22.94 237 GLY C C 1
ATOM 6793 O O . GLY C 1 258 ? -94.556 17.497 -11.110 1.00 21.72 237 GLY C O 1
ATOM 6794 N N . ILE C 1 259 ? -93.916 15.350 -10.967 1.00 21.49 238 ILE C N 1
ATOM 6795 C CA . ILE C 1 259 ? -92.529 15.664 -11.302 1.00 20.30 238 ILE C CA 1
ATOM 6796 C C . ILE C 1 259 ? -92.410 16.282 -12.706 1.00 22.49 238 ILE C C 1
ATOM 6797 O O . ILE C 1 259 ? -91.567 17.152 -12.934 1.00 22.26 238 ILE C O 1
ATOM 6802 N N . GLU C 1 260 ? -93.259 15.859 -13.642 1.00 21.34 239 GLU C N 1
ATOM 6803 C CA . GLU C 1 260 ? -93.154 16.367 -15.015 1.00 22.38 239 GLU C CA 1
ATOM 6804 C C . GLU C 1 260 ? -93.305 17.888 -15.053 1.00 20.43 239 GLU C C 1
ATOM 6805 O O . GLU C 1 260 ? -92.507 18.580 -15.683 1.00 23.36 239 GLU C O 1
ATOM 6811 N N . ALA C 1 261 ? -94.331 18.399 -14.375 1.00 22.03 240 ALA C N 1
ATOM 6812 C CA . ALA C 1 261 ? -94.583 19.834 -14.330 1.00 23.51 240 ALA C CA 1
ATOM 6813 C C . ALA C 1 261 ? -93.482 20.560 -13.550 1.00 21.80 240 ALA C C 1
ATOM 6814 O O . ALA C 1 261 ? -93.076 21.655 -13.917 1.00 19.99 240 ALA C O 1
ATOM 6816 N N . VAL C 1 262 ? -93.013 19.946 -12.465 1.00 18.45 241 VAL C N 1
ATOM 6817 C CA . VAL C 1 262 ? -91.943 20.533 -11.659 1.00 19.74 241 VAL C CA 1
ATOM 6818 C C . VAL C 1 262 ? -90.663 20.731 -12.488 1.00 23.23 241 VAL C C 1
ATOM 6819 O O . VAL C 1 262 ? -90.054 21.798 -12.448 1.00 23.54 241 VAL C O 1
ATOM 6823 N N . ILE C 1 263 ? -90.259 19.711 -13.243 1.00 19.47 242 ILE C N 1
ATOM 6824 C CA . ILE C 1 263 ? -89.077 19.840 -14.097 1.00 21.24 242 ILE C CA 1
ATOM 6825 C C . ILE C 1 263 ? -89.259 20.967 -15.118 1.00 23.25 242 ILE C C 1
ATOM 6826 O O . ILE C 1 263 ? -88.369 21.792 -15.326 1.00 22.57 242 ILE C O 1
ATOM 6831 N N . LYS C 1 264 ? -90.428 21.006 -15.748 1.00 22.36 243 LYS C N 1
ATOM 6832 C CA . LYS C 1 264 ? -90.700 22.028 -16.754 1.00 24.48 243 LYS C CA 1
ATOM 6833 C C . LYS C 1 264 ? -90.625 23.443 -16.165 1.00 27.24 243 LYS C C 1
ATOM 6834 O O . LYS C 1 264 ? -90.016 24.341 -16.758 1.00 24.99 243 LYS C O 1
ATOM 6840 N N . GLU C 1 265 ? -91.237 23.642 -14.999 1.00 24.05 244 GLU C N 1
ATOM 6841 C CA . GLU C 1 265 ? -91.251 24.965 -14.368 1.00 24.08 244 GLU C CA 1
ATOM 6842 C C . GLU C 1 265 ? -89.876 25.379 -13.842 1.00 23.24 244 GLU C C 1
ATOM 6843 O O . GLU C 1 265 ? -89.519 26.560 -13.872 1.00 24.54 244 GLU C O 1
ATOM 6849 N N . ALA C 1 266 ? -89.109 24.406 -13.358 1.00 22.10 245 ALA C N 1
ATOM 6850 C CA . ALA C 1 266 ? -87.759 24.685 -12.898 1.00 24.63 245 ALA C CA 1
ATOM 6851 C C . ALA C 1 266 ? -86.908 25.173 -14.065 1.00 26.01 245 ALA C C 1
ATOM 6852 O O . ALA C 1 266 ? -86.227 26.189 -13.972 1.00 24.12 245 ALA C O 1
ATOM 6854 N N . LEU C 1 267 ? -86.959 24.459 -15.179 1.00 25.65 246 LEU C N 1
ATOM 6855 C CA . LEU C 1 267 ? -86.160 24.859 -16.328 1.00 25.74 246 LEU C CA 1
ATOM 6856 C C . LEU C 1 267 ? -86.631 26.195 -16.886 1.00 26.92 246 LEU C C 1
ATOM 6857 O O . LEU C 1 267 ? -85.828 26.989 -17.379 1.00 27.54 246 LEU C O 1
ATOM 6862 N N . LEU C 1 268 ? -87.936 26.438 -16.810 1.00 26.23 247 LEU C N 1
ATOM 6863 C CA . LEU C 1 268 ? -88.506 27.683 -17.302 1.00 26.17 247 LEU C CA 1
ATOM 6864 C C . LEU C 1 268 ? -88.006 28.841 -16.447 1.00 30.36 247 LEU C C 1
ATOM 6865 O O . LEU C 1 268 ? -87.705 29.916 -16.960 1.00 30.35 247 LEU C O 1
ATOM 6870 N N . ALA C 1 269 ? -87.923 28.618 -15.138 1.00 27.74 248 ALA C N 1
ATOM 6871 C CA . ALA C 1 269 ? -87.538 29.678 -14.209 1.00 27.12 248 ALA C CA 1
ATOM 6872 C C . ALA C 1 269 ? -86.095 30.148 -14.412 1.00 27.77 248 ALA C C 1
ATOM 6873 O O . ALA C 1 269 ? -85.820 31.346 -14.379 1.00 29.54 248 ALA C O 1
ATOM 6875 N N . VAL C 1 270 ? -85.173 29.214 -14.618 1.00 26.04 249 VAL C N 1
ATOM 6876 C CA . VAL C 1 270 ? -83.761 29.588 -14.660 1.00 25.61 249 VAL C CA 1
ATOM 6877 C C . VAL C 1 270 ? -83.090 29.429 -16.029 1.00 27.21 249 VAL C C 1
ATOM 6878 O O . VAL C 1 270 ? -81.958 29.889 -16.221 1.00 26.73 249 VAL C O 1
ATOM 6882 N N . ASN C 1 271 ? -83.780 28.795 -16.979 1.00 26.38 250 ASN C N 1
ATOM 6883 C CA . ASN C 1 271 ? -83.204 28.564 -18.302 1.00 26.00 250 ASN C CA 1
ATOM 6884 C C . ASN C 1 271 ? -84.293 28.527 -19.375 1.00 27.51 250 ASN C C 1
ATOM 6885 O O . ASN C 1 271 ? -84.421 27.541 -20.094 1.00 28.42 250 ASN C O 1
ATOM 6890 N N . PRO C 1 272 ? -85.078 29.612 -19.475 1.00 29.32 251 PRO C N 1
ATOM 6891 C CA . PRO C 1 272 ? -86.328 29.654 -20.246 1.00 33.39 251 PRO C CA 1
ATOM 6892 C C . PRO C 1 272 ? -86.178 29.243 -21.709 1.00 37.84 251 PRO C C 1
ATOM 6893 O O . PRO C 1 272 ? -87.103 28.654 -22.278 1.00 39.77 251 PRO C O 1
ATOM 6897 N N . ARG C 1 273 ? -85.035 29.537 -22.312 1.00 30.15 252 ARG C N 1
ATOM 6898 C CA . ARG C 1 273 ? -84.857 29.242 -23.732 1.00 35.51 252 ARG C CA 1
ATOM 6899 C C . ARG C 1 273 ? -83.638 28.362 -23.988 1.00 34.79 252 ARG C C 1
ATOM 6900 O O . ARG C 1 273 ? -83.082 28.352 -25.091 1.00 30.61 252 ARG C O 1
ATOM 6908 N N . LEU C 1 274 ? -83.237 27.621 -22.959 1.00 27.85 253 LEU C N 1
ATOM 6909 C CA . LEU C 1 274 ? -82.098 26.714 -23.041 1.00 28.35 253 LEU C CA 1
ATOM 6910 C C . LEU C 1 274 ? -80.826 27.401 -23.546 1.00 30.62 253 LEU C C 1
ATOM 6911 O O . LEU C 1 274 ? -80.028 26.798 -24.263 1.00 31.45 253 LEU C O 1
ATOM 6916 N N . GLU C 1 275 ? -80.642 28.659 -23.157 1.00 30.37 254 GLU C N 1
ATOM 6917 C CA . GLU C 1 275 ? -79.471 29.429 -23.572 1.00 30.12 254 GLU C CA 1
ATOM 6918 C C . GLU C 1 275 ? -78.271 29.246 -22.631 1.00 35.51 254 GLU C C 1
ATOM 6919 O O . GLU C 1 275 ? -77.119 29.426 -23.036 1.00 30.46 254 GLU C O 1
ATOM 6925 N N . LYS C 1 276 ? -78.539 28.880 -21.380 1.00 30.70 255 LYS C N 1
ATOM 6926 C CA . LYS C 1 276 ? -77.484 28.828 -20.360 1.00 27.57 255 LYS C CA 1
ATOM 6927 C C . LYS C 1 276 ? -76.935 27.424 -20.153 1.00 27.14 255 LYS C C 1
ATOM 6928 O O . LYS C 1 276 ? -77.665 26.438 -20.284 1.00 28.26 255 LYS C O 1
ATOM 6934 N N . ALA C 1 277 ? -75.650 27.325 -19.813 1.00 25.87 256 ALA C N 1
ATOM 6935 C CA . ALA C 1 277 ? -75.086 26.048 -19.381 1.00 26.81 256 ALA C CA 1
ATOM 6936 C C . ALA C 1 277 ? -75.742 25.663 -18.061 1.00 23.66 256 ALA C C 1
ATOM 6937 O O . ALA C 1 277 ? -76.142 26.545 -17.297 1.00 23.97 256 ALA C O 1
ATOM 6939 N N . ILE C 1 278 ? -75.858 24.362 -17.789 1.00 22.35 257 ILE C N 1
ATOM 6940 C CA . ILE C 1 278 ? -76.506 23.902 -16.556 1.00 20.66 257 ILE C CA 1
ATOM 6941 C C . ILE C 1 278 ? -75.536 23.193 -15.603 1.00 19.16 257 ILE C C 1
ATOM 6942 O O . ILE C 1 278 ? -74.804 22.287 -16.005 1.00 21.07 257 ILE C O 1
ATOM 6947 N N . HIS C 1 279 ? -75.542 23.628 -14.343 1.00 22.57 258 HIS C N 1
ATOM 6948 C CA . HIS C 1 279 ? -74.815 22.963 -13.266 1.00 21.09 258 HIS C CA 1
ATOM 6949 C C . HIS C 1 279 ? -75.841 22.186 -12.461 1.00 21.32 258 HIS C C 1
ATOM 6950 O O . HIS C 1 279 ? -76.673 22.780 -11.776 1.00 23.46 258 HIS C O 1
ATOM 6957 N N . LEU C 1 280 ? -75.814 20.866 -12.575 1.00 19.65 259 LEU C N 1
ATOM 6958 C CA . LEU C 1 280 ? -76.767 20.033 -11.853 1.00 21.68 259 LEU C CA 1
ATOM 6959 C C . LEU C 1 280 ? -76.112 19.525 -10.581 1.00 20.86 259 LEU C C 1
ATOM 6960 O O . LEU C 1 280 ? -75.213 18.690 -10.632 1.00 20.36 259 LEU C O 1
ATOM 6965 N N . SER C 1 281 ? -76.565 20.031 -9.438 1.00 22.87 260 SER C N 1
ATOM 6966 C CA . SER C 1 281 ? -76.013 19.600 -8.160 1.00 21.63 260 SER C CA 1
ATOM 6967 C C . SER C 1 281 ? -76.986 18.640 -7.485 1.00 21.85 260 SER C C 1
ATOM 6968 O O . SER C 1 281 ? -78.035 19.055 -6.986 1.00 23.89 260 SER C O 1
ATOM 6971 N N . PHE C 1 282 ? -76.642 17.356 -7.500 1.00 19.35 261 PHE C N 1
ATOM 6972 C CA . PHE C 1 282 ? -77.545 16.303 -7.050 1.00 21.53 261 PHE C CA 1
ATOM 6973 C C . PHE C 1 282 ? -77.075 15.712 -5.724 1.00 22.96 261 PHE C C 1
ATOM 6974 O O . PHE C 1 282 ? -76.058 15.018 -5.663 1.00 22.61 261 PHE C O 1
ATOM 6982 N N . ASP C 1 283 ? -77.811 16.009 -4.657 1.00 23.54 262 ASP C N 1
ATOM 6983 C CA . ASP C 1 283 ? -77.549 15.383 -3.370 1.00 20.77 262 ASP C CA 1
ATOM 6984 C C . ASP C 1 283 ? -78.268 14.045 -3.406 1.00 22.93 262 ASP C C 1
ATOM 6985 O O . ASP C 1 283 ? -79.475 14.000 -3.636 1.00 22.07 262 ASP C O 1
ATOM 6990 N N . ILE C 1 284 ? -77.536 12.952 -3.202 1.00 22.65 263 ILE C N 1
ATOM 6991 C CA . ILE C 1 284 ? -78.162 11.637 -3.216 1.00 18.95 263 ILE C CA 1
ATOM 6992 C C . ILE C 1 284 ? -79.313 11.564 -2.203 1.00 22.13 263 ILE C C 1
ATOM 6993 O O . ILE C 1 284 ? -80.231 10.750 -2.357 1.00 21.38 263 ILE C O 1
ATOM 6998 N N . ASP C 1 285 ? -79.270 12.406 -1.167 1.00 19.67 264 ASP C N 1
ATOM 6999 C CA . ASP C 1 285 ? -80.327 12.361 -0.157 1.00 20.01 264 ASP C CA 1
ATOM 7000 C C . ASP C 1 285 ? -81.624 13.025 -0.628 1.00 21.46 264 ASP C C 1
ATOM 7001 O O . ASP C 1 285 ? -82.632 13.034 0.095 1.00 19.89 264 ASP C O 1
ATOM 7006 N N . ALA C 1 286 ? -81.608 13.557 -1.849 1.00 19.98 265 ALA C N 1
ATOM 7007 C CA . ALA C 1 286 ? -82.857 13.986 -2.481 1.00 21.93 265 ALA C CA 1
ATOM 7008 C C . ALA C 1 286 ? -83.765 12.769 -2.676 1.00 18.11 265 ALA C C 1
ATOM 7009 O O . ALA C 1 286 ? -84.994 12.874 -2.570 1.00 19.48 265 ALA C O 1
ATOM 7011 N N . LEU C 1 287 ? -83.148 11.623 -2.964 1.00 19.19 266 LEU C N 1
ATOM 7012 C CA . LEU C 1 287 ? -83.879 10.369 -3.156 1.00 21.06 266 LEU C CA 1
ATOM 7013 C C . LEU C 1 287 ? -84.374 9.824 -1.818 1.00 21.99 266 LEU C C 1
ATOM 7014 O O . LEU C 1 287 ? -83.767 10.064 -0.770 1.00 20.35 266 LEU C O 1
ATOM 7019 N N . ASP C 1 288 ? -85.483 9.095 -1.852 1.00 20.32 267 ASP C N 1
ATOM 7020 C CA . ASP C 1 288 ? -86.025 8.491 -0.645 1.00 19.82 267 ASP C CA 1
ATOM 7021 C C . ASP C 1 288 ? -84.989 7.530 -0.065 1.00 21.23 267 ASP C C 1
ATOM 7022 O O . ASP C 1 288 ? -84.300 6.833 -0.812 1.00 20.86 267 ASP C O 1
ATOM 7027 N N . PRO C 1 289 ? -84.870 7.499 1.269 1.00 22.13 268 PRO C N 1
ATOM 7028 C CA . PRO C 1 289 ? -83.960 6.571 1.955 1.00 23.69 268 PRO C CA 1
ATOM 7029 C C . PRO C 1 289 ? -84.180 5.094 1.590 1.00 24.72 268 PRO C C 1
ATOM 7030 O O . PRO C 1 289 ? -83.275 4.278 1.794 1.00 23.95 268 PRO C O 1
ATOM 7034 N N . LEU C 1 290 ? -85.348 4.751 1.054 1.00 24.59 269 LEU C N 1
ATOM 7035 C CA . LEU C 1 290 ? -85.597 3.373 0.620 1.00 22.88 269 LEU C CA 1
ATOM 7036 C C . LEU C 1 290 ? -84.714 2.950 -0.552 1.00 23.58 269 LEU C C 1
ATOM 7037 O O . LEU C 1 290 ? -84.434 1.758 -0.727 1.00 22.41 269 LEU C O 1
ATOM 7042 N N . VAL C 1 291 ? -84.297 3.915 -1.368 1.00 22.55 270 VAL C N 1
ATOM 7043 C CA . VAL C 1 291 ? -83.423 3.612 -2.506 1.00 21.85 270 VAL C CA 1
ATOM 7044 C C . VAL C 1 291 ? -82.022 4.203 -2.337 1.00 22.59 270 VAL C C 1
ATOM 7045 O O . VAL C 1 291 ? -81.089 3.834 -3.051 1.00 24.61 270 VAL C O 1
ATOM 7049 N N . ALA C 1 292 ? -81.865 5.120 -1.388 1.00 21.87 271 ALA C N 1
ATOM 7050 C CA . ALA C 1 292 ? -80.548 5.708 -1.155 1.00 22.11 271 ALA C CA 1
ATOM 7051 C C . ALA C 1 292 ? -80.273 5.825 0.344 1.00 23.20 271 ALA C C 1
ATOM 7052 O O . ALA C 1 292 ? -80.109 6.934 0.872 1.00 22.32 271 ALA C O 1
ATOM 7054 N N . PRO C 1 293 ? -80.246 4.682 1.046 1.00 22.80 272 PRO C N 1
ATOM 7055 C CA . PRO C 1 293 ? -80.097 4.726 2.506 1.00 22.80 272 PRO C CA 1
ATOM 7056 C C . PRO C 1 293 ? -78.712 5.172 2.981 1.00 24.07 272 PRO C C 1
ATOM 7057 O O . PRO C 1 293 ? -78.606 5.711 4.084 1.00 25.75 272 PRO C O 1
ATOM 7061 N N . SER C 1 294 ? -77.673 4.953 2.181 1.00 23.21 273 SER C N 1
ATOM 7062 C CA . SER C 1 294 ? -76.309 5.180 2.673 1.00 21.49 273 SER C CA 1
ATOM 7063 C C . SER C 1 294 ? -75.869 6.620 2.496 1.00 21.29 273 SER C C 1
ATOM 7064 O O . SER C 1 294 ? -75.042 6.936 1.633 1.00 23.04 273 SER C O 1
ATOM 7067 N N . THR C 1 295 ? -76.421 7.485 3.335 1.00 21.45 274 THR C N 1
ATOM 7068 C CA . THR C 1 295 ? -76.168 8.916 3.248 1.00 21.98 274 THR C CA 1
ATOM 7069 C C . THR C 1 295 ? -76.384 9.492 4.646 1.00 24.21 274 THR C C 1
ATOM 7070 O O . THR C 1 295 ? -77.162 8.941 5.434 1.00 23.63 274 THR C O 1
ATOM 7074 N N . GLY C 1 296 ? -75.686 10.581 4.957 1.00 21.10 275 GLY C N 1
ATOM 7075 C CA . GLY C 1 296 ? -75.592 11.063 6.330 1.00 21.80 275 GLY C CA 1
ATOM 7076 C C . GLY C 1 296 ? -76.806 11.771 6.907 1.00 25.53 275 GLY C C 1
ATOM 7077 O O . GLY C 1 296 ? -77.054 11.708 8.118 1.00 26.74 275 GLY C O 1
ATOM 7078 N N . THR C 1 297 ? -77.559 12.468 6.065 1.00 23.62 276 THR C N 1
ATOM 7079 C CA . THR C 1 297 ? -78.749 13.168 6.547 1.00 21.02 276 THR C CA 1
ATOM 7080 C C . THR C 1 297 ? -79.983 12.736 5.755 1.00 24.83 276 THR C C 1
ATOM 7081 O O . THR C 1 297 ? -80.523 13.513 4.970 1.00 22.81 276 THR C O 1
ATOM 7085 N N . ALA C 1 298 ? -80.416 11.491 5.965 1.00 22.62 277 ALA C N 1
ATOM 7086 C CA . ALA C 1 298 ? -81.565 10.928 5.245 1.00 22.19 277 ALA C CA 1
ATOM 7087 C C . ALA C 1 298 ? -82.874 11.513 5.760 1.00 25.53 277 ALA C C 1
ATOM 7088 O O . ALA C 1 298 ? -83.037 11.711 6.967 1.00 20.85 277 ALA C O 1
ATOM 7090 N N . VAL C 1 299 ? -83.806 11.772 4.845 1.00 20.04 278 VAL C N 1
ATOM 7091 C CA . VAL C 1 299 ? -85.125 12.295 5.197 1.00 22.62 278 VAL C CA 1
ATOM 7092 C C . VAL C 1 299 ? -86.213 11.521 4.451 1.00 22.67 278 VAL C C 1
ATOM 7093 O O . VAL C 1 299 ? -86.228 11.485 3.221 1.00 19.76 278 VAL C O 1
ATOM 7097 N N . PRO C 1 300 ? -87.122 10.890 5.201 1.00 22.19 279 PRO C N 1
ATOM 7098 C CA . PRO C 1 300 ? -88.231 10.113 4.633 1.00 24.15 279 PRO C CA 1
ATOM 7099 C C . PRO C 1 300 ? -89.073 10.933 3.661 1.00 21.23 279 PRO C C 1
ATOM 7100 O O . PRO C 1 300 ? -89.035 12.157 3.711 1.00 23.09 279 PRO C O 1
ATOM 7104 N N . GLY C 1 301 ? -89.819 10.256 2.792 1.00 22.60 280 GLY C N 1
ATOM 7105 C CA . GLY C 1 301 ? -90.696 10.921 1.838 1.00 20.11 280 GLY C CA 1
ATOM 7106 C C . GLY C 1 301 ? -89.988 11.623 0.688 1.00 21.76 280 GLY C C 1
ATOM 7107 O O . GLY C 1 301 ? -90.358 12.747 0.324 1.00 21.17 280 GLY C O 1
ATOM 7108 N N . GLY C 1 302 ? -88.975 10.982 0.112 1.00 21.50 281 GLY C N 1
ATOM 7109 C CA . GLY C 1 302 ? -88.169 11.628 -0.913 1.00 20.47 281 GLY C CA 1
ATOM 7110 C C . GLY C 1 302 ? -88.597 11.299 -2.338 1.00 22.90 281 GLY C C 1
ATOM 7111 O O . GLY C 1 302 ? -89.629 10.666 -2.564 1.00 20.26 281 GLY C O 1
ATOM 7112 N N . LEU C 1 303 ? -87.795 11.747 -3.303 1.00 21.67 282 LEU C N 1
ATOM 7113 C CA . LEU C 1 303 ? -87.991 11.400 -4.704 1.00 21.17 282 LEU C CA 1
ATOM 7114 C C . LEU C 1 303 ? -87.832 9.891 -4.870 1.00 19.13 282 LEU C C 1
ATOM 7115 O O . LEU C 1 303 ? -86.925 9.289 -4.279 1.00 20.65 282 LEU C O 1
ATOM 7120 N N . THR C 1 304 ? -88.716 9.274 -5.653 1.00 19.99 283 THR C N 1
ATOM 7121 C CA . THR C 1 304 ? -88.502 7.886 -6.070 1.00 20.65 283 THR C CA 1
ATOM 7122 C C . THR C 1 304 ? -87.341 7.909 -7.043 1.00 21.13 283 THR C C 1
ATOM 7123 O O . THR C 1 304 ? -86.991 8.975 -7.561 1.00 22.22 283 THR C O 1
ATOM 7127 N N . LEU C 1 305 ? -86.734 6.750 -7.295 1.00 22.99 284 LEU C N 1
ATOM 7128 C CA . LEU C 1 305 ? -85.691 6.669 -8.309 1.00 20.19 284 LEU C CA 1
ATOM 7129 C C . LEU C 1 305 ? -86.242 7.161 -9.657 1.00 21.16 284 LEU C C 1
ATOM 7130 O O . LEU C 1 305 ? -85.579 7.906 -10.372 1.00 20.52 284 LEU C O 1
ATOM 7135 N N . ARG C 1 306 ? -87.455 6.740 -10.000 1.00 20.34 285 ARG C N 1
ATOM 7136 C CA . ARG C 1 306 ? -88.060 7.159 -11.263 1.00 19.50 285 ARG C CA 1
ATOM 7137 C C . ARG C 1 306 ? -88.150 8.684 -11.387 1.00 20.81 285 ARG C C 1
ATOM 7138 O O . ARG C 1 306 ? -87.806 9.242 -12.429 1.00 21.84 285 ARG C O 1
ATOM 7146 N N . GLU C 1 307 ? -88.591 9.359 -10.328 1.00 17.67 286 GLU C N 1
ATOM 7147 C CA . GLU C 1 307 ? -88.637 10.827 -10.353 1.00 17.71 286 GLU C CA 1
ATOM 7148 C C . GLU C 1 307 ? -87.236 11.416 -10.505 1.00 21.59 286 GLU C C 1
ATOM 7149 O O . GLU C 1 307 ? -87.039 12.375 -11.244 1.00 19.42 286 GLU C O 1
ATOM 7155 N N . GLY C 1 308 ? -86.262 10.851 -9.798 1.00 21.16 287 GLY C N 1
ATOM 7156 C CA . GLY C 1 308 ? -84.899 11.339 -9.929 1.00 19.36 287 GLY C CA 1
ATOM 7157 C C . GLY C 1 308 ? -84.382 11.101 -11.339 1.00 20.54 287 GLY C C 1
ATOM 7158 O O . GLY C 1 308 ? -83.657 11.930 -11.902 1.00 22.24 287 GLY C O 1
ATOM 7159 N N . LEU C 1 309 ? -84.754 9.966 -11.923 1.00 21.11 288 LEU C N 1
ATOM 7160 C CA . LEU C 1 309 ? -84.354 9.678 -13.303 1.00 19.61 288 LEU C CA 1
ATOM 7161 C C . LEU C 1 309 ? -84.968 10.668 -14.298 1.00 22.69 288 LEU C C 1
ATOM 7162 O O . LEU C 1 309 ? -84.288 11.111 -15.223 1.00 22.42 288 LEU C O 1
ATOM 7167 N N . ARG C 1 310 ? -86.242 11.020 -14.106 1.00 20.05 289 ARG C N 1
ATOM 7168 C CA . ARG C 1 310 ? -86.909 11.988 -14.985 1.00 20.16 289 ARG C CA 1
ATOM 7169 C C . ARG C 1 310 ? -86.212 13.343 -14.964 1.00 21.26 289 ARG C C 1
ATOM 7170 O O . ARG C 1 310 ? -86.056 13.989 -16.002 1.00 19.80 289 ARG C O 1
ATOM 7178 N N . ILE C 1 311 ? -85.793 13.778 -13.780 1.00 18.81 290 ILE C N 1
ATOM 7179 C CA . ILE C 1 311 ? -85.098 15.054 -13.672 1.00 20.27 290 ILE C CA 1
ATOM 7180 C C . ILE C 1 311 ? -83.837 15.025 -14.519 1.00 21.22 290 ILE C C 1
ATOM 7181 O O . ILE C 1 311 ? -83.550 15.959 -15.270 1.00 21.60 290 ILE C O 1
ATOM 7186 N N . CYS C 1 312 ? -83.086 13.938 -14.391 1.00 23.01 291 CYS C N 1
ATOM 7187 C CA . CYS C 1 312 ? -81.802 13.808 -15.063 1.00 22.69 291 CYS C CA 1
ATOM 7188 C C . CYS C 1 312 ? -81.955 13.610 -16.566 1.00 23.68 291 CYS C C 1
ATOM 7189 O O . CYS C 1 312 ? -81.136 14.095 -17.350 1.00 22.32 291 CYS C O 1
ATOM 7192 N N . GLU C 1 313 ? -82.989 12.872 -16.955 1.00 20.91 292 GLU C N 1
ATOM 7193 C CA . GLU C 1 313 ? -83.273 12.629 -18.368 1.00 24.18 292 GLU C CA 1
ATOM 7194 C C . GLU C 1 313 ? -83.610 13.952 -19.056 1.00 24.73 292 GLU C C 1
ATOM 7195 O O . GLU C 1 313 ? -83.083 14.253 -20.128 1.00 26.48 292 GLU C O 1
ATOM 7201 N N . GLU C 1 314 ? -84.474 14.748 -18.432 1.00 23.08 293 GLU C N 1
ATOM 7202 C CA . GLU C 1 314 ? -84.861 16.039 -19.010 1.00 22.64 293 GLU C CA 1
ATOM 7203 C C . GLU C 1 314 ? -83.704 17.033 -19.042 1.00 27.45 293 GLU C C 1
ATOM 7204 O O . GLU C 1 314 ? -83.509 17.749 -20.032 1.00 24.44 293 GLU C O 1
ATOM 7210 N N . VAL C 1 315 ? -82.929 17.093 -17.961 1.00 22.24 294 VAL C N 1
ATOM 7211 C CA . VAL C 1 315 ? -81.748 17.964 -17.972 1.00 20.59 294 VAL C CA 1
ATOM 7212 C C . VAL C 1 315 ? -80.787 17.548 -19.085 1.00 24.63 294 VAL C C 1
ATOM 7213 O O . VAL C 1 315 ? -80.299 18.394 -19.847 1.00 25.63 294 VAL C O 1
ATOM 7217 N N . SER C 1 316 ? -80.524 16.246 -19.187 1.00 21.15 295 SER C N 1
ATOM 7218 C CA . SER C 1 316 ? -79.594 15.743 -20.189 1.00 25.36 295 SER C CA 1
ATOM 7219 C C . SER C 1 316 ? -80.058 16.114 -21.600 1.00 27.04 295 SER C C 1
ATOM 7220 O O . SER C 1 316 ? -79.258 16.543 -22.441 1.00 26.44 295 SER C O 1
ATOM 7223 N N . ALA C 1 317 ? -81.357 15.971 -21.841 1.00 28.58 296 ALA C N 1
ATOM 7224 C CA . ALA C 1 317 ? -81.931 16.217 -23.164 1.00 26.12 296 ALA C CA 1
ATOM 7225 C C . ALA C 1 317 ? -81.915 17.689 -23.599 1.00 27.27 296 ALA C C 1
ATOM 7226 O O . ALA C 1 317 ? -82.111 17.987 -24.781 1.00 24.19 296 ALA C O 1
ATOM 7228 N N . THR C 1 318 ? -81.679 18.615 -22.672 1.00 24.50 297 THR C N 1
ATOM 7229 C CA . THR C 1 318 ? -81.585 20.018 -23.078 1.00 23.52 297 THR C CA 1
ATOM 7230 C C . THR C 1 318 ? -80.363 20.237 -23.957 1.00 25.72 297 THR C C 1
ATOM 7231 O O . THR C 1 318 ? -80.299 21.214 -24.700 1.00 25.17 297 THR C O 1
ATOM 7235 N N . GLY C 1 319 ? -79.391 19.335 -23.862 1.00 24.43 298 GLY C N 1
ATOM 7236 C CA . GLY C 1 319 ? -78.106 19.538 -24.506 1.00 26.76 298 GLY C CA 1
ATOM 7237 C C . GLY C 1 319 ? -77.212 20.539 -23.779 1.00 29.93 298 GLY C C 1
ATOM 7238 O O . GLY C 1 319 ? -76.106 20.828 -24.234 1.00 27.55 298 GLY C O 1
ATOM 7239 N N . LYS C 1 320 ? -77.678 21.059 -22.644 1.00 25.46 299 LYS C N 1
ATOM 7240 C CA . LYS C 1 320 ? -76.942 22.108 -21.930 1.00 25.66 299 LYS C CA 1
ATOM 7241 C C . LYS C 1 320 ? -76.308 21.638 -20.624 1.00 26.24 299 LYS C C 1
ATOM 7242 O O . LYS C 1 320 ? -75.809 22.456 -19.844 1.00 26.65 299 LYS C O 1
ATOM 7248 N N . LEU C 1 321 ? -76.334 20.336 -20.371 1.00 24.80 300 LEU C N 1
ATOM 7249 C CA . LEU C 1 321 ? -75.668 19.813 -19.177 1.00 22.95 300 LEU C CA 1
ATOM 7250 C C . LEU C 1 321 ? -74.167 20.076 -19.253 1.00 27.17 300 LEU C C 1
ATOM 7251 O O . LEU C 1 321 ? -73.475 19.539 -20.118 1.00 25.19 300 LEU C O 1
ATOM 7256 N N . SER C 1 322 ? -73.666 20.910 -18.345 1.00 23.66 301 SER C N 1
ATOM 7257 C CA . SER C 1 322 ? -72.263 21.309 -18.367 1.00 25.22 301 SER C CA 1
ATOM 7258 C C . SER C 1 322 ? -71.500 20.617 -17.229 1.00 25.72 301 SER C C 1
ATOM 7259 O O . SER C 1 322 ? -70.439 20.016 -17.434 1.00 24.00 301 SER C O 1
ATOM 7262 N N . VAL C 1 323 ? -72.062 20.690 -16.026 1.00 22.65 302 VAL C N 1
ATOM 7263 C CA . VAL C 1 323 ? -71.554 19.927 -14.889 1.00 22.92 302 VAL C CA 1
ATOM 7264 C C . VAL C 1 323 ? -72.696 19.199 -14.180 1.00 23.18 302 VAL C C 1
ATOM 7265 O O . VAL C 1 323 ? -73.755 19.785 -13.939 1.00 22.89 302 VAL C O 1
ATOM 7269 N N . VAL C 1 324 ? -72.489 17.919 -13.870 1.00 23.58 303 VAL C N 1
ATOM 7270 C CA . VAL C 1 324 ? -73.318 17.235 -12.880 1.00 25.93 303 VAL C CA 1
ATOM 7271 C C . VAL C 1 324 ? -72.423 16.750 -11.751 1.00 25.66 303 VAL C C 1
ATOM 7272 O O . VAL C 1 324 ? -71.388 16.125 -11.989 1.00 23.85 303 VAL C O 1
ATOM 7276 N N . GLU C 1 325 ? -72.804 17.073 -10.520 1.00 20.73 304 GLU C N 1
ATOM 7277 C CA . GLU C 1 325 ? -72.093 16.541 -9.359 1.00 23.74 304 GLU C CA 1
ATOM 7278 C C . GLU C 1 325 ? -73.076 15.762 -8.497 1.00 22.90 304 GLU C C 1
ATOM 7279 O O . GLU C 1 325 ? -74.249 16.141 -8.373 1.00 24.12 304 GLU C O 1
ATOM 7285 N N . LEU C 1 326 ? -72.592 14.665 -7.924 1.00 21.37 305 LEU C N 1
ATOM 7286 C CA . LEU C 1 326 ? -73.402 13.797 -7.074 1.00 22.64 305 LEU C CA 1
ATOM 7287 C C . LEU C 1 326 ? -72.788 13.770 -5.681 1.00 24.62 305 LEU C C 1
ATOM 7288 O O . LEU C 1 326 ? -71.677 13.278 -5.504 1.00 24.21 305 LEU C O 1
ATOM 7293 N N . ALA C 1 327 ? -73.503 14.305 -4.697 1.00 23.17 306 ALA C N 1
ATOM 7294 C CA . ALA C 1 327 ? -72.932 14.497 -3.365 1.00 21.86 306 ALA C CA 1
ATOM 7295 C C . ALA C 1 327 ? -73.520 13.558 -2.311 1.00 24.47 306 ALA C C 1
ATOM 7296 O O . ALA C 1 327 ? -74.612 13.020 -2.490 1.00 21.83 306 ALA C O 1
ATOM 7298 N N . GLU C 1 328 ? -72.771 13.372 -1.219 1.00 21.41 307 GLU C N 1
ATOM 7299 C CA . GLU C 1 328 ? -73.263 12.751 0.027 1.00 21.76 307 GLU C CA 1
ATOM 7300 C C . GLU C 1 328 ? -73.405 11.216 0.054 1.00 22.53 307 GLU C C 1
ATOM 7301 O O . GLU C 1 328 ? -74.018 10.657 0.971 1.00 23.44 307 GLU C O 1
ATOM 7307 N N . LEU C 1 329 ? -72.835 10.531 -0.934 1.00 22.12 308 LEU C N 1
ATOM 7308 C CA . LEU C 1 329 ? -72.681 9.092 -0.823 1.00 23.56 308 LEU C CA 1
ATOM 7309 C C . LEU C 1 329 ? -71.783 8.809 0.377 1.00 22.48 308 LEU C C 1
ATOM 7310 O O . LEU C 1 329 ? -70.750 9.457 0.546 1.00 27.53 308 LEU C O 1
ATOM 7315 N N . ASN C 1 330 ? -72.165 7.846 1.209 1.00 23.54 309 ASN C N 1
ATOM 7316 C CA . ASN C 1 330 ? -71.310 7.450 2.322 1.00 24.04 309 ASN C CA 1
ATOM 7317 C C . ASN C 1 330 ? -71.411 5.948 2.511 1.00 25.43 309 ASN C C 1
ATOM 7318 O O . ASN C 1 330 ? -72.310 5.458 3.203 1.00 26.15 309 ASN C O 1
ATOM 7323 N N . PRO C 1 331 ? -70.505 5.209 1.854 1.00 27.14 310 PRO C N 1
ATOM 7324 C CA . PRO C 1 331 ? -70.457 3.743 1.850 1.00 25.40 310 PRO C CA 1
ATOM 7325 C C . PRO C 1 331 ? -70.209 3.175 3.247 1.00 25.55 310 PRO C C 1
ATOM 7326 O O . PRO C 1 331 ? -70.318 1.965 3.445 1.00 27.39 310 PRO C O 1
ATOM 7330 N N . LEU C 1 332 ? -69.856 4.029 4.201 1.00 26.23 311 LEU C N 1
ATOM 7331 C CA . LEU C 1 332 ? -69.628 3.552 5.563 1.00 26.99 311 LEU C CA 1
ATOM 7332 C C . LEU C 1 332 ? -70.899 3.599 6.404 1.00 30.22 311 LEU C C 1
ATOM 7333 O O . LEU C 1 332 ? -70.889 3.237 7.581 1.00 28.91 311 LEU C O 1
ATOM 7338 N N . LEU C 1 333 ? -72.001 4.031 5.803 1.00 26.31 312 LEU C N 1
ATOM 7339 C CA . LEU C 1 333 ? -73.287 4.009 6.509 1.00 26.17 312 LEU C CA 1
ATOM 7340 C C . LEU C 1 333 ? -74.199 2.903 5.996 1.00 29.15 312 LEU C C 1
ATOM 7341 O O . LEU C 1 333 ? -74.273 2.661 4.789 1.00 26.00 312 LEU C O 1
ATOM 7346 N N . GLY C 1 334 ? -74.905 2.247 6.916 1.00 27.74 313 GLY C N 1
ATOM 7347 C CA . GLY C 1 334 ? -75.872 1.225 6.557 1.00 27.32 313 GLY C CA 1
ATOM 7348 C C . GLY C 1 334 ? -75.240 -0.130 6.321 1.00 29.99 313 GLY C C 1
ATOM 7349 O O . GLY C 1 334 ? -74.022 -0.267 6.407 1.00 27.39 313 GLY C O 1
ATOM 7350 N N . SER C 1 335 ? -76.075 -1.128 6.029 1.00 29.11 314 SER C N 1
ATOM 7351 C CA . SER C 1 335 ? -75.614 -2.488 5.754 1.00 30.63 314 SER C CA 1
ATOM 7352 C C . SER C 1 335 ? -74.966 -2.571 4.384 1.00 31.45 314 SER C C 1
ATOM 7353 O O . SER C 1 335 ? -75.024 -1.631 3.598 1.00 27.49 314 SER C O 1
ATOM 7356 N N . GLN C 1 336 ? -74.366 -3.719 4.096 1.00 28.33 315 GLN C N 1
ATOM 7357 C CA . GLN C 1 336 ? -73.766 -3.962 2.801 1.00 28.82 315 GLN C CA 1
ATOM 7358 C C . GLN C 1 336 ? -74.819 -3.810 1.699 1.00 30.29 315 GLN C C 1
ATOM 7359 O O . GLN C 1 336 ? -74.558 -3.199 0.654 1.00 27.62 315 GLN C O 1
ATOM 7365 N N . GLU C 1 337 ? -76.014 -4.347 1.943 1.00 26.34 316 GLU C N 1
ATOM 7366 C CA . GLU C 1 337 ? -77.107 -4.218 0.984 1.00 30.42 316 GLU C CA 1
ATOM 7367 C C . GLU C 1 337 ? -77.538 -2.757 0.831 1.00 26.03 316 GLU C C 1
ATOM 7368 O O . GLU C 1 337 ? -77.889 -2.321 -0.266 1.00 27.99 316 GLU C O 1
ATOM 7374 N N . ASP C 1 338 ? -77.512 -2.010 1.932 1.00 27.49 317 ASP C N 1
ATOM 7375 C CA . ASP C 1 338 ? -77.812 -0.578 1.899 1.00 27.79 317 ASP C CA 1
ATOM 7376 C C . ASP C 1 338 ? -76.853 0.129 0.953 1.00 27.61 317 ASP C C 1
ATOM 7377 O O . ASP C 1 338 ? -77.261 0.948 0.130 1.00 22.95 317 ASP C O 1
ATOM 7382 N N . VAL C 1 339 ? -75.569 -0.186 1.079 1.00 26.30 318 VAL C N 1
ATOM 7383 C CA . VAL C 1 339 ? -74.548 0.422 0.226 1.00 25.13 318 VAL C CA 1
ATOM 7384 C C . VAL C 1 339 ? -74.745 0.050 -1.245 1.00 25.66 318 VAL C C 1
ATOM 7385 O O . VAL C 1 339 ? -74.611 0.896 -2.130 1.00 24.75 318 VAL C O 1
ATOM 7389 N N . LEU C 1 340 ? -75.071 -1.212 -1.506 1.00 25.56 319 LEU C N 1
ATOM 7390 C CA . LEU C 1 340 ? -75.341 -1.652 -2.870 1.00 25.87 319 LEU C CA 1
ATOM 7391 C C . LEU C 1 340 ? -76.536 -0.910 -3.489 1.00 24.57 319 LEU C C 1
ATOM 7392 O O . LEU C 1 340 ? -76.491 -0.515 -4.657 1.00 24.29 319 LEU C O 1
ATOM 7397 N N . LYS C 1 341 ? -77.602 -0.732 -2.714 1.00 23.92 320 LYS C N 1
ATOM 7398 C CA . LYS C 1 341 ? -78.768 0.019 -3.194 1.00 23.58 320 LYS C CA 1
ATOM 7399 C C . LYS C 1 341 ? -78.400 1.454 -3.551 1.00 23.37 320 LYS C C 1
ATOM 7400 O O . LYS C 1 341 ? -78.815 1.983 -4.585 1.00 24.07 320 LYS C O 1
ATOM 7406 N N . THR C 1 342 ? -77.630 2.085 -2.672 1.00 22.56 321 THR C N 1
ATOM 7407 C CA . THR C 1 342 ? -77.235 3.472 -2.840 1.00 23.72 321 THR C CA 1
ATOM 7408 C C . THR C 1 342 ? -76.313 3.607 -4.051 1.00 25.62 321 THR C C 1
ATOM 7409 O O . THR C 1 342 ? -76.437 4.546 -4.854 1.00 24.48 321 THR C O 1
ATOM 7413 N N . GLN C 1 343 ? -75.393 2.658 -4.190 1.00 22.69 322 GLN C N 1
ATOM 7414 C CA . GLN C 1 343 ? -74.472 2.651 -5.324 1.00 25.73 322 GLN C CA 1
ATOM 7415 C C . GLN C 1 343 ? -75.266 2.485 -6.617 1.00 26.23 322 GLN C C 1
ATOM 7416 O O . GLN C 1 343 ? -75.018 3.165 -7.616 1.00 28.23 322 GLN C O 1
ATOM 7422 N N . SER C 1 344 ? -76.235 1.580 -6.582 1.00 23.93 323 SER C N 1
ATOM 7423 C CA . SER C 1 344 ? -77.068 1.313 -7.747 1.00 26.99 323 SER C CA 1
ATOM 7424 C C . SER C 1 344 ? -77.842 2.560 -8.154 1.00 24.01 323 SER C C 1
ATOM 7425 O O . SER C 1 344 ? -77.866 2.928 -9.325 1.00 24.52 323 SER C O 1
ATOM 7428 N N . SER C 1 345 ? -78.488 3.204 -7.187 1.00 23.54 324 SER C N 1
ATOM 7429 C CA . SER C 1 345 ? -79.257 4.414 -7.478 1.00 21.94 324 SER C CA 1
ATOM 7430 C C . SER C 1 345 ? -78.383 5.503 -8.092 1.00 23.85 324 SER C C 1
ATOM 7431 O O . SER C 1 345 ? -78.779 6.157 -9.060 1.00 22.00 324 SER C O 1
ATOM 7434 N N . ALA C 1 346 ? -77.187 5.682 -7.535 1.00 20.81 325 ALA C N 1
ATOM 7435 C CA . ALA C 1 346 ? -76.256 6.703 -8.014 1.00 21.71 325 ALA C CA 1
ATOM 7436 C C . ALA C 1 346 ? -75.819 6.432 -9.444 1.00 22.08 325 ALA C C 1
ATOM 7437 O O . ALA C 1 346 ? -75.698 7.353 -10.241 1.00 24.29 325 ALA C O 1
ATOM 7439 N N . VAL C 1 347 ? -75.571 5.164 -9.762 1.00 24.32 326 VAL C N 1
ATOM 7440 C CA . VAL C 1 347 ? -75.114 4.796 -11.099 1.00 24.03 326 VAL C CA 1
ATOM 7441 C C . VAL C 1 347 ? -76.211 5.032 -12.144 1.00 24.14 326 VAL C C 1
ATOM 7442 O O . VAL C 1 347 ? -75.950 5.580 -13.219 1.00 23.57 326 VAL C O 1
ATOM 7446 N N . HIS C 1 348 ? -77.439 4.639 -11.817 1.00 22.92 327 HIS C N 1
ATOM 7447 C CA . HIS C 1 348 ? -78.564 4.870 -12.719 1.00 22.98 327 HIS C CA 1
ATOM 7448 C C . HIS C 1 348 ? -78.755 6.354 -12.956 1.00 26.14 327 HIS C C 1
ATOM 7449 O O . HIS C 1 348 ? -79.040 6.777 -14.070 1.00 22.45 327 HIS C O 1
ATOM 7456 N N . ILE C 1 349 ? -78.583 7.141 -11.898 1.00 23.90 328 ILE C N 1
ATOM 7457 C CA . ILE C 1 349 ? -78.749 8.590 -11.978 1.00 23.85 328 ILE C CA 1
ATOM 7458 C C . ILE C 1 349 ? -77.700 9.215 -12.894 1.00 24.75 328 ILE C C 1
ATOM 7459 O O . ILE C 1 349 ? -78.039 9.949 -13.827 1.00 23.89 328 ILE C O 1
ATOM 7464 N N . LEU C 1 350 ? -76.428 8.917 -12.635 1.00 23.44 329 LEU C N 1
ATOM 7465 C CA . LEU C 1 350 ? -75.341 9.501 -13.412 1.00 20.96 329 LEU C CA 1
ATOM 7466 C C . LEU C 1 350 ? -75.418 9.047 -14.871 1.00 24.78 329 LEU C C 1
ATOM 7467 O O . LEU C 1 350 ? -75.137 9.822 -15.794 1.00 24.00 329 LEU C O 1
ATOM 7472 N N . ARG C 1 351 ? -75.793 7.788 -15.071 1.00 24.99 330 ARG C N 1
ATOM 7473 C CA . ARG C 1 351 ? -75.987 7.243 -16.416 1.00 27.94 330 ARG C CA 1
ATOM 7474 C C . ARG C 1 351 ? -77.007 8.053 -17.216 1.00 26.76 330 ARG C C 1
ATOM 7475 O O . ARG C 1 351 ? -76.784 8.387 -18.387 1.00 29.06 330 ARG C O 1
ATOM 7483 N N . ALA C 1 352 ? -78.138 8.342 -16.583 1.00 24.88 331 ALA C N 1
ATOM 7484 C CA . ALA C 1 352 ? -79.194 9.142 -17.199 1.00 23.28 331 ALA C CA 1
ATOM 7485 C C . ALA C 1 352 ? -78.723 10.556 -17.520 1.00 26.41 331 ALA C C 1
ATOM 7486 O O . ALA C 1 352 ? -79.067 11.116 -18.564 1.00 23.81 331 ALA C O 1
ATOM 7488 N N . CYS C 1 353 ? -77.931 11.139 -16.626 1.00 24.82 332 CYS C N 1
ATOM 7489 C CA . CYS C 1 353 ? -77.391 12.473 -16.877 1.00 24.38 332 CYS C CA 1
ATOM 7490 C C . CYS C 1 353 ? -76.607 12.506 -18.182 1.00 22.77 332 CYS C C 1
ATOM 7491 O O . CYS C 1 353 ? -76.673 13.483 -18.926 1.00 23.50 332 CYS C O 1
ATOM 7494 N N . LEU C 1 354 ? -75.867 11.439 -18.456 1.00 23.46 333 LEU C N 1
ATOM 7495 C CA . LEU C 1 354 ? -75.011 11.416 -19.644 1.00 25.89 333 LEU C CA 1
ATOM 7496 C C . LEU C 1 354 ? -75.775 11.028 -20.910 1.00 28.32 333 LEU C C 1
ATOM 7497 O O . LEU C 1 354 ? -75.204 11.022 -22.002 1.00 27.89 333 LEU C O 1
ATOM 7502 N N . GLY C 1 355 ? -77.053 10.686 -20.756 1.00 28.27 334 GLY C N 1
ATOM 7503 C CA . GLY C 1 355 ? -77.915 10.468 -21.908 1.00 28.43 334 GLY C CA 1
ATOM 7504 C C . GLY C 1 355 ? -78.486 9.072 -22.076 1.00 29.85 334 GLY C C 1
ATOM 7505 O O . GLY C 1 355 ? -79.172 8.806 -23.064 1.00 29.12 334 GLY C O 1
ATOM 7506 N N . HIS C 1 356 ? -78.224 8.175 -21.130 1.00 27.20 335 HIS C N 1
ATOM 7507 C CA . HIS C 1 356 ? -78.833 6.849 -21.203 1.00 31.84 335 HIS C CA 1
ATOM 7508 C C . HIS C 1 356 ? -80.354 6.937 -21.114 1.00 32.66 335 HIS C C 1
ATOM 7509 O O . HIS C 1 356 ? -80.897 7.588 -20.222 1.00 30.02 335 HIS C O 1
ATOM 7516 N N . CYS C 1 357 ? -81.035 6.267 -22.039 1.00 29.58 336 CYS C N 1
ATOM 7517 C CA A CYS C 1 357 ? -82.493 6.333 -22.173 0.50 32.22 336 CYS C CA 1
ATOM 7518 C CA B CYS C 1 357 ? -82.484 6.339 -22.079 0.50 32.22 336 CYS C CA 1
ATOM 7519 C C . CYS C 1 357 ? -83.165 5.011 -21.792 1.00 33.96 336 CYS C C 1
ATOM 7520 O O . CYS C 1 357 ? -82.800 3.958 -22.321 1.00 29.24 336 CYS C O 1
ATOM 7525 N N . ARG C 1 358 ? -84.157 5.076 -20.909 1.00 33.21 337 ARG C N 1
ATOM 7526 C CA . ARG C 1 358 ? -84.871 3.892 -20.453 1.00 33.84 337 ARG C CA 1
ATOM 7527 C C . ARG C 1 358 ? -85.720 3.261 -21.549 1.00 31.49 337 ARG C C 1
ATOM 7528 O O . ARG C 1 358 ? -86.076 2.085 -21.468 1.00 37.59 337 ARG C O 1
ATOM 7536 N N . SER C 1 359 ? -86.049 4.039 -22.572 1.00 28.85 338 SER C N 1
ATOM 7537 C CA . SER C 1 359 ? -86.864 3.519 -23.664 1.00 35.26 338 SER C CA 1
ATOM 7538 C C . SER C 1 359 ? -86.032 2.805 -24.725 1.00 33.81 338 SER C C 1
ATOM 7539 O O . SER C 1 359 ? -86.554 2.412 -25.767 1.00 37.47 338 SER C O 1
ATOM 7542 N N . GLY C 1 360 ? -84.738 2.641 -24.456 1.00 33.55 339 GLY C N 1
ATOM 7543 C CA . GLY C 1 360 ? -83.868 1.879 -25.333 1.00 30.44 339 GLY C CA 1
ATOM 7544 C C . GLY C 1 360 ? -83.017 2.717 -26.268 1.00 33.20 339 GLY C C 1
ATOM 7545 O O . GLY C 1 360 ? -83.314 3.881 -26.537 1.00 30.23 339 GLY C O 1
ATOM 7546 N N . HIS C 1 361 ? -81.952 2.106 -26.770 1.00 28.19 340 HIS C N 1
ATOM 7547 C CA . HIS C 1 361 ? -81.060 2.748 -27.721 1.00 30.01 340 HIS C CA 1
ATOM 7548 C C . HIS C 1 361 ? -80.918 1.823 -28.918 1.00 32.29 340 HIS C C 1
ATOM 7549 O O . HIS C 1 361 ? -80.902 0.607 -28.760 1.00 27.73 340 HIS C O 1
ATOM 7556 N N . LEU C 1 362 ? -80.824 2.396 -30.108 1.00 29.15 341 LEU C N 1
ATOM 7557 C CA . LEU C 1 362 ? -80.568 1.615 -31.307 1.00 29.73 341 LEU C CA 1
ATOM 7558 C C . LEU C 1 362 ? -79.108 1.187 -31.296 1.00 30.69 341 LEU C C 1
ATOM 7559 O O . LEU C 1 362 ? -78.280 1.844 -30.669 1.00 31.61 341 LEU C O 1
ATOM 7564 N N . PRO C 1 363 ? -78.779 0.094 -32.003 1.00 32.06 342 PRO C N 1
ATOM 7565 C CA . PRO C 1 363 ? -77.384 -0.359 -32.084 1.00 31.30 342 PRO C CA 1
ATOM 7566 C C . PRO C 1 363 ? -76.558 0.618 -32.904 1.00 34.28 342 PRO C C 1
ATOM 7567 O O . PRO C 1 363 ? -77.104 1.260 -33.798 1.00 32.29 342 PRO C O 1
ATOM 7571 N N . PHE C 1 364 ? -75.270 0.743 -32.604 1.00 33.27 343 PHE C N 1
ATOM 7572 C CA . PHE C 1 364 ? -74.399 1.576 -33.427 1.00 35.86 343 PHE C CA 1
ATOM 7573 C C . PHE C 1 364 ? -74.243 0.934 -34.805 1.00 37.10 343 PHE C C 1
ATOM 7574 O O . PHE C 1 364 ? -74.174 1.622 -35.827 1.00 36.41 343 PHE C O 1
ATOM 7582 N N . LYS C 1 365 ? -74.205 -0.393 -34.825 1.00 36.57 344 LYS C N 1
ATOM 7583 C CA . LYS C 1 365 ? -74.149 -1.137 -36.079 1.00 37.13 344 LYS C CA 1
ATOM 7584 C C . LYS C 1 365 ? -75.196 -2.237 -36.051 1.00 35.23 344 LYS C C 1
ATOM 7585 O O . LYS C 1 365 ? -75.144 -3.131 -35.209 1.00 29.49 344 LYS C O 1
ATOM 7591 N N . VAL C 1 366 ? -76.151 -2.176 -36.969 1.00 35.27 345 VAL C N 1
ATOM 7592 C CA . VAL C 1 366 ? -77.215 -3.171 -36.993 1.00 34.54 345 VAL C CA 1
ATOM 7593 C C . VAL C 1 366 ? -76.658 -4.512 -37.454 1.00 38.39 345 VAL C C 1
ATOM 7594 O O . VAL C 1 366 ? -75.958 -4.589 -38.464 1.00 35.79 345 VAL C O 1
ATOM 7598 N N . ARG C 1 367 ? -76.949 -5.565 -36.703 1.00 34.94 346 ARG C N 1
ATOM 7599 C CA . ARG C 1 367 ? -76.512 -6.895 -37.094 1.00 37.03 346 ARG C CA 1
ATOM 7600 C C . ARG C 1 367 ? -77.624 -7.632 -37.821 1.00 41.61 346 ARG C C 1
ATOM 7601 O O . ARG C 1 367 ? -78.813 -7.431 -37.547 1.00 38.40 346 ARG C O 1
ATOM 7609 N N . ASN C 1 368 ? -77.225 -8.478 -38.762 1.00 31.65 347 ASN C N 1
ATOM 7610 C CA . ASN C 1 368 ? -78.166 -9.323 -39.477 1.00 35.53 347 ASN C CA 1
ATOM 7611 C C . ASN C 1 368 ? -77.612 -10.737 -39.577 1.00 33.11 347 ASN C C 1
ATOM 7612 O O . ASN C 1 368 ? -76.410 -10.935 -39.756 1.00 30.51 347 ASN C O 1
ATOM 7617 N N . LEU C 1 369 ? -78.494 -11.718 -39.443 1.00 30.64 348 LEU C N 1
ATOM 7618 C CA . LEU C 1 369 ? -78.119 -13.108 -39.613 1.00 30.34 348 LEU C CA 1
ATOM 7619 C C . LEU C 1 369 ? -77.365 -13.307 -40.930 1.00 33.03 348 LEU C C 1
ATOM 7620 O O . LEU C 1 369 ? -76.396 -14.068 -40.987 1.00 28.07 348 LEU C O 1
ATOM 7625 N N . THR C 1 370 ? -77.787 -12.607 -41.981 1.00 31.45 349 THR C N 1
ATOM 7626 C CA . THR C 1 370 ? -77.143 -12.750 -43.286 1.00 31.08 349 THR C CA 1
ATOM 7627 C C . THR C 1 370 ? -75.690 -12.274 -43.301 1.00 31.65 349 THR C C 1
ATOM 7628 O O . THR C 1 370 ? -74.923 -12.677 -44.172 1.00 31.90 349 THR C O 1
ATOM 7632 N N . ASP C 1 371 ? -75.317 -11.422 -42.346 1.00 29.57 350 ASP C N 1
ATOM 7633 C CA . ASP C 1 371 ? -73.934 -10.965 -42.233 1.00 30.18 350 ASP C CA 1
ATOM 7634 C C . ASP C 1 371 ? -72.981 -12.114 -41.905 1.00 25.66 350 ASP C C 1
ATOM 7635 O O . ASP C 1 371 ? -71.777 -12.018 -42.144 1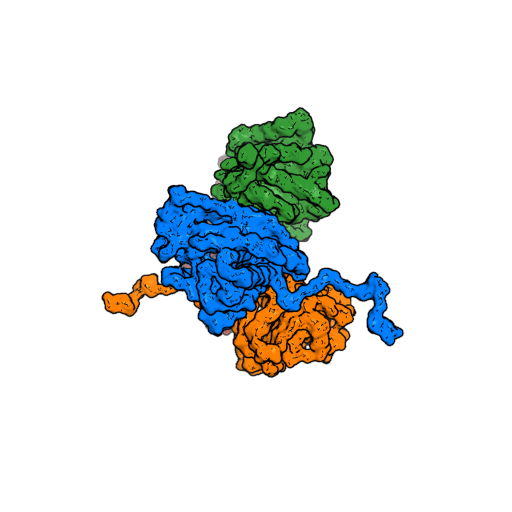.00 25.73 350 ASP C O 1
ATOM 7640 N N . GLN C 1 372 ? -73.517 -13.183 -41.327 1.00 22.10 351 GLN C N 1
ATOM 7641 C CA . GLN C 1 372 ? -72.704 -14.332 -40.948 1.00 23.28 351 GLN C CA 1
ATOM 7642 C C . GLN C 1 372 ? -72.867 -15.504 -41.919 1.00 26.71 351 GLN C C 1
ATOM 7643 O O . GLN C 1 372 ? -72.256 -16.547 -41.734 1.00 22.73 351 GLN C O 1
ATOM 7649 N N . GLY C 1 373 ? -73.688 -15.330 -42.951 1.00 22.85 352 GLY C N 1
ATOM 7650 C CA . GLY C 1 373 ? -73.878 -16.371 -43.955 1.00 23.89 352 GLY C CA 1
ATOM 7651 C C . GLY C 1 373 ? -74.648 -17.575 -43.449 1.00 23.00 352 GLY C C 1
ATOM 7652 O O . GLY C 1 373 ? -74.648 -18.638 -44.070 1.00 23.71 352 GLY C O 1
ATOM 7653 N N . ILE C 1 374 ? -75.312 -17.412 -42.312 1.00 22.40 353 ILE C N 1
ATOM 7654 C CA . ILE C 1 374 ? -76.031 -18.509 -41.677 1.00 24.59 353 ILE C CA 1
ATOM 7655 C C . ILE C 1 374 ? -77.422 -18.711 -42.282 1.00 28.46 353 ILE C C 1
ATOM 7656 O O . ILE C 1 374 ? -78.072 -17.758 -42.696 1.00 29.99 353 ILE C O 1
ATOM 7661 N N . MET C 1 375 ? -77.858 -19.963 -42.343 1.00 26.32 354 MET C N 1
ATOM 7662 C CA . MET C 1 375 ? -79.177 -20.300 -42.873 1.00 33.94 354 MET C CA 1
ATOM 7663 C C . MET C 1 375 ? -80.294 -20.009 -41.858 1.00 31.50 354 MET C C 1
ATOM 7664 O O . MET C 1 375 ? -80.296 -20.563 -40.761 1.00 31.72 354 MET C O 1
ATOM 7669 N N . SER C 1 376 ? -81.244 -19.147 -42.221 1.00 33.20 355 SER C N 1
ATOM 7670 C CA . SER C 1 376 ? -82.382 -18.875 -41.335 1.00 36.12 355 SER C CA 1
ATOM 7671 C C . SER C 1 376 ? -83.476 -19.935 -41.448 1.00 40.19 355 SER C C 1
ATOM 7672 O O . SER C 1 376 ? -83.514 -20.699 -42.412 1.00 37.23 355 SER C O 1
ATOM 7675 N N . ARG C 1 377 ? -84.361 -19.979 -40.454 1.00 39.33 356 ARG C N 1
ATOM 7676 C CA . ARG C 1 377 ? -85.534 -20.844 -40.527 1.00 45.99 356 ARG C CA 1
ATOM 7677 C C . ARG C 1 377 ? -86.377 -20.475 -41.745 1.00 47.43 356 ARG C C 1
ATOM 7678 O O . ARG C 1 377 ? -86.897 -21.347 -42.438 1.00 51.81 356 ARG C O 1
ATOM 7686 N N . ALA C 1 378 ? -86.507 -19.172 -41.989 1.00 48.04 357 ALA C N 1
ATOM 7687 C CA . ALA C 1 378 ? -87.250 -18.663 -43.140 1.00 48.28 357 ALA C CA 1
ATOM 7688 C C . ALA C 1 378 ? -86.679 -19.200 -44.450 1.00 56.48 357 ALA C C 1
ATOM 7689 O O . ALA C 1 378 ? -87.402 -19.763 -45.278 1.00 60.01 357 ALA C O 1
ATOM 7691 N N . ALA C 1 379 ? -85.373 -19.019 -44.631 1.00 53.81 358 ALA C N 1
ATOM 7692 C CA . ALA C 1 379 ? -84.691 -19.470 -45.841 1.00 53.03 358 ALA C CA 1
ATOM 7693 C C . ALA C 1 379 ? -84.788 -20.981 -46.011 1.00 55.39 358 ALA C C 1
ATOM 7694 O O . ALA C 1 379 ? -85.018 -21.473 -47.115 1.00 58.84 358 ALA C O 1
ATOM 7696 N N . HIS C 1 380 ? -84.615 -21.717 -44.917 1.00 51.26 359 HIS C N 1
ATOM 7697 C CA . HIS C 1 380 ? -84.623 -23.173 -44.992 1.00 54.02 359 HIS C CA 1
ATOM 7698 C C . HIS C 1 380 ? -85.999 -23.739 -45.328 1.00 61.98 359 HIS C C 1
ATOM 7699 O O . HIS C 1 380 ? -86.102 -24.837 -45.875 1.00 62.45 359 HIS C O 1
ATOM 7706 N N . MET C 1 381 ? -87.053 -22.999 -44.991 1.00 62.98 360 MET C N 1
ATOM 7707 C CA . MET C 1 381 ? -88.415 -23.464 -45.249 1.00 65.79 360 MET C CA 1
ATOM 7708 C C . MET C 1 381 ? -88.771 -23.358 -46.731 1.00 70.41 360 MET C C 1
ATOM 7709 O O . MET C 1 381 ? -89.787 -22.764 -47.097 1.00 68.88 360 MET C O 1
ATOM 7714 N N . GLN C 1 382 ? -87.923 -23.944 -47.574 1.00 71.77 361 GLN C N 1
ATOM 7715 C CA . GLN C 1 382 ? -88.102 -23.915 -49.021 1.00 72.78 361 GLN C CA 1
ATOM 7716 C C . GLN C 1 382 ? -87.368 -25.081 -49.681 1.00 72.98 361 GLN C C 1
ATOM 7717 O O . GLN C 1 382 ? -86.141 -25.181 -49.607 1.00 72.25 361 GLN C O 1
ATOM 7723 N N . LYS D 1 39 ? -42.675 68.353 -1.751 1.00 65.09 18 LYS D N 1
ATOM 7724 C CA . LYS D 1 39 ? -42.968 66.997 -2.210 1.00 60.81 18 LYS D CA 1
ATOM 7725 C C . LYS D 1 39 ? -42.053 65.963 -1.558 1.00 63.01 18 LYS D C 1
ATOM 7726 O O . LYS D 1 39 ? -40.832 65.999 -1.732 1.00 61.46 18 LYS D O 1
ATOM 7732 N N . LEU D 1 40 ? -42.657 65.045 -0.809 1.00 57.48 19 LEU D N 1
ATOM 7733 C CA . LEU D 1 40 ? -41.928 63.982 -0.128 1.00 53.22 19 LEU D CA 1
ATOM 7734 C C . LEU D 1 40 ? -40.951 63.270 -1.065 1.00 51.58 19 LEU D C 1
ATOM 7735 O O . LEU D 1 40 ? -41.179 63.200 -2.273 1.00 51.86 19 LEU D O 1
ATOM 7740 N N . LEU D 1 41 ? -39.863 62.749 -0.500 1.00 46.77 20 LEU D N 1
ATOM 7741 C CA . LEU D 1 41 ? -38.920 61.924 -1.252 1.00 45.38 20 LEU D CA 1
ATOM 7742 C C . LEU D 1 41 ? -39.479 60.524 -1.468 1.00 45.63 20 LEU D C 1
ATOM 7743 O O . LEU D 1 41 ? -39.168 59.858 -2.458 1.00 42.69 20 LEU D O 1
ATOM 7748 N N . TYR D 1 42 ? -40.292 60.076 -0.518 1.00 44.27 21 TYR D N 1
ATOM 7749 C CA . TYR D 1 42 ? -40.904 58.760 -0.592 1.00 46.90 21 TYR D CA 1
ATOM 7750 C C . TYR D 1 42 ? -42.394 58.894 -0.292 1.00 46.95 21 TYR D C 1
ATOM 7751 O O . TYR D 1 42 ? -42.780 59.308 0.801 1.00 42.59 21 TYR D O 1
ATOM 7760 N N . THR D 1 43 ? -43.229 58.567 -1.273 1.00 50.65 22 THR D N 1
ATOM 7761 C CA . THR D 1 43 ? -44.677 58.685 -1.108 1.00 50.07 22 THR D CA 1
ATOM 7762 C C . THR D 1 43 ? -45.308 57.329 -0.800 1.00 50.50 22 THR D C 1
ATOM 7763 O O . THR D 1 43 ? -46.441 57.253 -0.325 1.00 53.71 22 THR D O 1
ATOM 7767 N N . SER D 1 44 ? -44.564 56.261 -1.069 1.00 50.26 23 SER D N 1
ATOM 7768 C CA . SER D 1 44 ? -45.020 54.908 -0.760 1.00 51.81 23 SER D CA 1
ATOM 7769 C C . SER D 1 44 ? -43.924 54.093 -0.079 1.00 50.91 23 SER D C 1
ATOM 7770 O O . SER D 1 44 ? -42.734 54.359 -0.261 1.00 47.96 23 SER D O 1
ATOM 7773 N N . ALA D 1 45 ? -44.331 53.097 0.702 1.00 48.31 24 ALA D N 1
ATOM 7774 C CA . ALA D 1 45 ? -43.382 52.216 1.371 1.00 48.05 24 ALA D CA 1
ATOM 7775 C C . ALA D 1 45 ? -43.973 50.832 1.626 1.00 48.08 24 ALA D C 1
ATOM 7776 O O . ALA D 1 45 ? -45.179 50.684 1.827 1.00 51.03 24 ALA D O 1
ATOM 7778 N N . ASN D 1 46 ? -43.109 49.823 1.602 1.00 43.24 25 ASN D N 1
ATOM 7779 C CA . ASN D 1 46 ? -43.492 48.466 1.967 1.00 43.71 25 ASN D CA 1
ATOM 7780 C C . ASN D 1 46 ? -43.002 48.117 3.369 1.00 43.28 25 ASN D C 1
ATOM 7781 O O . ASN D 1 46 ? -41.952 48.592 3.802 1.00 40.67 25 ASN D O 1
ATOM 7786 N N . PHE D 1 47 ? -43.778 47.302 4.078 1.00 42.99 26 PHE D N 1
ATOM 7787 C CA . PHE D 1 47 ? -43.433 46.882 5.434 1.00 40.68 26 PHE D CA 1
ATOM 7788 C C . PHE D 1 47 ? -43.401 45.361 5.498 1.00 43.06 26 PHE D C 1
ATOM 7789 O O . PHE D 1 47 ? -44.385 44.701 5.159 1.00 44.31 26 PHE D O 1
ATOM 7797 N N . LEU D 1 48 ? -42.270 44.809 5.928 1.00 37.64 27 LEU D N 1
ATOM 7798 C CA . LEU D 1 48 ? -42.105 43.355 6.009 1.00 42.11 27 LEU D CA 1
ATOM 7799 C C . LEU D 1 48 ? -41.626 42.953 7.404 1.00 41.67 27 LEU D C 1
ATOM 7800 O O . LEU D 1 48 ? -40.683 43.543 7.937 1.00 39.28 27 LEU D O 1
ATOM 7805 N N . GLY D 1 49 ? -42.273 41.955 7.996 1.00 39.13 28 GLY D N 1
ATOM 7806 C CA . GLY D 1 49 ? -41.809 41.402 9.256 1.00 36.97 28 GLY D CA 1
ATOM 7807 C C . GLY D 1 49 ? -41.024 40.119 9.050 1.00 40.66 28 GLY D C 1
ATOM 7808 O O . GLY D 1 49 ? -41.366 39.301 8.195 1.00 41.26 28 GLY D O 1
ATOM 7809 N N . ILE D 1 50 ? -39.964 39.943 9.833 1.00 36.35 29 ILE D N 1
ATOM 7810 C CA . ILE D 1 50 ? -39.135 38.743 9.754 1.00 37.19 29 ILE D CA 1
ATOM 7811 C C . ILE D 1 50 ? -38.740 38.307 11.163 1.00 39.85 29 ILE D C 1
ATOM 7812 O O . ILE D 1 50 ? -37.707 38.743 11.687 1.00 38.30 29 ILE D O 1
ATOM 7817 N N . PRO D 1 51 ? -39.568 37.445 11.784 1.00 39.37 30 PRO D N 1
ATOM 7818 C CA . PRO D 1 51 ? -39.430 37.107 13.205 1.00 38.20 30 PRO D CA 1
ATOM 7819 C C . PRO D 1 51 ? -38.340 36.076 13.474 1.00 40.93 30 PRO D C 1
ATOM 7820 O O . PRO D 1 51 ? -38.599 35.099 14.175 1.00 38.20 30 PRO D O 1
ATOM 7824 N N . THR D 1 52 ? -37.142 36.284 12.933 1.00 38.07 31 THR D N 1
ATOM 7825 C CA . THR D 1 52 ? -36.033 35.371 13.196 1.00 35.64 31 THR D CA 1
ATOM 7826 C C . THR D 1 52 ? -35.702 35.326 14.684 1.00 39.70 31 THR D C 1
ATOM 7827 O O . THR D 1 52 ? -35.658 36.361 15.352 1.00 37.02 31 THR D O 1
ATOM 7831 N N . ASN D 1 53 ? -35.477 34.121 15.201 1.00 40.38 32 ASN D N 1
ATOM 7832 C CA . ASN D 1 53 ? -35.118 33.954 16.606 1.00 40.95 32 ASN D CA 1
ATOM 7833 C C . ASN D 1 53 ? -34.053 32.875 16.786 1.00 41.01 32 ASN D C 1
ATOM 7834 O O . ASN D 1 53 ? -33.544 32.667 17.886 1.00 42.70 32 ASN D O 1
ATOM 7839 N N . ARG D 1 54 ? -33.709 32.199 15.694 1.00 39.77 33 ARG D N 1
ATOM 7840 C CA . ARG D 1 54 ? -32.727 31.119 15.746 1.00 40.24 33 ARG D CA 1
ATOM 7841 C C . ARG D 1 54 ? -31.309 31.605 15.470 1.00 42.06 33 ARG D C 1
ATOM 7842 O O . ARG D 1 54 ? -30.399 30.799 15.263 1.00 41.82 33 ARG D O 1
ATOM 7850 N N . GLY D 1 55 ? -31.123 32.923 15.469 1.00 40.61 34 GLY D N 1
ATOM 7851 C CA . GLY D 1 55 ? -29.799 33.500 15.310 1.00 38.11 34 GLY D CA 1
ATOM 7852 C C . GLY D 1 55 ? -29.118 33.784 16.639 1.00 38.45 34 GLY D C 1
ATOM 7853 O O . GLY D 1 55 ? -27.928 34.108 16.688 1.00 39.16 34 GLY D O 1
ATOM 7854 N N . GLN D 1 56 ? -29.880 33.661 17.721 1.00 36.82 35 GLN D N 1
ATOM 7855 C CA . GLN D 1 56 ? -29.377 33.939 19.066 1.00 40.52 35 GLN D CA 1
ATOM 7856 C C . GLN D 1 56 ? -30.282 33.274 20.118 1.00 38.84 35 GLN D C 1
ATOM 7857 O O . GLN D 1 56 ? -31.461 33.029 19.854 1.00 41.15 35 GLN D O 1
ATOM 7863 N N . PRO D 1 57 ? -29.731 32.991 21.313 1.00 40.75 36 PRO D N 1
ATOM 7864 C CA . PRO D 1 57 ? -30.356 32.101 22.308 1.00 42.66 36 PRO D CA 1
ATOM 7865 C C . PRO D 1 57 ? -31.569 32.661 23.056 1.00 43.66 36 PRO D C 1
ATOM 7866 O O . PRO D 1 57 ? -32.397 31.874 23.523 1.00 40.23 36 PRO D O 1
ATOM 7870 N N . LYS D 1 58 ? -31.679 33.978 23.188 1.00 41.03 37 LYS D N 1
ATOM 7871 C CA . LYS D 1 58 ? -32.762 34.547 23.988 1.00 39.89 37 LYS D CA 1
ATOM 7872 C C . LYS D 1 58 ? -34.076 34.603 23.217 1.00 41.66 37 LYS D C 1
ATOM 7873 O O . LYS D 1 58 ? -34.161 35.233 22.166 1.00 40.78 37 LYS D O 1
ATOM 7879 N N . ILE D 1 59 ? -35.101 33.938 23.742 1.00 39.54 38 ILE D N 1
ATOM 7880 C CA . ILE D 1 59 ? -36.407 33.936 23.096 1.00 39.97 38 ILE D CA 1
ATOM 7881 C C . ILE D 1 59 ? -37.027 35.329 23.149 1.00 39.45 38 ILE D C 1
ATOM 7882 O O . ILE D 1 59 ? -36.910 36.029 24.160 1.00 39.24 38 ILE D O 1
ATOM 7887 N N . GLY D 1 60 ? -37.674 35.736 22.060 1.00 40.65 39 GLY D N 1
ATOM 7888 C CA . GLY D 1 60 ? -38.392 36.998 22.052 1.00 37.37 39 GLY D CA 1
ATOM 7889 C C . GLY D 1 60 ? -38.225 37.868 20.818 1.00 35.34 39 GLY D C 1
ATOM 7890 O O . GLY D 1 60 ? -39.110 38.663 20.497 1.00 35.13 39 GLY D O 1
ATOM 7891 N N . THR D 1 61 ? -37.104 37.738 20.117 1.00 32.20 40 THR D N 1
ATOM 7892 C CA . THR D 1 61 ? -36.914 38.553 18.918 1.00 37.38 40 THR D CA 1
ATOM 7893 C C . THR D 1 61 ? -38.033 38.281 17.905 1.00 37.20 40 THR D C 1
ATOM 7894 O O . THR D 1 61 ? -38.342 39.119 17.053 1.00 36.06 40 THR D O 1
ATOM 7898 N N . TYR D 1 62 ? -38.678 37.124 18.027 1.00 37.93 41 TYR D N 1
ATOM 7899 C CA . TYR D 1 62 ? -39.770 36.783 17.117 1.00 37.53 41 TYR D CA 1
ATOM 7900 C C . TYR D 1 62 ? -40.982 37.702 17.292 1.00 34.20 41 TYR D C 1
ATOM 7901 O O . TYR D 1 62 ? -41.833 37.786 16.414 1.00 35.60 41 TYR D O 1
ATOM 7910 N N . GLN D 1 63 ? -41.054 38.402 18.420 1.00 32.69 42 GLN D N 1
ATOM 7911 C CA . GLN D 1 63 ? -42.150 39.340 18.650 1.00 35.76 42 GLN D CA 1
ATOM 7912 C C . GLN D 1 63 ? -41.831 40.768 18.183 1.00 36.18 42 GLN D C 1
ATOM 7913 O O . GLN D 1 63 ? -42.658 41.671 18.310 1.00 33.23 42 GLN D O 1
ATOM 7919 N N . GLY D 1 64 ? -40.637 40.962 17.631 1.00 35.90 43 GLY D N 1
ATOM 7920 C CA . GLY D 1 64 ? -40.243 42.264 17.106 1.00 34.08 43 GLY D CA 1
ATOM 7921 C C . GLY D 1 64 ? -41.237 42.910 16.153 1.00 35.50 43 GLY D C 1
ATOM 7922 O O . GLY D 1 64 ? -41.682 44.035 16.383 1.00 33.11 43 GLY D O 1
ATOM 7923 N N . PRO D 1 65 ? -41.588 42.211 15.060 1.00 33.83 44 PRO D N 1
ATOM 7924 C CA . PRO D 1 65 ? -42.554 42.790 14.120 1.00 35.85 44 PRO D CA 1
ATOM 7925 C C . PRO D 1 65 ? -43.860 43.216 14.797 1.00 38.66 44 PRO D C 1
ATOM 7926 O O . PRO D 1 65 ? -44.417 44.267 14.463 1.00 36.98 44 PRO D O 1
ATOM 7930 N N . GLU D 1 66 ? -44.335 42.418 15.748 1.00 39.53 45 GLU D N 1
ATOM 7931 C CA . GLU D 1 66 ? -45.595 42.717 16.422 1.00 40.75 45 GLU D CA 1
ATOM 7932 C C . GLU D 1 66 ? -45.488 43.966 17.295 1.00 38.33 45 GLU D C 1
ATOM 7933 O O . GLU D 1 66 ? -46.438 44.743 17.411 1.00 39.31 45 GLU D O 1
ATOM 7939 N N . LEU D 1 67 ? -44.324 44.156 17.908 1.00 36.73 46 LEU D N 1
ATOM 7940 C CA . LEU D 1 67 ? -44.089 45.338 18.735 1.00 39.72 46 LEU D CA 1
ATOM 7941 C C . LEU D 1 67 ? -44.300 46.609 17.908 1.00 37.53 46 LEU D C 1
ATOM 7942 O O . LEU D 1 67 ? -44.863 47.592 18.392 1.00 37.84 46 LEU D O 1
ATOM 7947 N N . ILE D 1 68 ? -43.866 46.576 16.651 1.00 34.43 47 ILE D N 1
ATOM 7948 C CA . ILE D 1 68 ? -44.029 47.722 15.757 1.00 36.59 47 ILE D CA 1
ATOM 7949 C C . ILE D 1 68 ? -45.459 47.843 15.221 1.00 38.26 47 ILE D C 1
ATOM 7950 O O . ILE D 1 68 ? -46.013 48.940 15.157 1.00 39.35 47 ILE D O 1
ATOM 7955 N N . ARG D 1 69 ? -46.065 46.722 14.846 1.00 39.86 48 ARG D N 1
ATOM 7956 C CA . ARG D 1 69 ? -47.445 46.765 14.364 1.00 40.89 48 ARG D CA 1
ATOM 7957 C C . ARG D 1 69 ? -48.395 47.283 15.445 1.00 41.23 48 ARG D C 1
ATOM 7958 O O . ARG D 1 69 ? -49.349 48.007 15.152 1.00 43.06 48 ARG D O 1
ATOM 7966 N N . LYS D 1 70 ? -48.122 46.911 16.694 1.00 40.96 49 LYS D N 1
ATOM 7967 C CA . LYS D 1 70 ? -48.934 47.342 17.829 1.00 42.78 49 LYS D CA 1
ATOM 7968 C C . LYS D 1 70 ? -48.747 48.823 18.133 1.00 44.78 49 LYS D C 1
ATOM 7969 O O . LYS D 1 70 ? -49.632 49.457 18.705 1.00 43.24 49 LYS D O 1
ATOM 7975 N N . SER D 1 71 ? -47.591 49.370 17.763 1.00 40.54 50 SER D N 1
ATOM 7976 C CA . SER D 1 71 ? -47.307 50.784 18.002 1.00 42.48 50 SER D CA 1
ATOM 7977 C C . SER D 1 71 ? -48.193 51.656 17.120 1.00 42.76 50 SER D C 1
ATOM 7978 O O . SER D 1 71 ? -49.067 51.153 16.415 1.00 41.42 50 SER D O 1
ATOM 7981 N N . ASN D 1 72 ? -47.958 52.964 17.143 1.00 42.24 51 ASN D N 1
ATOM 7982 C CA . ASN D 1 72 ? -48.690 53.865 16.259 1.00 45.29 51 ASN D CA 1
ATOM 7983 C C . ASN D 1 72 ? -47.886 54.234 15.007 1.00 45.85 51 ASN D C 1
ATOM 7984 O O . ASN D 1 72 ? -48.139 55.261 14.371 1.00 43.55 51 ASN D O 1
ATOM 7989 N N . PHE D 1 73 ? -46.927 53.377 14.656 1.00 44.33 52 PHE D N 1
ATOM 7990 C CA . PHE D 1 73 ? -46.064 53.601 13.496 1.00 41.74 52 PHE D CA 1
ATOM 7991 C C . PHE D 1 73 ? -46.851 53.824 12.202 1.00 43.43 52 PHE D C 1
ATOM 7992 O O . PHE D 1 73 ? -46.678 54.845 11.530 1.00 45.04 52 PHE D O 1
ATOM 8000 N N . PHE D 1 74 ? -47.712 52.872 11.855 1.00 42.26 53 PHE D N 1
ATOM 8001 C CA . PHE D 1 74 ? -48.502 52.973 10.629 1.00 44.60 53 PHE D CA 1
ATOM 8002 C C . PHE D 1 74 ? -49.320 54.263 10.564 1.00 44.41 53 PHE D C 1
ATOM 8003 O O . PHE D 1 74 ? -49.378 54.919 9.522 1.00 46.90 53 PHE D O 1
ATOM 8011 N N . GLN D 1 75 ? -49.943 54.623 11.682 1.00 45.96 54 GLN D N 1
ATOM 8012 C CA . GLN D 1 75 ? -50.741 55.845 11.761 1.00 46.76 54 GLN D CA 1
ATOM 8013 C C . GLN D 1 75 ? -49.891 57.088 11.510 1.00 48.16 54 GLN D C 1
ATOM 8014 O O . GLN D 1 75 ? -50.282 57.977 10.751 1.00 47.12 54 GLN D O 1
ATOM 8020 N N . LEU D 1 76 ? -48.730 57.146 12.160 1.00 47.04 55 LEU D N 1
ATOM 8021 C CA . LEU D 1 76 ? -47.809 58.268 11.994 1.00 48.27 55 LEU D CA 1
ATOM 8022 C C . LEU D 1 76 ? -47.329 58.396 10.549 1.00 46.98 55 LEU D C 1
ATOM 8023 O O . LEU D 1 76 ? -47.343 59.486 9.974 1.00 45.99 55 LEU D O 1
ATOM 8028 N N . VAL D 1 77 ? -46.907 57.280 9.965 1.00 45.33 56 VAL D N 1
ATOM 8029 C CA . VAL D 1 77 ? -46.460 57.276 8.577 1.00 47.45 56 VAL D CA 1
ATOM 8030 C C . VAL D 1 77 ? -47.566 57.792 7.658 1.00 51.19 56 VAL D C 1
ATOM 8031 O O . VAL D 1 77 ? -47.323 58.607 6.763 1.00 49.29 56 VAL D O 1
ATOM 8035 N N . ALA D 1 78 ? -48.786 57.318 7.892 1.00 48.67 57 ALA D N 1
ATOM 8036 C CA . ALA D 1 78 ? -49.933 57.748 7.102 1.00 51.71 57 ALA D CA 1
ATOM 8037 C C . ALA D 1 78 ? -50.152 59.257 7.226 1.00 49.96 57 ALA D C 1
ATOM 8038 O O . ALA D 1 78 ? -50.450 59.933 6.240 1.00 51.30 57 ALA D O 1
ATOM 8040 N N . GLU D 1 79 ? -49.992 59.781 8.437 1.00 50.11 58 GLU D N 1
ATOM 8041 C CA . GLU D 1 79 ? -50.210 61.203 8.694 1.00 52.82 58 GLU D CA 1
ATOM 8042 C C . GLU D 1 79 ? -49.111 62.063 8.083 1.00 54.64 58 GLU D C 1
ATOM 8043 O O . GLU D 1 79 ? -49.256 63.280 7.964 1.00 55.66 58 GLU D O 1
ATOM 8049 N N . ASP D 1 80 ? -48.010 61.424 7.704 1.00 52.36 59 ASP D N 1
ATOM 8050 C CA . ASP D 1 80 ? -46.925 62.117 7.025 1.00 55.53 59 ASP D CA 1
ATOM 8051 C C . ASP D 1 80 ? -47.204 62.155 5.527 1.00 56.17 59 ASP D C 1
ATOM 8052 O O . ASP D 1 80 ? -46.501 62.827 4.768 1.00 57.87 59 ASP D O 1
ATOM 8057 N N . GLY D 1 81 ? -48.235 61.423 5.111 1.00 51.80 60 GLY D N 1
ATOM 8058 C CA . GLY D 1 81 ? -48.652 61.402 3.721 1.00 49.82 60 GLY D CA 1
ATOM 8059 C C . GLY D 1 81 ? -48.025 60.269 2.934 1.00 51.94 60 GLY D C 1
ATOM 8060 O O . GLY D 1 81 ? -47.928 60.327 1.708 1.00 52.43 60 GLY D O 1
ATOM 8061 N N . ILE D 1 82 ? -47.591 59.232 3.641 1.00 51.35 61 ILE D N 1
ATOM 8062 C CA . ILE D 1 82 ? -46.991 58.076 2.988 1.00 52.07 61 ILE D CA 1
ATOM 8063 C C . ILE D 1 82 ? -47.968 56.908 2.920 1.00 51.61 61 ILE D C 1
ATOM 8064 O O . ILE D 1 82 ? -48.689 56.631 3.879 1.00 51.82 61 ILE D O 1
ATOM 8069 N N . GLN D 1 83 ? -48.000 56.235 1.775 1.00 51.45 62 GLN D N 1
ATOM 8070 C CA . GLN D 1 83 ? -48.783 55.015 1.635 1.00 50.27 62 GLN D CA 1
ATOM 8071 C C . GLN D 1 83 ? -47.946 53.816 2.074 1.00 51.18 62 GLN D C 1
ATOM 8072 O O . GLN D 1 83 ? -47.068 53.361 1.343 1.00 49.78 62 GLN D O 1
ATOM 8078 N N . LEU D 1 84 ? -48.217 53.319 3.278 1.00 51.66 63 LEU D N 1
ATOM 8079 C CA . LEU D 1 84 ? -47.481 52.184 3.831 1.00 51.79 63 LEU D CA 1
ATOM 8080 C C . LEU D 1 84 ? -48.236 50.879 3.577 1.00 50.24 63 LEU D C 1
ATOM 8081 O O . LEU D 1 84 ? -49.288 50.641 4.163 1.00 50.75 63 LEU D O 1
ATOM 8086 N N . THR D 1 85 ? -47.697 50.035 2.703 1.00 49.35 64 THR D N 1
ATOM 8087 C CA . THR D 1 85 ? -48.317 48.742 2.420 1.00 49.55 64 THR D CA 1
ATOM 8088 C C . THR D 1 85 ? -47.694 47.610 3.239 1.00 50.85 64 THR D C 1
ATOM 8089 O O . THR D 1 85 ? -46.516 47.278 3.072 1.00 47.33 64 THR D O 1
ATOM 8093 N N . ASP D 1 86 ? -48.494 47.017 4.122 1.00 47.32 65 ASP D N 1
ATOM 8094 C CA . ASP D 1 86 ? -48.040 45.888 4.924 1.00 47.14 65 ASP D CA 1
ATOM 8095 C C . ASP D 1 86 ? -47.967 44.619 4.077 1.00 44.75 65 ASP D C 1
ATOM 8096 O O . ASP D 1 86 ? -48.976 44.166 3.536 1.00 47.62 65 ASP D O 1
ATOM 8101 N N . CYS D 1 87 ? -46.771 44.044 3.978 1.00 42.49 66 CYS D N 1
ATOM 8102 C CA . CYS D 1 87 ? -46.533 42.879 3.127 1.00 44.88 66 CYS D CA 1
ATOM 8103 C C . CYS D 1 87 ? -46.491 41.556 3.896 1.00 46.63 66 CYS D C 1
ATOM 8104 O O . CYS D 1 87 ? -46.085 40.528 3.348 1.00 44.47 66 CYS D O 1
ATOM 8107 N N . GLY D 1 88 ? -46.907 41.583 5.160 1.00 45.48 67 GLY D N 1
ATOM 8108 C CA . GLY D 1 88 ? -46.951 40.379 5.976 1.00 47.03 67 GLY D CA 1
ATOM 8109 C C . GLY D 1 88 ? -45.622 40.008 6.615 1.00 45.80 67 GLY D C 1
ATOM 8110 O O . GLY D 1 88 ? -44.725 40.845 6.740 1.00 44.30 67 GLY D O 1
ATOM 8111 N N . ASP D 1 89 ? -45.502 38.748 7.025 1.00 44.69 68 ASP D N 1
ATOM 8112 C CA . ASP D 1 89 ? -44.301 38.255 7.694 1.00 45.39 68 ASP D CA 1
ATOM 8113 C C . ASP D 1 89 ? -43.689 37.074 6.948 1.00 51.00 68 ASP D C 1
ATOM 8114 O O . ASP D 1 89 ? -44.405 36.214 6.427 1.00 50.16 68 ASP D O 1
ATOM 8119 N N . ILE D 1 90 ? -42.361 37.036 6.899 1.00 44.14 69 ILE D N 1
ATOM 8120 C CA . ILE D 1 90 ? -41.655 35.844 6.454 1.00 46.60 69 ILE D CA 1
ATOM 8121 C C . ILE D 1 90 ? -41.797 34.757 7.512 1.00 49.84 69 ILE D C 1
ATOM 8122 O O . ILE D 1 90 ? -41.785 35.042 8.712 1.00 46.90 69 ILE D O 1
ATOM 8127 N N . ILE D 1 91 ? -41.936 33.513 7.070 1.00 46.42 70 ILE D N 1
ATOM 8128 C CA . ILE D 1 91 ? -41.996 32.388 7.994 1.00 46.39 70 ILE D CA 1
ATOM 8129 C C . ILE D 1 91 ? -40.629 31.725 8.082 1.00 45.19 70 ILE D C 1
ATOM 8130 O O . ILE D 1 91 ? -40.214 31.029 7.158 1.00 46.40 70 ILE D O 1
ATOM 8135 N N . PRO D 1 92 ? -39.919 31.945 9.196 1.00 42.64 71 PRO D N 1
ATOM 8136 C CA . PRO D 1 92 ? -38.588 31.362 9.394 1.00 45.76 71 PRO D CA 1
ATOM 8137 C C . PRO D 1 92 ? -38.641 29.838 9.459 1.00 45.63 71 PRO D C 1
ATOM 8138 O O . PRO D 1 92 ? -39.549 29.280 10.072 1.00 46.44 71 PRO D O 1
ATOM 8142 N N . VAL D 1 93 ? -37.680 29.175 8.824 1.00 49.70 72 VAL D N 1
ATOM 8143 C CA . VAL D 1 93 ? -37.537 27.733 8.966 1.00 50.39 72 VAL D CA 1
ATOM 8144 C C . VAL D 1 93 ? -36.831 27.448 10.286 1.00 49.32 72 VAL D C 1
ATOM 8145 O O . VAL D 1 93 ? -35.692 27.874 10.495 1.00 47.94 72 VAL D O 1
ATOM 8149 N N . GLU D 1 94 ? -37.517 26.741 11.178 1.00 47.12 73 GLU D N 1
ATOM 8150 C CA . GLU D 1 94 ? -36.964 26.422 12.489 1.00 46.67 73 GLU D CA 1
ATOM 8151 C C . GLU D 1 94 ? -36.934 24.911 12.716 1.00 48.63 73 GLU D C 1
ATOM 8152 O O . GLU D 1 94 ? -37.884 24.333 13.246 1.00 48.62 73 GLU D O 1
ATOM 8158 N N . LEU D 1 95 ? -35.839 24.277 12.312 1.00 49.14 74 LEU D N 1
ATOM 8159 C CA . LEU D 1 95 ? -35.712 22.829 12.427 1.00 51.00 74 LEU D CA 1
ATOM 8160 C C . LEU D 1 95 ? -35.552 22.414 13.888 1.00 52.66 74 LEU D C 1
ATOM 8161 O O . LEU D 1 95 ? -35.316 23.253 14.757 1.00 46.68 74 LEU D O 1
ATOM 8166 N N . ASN D 1 96 ? -35.687 21.120 14.163 1.00 52.34 75 ASN D N 1
ATOM 8167 C CA . ASN D 1 96 ? -35.421 20.620 15.509 1.00 52.48 75 ASN D CA 1
ATOM 8168 C C . ASN D 1 96 ? -33.940 20.290 15.690 1.00 51.86 75 ASN D C 1
ATOM 8169 O O . ASN D 1 96 ? -33.189 20.212 14.715 1.00 51.96 75 ASN D O 1
ATOM 8174 N N . GLU D 1 97 ? -33.520 20.109 16.938 1.00 48.96 76 GLU D N 1
ATOM 8175 C CA . GLU D 1 97 ? -32.117 19.844 17.240 1.00 53.44 76 GLU D C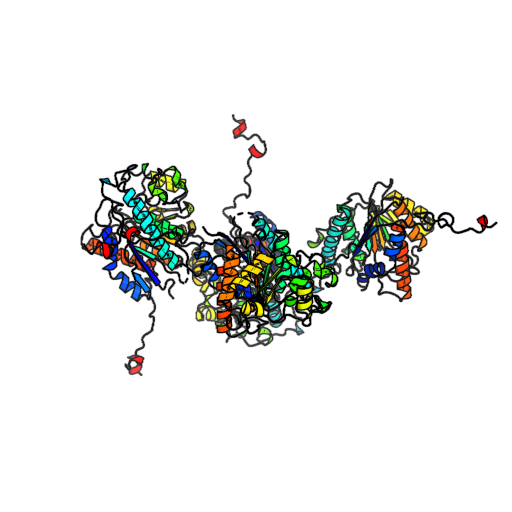A 1
ATOM 8176 C C . GLU D 1 97 ? -31.564 18.690 16.403 1.00 53.06 76 GLU D C 1
ATOM 8177 O O . GLU D 1 97 ? -30.437 18.760 15.907 1.00 51.55 76 GLU D O 1
ATOM 8183 N N . ALA D 1 98 ? -32.365 17.636 16.250 1.00 51.94 77 ALA D N 1
ATOM 8184 C CA . ALA D 1 98 ? -31.922 16.407 15.583 1.00 50.74 77 ALA D CA 1
ATOM 8185 C C . ALA D 1 98 ? -31.638 16.614 14.099 1.00 48.96 77 ALA D C 1
ATOM 8186 O O . ALA D 1 98 ? -30.703 16.028 13.550 1.00 46.50 77 ALA D O 1
ATOM 8188 N N . GLU D 1 99 ? -32.445 17.447 13.451 1.00 48.57 78 GLU D N 1
ATOM 8189 C CA . GLU D 1 99 ? -32.238 17.737 12.036 1.00 51.29 78 GLU D CA 1
ATOM 8190 C C . GLU D 1 99 ? -31.289 18.918 11.807 1.00 52.46 78 GLU D C 1
ATOM 8191 O O . GLU D 1 99 ? -30.941 19.227 10.667 1.00 49.63 78 GLU D O 1
ATOM 8197 N N . ASP D 1 100 ? -30.856 19.559 12.892 1.00 51.35 79 ASP D N 1
ATOM 8198 C CA . ASP D 1 100 ? -29.984 20.730 12.794 1.00 49.26 79 ASP D CA 1
ATOM 8199 C C . ASP D 1 100 ? -28.918 20.751 13.894 1.00 50.98 79 ASP D C 1
ATOM 8200 O O . ASP D 1 100 ? -28.926 21.628 14.761 1.00 51.27 79 ASP D O 1
ATOM 8205 N N . PRO D 1 101 ? -27.995 19.778 13.864 1.00 49.51 80 PRO D N 1
ATOM 8206 C CA . PRO D 1 101 ? -26.910 19.709 14.847 1.00 52.43 80 PRO D CA 1
ATOM 8207 C C . PRO D 1 101 ? -25.849 20.764 14.557 1.00 50.93 80 PRO D C 1
ATOM 8208 O O . PRO D 1 101 ? -25.789 21.279 13.438 1.00 49.82 80 PRO D O 1
ATOM 8212 N N . GLN D 1 102 ? -25.018 21.071 15.547 1.00 48.43 81 GLN D N 1
ATOM 8213 C CA . GLN D 1 102 ? -23.952 22.044 15.363 1.00 49.28 81 GLN D CA 1
ATOM 8214 C C . GLN D 1 102 ? -22.977 21.584 14.289 1.00 52.89 81 GLN D C 1
ATOM 8215 O O . GLN D 1 102 ? -22.546 20.429 14.280 1.00 50.51 81 GLN D O 1
ATOM 8221 N N . ARG D 1 103 ? -22.630 22.494 13.386 1.00 49.06 82 ARG D N 1
ATOM 8222 C CA . ARG D 1 103 ? -21.586 22.231 12.408 1.00 50.96 82 ARG D CA 1
ATOM 8223 C C . ARG D 1 103 ? -20.565 23.366 12.439 1.00 52.77 82 ARG D C 1
ATOM 8224 O O . ARG D 1 103 ? -20.931 24.540 12.388 1.00 54.59 82 ARG D O 1
ATOM 8232 N N . PHE D 1 104 ? -19.287 23.008 12.540 1.00 53.14 83 PHE D N 1
ATOM 8233 C CA . PHE D 1 104 ? -18.207 23.987 12.639 1.00 54.52 83 PHE D CA 1
ATOM 8234 C C . PHE D 1 104 ? -18.461 24.998 13.757 1.00 57.14 83 PHE D C 1
ATOM 8235 O O . PHE D 1 104 ? -18.036 26.153 13.669 1.00 56.89 83 PHE D O 1
ATOM 8243 N N . GLY D 1 105 ? -19.157 24.559 14.802 1.00 56.58 84 GLY D N 1
ATOM 8244 C CA . GLY D 1 105 ? -19.444 25.407 15.947 1.00 56.32 84 GLY D CA 1
ATOM 8245 C C . GLY D 1 105 ? -20.750 26.170 15.822 1.00 52.99 84 GLY D C 1
ATOM 8246 O O . GLY D 1 105 ? -21.310 26.633 16.821 1.00 50.69 84 GLY D O 1
ATOM 8247 N N . MET D 1 106 ? -21.239 26.298 14.593 1.00 49.18 85 MET D N 1
ATOM 8248 C CA . MET D 1 106 ? -22.454 27.060 14.324 1.00 50.14 85 MET D CA 1
ATOM 8249 C C . MET D 1 106 ? -23.695 26.408 14.918 1.00 51.32 85 MET D C 1
ATOM 8250 O O . MET D 1 106 ? -23.857 25.188 14.859 1.00 49.98 85 MET D O 1
ATOM 8255 N N . LYS D 1 107 ? -24.567 27.237 15.485 1.00 45.96 86 LYS D N 1
ATOM 8256 C CA . LYS D 1 107 ? -25.834 26.779 16.038 1.00 46.68 86 LYS D CA 1
ATOM 8257 C C . LYS D 1 107 ? -26.975 27.127 15.092 1.00 47.96 86 LYS D C 1
ATOM 8258 O O . LYS D 1 107 ? -27.066 28.255 14.603 1.00 43.92 86 LYS D O 1
ATOM 8264 N N . TRP D 1 108 ? -27.840 26.150 14.834 1.00 42.71 87 TRP D N 1
ATOM 8265 C CA . TRP D 1 108 ? -28.988 26.344 13.954 1.00 45.42 87 TRP D CA 1
ATOM 8266 C C . TRP D 1 108 ? -28.566 26.769 12.550 1.00 44.18 87 TRP D C 1
ATOM 8267 O O . TRP D 1 108 ? -29.268 27.533 11.886 1.00 42.56 87 TRP D O 1
ATOM 8278 N N . SER D 1 109 ? -27.423 26.261 12.099 1.00 41.51 88 SER D N 1
ATOM 8279 C CA . SER D 1 109 ? -26.898 26.616 10.781 1.00 43.80 88 SER D CA 1
ATOM 8280 C C . SER D 1 109 ? -27.827 26.227 9.622 1.00 48.16 88 SER D C 1
ATOM 8281 O O . SER D 1 109 ? -28.001 27.005 8.683 1.00 45.28 88 SER D O 1
ATOM 8284 N N . ARG D 1 110 ? -28.427 25.038 9.671 1.00 46.30 89 ARG D N 1
ATOM 8285 C CA . ARG D 1 110 ? -29.309 24.635 8.573 1.00 47.26 89 ARG D CA 1
ATOM 8286 C C . ARG D 1 110 ? -30.629 25.412 8.579 1.00 45.98 89 ARG D C 1
ATOM 8287 O O . ARG D 1 110 ? -31.174 25.725 7.520 1.00 43.59 89 ARG D O 1
ATOM 8295 N N . SER D 1 111 ? -31.143 25.715 9.768 1.00 43.59 90 SER D N 1
ATOM 8296 C CA . SER D 1 111 ? -32.301 26.596 9.879 1.00 43.71 90 SER D CA 1
ATOM 8297 C C . SER D 1 111 ? -31.939 27.948 9.257 1.00 45.02 90 SER D C 1
ATOM 8298 O O . SER D 1 111 ? -32.744 28.567 8.550 1.00 43.90 90 SER D O 1
ATOM 8301 N N . PHE D 1 112 ? -30.713 28.390 9.527 1.00 44.35 91 PHE D N 1
ATOM 8302 C CA . PHE D 1 112 ? -30.194 29.637 8.976 1.00 43.47 91 PHE D CA 1
ATOM 8303 C C . PHE D 1 112 ? -30.140 29.605 7.450 1.00 46.49 91 PHE D C 1
ATOM 8304 O O . PHE D 1 112 ? -30.689 30.487 6.785 1.00 43.32 91 PHE D O 1
ATOM 8312 N N . SER D 1 113 ? -29.478 28.589 6.898 1.00 47.01 92 SER D N 1
ATOM 8313 C CA . SER D 1 113 ? -29.305 28.496 5.449 1.00 48.04 92 SER D CA 1
ATOM 8314 C C . SER D 1 113 ? -30.657 28.487 4.741 1.00 47.32 92 SER D C 1
ATOM 8315 O O . SER D 1 113 ? -30.857 29.200 3.755 1.00 48.63 92 SER D O 1
ATOM 8318 N N . LEU D 1 114 ? -31.587 27.690 5.258 1.00 45.86 93 LEU D N 1
ATOM 8319 C CA . LEU D 1 114 ? -32.927 27.600 4.683 1.00 46.56 93 LEU D CA 1
ATOM 8320 C C . LEU D 1 114 ? -33.699 28.916 4.811 1.00 43.65 93 LEU D C 1
ATOM 8321 O O . LEU D 1 114 ? -34.339 29.364 3.856 1.00 41.69 93 LEU D O 1
ATOM 8326 N N . THR D 1 115 ? -33.638 29.531 5.991 1.00 43.19 94 THR D N 1
ATOM 8327 C CA . THR D 1 115 ? -34.350 30.785 6.238 1.00 41.33 94 THR D CA 1
ATOM 8328 C C . THR D 1 115 ? -33.789 31.932 5.389 1.00 42.46 94 THR D C 1
ATOM 8329 O O . THR D 1 115 ? -34.543 32.763 4.870 1.00 40.79 94 THR D O 1
ATOM 8333 N N . THR D 1 116 ? -32.466 31.966 5.247 1.00 41.76 95 THR D N 1
ATOM 8334 C CA . THR D 1 116 ? -31.795 32.977 4.427 1.00 41.66 95 THR D CA 1
ATOM 8335 C C . THR D 1 116 ? -32.343 33.001 3.001 1.00 44.73 95 THR D C 1
ATOM 8336 O O . THR D 1 116 ? -32.722 34.055 2.485 1.00 44.00 95 THR D O 1
ATOM 8340 N N . LEU D 1 117 ? -32.384 31.831 2.369 1.00 44.68 96 LEU D N 1
ATOM 8341 C CA . LEU D 1 117 ? -32.883 31.715 1.004 1.00 40.91 96 LEU D CA 1
ATOM 8342 C C . LEU D 1 117 ? -34.346 32.134 0.907 1.00 42.54 96 LEU D C 1
ATOM 8343 O O . LEU D 1 117 ? -34.753 32.790 -0.056 1.00 42.69 96 LEU D O 1
ATOM 8348 N N . ARG D 1 118 ? -35.137 31.752 1.905 1.00 42.43 97 ARG D N 1
ATOM 8349 C CA . ARG D 1 118 ? -36.545 32.126 1.928 1.00 43.27 97 ARG D CA 1
ATOM 8350 C C . ARG D 1 118 ? -36.704 33.644 2.035 1.00 42.63 97 ARG D C 1
ATOM 8351 O O . ARG D 1 118 ? -37.550 34.242 1.363 1.00 44.49 97 ARG D O 1
ATOM 8359 N N . ILE D 1 119 ? -35.885 34.267 2.876 1.00 43.16 98 ILE D N 1
ATOM 8360 C CA . ILE D 1 119 ? -35.921 35.719 3.017 1.00 41.58 98 ILE D CA 1
ATOM 8361 C C . ILE D 1 119 ? -35.533 36.391 1.704 1.00 40.61 98 ILE D C 1
ATOM 8362 O O . ILE D 1 119 ? -36.212 37.309 1.236 1.00 38.91 98 ILE D O 1
ATOM 8367 N N . ALA D 1 120 ? -34.447 35.916 1.104 1.00 42.90 99 ALA D N 1
ATOM 8368 C CA . ALA D 1 120 ? -33.900 36.542 -0.098 1.00 44.21 99 ALA D CA 1
ATOM 8369 C C . ALA D 1 120 ? -34.885 36.530 -1.264 1.00 45.80 99 ALA D C 1
ATOM 8370 O O . ALA D 1 120 ? -35.023 37.523 -1.984 1.00 43.70 99 ALA D O 1
ATOM 8372 N N . GLU D 1 121 ? -35.567 35.405 -1.454 1.00 45.76 100 GLU D N 1
ATOM 8373 C CA . GLU D 1 121 ? -36.500 35.289 -2.566 1.00 47.43 100 GLU D CA 1
ATOM 8374 C C . GLU D 1 121 ? -37.649 36.273 -2.400 1.00 48.08 100 GLU D C 1
ATOM 8375 O O . GLU D 1 121 ? -38.112 36.862 -3.376 1.00 50.49 100 GLU D O 1
ATOM 8381 N N . ARG D 1 122 ? -38.100 36.463 -1.163 1.00 43.93 101 ARG D N 1
ATOM 8382 C CA . ARG D 1 122 ? -39.203 37.386 -0.895 1.00 48.08 101 ARG D CA 1
ATOM 8383 C C . ARG D 1 122 ? -38.772 38.846 -1.046 1.00 48.76 101 ARG D C 1
ATOM 8384 O O . ARG D 1 122 ? -39.490 39.659 -1.630 1.00 49.31 101 ARG D O 1
ATOM 8392 N N . VAL D 1 123 ? -37.596 39.179 -0.523 1.00 45.07 102 VAL D N 1
ATOM 8393 C CA . VAL D 1 123 ? -37.110 40.549 -0.622 1.00 46.14 102 VAL D CA 1
ATOM 8394 C C . VAL D 1 123 ? -36.841 40.929 -2.079 1.00 46.72 102 VAL D C 1
ATOM 8395 O O . VAL D 1 123 ? -37.246 41.999 -2.532 1.00 46.49 102 VAL D O 1
ATOM 8399 N N . GLU D 1 124 ? -36.166 40.043 -2.809 1.00 48.54 103 GLU D N 1
ATOM 8400 C CA . GLU D 1 124 ? -35.941 40.243 -4.240 1.00 50.21 103 GLU D CA 1
ATOM 8401 C C . GLU D 1 124 ? -37.243 40.569 -4.973 1.00 50.86 103 GLU D C 1
ATOM 8402 O O . GLU D 1 124 ? -37.313 41.530 -5.740 1.00 54.00 103 GLU D O 1
ATOM 8408 N N . GLU D 1 125 ? -38.270 39.761 -4.726 1.00 50.35 104 GLU D N 1
ATOM 8409 C CA . GLU D 1 125 ? -39.578 39.939 -5.353 1.00 53.22 104 GLU D CA 1
ATOM 8410 C C . GLU D 1 125 ? -40.165 41.321 -5.074 1.00 54.49 104 GLU D C 1
ATOM 8411 O O . GLU D 1 125 ? -40.608 42.014 -5.990 1.00 54.68 104 GLU D O 1
ATOM 8417 N N . LEU D 1 126 ? -40.169 41.710 -3.802 1.00 53.76 105 LEU D N 1
ATOM 8418 C CA . LEU D 1 126 ? -40.696 43.008 -3.392 1.00 54.34 105 LEU D CA 1
ATOM 8419 C C . LEU D 1 126 ? -39.890 44.156 -3.988 1.00 55.21 105 LEU D C 1
ATOM 8420 O O . LEU D 1 126 ? -40.446 45.188 -4.363 1.00 54.19 105 LEU D O 1
ATOM 8425 N N . MET D 1 127 ? -38.575 43.971 -4.067 1.00 52.79 106 MET D N 1
ATOM 8426 C CA . MET D 1 127 ? -37.685 45.007 -4.586 1.00 53.54 106 MET D CA 1
ATOM 8427 C C . MET D 1 127 ? -37.779 45.118 -6.109 1.00 58.84 106 MET D C 1
ATOM 8428 O O . MET D 1 127 ? -37.510 46.176 -6.683 1.00 58.23 106 MET D O 1
ATOM 8433 N N . LYS D 1 128 ? -38.169 44.024 -6.757 1.00 59.24 107 LYS D N 1
ATOM 8434 C CA . LYS D 1 128 ? -38.309 44.001 -8.211 1.00 60.11 107 LYS D CA 1
ATOM 8435 C C . LYS D 1 128 ? -39.623 44.622 -8.685 1.00 61.84 107 LYS D C 1
ATOM 8436 O O . LYS D 1 128 ? -39.703 45.127 -9.805 1.00 64.62 107 LYS D O 1
ATOM 8442 N N . GLN D 1 129 ? -40.648 44.586 -7.836 1.00 61.85 108 GLN D N 1
ATOM 8443 C CA . GLN D 1 129 ? -41.981 45.040 -8.233 1.00 66.66 108 GLN D CA 1
ATOM 8444 C C . GLN D 1 129 ? -42.031 46.535 -8.559 1.00 66.69 108 GLN D C 1
ATOM 8445 O O . GLN D 1 129 ? -41.397 47.355 -7.893 1.00 71.39 108 GLN D O 1
ATOM 8451 N N . SER D 1 142 ? -38.877 56.315 -5.708 1.00 52.60 121 SER D N 1
ATOM 8452 C CA . SER D 1 142 ? -38.611 54.934 -5.318 1.00 54.85 121 SER D CA 1
ATOM 8453 C C . SER D 1 142 ? -39.414 54.538 -4.078 1.00 54.94 121 SER D C 1
ATOM 8454 O O . SER D 1 142 ? -39.810 55.394 -3.285 1.00 51.53 121 SER D O 1
ATOM 8457 N N . THR D 1 143 ? -39.644 53.237 -3.918 1.00 50.18 122 THR D N 1
ATOM 8458 C CA . THR D 1 143 ? -40.425 52.718 -2.798 1.00 49.74 122 THR D CA 1
ATOM 8459 C C . THR D 1 143 ? -39.529 51.955 -1.823 1.00 45.11 122 THR D C 1
ATOM 8460 O O . THR D 1 143 ? -39.080 50.850 -2.125 1.00 42.35 122 THR D O 1
ATOM 8464 N N . PRO D 1 144 ? -39.253 52.547 -0.649 1.00 43.92 123 PRO D N 1
ATOM 8465 C CA . PRO D 1 144 ? -38.375 51.887 0.326 1.00 40.67 123 PRO D CA 1
ATOM 8466 C C . PRO D 1 144 ? -39.032 50.650 0.939 1.00 40.32 123 PRO D C 1
ATOM 8467 O O . PRO D 1 144 ? -40.250 50.626 1.113 1.00 40.74 123 PRO D O 1
ATOM 8471 N N . LEU D 1 145 ? -38.231 49.637 1.256 1.00 37.46 124 LEU D N 1
ATOM 8472 C CA . LEU D 1 145 ? -38.724 48.466 1.969 1.00 39.47 124 LEU D CA 1
ATOM 8473 C C . LEU D 1 145 ? -38.313 48.569 3.434 1.00 38.56 124 LEU D C 1
ATOM 8474 O O . LEU D 1 145 ? -37.121 48.562 3.749 1.00 35.20 124 LEU D O 1
ATOM 8479 N N . VAL D 1 146 ? -39.293 48.667 4.326 1.00 33.46 125 VAL D N 1
ATOM 8480 C CA . VAL D 1 146 ? -39.015 48.676 5.762 1.00 34.06 125 VAL D CA 1
ATOM 8481 C C . VAL D 1 146 ? -39.176 47.279 6.355 1.00 38.07 125 VAL D C 1
ATOM 8482 O O . VAL D 1 146 ? -40.273 46.711 6.339 1.00 36.75 125 VAL D O 1
ATOM 8486 N N . ILE D 1 147 ? -38.080 46.729 6.871 1.00 33.73 126 ILE D N 1
ATOM 8487 C CA . ILE D 1 147 ? -38.094 45.392 7.461 1.00 35.26 126 ILE D CA 1
ATOM 8488 C C . ILE D 1 147 ? -37.898 45.464 8.975 1.00 39.56 126 ILE D C 1
ATOM 8489 O O . ILE D 1 147 ? -37.027 46.197 9.460 1.00 33.13 126 ILE D O 1
ATOM 8494 N N . VAL D 1 148 ? -38.708 44.713 9.719 1.00 37.75 127 VAL D N 1
ATOM 8495 C CA . VAL D 1 148 ? -38.557 44.637 11.174 1.00 34.82 127 VAL D CA 1
ATOM 8496 C C . VAL D 1 148 ? -38.240 43.207 11.619 1.00 36.55 127 VAL D C 1
ATOM 8497 O O . VAL D 1 148 ? -38.991 42.269 11.332 1.00 34.78 127 VAL D O 1
ATOM 8501 N N . GLY D 1 149 ? -37.111 43.043 12.299 1.00 31.73 128 GLY D N 1
ATOM 8502 C CA . GLY D 1 149 ? -36.726 41.753 12.840 1.00 34.59 128 GLY D CA 1
ATOM 8503 C C . GLY D 1 149 ? -37.397 41.546 14.184 1.00 35.45 128 GLY D C 1
ATOM 8504 O O . GLY D 1 149 ? -38.208 42.377 14.601 1.00 32.23 128 GLY D O 1
ATOM 8505 N N . GLY D 1 150 ? -37.066 40.451 14.867 1.00 35.40 129 GLY D N 1
ATOM 8506 C CA . GLY D 1 150 ? -36.109 39.472 14.374 1.00 35.20 129 GLY D CA 1
ATOM 8507 C C . GLY D 1 150 ? -34.675 39.800 14.742 1.00 38.25 129 GLY D C 1
ATOM 8508 O O . GLY D 1 150 ? -34.283 40.970 14.754 1.00 36.90 129 GLY D O 1
ATOM 8509 N N . ASP D 1 151 ? -33.885 38.773 15.050 1.00 36.50 130 ASP D N 1
ATOM 8510 C CA . ASP D 1 151 ? -32.469 38.988 15.319 1.00 34.70 130 ASP D CA 1
ATOM 8511 C C . ASP D 1 151 ? -31.723 39.206 14.003 1.00 33.50 130 ASP D C 1
ATOM 8512 O O . ASP D 1 151 ? -32.244 38.902 12.923 1.00 32.10 130 ASP D O 1
ATOM 8517 N N . HIS D 1 152 ? -30.499 39.715 14.104 1.00 31.60 131 HIS D N 1
ATOM 8518 C CA . HIS D 1 152 ? -29.784 40.266 12.947 1.00 33.76 131 HIS D CA 1
ATOM 8519 C C . HIS D 1 152 ? -29.340 39.232 11.913 1.00 36.29 131 HIS D C 1
ATOM 8520 O O . HIS D 1 152 ? -28.862 39.595 10.830 1.00 31.78 131 HIS D O 1
ATOM 8527 N N . SER D 1 153 ? -29.483 37.951 12.245 1.00 34.90 132 SER D N 1
ATOM 8528 C CA . SER D 1 153 ? -29.092 36.889 11.322 1.00 34.79 132 SER D CA 1
ATOM 8529 C C . SER D 1 153 ? -29.879 37.020 10.023 1.00 35.87 132 SER D C 1
ATOM 8530 O O . SER D 1 153 ? -29.444 36.558 8.962 1.00 34.69 132 SER D O 1
ATOM 8533 N N . MET D 1 154 ? -31.034 37.674 10.107 1.00 32.37 133 MET D N 1
ATOM 8534 C CA . MET D 1 154 ? -31.884 37.865 8.938 1.00 33.16 133 MET D CA 1
ATOM 8535 C C . MET D 1 154 ? -31.183 38.644 7.826 1.00 38.28 133 MET D C 1
ATOM 8536 O O . MET D 1 154 ? -31.629 38.622 6.677 1.00 37.28 133 MET D O 1
ATOM 8541 N N . ALA D 1 155 ? -30.093 39.332 8.167 1.00 34.62 134 ALA D N 1
ATOM 8542 C CA . ALA D 1 155 ? -29.458 40.263 7.229 1.00 36.43 134 ALA D CA 1
ATOM 8543 C C . ALA D 1 155 ? -28.787 39.576 6.042 1.00 38.57 134 ALA D C 1
ATOM 8544 O O . ALA D 1 155 ? -28.750 40.130 4.942 1.00 36.89 134 ALA D O 1
ATOM 8546 N N . THR D 1 156 ? -28.249 38.380 6.261 1.00 36.76 135 THR D N 1
ATOM 8547 C CA . THR D 1 156 ? -27.674 37.616 5.163 1.00 37.86 135 THR D CA 1
ATOM 8548 C C . THR D 1 156 ? -28.704 37.484 4.051 1.00 40.75 135 THR D C 1
ATOM 8549 O O . THR D 1 156 ? -28.375 37.589 2.868 1.00 40.46 135 THR D O 1
ATOM 8553 N N . GLY D 1 157 ? -29.957 37.272 4.446 1.00 38.88 136 GLY D N 1
ATOM 8554 C CA . GLY D 1 157 ? -31.037 37.049 3.504 1.00 40.78 136 GLY D CA 1
ATOM 8555 C C . GLY D 1 157 ? -31.594 38.318 2.893 1.00 39.15 136 GLY D C 1
ATOM 8556 O O . GLY D 1 157 ? -31.881 38.364 1.699 1.00 37.77 136 GLY D O 1
ATOM 8557 N N . THR D 1 158 ? -31.757 39.354 3.708 1.00 36.10 137 THR D N 1
ATOM 8558 C CA . THR D 1 158 ? -32.283 40.614 3.196 1.00 37.43 137 THR D CA 1
ATOM 8559 C C . THR D 1 158 ? -31.295 41.254 2.219 1.00 37.31 137 THR D C 1
ATOM 8560 O O . THR D 1 158 ? -31.693 41.743 1.166 1.00 36.11 137 THR D O 1
ATOM 8564 N N . ILE D 1 159 ? -30.009 41.235 2.556 1.00 33.65 138 ILE D N 1
ATOM 8565 C CA . ILE D 1 159 ? -29.012 41.817 1.661 1.00 37.74 138 ILE D CA 1
ATOM 8566 C C . ILE D 1 159 ? -28.885 40.986 0.377 1.00 39.73 138 ILE D C 1
ATOM 8567 O O . ILE D 1 159 ? -28.821 41.529 -0.725 1.00 39.60 138 ILE D O 1
ATOM 8572 N N . LEU D 1 160 ? -28.869 39.666 0.527 1.00 37.27 139 LEU D N 1
ATOM 8573 C CA . LEU D 1 160 ? -28.776 38.769 -0.620 1.00 41.66 139 LEU D CA 1
ATOM 8574 C C . LEU D 1 160 ? -29.902 39.028 -1.621 1.00 40.90 139 LEU D C 1
ATOM 8575 O O . LEU D 1 160 ? -29.667 39.131 -2.829 1.00 38.90 139 LEU D O 1
ATOM 8580 N N . GLY D 1 161 ? -31.123 39.139 -1.112 1.00 40.65 140 GLY D N 1
ATOM 8581 C CA . GLY D 1 161 ? -32.280 39.371 -1.959 1.00 42.96 140 GLY D CA 1
ATOM 8582 C C . GLY D 1 161 ? -32.288 40.770 -2.545 1.00 43.40 140 GLY D C 1
ATOM 8583 O O . GLY D 1 161 ? -32.642 40.971 -3.709 1.00 41.03 140 GLY D O 1
ATOM 8584 N N . HIS D 1 162 ? -31.894 41.740 -1.725 1.00 39.46 141 HIS D N 1
ATOM 8585 C CA . HIS D 1 162 ? -31.837 43.132 -2.145 1.00 40.61 141 HIS D CA 1
ATOM 8586 C C . HIS D 1 162 ? -30.819 43.308 -3.265 1.00 40.97 141 HIS D C 1
ATOM 8587 O O . HIS D 1 162 ? -31.073 44.012 -4.244 1.00 41.87 141 HIS D O 1
ATOM 8594 N N . ALA D 1 163 ? -29.668 42.662 -3.117 1.00 38.42 142 ALA D N 1
ATOM 8595 C CA . ALA D 1 163 ? -28.593 42.781 -4.098 1.00 41.67 142 ALA D CA 1
ATOM 8596 C C . ALA D 1 163 ? -28.992 42.164 -5.432 1.00 45.90 142 ALA D C 1
ATOM 8597 O O . ALA D 1 163 ? -28.460 42.532 -6.481 1.00 40.40 142 ALA D O 1
ATOM 8599 N N . GLU D 1 164 ? -29.931 41.223 -5.389 1.00 45.10 143 GLU D N 1
ATOM 8600 C CA . GLU D 1 164 ? -30.388 40.575 -6.609 1.00 48.44 143 GLU D CA 1
ATOM 8601 C C . GLU D 1 164 ? -31.131 41.584 -7.475 1.00 48.43 143 GLU D C 1
ATOM 8602 O O . GLU D 1 164 ? -31.021 41.566 -8.700 1.00 49.12 143 GLU D O 1
ATOM 8608 N N . ALA D 1 165 ? -31.879 42.471 -6.826 1.00 44.27 144 ALA D N 1
ATOM 8609 C CA . ALA D 1 165 ? -32.610 43.522 -7.526 1.00 47.41 144 ALA D CA 1
ATOM 8610 C C . ALA D 1 165 ? -31.738 44.754 -7.770 1.00 47.10 144 ALA D C 1
ATOM 8611 O O . ALA D 1 165 ? -31.952 45.487 -8.733 1.00 43.81 144 ALA D O 1
ATOM 8613 N N . LYS D 1 166 ? -30.761 44.981 -6.894 1.00 42.66 145 LYS D N 1
ATOM 8614 C CA . LYS D 1 166 ? -29.875 46.144 -7.019 1.00 43.69 145 LYS D CA 1
ATOM 8615 C C . LYS D 1 166 ? -28.430 45.784 -6.674 1.00 43.28 145 LYS D C 1
ATOM 8616 O O . LYS D 1 166 ? -27.961 46.051 -5.564 1.00 42.85 145 LYS D O 1
ATOM 8622 N N . PRO D 1 167 ? -27.717 45.175 -7.636 1.00 45.19 146 PRO D N 1
ATOM 8623 C CA . PRO D 1 167 ? -26.383 44.596 -7.422 1.00 44.34 146 PRO D CA 1
ATOM 8624 C C . PRO D 1 167 ? -25.338 45.610 -6.955 1.00 47.01 146 PRO D C 1
ATOM 8625 O O . PRO D 1 167 ? -24.360 45.212 -6.318 1.00 43.74 146 PRO D O 1
ATOM 8629 N N . ASP D 1 168 ? -25.541 46.890 -7.264 1.00 44.04 147 ASP D N 1
ATOM 8630 C CA . ASP D 1 168 ? -24.557 47.925 -6.941 1.00 48.03 147 ASP D CA 1
ATOM 8631 C C . ASP D 1 168 ? -24.847 48.672 -5.635 1.00 45.85 147 ASP D C 1
ATOM 8632 O O . ASP D 1 168 ? -24.295 49.745 -5.399 1.00 46.64 147 ASP D O 1
ATOM 8637 N N . LEU D 1 169 ? -25.705 48.111 -4.789 1.00 42.37 148 LEU D N 1
ATOM 8638 C CA . LEU D 1 169 ? -26.082 48.783 -3.547 1.00 39.89 148 LEU D CA 1
ATOM 8639 C C . LEU D 1 169 ? -24.902 48.890 -2.578 1.00 38.64 148 LEU D C 1
ATOM 8640 O O . LEU D 1 169 ? -23.912 48.165 -2.701 1.00 35.41 148 LEU D O 1
ATOM 8645 N N . CYS D 1 170 ? -25.017 49.806 -1.621 1.00 33.78 149 CYS D N 1
ATOM 8646 C CA . CYS D 1 170 ? -24.061 49.908 -0.534 1.00 33.13 149 CYS D CA 1
ATOM 8647 C C . CYS D 1 170 ? -24.789 49.594 0.758 1.00 33.60 149 CYS D C 1
ATOM 8648 O O . CYS D 1 170 ? -26.018 49.714 0.836 1.00 31.43 149 CYS D O 1
ATOM 8651 N N . VAL D 1 171 ? -24.024 49.202 1.771 1.00 29.42 150 VAL D N 1
ATOM 8652 C CA . VAL D 1 171 ? -24.588 48.840 3.060 1.00 31.36 150 VAL D CA 1
ATOM 8653 C C . VAL D 1 171 ? -24.087 49.773 4.160 1.00 30.64 150 VAL D C 1
ATOM 8654 O O . VAL D 1 171 ? -22.887 49.977 4.314 1.00 33.19 150 VAL D O 1
ATOM 8658 N N . LEU D 1 172 ? -25.019 50.354 4.906 1.00 32.58 151 LEU D N 1
ATOM 8659 C CA . LEU D 1 172 ? -24.675 51.080 6.123 1.00 28.44 151 LEU D CA 1
ATOM 8660 C C . LEU D 1 172 ? -25.110 50.251 7.326 1.00 30.50 151 LEU D C 1
ATOM 8661 O O . LEU D 1 172 ? -26.311 50.071 7.561 1.00 28.52 151 LEU D O 1
ATOM 8666 N N . TRP D 1 173 ? -24.131 49.751 8.076 1.00 28.27 152 TRP D N 1
ATOM 8667 C CA . TRP D 1 173 ? -24.387 48.874 9.219 1.00 30.05 152 TRP D CA 1
ATOM 8668 C C . TRP D 1 173 ? -24.290 49.636 10.546 1.00 28.87 152 TRP D C 1
ATOM 8669 O O . TRP D 1 173 ? -23.197 49.963 11.002 1.00 29.43 152 TRP D O 1
ATOM 8680 N N . ILE D 1 174 ? -25.438 49.911 11.161 1.00 26.24 153 ILE D N 1
ATOM 8681 C CA . ILE D 1 174 ? -25.487 50.672 12.407 1.00 26.97 153 ILE D CA 1
ATOM 8682 C C . ILE D 1 174 ? -25.608 49.706 13.586 1.00 30.89 153 ILE D C 1
ATOM 8683 O O . ILE D 1 174 ? -26.655 49.076 13.782 1.00 29.51 153 ILE D O 1
ATOM 8688 N N . ASP D 1 175 ? -24.548 49.592 14.379 1.00 26.85 154 ASP D N 1
ATOM 8689 C CA . ASP D 1 175 ? -24.472 48.483 15.319 1.00 29.74 154 ASP D CA 1
ATOM 8690 C C . ASP D 1 175 ? -23.384 48.681 16.367 1.00 29.95 154 ASP D C 1
ATOM 8691 O O . ASP D 1 175 ? -22.352 49.305 16.100 1.00 29.27 154 ASP D O 1
ATOM 8696 N N . ALA D 1 176 ? -23.617 48.143 17.563 1.00 27.61 155 ALA D N 1
ATOM 8697 C CA . ALA D 1 176 ? -22.558 48.057 18.566 1.00 28.95 155 ALA D CA 1
ATOM 8698 C C . ALA D 1 176 ? -21.540 47.007 18.134 1.00 30.80 155 ALA D C 1
ATOM 8699 O O . ALA D 1 176 ? -20.375 47.040 18.556 1.00 31.84 155 ALA D O 1
ATOM 8701 N N . HIS D 1 177 ? -21.989 46.083 17.284 1.00 29.69 156 HIS D N 1
ATOM 8702 C CA . HIS D 1 177 ? -21.223 44.876 16.954 1.00 32.06 156 HIS D CA 1
ATOM 8703 C C . HIS D 1 177 ? -20.900 44.791 15.465 1.00 30.69 156 HIS D C 1
ATOM 8704 O O . HIS D 1 177 ? -21.601 45.374 14.642 1.00 31.81 156 HIS D O 1
ATOM 8711 N N . GLY D 1 178 ? -19.847 44.049 15.128 1.00 31.69 157 GLY D N 1
ATOM 8712 C CA . GLY D 1 178 ? -19.438 43.871 13.742 1.00 29.21 157 GLY D CA 1
ATOM 8713 C C . GLY D 1 178 ? -20.300 42.883 12.972 1.00 35.95 157 GLY D C 1
ATOM 8714 O O . GLY D 1 178 ? -20.438 42.993 11.754 1.00 32.69 157 GLY D O 1
ATOM 8715 N N . ASP D 1 179 ? -20.891 41.923 13.681 1.00 31.30 158 ASP D N 1
ATOM 8716 C CA . ASP D 1 179 ? -21.713 40.900 13.042 1.00 30.66 158 ASP D CA 1
ATOM 8717 C C . ASP D 1 179 ? -21.029 40.301 11.816 1.00 32.04 158 ASP D C 1
ATOM 8718 O O . ASP D 1 179 ? -21.684 39.991 10.817 1.00 34.85 158 ASP D O 1
ATOM 8723 N N . ILE D 1 180 ? -19.711 40.142 11.893 1.00 36.26 159 ILE D N 1
ATOM 8724 C CA . ILE D 1 180 ? -18.933 39.698 10.742 1.00 36.77 159 ILE D CA 1
ATOM 8725 C C . ILE D 1 180 ? -17.925 38.618 11.143 1.00 39.87 159 ILE D C 1
ATOM 8726 O O . ILE D 1 180 ? -16.871 38.457 10.521 1.00 37.46 159 ILE D O 1
ATOM 8731 N N . ASN D 1 181 ? -18.256 37.876 12.194 1.00 36.86 160 ASN D N 1
ATOM 8732 C CA . ASN D 1 181 ? -17.449 36.730 12.575 1.00 40.72 160 ASN D CA 1
ATOM 8733 C C . ASN D 1 181 ? -17.565 35.642 11.529 1.00 39.63 160 ASN D C 1
ATOM 8734 O O . ASN D 1 181 ? -18.646 35.405 10.989 1.00 39.29 160 ASN D O 1
ATOM 8739 N N . THR D 1 182 ? -16.443 34.996 11.227 1.00 44.53 161 THR D N 1
ATOM 8740 C CA . THR D 1 182 ? -16.469 33.793 10.402 1.00 44.66 161 THR D CA 1
ATOM 8741 C C . THR D 1 182 ? -16.730 32.607 11.330 1.00 46.37 161 THR D C 1
ATOM 8742 O O . THR D 1 182 ? -16.405 32.669 12.518 1.00 45.09 161 THR D O 1
ATOM 8746 N N . PRO D 1 183 ? -17.344 31.535 10.803 1.00 47.64 162 PRO D N 1
ATOM 8747 C CA . PRO D 1 183 ? -17.780 30.422 11.657 1.00 47.56 162 PRO D CA 1
ATOM 8748 C C . PRO D 1 183 ? -16.714 29.921 12.627 1.00 49.80 162 PRO D C 1
ATOM 8749 O O . PRO D 1 183 ? -16.957 29.899 13.834 1.00 49.40 162 PRO D O 1
ATOM 8753 N N . LEU D 1 184 ? -15.551 29.532 12.118 1.00 49.26 163 LEU D N 1
ATOM 8754 C CA . LEU D 1 184 ? -14.509 28.983 12.980 1.00 51.31 163 LEU D CA 1
ATOM 8755 C C . LEU D 1 184 ? -13.939 29.990 13.991 1.00 52.98 163 LEU D C 1
ATOM 8756 O O . LEU D 1 184 ? -13.287 29.595 14.958 1.00 54.63 163 LEU D O 1
ATOM 8761 N N . ASN D 1 185 ? -14.193 31.278 13.770 1.00 50.18 164 ASN D N 1
ATOM 8762 C CA . ASN D 1 185 ? -13.723 32.330 14.679 1.00 51.66 164 ASN D CA 1
ATOM 8763 C C . ASN D 1 185 ? -14.761 32.761 15.725 1.00 49.91 164 ASN D C 1
ATOM 8764 O O . ASN D 1 185 ? -14.444 33.499 16.659 1.00 48.51 164 ASN D O 1
ATOM 8769 N N . SER D 1 186 ? -15.999 32.303 15.562 1.00 47.57 165 SER D N 1
ATOM 8770 C CA . SER D 1 186 ? -17.072 32.669 16.479 1.00 45.75 165 SER D CA 1
ATOM 8771 C C . SER D 1 186 ? -16.972 31.921 17.801 1.00 46.16 165 SER D C 1
ATOM 8772 O O . SER D 1 186 ? -17.089 30.700 17.838 1.00 48.18 165 SER D O 1
ATOM 8775 N N . ALA D 1 187 ? -16.767 32.658 18.888 1.00 45.17 166 ALA D N 1
ATOM 8776 C CA . ALA D 1 187 ? -16.719 32.055 20.214 1.00 44.06 166 ALA D CA 1
ATOM 8777 C C . ALA D 1 187 ? -18.107 31.633 20.690 1.00 48.47 166 ALA D C 1
ATOM 8778 O O . ALA D 1 187 ? -18.235 30.766 21.559 1.00 50.48 166 ALA D O 1
ATOM 8780 N N . SER D 1 188 ? -19.144 32.243 20.118 1.00 42.08 167 SER D N 1
ATOM 8781 C CA . SER D 1 188 ? -20.512 32.014 20.583 1.00 42.42 167 SER D CA 1
ATOM 8782 C C . SER D 1 188 ? -21.275 30.991 19.746 1.00 44.13 167 SER D C 1
ATOM 8783 O O . SER D 1 188 ? -22.155 30.295 20.257 1.00 45.13 167 SER D O 1
ATOM 8786 N N . GLY D 1 189 ? -20.951 30.918 18.459 1.00 42.57 168 GLY D N 1
ATOM 8787 C CA . GLY D 1 189 ? -21.670 30.053 17.539 1.00 43.13 168 GLY D CA 1
ATOM 8788 C C . GLY D 1 189 ? -23.049 30.584 17.174 1.00 45.48 168 GLY D C 1
ATOM 8789 O O . GLY D 1 189 ? -23.819 29.916 16.478 1.00 44.26 168 GLY D O 1
ATOM 8790 N N . ASN D 1 190 ? -23.361 31.790 17.644 1.00 41.03 169 ASN D N 1
ATOM 8791 C CA . ASN D 1 190 ? -24.652 32.413 17.375 1.00 39.53 169 ASN D CA 1
ATOM 8792 C C . ASN D 1 190 ? -24.671 33.107 16.014 1.00 41.54 169 ASN D C 1
ATOM 8793 O O . ASN D 1 190 ? -23.844 33.980 15.750 1.00 40.65 169 ASN D O 1
ATOM 8798 N N . MET D 1 191 ? -25.616 32.724 15.154 1.00 38.36 170 MET D N 1
ATOM 8799 C CA . MET D 1 191 ? -25.608 33.183 13.761 1.00 38.19 170 MET D CA 1
ATOM 8800 C C . MET D 1 191 ? -25.727 34.703 13.606 1.00 37.30 170 MET D C 1
ATOM 8801 O O . MET D 1 191 ? -25.185 35.274 12.657 1.00 36.36 170 MET D O 1
ATOM 8806 N N . HIS D 1 192 ? -26.421 35.357 14.533 1.00 34.87 171 HIS D N 1
ATOM 8807 C CA . HIS D 1 192 ? -26.637 36.803 14.421 1.00 36.98 171 HIS D CA 1
ATOM 8808 C C . HIS D 1 192 ? -25.334 37.604 14.523 1.00 35.21 171 HIS D C 1
ATOM 8809 O O . HIS D 1 192 ? -25.330 38.826 14.356 1.00 35.80 171 HIS D O 1
ATOM 8816 N N . GLY D 1 193 ? -24.233 36.910 14.797 1.00 37.26 172 GLY D N 1
ATOM 8817 C CA . GLY D 1 193 ? -22.921 37.534 14.872 1.00 36.46 172 GLY D CA 1
ATOM 8818 C C . GLY D 1 193 ? -22.045 37.205 13.670 1.00 35.21 172 GLY D C 1
ATOM 8819 O O . GLY D 1 193 ? -20.862 37.550 13.635 1.00 35.13 172 GLY D O 1
ATOM 8820 N N . MET D 1 194 ? -22.635 36.537 12.682 1.00 30.91 173 MET D N 1
ATOM 8821 C CA . MET D 1 194 ? -21.913 36.133 11.481 1.00 35.54 173 MET D CA 1
ATOM 8822 C C . MET D 1 194 ? -22.554 36.575 10.153 1.00 36.76 173 MET D C 1
ATOM 8823 O O . MET D 1 194 ? -22.028 36.242 9.093 1.00 39.58 173 MET D O 1
ATOM 8828 N N . PRO D 1 195 ? -23.669 37.335 10.195 1.00 36.26 174 PRO D N 1
ATOM 8829 C CA . PRO D 1 195 ? -24.448 37.492 8.957 1.00 34.19 174 PRO D CA 1
ATOM 8830 C C . PRO D 1 195 ? -23.664 38.114 7.798 1.00 40.66 174 PRO D C 1
ATOM 8831 O O . PRO D 1 195 ? -23.934 37.786 6.641 1.00 39.04 174 PRO D O 1
ATOM 8835 N N . LEU D 1 196 ? -22.714 38.997 8.097 1.00 34.97 175 LEU D N 1
ATOM 8836 C CA . LEU D 1 196 ? -21.969 39.678 7.038 1.00 39.10 175 LEU D CA 1
ATOM 8837 C C . LEU D 1 196 ? -20.881 38.805 6.404 1.00 41.14 175 LEU D C 1
ATOM 8838 O O . LEU D 1 196 ? -20.575 38.948 5.218 1.00 42.95 175 LEU D O 1
ATOM 8843 N N . SER D 1 197 ? -20.305 37.899 7.187 1.00 39.43 176 SER D N 1
ATOM 8844 C CA . SER D 1 197 ? -19.174 37.095 6.714 1.00 41.74 176 SER D CA 1
ATOM 8845 C C . SER D 1 197 ? -19.524 36.265 5.476 1.00 44.20 176 SER D C 1
ATOM 8846 O O . SER D 1 197 ? -18.667 36.010 4.628 1.00 46.46 176 SER D O 1
ATOM 8849 N N . PHE D 1 198 ? -20.782 35.847 5.375 1.00 40.42 177 PHE D N 1
ATOM 8850 C CA . PHE D 1 198 ? -21.234 35.041 4.239 1.00 45.97 177 PHE D CA 1
ATOM 8851 C C . PHE D 1 198 ? -21.513 35.873 2.987 1.00 47.19 177 PHE D C 1
ATOM 8852 O O . PHE D 1 198 ? -21.751 35.319 1.913 1.00 48.56 177 PHE D O 1
ATOM 8860 N N . LEU D 1 199 ? -21.493 37.196 3.127 1.00 44.01 178 LEU D N 1
ATOM 8861 C CA . LEU D 1 199 ? -21.808 38.084 2.012 1.00 43.92 178 LEU D CA 1
ATOM 8862 C C . LEU D 1 199 ? -20.576 38.754 1.415 1.00 44.56 178 LEU D C 1
ATOM 8863 O O . LEU D 1 199 ? -20.601 39.175 0.261 1.00 41.42 178 LEU D O 1
ATOM 8868 N N . VAL D 1 200 ? -19.508 38.866 2.200 1.00 44.56 179 VAL D N 1
ATOM 8869 C CA . VAL D 1 200 ? -18.337 39.627 1.773 1.00 43.96 179 VAL D CA 1
ATOM 8870 C C . VAL D 1 200 ? -17.357 38.788 0.957 1.00 45.79 179 VAL D C 1
ATOM 8871 O O . VAL D 1 200 ? -16.741 37.852 1.477 1.00 46.78 179 VAL D O 1
ATOM 8875 N N . LYS D 1 201 ? -17.212 39.145 -0.319 1.00 44.90 180 LYS D N 1
ATOM 8876 C CA . LYS D 1 201 ? -16.385 38.393 -1.264 1.00 45.84 180 LYS D CA 1
ATOM 8877 C C . LYS D 1 201 ? -14.959 38.153 -0.773 1.00 47.37 180 LYS D C 1
ATOM 8878 O O . LYS D 1 201 ? -14.384 37.094 -1.021 1.00 47.98 180 LYS D O 1
ATOM 8884 N N . GLU D 1 202 ? -14.392 39.134 -0.078 1.00 45.93 181 GLU D N 1
ATOM 8885 C CA . GLU D 1 202 ? -13.014 39.037 0.388 1.00 46.80 181 GLU D CA 1
ATOM 8886 C C . GLU D 1 202 ? -12.838 38.018 1.518 1.00 48.79 181 GLU D C 1
ATOM 8887 O O . GLU D 1 202 ? -11.711 37.690 1.889 1.00 47.70 181 GLU D O 1
ATOM 8893 N N . LEU D 1 203 ? -13.948 37.518 2.054 1.00 46.11 182 LEU D N 1
ATOM 8894 C CA . LEU D 1 203 ? -13.913 36.636 3.224 1.00 49.82 182 LEU D CA 1
ATOM 8895 C C . LEU D 1 203 ? -14.190 35.162 2.906 1.00 53.16 182 LEU D C 1
ATOM 8896 O O . LEU D 1 203 ? -14.147 34.309 3.794 1.00 51.53 182 LEU D O 1
ATOM 8901 N N . GLN D 1 204 ? -14.468 34.857 1.644 1.00 51.48 183 GLN D N 1
ATOM 8902 C CA . GLN D 1 204 ? -14.947 33.520 1.286 1.00 57.62 183 GLN D CA 1
ATOM 8903 C C . GLN D 1 204 ? -13.931 32.383 1.430 1.00 58.99 183 GLN D C 1
ATOM 8904 O O . GLN D 1 204 ? -14.300 31.210 1.354 1.00 62.39 183 GLN D O 1
ATOM 8910 N N . ASP D 1 205 ? -12.664 32.723 1.644 1.00 59.33 184 ASP D N 1
ATOM 8911 C CA . ASP D 1 205 ? -11.656 31.704 1.920 1.00 63.27 184 ASP D CA 1
ATOM 8912 C C . ASP D 1 205 ? -11.589 31.421 3.420 1.00 63.17 184 ASP D C 1
ATOM 8913 O O . ASP D 1 205 ? -10.723 30.683 3.891 1.00 63.83 184 ASP D O 1
ATOM 8918 N N . GLN D 1 206 ? -12.521 32.016 4.161 1.00 62.01 185 GLN D N 1
ATOM 8919 C CA . GLN D 1 206 ? -12.625 31.804 5.600 1.00 61.63 185 GLN D CA 1
ATOM 8920 C C . GLN D 1 206 ? -13.998 31.245 5.967 1.00 59.99 185 GLN D C 1
ATOM 8921 O O . GLN D 1 206 ? -14.302 31.037 7.141 1.00 60.44 185 GLN D O 1
ATOM 8927 N N . ILE D 1 207 ? -14.826 31.014 4.954 1.00 55.28 186 ILE D N 1
ATOM 8928 C CA . ILE D 1 207 ? -16.126 30.389 5.147 1.00 56.83 186 ILE D CA 1
ATOM 8929 C C . ILE D 1 207 ? -16.045 28.913 4.762 1.00 63.28 186 ILE D C 1
ATOM 8930 O O . ILE D 1 207 ? -15.705 28.583 3.625 1.00 62.12 186 ILE D O 1
ATOM 8935 N N . PRO D 1 208 ? -16.352 28.018 5.712 1.00 61.61 187 PRO D N 1
ATOM 8936 C CA . PRO D 1 208 ? -16.337 26.576 5.440 1.00 63.32 187 PRO D CA 1
ATOM 8937 C C . PRO D 1 208 ? -17.448 26.177 4.475 1.00 64.76 187 PRO D C 1
ATOM 8938 O O . PRO D 1 208 ? -18.598 26.571 4.667 1.00 61.02 187 PRO D O 1
ATOM 8942 N N . TRP D 1 209 ? -17.107 25.401 3.451 1.00 68.48 188 TRP D N 1
ATOM 8943 C CA . TRP D 1 209 ? -18.102 24.936 2.491 1.00 69.06 188 TRP D CA 1
ATOM 8944 C C . TRP D 1 209 ? -19.139 24.010 3.123 1.00 70.49 188 TRP D C 1
ATOM 8945 O O . TRP D 1 209 ? -18.797 23.062 3.832 1.00 68.46 188 TRP D O 1
ATOM 8956 N N . LEU D 1 210 ? -20.408 24.298 2.855 1.00 68.60 189 LEU D N 1
ATOM 8957 C CA . LEU D 1 210 ? -21.509 23.425 3.237 1.00 66.38 189 LEU D CA 1
ATOM 8958 C C . LEU D 1 210 ? -22.530 23.386 2.102 1.00 67.92 189 LEU D C 1
ATOM 8959 O O . LEU D 1 210 ? -22.849 24.418 1.508 1.00 68.30 189 LEU D O 1
ATOM 8964 N N . ASP D 1 211 ? -23.029 22.193 1.795 1.00 70.41 190 ASP D N 1
ATOM 8965 C CA . ASP D 1 211 ? -23.940 22.009 0.668 1.00 70.55 190 ASP D CA 1
ATOM 8966 C C . ASP D 1 211 ? -25.138 22.947 0.727 1.00 65.94 190 ASP D C 1
ATOM 8967 O O . ASP D 1 211 ? -25.533 23.524 -0.286 1.00 68.24 190 ASP D O 1
ATOM 8972 N N . ASP D 1 212 ? -25.715 23.095 1.914 1.00 60.58 191 ASP D N 1
ATOM 8973 C CA . ASP D 1 212 ? -26.899 23.933 2.079 1.00 61.82 191 ASP D CA 1
ATOM 8974 C C . ASP D 1 212 ? -26.576 25.430 2.026 1.00 59.23 191 ASP D C 1
ATOM 8975 O O . ASP D 1 212 ? -27.481 26.263 1.933 1.00 56.84 191 ASP D O 1
ATOM 8980 N N . PHE D 1 213 ? -25.287 25.761 2.076 1.00 58.01 192 PHE D N 1
ATOM 8981 C CA . PHE D 1 213 ? -24.840 27.154 2.015 1.00 61.29 192 PHE D CA 1
ATOM 8982 C C . PHE D 1 213 ? -24.424 27.582 0.603 1.00 63.87 192 PHE D C 1
ATOM 8983 O O . PHE D 1 213 ? -23.983 28.716 0.393 1.00 60.03 192 PHE D O 1
ATOM 8991 N N . GLU D 1 214 ? -24.564 26.679 -0.364 1.00 64.60 193 GLU D N 1
ATOM 8992 C CA . GLU D 1 214 ? -24.175 26.987 -1.736 1.00 65.93 193 GLU D CA 1
ATOM 8993 C C . GLU D 1 214 ? -25.047 28.089 -2.334 1.00 61.62 193 GLU D C 1
ATOM 8994 O O . GLU D 1 214 ? -24.570 28.909 -3.121 1.00 60.38 193 GLU D O 1
ATOM 9000 N N . GLY D 1 215 ? -26.321 28.107 -1.955 1.00 60.10 194 GLY D N 1
ATOM 9001 C CA . GLY D 1 215 ? -27.255 29.098 -2.466 1.00 59.75 194 GLY D CA 1
ATOM 9002 C C . GLY D 1 215 ? -26.994 30.510 -1.967 1.00 58.30 194 GLY D C 1
ATOM 9003 O O . GLY D 1 215 ? -27.577 31.475 -2.468 1.00 59.95 194 GLY D O 1
ATOM 9004 N N . ILE D 1 216 ? -26.120 30.631 -0.973 1.00 57.23 195 ILE D N 1
ATOM 9005 C CA . ILE D 1 216 ? -25.774 31.930 -0.409 1.00 55.26 195 ILE D CA 1
ATOM 9006 C C . ILE D 1 216 ? -24.544 32.504 -1.103 1.00 56.51 195 ILE D C 1
ATOM 9007 O O . ILE D 1 216 ? -23.407 32.230 -0.707 1.00 53.06 195 ILE D O 1
ATOM 9012 N N . LYS D 1 217 ? -24.784 33.303 -2.140 1.00 56.14 196 LYS D N 1
ATOM 9013 C CA . LYS D 1 217 ? -23.713 33.884 -2.944 1.00 57.81 196 LYS D CA 1
ATOM 9014 C C . LYS D 1 217 ? -23.189 35.186 -2.340 1.00 54.46 196 LYS D C 1
ATOM 9015 O O . LYS D 1 217 ? -23.966 36.085 -2.013 1.00 52.83 196 LYS D O 1
ATOM 9021 N N . PRO D 1 218 ? -21.861 35.288 -2.184 1.00 53.26 197 PRO D N 1
ATOM 9022 C CA . PRO D 1 218 ? -21.230 36.527 -1.714 1.00 51.27 197 PRO D CA 1
ATOM 9023 C C . PRO D 1 218 ? -21.495 37.659 -2.704 1.00 50.75 197 PRO D C 1
ATOM 9024 O O . PRO D 1 218 ? -20.977 37.631 -3.821 1.00 54.40 197 PRO D O 1
ATOM 9028 N N . CYS D 1 219 ? -22.292 38.639 -2.295 1.00 46.70 198 CYS D N 1
ATOM 9029 C CA . CYS D 1 219 ? -22.732 39.697 -3.198 1.00 44.54 198 CYS D CA 1
ATOM 9030 C C . CYS D 1 219 ? -22.244 41.081 -2.772 1.00 46.44 198 CYS D C 1
ATOM 9031 O O . CYS D 1 219 ? -22.771 42.095 -3.230 1.00 45.46 198 CYS D O 1
ATOM 9034 N N . LEU D 1 220 ? -21.247 41.125 -1.894 1.00 44.78 199 LEU D N 1
ATOM 9035 C CA . LEU D 1 220 ? -20.746 42.401 -1.391 1.00 43.55 199 LEU D CA 1
ATOM 9036 C C . LEU D 1 220 ? -19.236 42.477 -1.460 1.00 45.25 199 LEU D C 1
ATOM 9037 O O . LEU D 1 220 ? -18.545 41.531 -1.093 1.00 41.56 199 LEU D O 1
ATOM 9042 N N . ASN D 1 221 ? -18.729 43.615 -1.917 1.00 43.77 200 ASN D N 1
ATOM 9043 C CA . ASN D 1 221 ? -17.315 43.917 -1.772 1.00 44.07 200 ASN D CA 1
ATOM 9044 C C . ASN D 1 221 ? -17.091 44.695 -0.482 1.00 43.74 200 ASN D C 1
ATOM 9045 O O . ASN D 1 221 ? -17.947 45.478 -0.067 1.00 43.01 200 ASN D O 1
ATOM 9050 N N . ALA D 1 222 ? -15.949 44.463 0.158 1.00 43.65 201 ALA D N 1
ATOM 9051 C CA . ALA D 1 222 ? -15.626 45.128 1.416 1.00 40.96 201 ALA D CA 1
ATOM 9052 C C . ALA D 1 222 ? -15.771 46.644 1.291 1.00 41.18 201 ALA D C 1
ATOM 9053 O O . ALA D 1 222 ? -16.069 47.335 2.268 1.00 37.86 201 ALA D O 1
ATOM 9055 N N . SER D 1 223 ? -15.563 47.151 0.077 1.00 36.26 202 SER D N 1
ATOM 9056 C CA . SER D 1 223 ? -15.634 48.584 -0.185 1.00 41.21 202 SER D CA 1
ATOM 9057 C C . SER D 1 223 ? -17.067 49.127 -0.242 1.00 39.24 202 SER D C 1
ATOM 9058 O O . SER D 1 223 ? -17.269 50.329 -0.438 1.00 37.11 202 SER D O 1
ATOM 9061 N N . ASN D 1 224 ? -18.057 48.252 -0.072 1.00 34.35 203 ASN D N 1
ATOM 9062 C CA . ASN D 1 224 ? -19.460 48.658 -0.175 1.00 35.65 203 ASN D CA 1
ATOM 9063 C C . ASN D 1 224 ? -20.135 48.800 1.188 1.00 35.03 203 ASN D C 1
ATOM 9064 O O . ASN D 1 224 ? -21.318 49.128 1.270 1.00 33.30 203 ASN D O 1
ATOM 9069 N N . ILE D 1 225 ? -19.382 48.534 2.253 1.00 35.20 204 ILE D N 1
ATOM 9070 C CA . ILE D 1 225 ? -19.929 48.538 3.613 1.00 33.77 204 ILE D CA 1
ATOM 9071 C C . ILE D 1 225 ? -19.290 49.627 4.461 1.00 34.10 204 ILE D C 1
ATOM 9072 O O . ILE D 1 225 ? -18.081 49.837 4.395 1.00 33.56 204 ILE D O 1
ATOM 9077 N N . ALA D 1 226 ? -20.095 50.298 5.276 1.00 28.80 205 ALA D N 1
ATOM 9078 C CA . ALA D 1 226 ? -19.556 51.215 6.280 1.00 32.87 205 ALA D CA 1
ATOM 9079 C C . ALA D 1 226 ? -20.294 51.002 7.600 1.00 31.06 205 ALA D C 1
ATOM 9080 O O . ALA D 1 226 ? -21.515 50.895 7.620 1.00 28.75 205 ALA D O 1
ATOM 9082 N N . TYR D 1 227 ? -19.542 50.906 8.691 1.00 29.60 206 TYR D N 1
ATOM 9083 C CA . TYR D 1 227 ? -20.119 50.723 10.019 1.00 28.10 206 TYR D CA 1
ATOM 9084 C C . TYR D 1 227 ? -20.225 52.063 10.750 1.00 30.73 206 TYR D C 1
ATOM 9085 O O . TYR D 1 227 ? -19.357 52.922 10.595 1.00 27.96 206 TYR D O 1
ATOM 9094 N N . ILE D 1 228 ? -21.270 52.225 11.561 1.00 27.91 207 ILE D N 1
ATOM 9095 C CA . ILE D 1 228 ? -21.342 53.321 12.531 1.00 29.03 207 ILE D CA 1
ATOM 9096 C C . ILE D 1 228 ? -21.838 52.781 13.879 1.00 30.59 207 ILE D C 1
ATOM 9097 O O . ILE D 1 228 ? -22.828 52.037 13.928 1.00 29.37 207 ILE D O 1
ATOM 9102 N N . GLY D 1 229 ? -21.148 53.141 14.961 1.00 27.72 208 GLY D N 1
ATOM 9103 C CA . GLY D 1 229 ? -21.620 52.832 16.300 1.00 28.75 208 GLY D CA 1
ATOM 9104 C C . GLY D 1 229 ? -20.886 51.726 17.042 1.00 30.02 208 GLY D C 1
ATOM 9105 O O . GLY D 1 229 ? -21.196 51.436 18.201 1.00 29.11 208 GLY D O 1
ATOM 9106 N N . LEU D 1 230 ? -19.904 51.115 16.385 1.00 29.17 209 LEU D N 1
ATOM 9107 C CA . LEU D 1 230 ? -19.152 50.002 16.966 1.00 27.75 209 LEU D CA 1
ATOM 9108 C C . LEU D 1 230 ? -18.545 50.309 18.329 1.00 31.47 209 LEU D C 1
ATOM 9109 O O . LEU D 1 230 ? -17.971 51.384 18.538 1.00 28.57 209 LEU D O 1
ATOM 9114 N N . ARG D 1 231 ? -18.648 49.351 19.252 1.00 28.13 210 ARG D N 1
ATOM 9115 C CA . ARG D 1 231 ? -18.014 49.495 20.564 1.00 28.26 210 ARG D CA 1
ATOM 9116 C C . ARG D 1 231 ? -17.717 48.164 21.247 1.00 33.51 210 ARG D C 1
ATOM 9117 O O . ARG D 1 231 ? -17.226 48.142 22.372 1.00 34.29 210 ARG D O 1
ATOM 9125 N N . ASP D 1 232 ? -18.008 47.060 20.565 1.00 31.86 211 ASP D N 1
ATOM 9126 C CA . ASP D 1 232 ? -17.733 45.738 21.122 1.00 37.21 211 ASP D CA 1
ATOM 9127 C C . ASP D 1 232 ? -17.358 44.729 20.029 1.00 39.20 211 ASP D C 1
ATOM 9128 O O . ASP D 1 232 ? -18.043 43.723 19.833 1.00 39.42 211 ASP D O 1
ATOM 9133 N N . LEU D 1 233 ? -16.270 45.010 19.317 1.00 39.36 212 LEU D N 1
ATOM 9134 C CA . LEU D 1 233 ? -15.790 44.134 18.251 1.00 36.37 212 LEU D CA 1
ATOM 9135 C C . LEU D 1 233 ? -15.015 42.944 18.813 1.00 40.59 212 LEU D C 1
ATOM 9136 O O . LEU D 1 233 ? -14.295 43.075 19.804 1.00 39.85 212 LEU D O 1
ATOM 9141 N N . ASP D 1 234 ? -15.150 41.785 18.176 1.00 36.92 213 ASP D N 1
ATOM 9142 C CA . ASP D 1 234 ? -14.288 40.651 18.508 1.00 39.50 213 ASP D CA 1
ATOM 9143 C C . ASP D 1 234 ? -12.960 40.822 17.781 1.00 40.52 213 ASP D C 1
ATOM 9144 O O . ASP D 1 234 ? -12.918 41.394 16.688 1.00 39.49 213 ASP D O 1
ATOM 9149 N N . ALA D 1 235 ? -11.877 40.338 18.385 1.00 37.12 214 ALA D N 1
ATOM 9150 C CA . ALA D 1 235 ? -10.536 40.564 17.838 1.00 44.20 214 ALA D CA 1
ATOM 9151 C C . ALA D 1 235 ? -10.405 40.162 16.365 1.00 41.62 214 ALA D C 1
ATOM 9152 O O . ALA D 1 235 ? -9.782 40.869 15.570 1.00 42.17 214 ALA D O 1
ATOM 9154 N N . HIS D 1 236 ? -10.992 39.027 16.003 1.00 42.80 215 HIS D N 1
ATOM 9155 C CA . HIS D 1 236 ? -10.917 38.549 14.628 1.00 43.81 215 HIS D CA 1
ATOM 9156 C C . HIS D 1 236 ? -11.755 39.401 13.686 1.00 42.84 215 HIS D C 1
ATOM 9157 O O . HIS D 1 236 ? -11.500 39.444 12.483 1.00 43.57 215 HIS D O 1
ATOM 9164 N N . GLU D 1 237 ? -12.752 40.085 14.231 1.00 38.90 216 GLU D N 1
ATOM 9165 C CA . GLU D 1 237 ? -13.521 41.032 13.427 1.00 38.32 216 GLU D CA 1
ATOM 9166 C C . GLU D 1 237 ? -12.692 42.286 13.144 1.00 40.56 216 GLU D C 1
ATOM 9167 O O . GLU D 1 237 ? -12.708 42.828 12.033 1.00 41.03 216 GLU D O 1
ATOM 9173 N N . THR D 1 238 ? -11.970 42.745 14.162 1.00 39.64 217 THR D N 1
ATOM 9174 C CA . THR D 1 238 ? -11.121 43.917 14.022 1.00 40.67 217 THR D CA 1
ATOM 9175 C C . THR D 1 238 ? -10.059 43.644 12.958 1.00 40.93 217 THR D C 1
ATOM 9176 O O . THR D 1 238 ? -9.784 44.493 12.109 1.00 37.27 217 THR D O 1
ATOM 9180 N N . HIS D 1 239 ? -9.484 42.444 12.997 1.00 37.59 218 HIS D N 1
ATOM 9181 C CA . HIS D 1 239 ? -8.517 42.022 11.987 1.00 40.63 218 HIS D CA 1
ATOM 9182 C C . HIS D 1 239 ? -9.093 42.102 10.567 1.00 40.34 218 HIS D C 1
ATOM 9183 O O . HIS D 1 239 ? -8.517 42.754 9.694 1.00 40.76 218 HIS D O 1
ATOM 9190 N N . ASP D 1 240 ? -10.230 41.446 10.342 1.00 38.24 219 ASP D N 1
ATOM 9191 C CA . ASP D 1 240 ? -10.820 41.375 9.004 1.00 37.90 219 ASP D CA 1
ATOM 9192 C C . ASP D 1 240 ? -11.211 42.746 8.477 1.00 41.82 219 ASP D C 1
ATOM 9193 O O . ASP D 1 240 ? -10.936 43.089 7.324 1.00 37.40 219 ASP D O 1
ATOM 9198 N N . ILE D 1 241 ? -11.863 43.522 9.335 1.00 37.99 220 ILE D N 1
ATOM 9199 C CA . ILE D 1 241 ? -12.303 44.856 8.974 1.00 40.16 220 ILE D CA 1
ATOM 9200 C C . ILE D 1 241 ? -11.124 45.739 8.550 1.00 40.28 220 ILE D C 1
ATOM 9201 O O . ILE D 1 241 ? -11.205 46.445 7.545 1.00 40.33 220 ILE D O 1
ATOM 9206 N N . ARG D 1 242 ? -10.029 45.683 9.302 1.00 40.02 221 ARG D N 1
ATOM 9207 C CA . ARG D 1 242 ? -8.844 46.468 8.966 1.00 41.01 221 ARG D CA 1
ATOM 9208 C C . ARG D 1 242 ? -8.135 45.901 7.742 1.00 41.77 221 ARG D C 1
ATOM 9209 O O . ARG D 1 242 ? -7.722 46.646 6.854 1.00 39.19 221 ARG D O 1
ATOM 9217 N N . LYS D 1 243 ? -8.002 44.578 7.703 1.00 42.01 222 LYS D N 1
ATOM 9218 C CA . LYS D 1 243 ? -7.298 43.899 6.620 1.00 43.58 222 LYS D CA 1
ATOM 9219 C C . LYS D 1 243 ? -7.879 44.261 5.256 1.00 44.55 222 LYS D C 1
ATOM 9220 O O . LYS D 1 243 ? -7.147 44.556 4.310 1.00 43.25 222 LYS D O 1
ATOM 9226 N N . HIS D 1 244 ? -9.202 44.255 5.168 1.00 40.89 223 HIS D N 1
ATOM 9227 C CA . HIS D 1 244 ? -9.881 44.411 3.889 1.00 45.48 223 HIS D CA 1
ATOM 9228 C C . HIS D 1 244 ? -10.409 45.827 3.652 1.00 42.34 223 HIS D C 1
ATOM 9229 O O . HIS D 1 244 ? -11.200 46.060 2.739 1.00 45.53 223 HIS D O 1
ATOM 9236 N N . GLY D 1 245 ? -9.954 46.765 4.477 1.00 40.55 224 GLY D N 1
ATOM 9237 C CA . GLY D 1 245 ? -10.263 48.171 4.295 1.00 40.71 224 GLY D CA 1
ATOM 9238 C C . GLY D 1 245 ? -11.734 48.531 4.408 1.00 41.00 224 GLY D C 1
ATOM 9239 O O . GLY D 1 245 ? -12.196 49.450 3.733 1.00 39.32 224 GLY D O 1
ATOM 9240 N N . ILE D 1 246 ? -12.476 47.823 5.258 1.00 36.55 225 ILE D N 1
ATOM 9241 C CA . ILE D 1 246 ? -13.883 48.157 5.467 1.00 37.47 225 ILE D CA 1
ATOM 9242 C C . ILE D 1 246 ? -14.011 49.447 6.272 1.00 35.12 225 ILE D C 1
ATOM 9243 O O . ILE D 1 246 ? -13.453 49.556 7.365 1.00 34.19 225 ILE D O 1
ATOM 9248 N N . ALA D 1 247 ? -14.740 50.421 5.737 1.00 31.91 226 ALA D N 1
ATOM 9249 C CA . ALA D 1 247 ? -14.928 51.700 6.427 1.00 32.20 226 ALA D CA 1
ATOM 9250 C C . ALA D 1 247 ? -15.662 51.495 7.747 1.00 32.64 226 ALA D C 1
ATOM 9251 O O . ALA D 1 247 ? -16.725 50.881 7.777 1.00 28.64 226 ALA D O 1
ATOM 9253 N N . TYR D 1 248 ? -15.112 52.015 8.840 1.00 30.83 227 TYR D N 1
ATOM 9254 C CA . TYR D 1 248 ? -15.801 51.883 10.122 1.00 31.06 227 TYR D CA 1
ATOM 9255 C C . TYR D 1 248 ? -15.596 53.062 11.053 1.00 31.37 227 TYR D C 1
ATOM 9256 O O . TYR D 1 248 ? -14.497 53.600 11.164 1.00 33.21 227 TYR D O 1
ATOM 9265 N N . PHE D 1 249 ? -16.676 53.461 11.715 1.00 25.97 228 PHE D N 1
ATOM 9266 C CA . PHE D 1 249 ? -16.631 54.549 12.680 1.00 30.90 228 PHE D CA 1
ATOM 9267 C C . PHE D 1 249 ? -17.215 54.054 13.993 1.00 30.27 228 PHE D C 1
ATOM 9268 O O . PHE D 1 249 ? -18.415 53.791 14.091 1.00 29.39 228 PHE D O 1
ATOM 9276 N N . THR D 1 250 ? -16.343 53.900 14.985 1.00 27.41 229 THR D N 1
ATOM 9277 C CA . THR D 1 250 ? -16.724 53.361 16.284 1.00 29.57 229 THR D CA 1
ATOM 9278 C C . THR D 1 250 ? -17.270 54.486 17.150 1.00 29.89 229 THR D C 1
ATOM 9279 O O . THR D 1 250 ? -17.262 55.650 16.741 1.00 26.15 229 THR D O 1
ATOM 9283 N N . MET D 1 251 ? -17.728 54.157 18.353 1.00 26.30 230 MET D N 1
ATOM 9284 C CA . MET D 1 251 ? -18.165 55.207 19.268 1.00 28.06 230 MET D CA 1
ATOM 9285 C C . MET D 1 251 ? -17.022 56.160 19.612 1.00 27.19 230 MET D C 1
ATOM 9286 O O . MET D 1 251 ? -17.255 57.335 19.915 1.00 28.32 230 MET D O 1
ATOM 9291 N N . LEU D 1 252 ? -15.788 55.670 19.533 1.00 26.77 231 LEU D N 1
ATOM 9292 C CA . LEU D 1 252 ? -14.621 56.523 19.776 1.00 28.44 231 LEU D CA 1
ATOM 9293 C C . LEU D 1 252 ? -14.572 57.599 18.693 1.00 28.70 231 LEU D C 1
ATOM 9294 O O . LEU D 1 252 ? -14.301 58.770 18.967 1.00 30.29 231 LEU D O 1
ATOM 9299 N N . ASP D 1 253 ? -14.833 57.187 17.458 1.00 28.29 232 ASP D N 1
ATOM 9300 C CA . ASP D 1 253 ? -14.845 58.115 16.335 1.00 30.09 232 ASP D CA 1
ATOM 9301 C C . ASP D 1 253 ? -15.990 59.118 16.453 1.00 26.31 232 ASP D C 1
ATOM 9302 O O . ASP D 1 253 ? -15.817 60.306 16.173 1.00 27.13 232 ASP D O 1
ATOM 9307 N N . VAL D 1 254 ? -17.161 58.634 16.865 1.00 27.34 233 VAL D N 1
ATOM 9308 C CA . VAL D 1 254 ? -18.311 59.510 17.067 1.00 25.18 233 VAL D CA 1
ATOM 9309 C C . VAL D 1 254 ? -17.991 60.562 18.127 1.00 25.44 233 VAL D C 1
ATOM 9310 O O . VAL D 1 254 ? -18.329 61.739 17.980 1.00 23.65 233 VAL D O 1
ATOM 9314 N N . ASP D 1 255 ? -17.335 60.124 19.197 1.00 22.74 234 ASP D N 1
ATOM 9315 C CA . ASP D 1 255 ? -16.897 61.026 20.259 1.00 27.15 234 ASP D CA 1
ATOM 9316 C C . ASP D 1 255 ? -15.939 62.089 19.740 1.00 28.26 234 ASP D C 1
ATOM 9317 O O . ASP D 1 255 ? -16.104 63.262 20.048 1.00 25.01 234 ASP D O 1
ATOM 9322 N N . ARG D 1 256 ? -14.938 61.677 18.964 1.00 25.49 235 ARG D N 1
ATOM 9323 C CA . ARG D 1 256 ? -13.895 62.615 18.535 1.00 28.12 235 ARG D CA 1
ATOM 9324 C C . ARG D 1 256 ? -14.321 63.487 17.354 1.00 27.70 235 ARG D C 1
ATOM 9325 O O . ARG D 1 256 ? -13.995 64.679 17.300 1.00 29.75 235 ARG D O 1
ATOM 9333 N N . MET D 1 257 ? -15.052 62.888 16.418 1.00 26.51 236 MET D N 1
ATOM 9334 C CA . MET D 1 257 ? -15.460 63.570 15.192 1.00 26.74 236 MET D CA 1
ATOM 9335 C C . MET D 1 257 ? -16.821 64.258 15.294 1.00 29.53 236 MET D C 1
ATOM 9336 O O . MET D 1 257 ? -17.069 65.243 14.598 1.00 27.45 236 MET D O 1
ATOM 9341 N N . GLY D 1 258 ? -17.703 63.736 16.148 1.00 27.75 237 GLY D N 1
ATOM 9342 C CA . GLY D 1 258 ? -19.100 64.154 16.153 1.00 25.27 237 GLY D CA 1
ATOM 9343 C C . GLY D 1 258 ? -19.886 63.366 15.109 1.00 28.81 237 GLY D C 1
ATOM 9344 O O . GLY D 1 258 ? -19.339 62.997 14.071 1.00 25.14 237 GLY D O 1
ATOM 9345 N N . ILE D 1 259 ? -21.164 63.091 15.375 1.00 27.03 238 ILE D N 1
ATOM 9346 C CA . ILE D 1 259 ? -21.948 62.242 14.472 1.00 23.93 238 ILE D CA 1
ATOM 9347 C C . ILE D 1 259 ? -22.152 62.862 13.081 1.00 29.66 238 ILE D C 1
ATOM 9348 O O . ILE D 1 259 ? -22.274 62.141 12.086 1.00 26.47 238 ILE D O 1
ATOM 9353 N N . GLU D 1 260 ? -22.188 64.190 13.002 1.00 28.10 239 GLU D N 1
ATOM 9354 C CA . GLU D 1 260 ? -22.365 64.846 11.702 1.00 30.95 239 GLU D CA 1
ATOM 9355 C C . GLU D 1 260 ? -21.241 64.469 10.737 1.00 28.71 239 GLU D C 1
ATOM 9356 O O . GLU D 1 260 ? -21.492 64.088 9.586 1.00 27.48 239 GLU D O 1
ATOM 9362 N N . ALA D 1 261 ? -19.999 64.579 11.205 1.00 25.64 240 ALA D N 1
ATOM 9363 C CA . ALA D 1 261 ? -18.848 64.239 10.367 1.00 26.00 240 ALA D CA 1
ATOM 9364 C C . ALA D 1 261 ? -18.818 62.744 10.083 1.00 29.48 240 ALA D C 1
ATOM 9365 O O . ALA D 1 261 ? -18.484 62.322 8.980 1.00 26.99 240 ALA D O 1
ATOM 9367 N N . VAL D 1 262 ? -19.169 61.932 11.078 1.00 28.35 241 VAL D N 1
ATOM 9368 C CA . VAL D 1 262 ? -19.183 60.483 10.865 1.00 26.31 241 VAL D CA 1
ATOM 9369 C C . VAL D 1 262 ? -20.140 60.082 9.741 1.00 27.85 241 VAL D C 1
ATOM 9370 O O . VAL D 1 262 ? -19.779 59.291 8.861 1.00 29.05 241 VAL D O 1
ATOM 9374 N N . ILE D 1 263 ? -21.357 60.618 9.776 1.00 27.85 242 ILE D N 1
ATOM 9375 C CA . ILE D 1 263 ? -22.348 60.303 8.747 1.00 27.85 242 ILE D CA 1
ATOM 9376 C C . ILE D 1 263 ? -21.823 60.712 7.377 1.00 32.28 242 ILE D C 1
ATOM 9377 O O . ILE D 1 263 ? -21.883 59.946 6.408 1.00 28.33 242 ILE D O 1
ATOM 9382 N N . LYS D 1 264 ? -21.292 61.926 7.306 1.00 28.15 243 LYS D N 1
ATOM 9383 C CA . LYS D 1 264 ? -20.761 62.434 6.051 1.00 32.17 243 LYS D CA 1
ATOM 9384 C C . LYS D 1 264 ? -19.616 61.571 5.512 1.00 33.04 243 LYS D C 1
ATOM 9385 O O . LYS D 1 264 ? -19.569 61.289 4.312 1.00 31.14 243 LYS D O 1
ATOM 9391 N N . GLU D 1 265 ? -18.702 61.144 6.383 1.00 30.46 244 GLU D N 1
ATOM 9392 C CA . GLU D 1 265 ? -17.561 60.335 5.938 1.00 31.71 244 GLU D CA 1
ATOM 9393 C C . GLU D 1 265 ? -17.989 58.920 5.555 1.00 34.14 244 GLU D C 1
ATOM 9394 O O . GLU D 1 265 ? -17.395 58.293 4.668 1.00 31.09 244 GLU D O 1
ATOM 9400 N N . ALA D 1 266 ? -19.018 58.419 6.234 1.00 32.71 245 ALA D N 1
ATOM 9401 C CA . ALA D 1 266 ? -19.553 57.092 5.949 1.00 32.32 245 ALA D CA 1
ATOM 9402 C C . ALA D 1 266 ? -20.194 57.074 4.570 1.00 32.93 245 ALA D C 1
ATOM 9403 O O . ALA D 1 266 ? -19.926 56.181 3.771 1.00 33.53 245 ALA D O 1
ATOM 9405 N N . LEU D 1 267 ? -21.038 58.069 4.298 1.00 32.34 246 LEU D N 1
ATOM 9406 C CA . LEU D 1 267 ? -21.683 58.200 2.992 1.00 31.98 246 LEU D CA 1
ATOM 9407 C C . LEU D 1 267 ? -20.655 58.453 1.900 1.00 36.49 246 LEU D C 1
ATOM 9408 O O . LEU D 1 267 ? -20.787 57.959 0.779 1.00 36.42 246 LEU D O 1
ATOM 9413 N N . LEU D 1 268 ? -19.631 59.231 2.234 1.00 29.95 247 LEU D N 1
ATOM 9414 C CA . LEU D 1 268 ? -18.519 59.474 1.323 1.00 34.14 247 LEU D CA 1
ATOM 9415 C C . LEU D 1 268 ? -17.812 58.170 0.936 1.00 38.86 247 LEU D C 1
ATOM 9416 O O . LEU D 1 268 ? -17.475 57.952 -0.233 1.00 38.19 247 LEU D O 1
ATOM 9421 N N . ALA D 1 269 ? -17.587 57.303 1.920 1.00 32.92 248 ALA D N 1
ATOM 9422 C CA . ALA D 1 269 ? -16.792 56.096 1.694 1.00 36.40 248 ALA D CA 1
ATOM 9423 C C . ALA D 1 269 ? -17.473 55.053 0.798 1.00 35.27 248 ALA D C 1
ATOM 9424 O O . ALA D 1 269 ? -16.814 54.422 -0.025 1.00 35.93 248 ALA D O 1
ATOM 9426 N N . VAL D 1 270 ? -18.782 54.868 0.948 1.00 34.47 249 VAL D N 1
ATOM 9427 C CA . VAL D 1 270 ? -19.461 53.816 0.189 1.00 32.96 249 VAL D CA 1
ATOM 9428 C C . VAL D 1 270 ? -20.484 54.308 -0.839 1.00 36.72 249 VAL D C 1
ATOM 9429 O O . VAL D 1 270 ? -21.002 53.510 -1.626 1.00 34.66 249 VAL D O 1
ATOM 9433 N N . ASN D 1 271 ? -20.774 55.607 -0.832 1.00 31.48 250 ASN D N 1
ATOM 9434 C CA . ASN D 1 271 ? -21.759 56.176 -1.755 1.00 34.90 250 ASN D CA 1
ATOM 9435 C C . ASN D 1 271 ? -21.428 57.635 -2.096 1.00 36.37 250 ASN D C 1
ATOM 9436 O O . ASN D 1 271 ? -22.242 58.534 -1.867 1.00 32.33 250 ASN D O 1
ATOM 9441 N N . PRO D 1 272 ? -20.224 57.860 -2.650 1.00 36.09 251 PRO D N 1
ATOM 9442 C CA . PRO D 1 272 ? -19.579 59.162 -2.874 1.00 38.78 251 PRO D CA 1
ATOM 9443 C C . PRO D 1 272 ? -20.461 60.208 -3.547 1.00 39.20 251 PRO D C 1
ATOM 9444 O O . PRO D 1 272 ? -20.422 61.380 -3.158 1.00 43.53 251 PRO D O 1
ATOM 9448 N N . ARG D 1 273 ? -21.227 59.791 -4.549 1.00 38.59 252 ARG D N 1
ATOM 9449 C CA . ARG D 1 273 ? -22.022 60.720 -5.352 1.00 36.26 252 ARG D CA 1
ATOM 9450 C C . ARG D 1 273 ? -23.497 60.349 -5.317 1.00 36.65 252 ARG D C 1
ATOM 9451 O O . ARG D 1 273 ? -24.263 60.710 -6.214 1.00 34.52 252 ARG D O 1
ATOM 9459 N N . LEU D 1 274 ? -23.891 59.632 -4.268 1.00 34.44 253 LEU D N 1
ATOM 9460 C CA . LEU D 1 274 ? -25.279 59.234 -4.088 1.00 33.51 253 LEU D CA 1
ATOM 9461 C C . LEU D 1 274 ? -25.800 58.504 -5.331 1.00 37.28 253 LEU D C 1
ATOM 9462 O O . LEU D 1 274 ? -26.961 58.658 -5.717 1.00 37.45 253 LEU D O 1
ATOM 9467 N N . GLU D 1 275 ? -24.924 57.710 -5.945 1.00 34.25 254 GLU D N 1
ATOM 9468 C CA . GLU D 1 275 ? -25.265 56.919 -7.126 1.00 41.33 254 GLU D CA 1
ATOM 9469 C C . GLU D 1 275 ? -25.914 55.579 -6.759 1.00 41.67 254 GLU D C 1
ATOM 9470 O O . GLU D 1 275 ? -26.689 55.022 -7.541 1.00 43.71 254 GLU D O 1
ATOM 9476 N N . LYS D 1 276 ? -25.591 55.065 -5.575 1.00 36.26 255 LYS D N 1
ATOM 9477 C CA . LYS D 1 276 ? -25.985 53.707 -5.201 1.00 36.42 255 LYS D CA 1
ATOM 9478 C C . LYS D 1 276 ? -27.208 53.641 -4.292 1.00 36.41 255 LYS D C 1
ATOM 9479 O O . LYS D 1 276 ? -27.384 54.482 -3.404 1.00 32.73 255 LYS D O 1
ATOM 9485 N N . ALA D 1 277 ? -28.039 52.624 -4.509 1.00 36.18 256 ALA D N 1
ATOM 9486 C CA . ALA D 1 277 ? -29.119 52.311 -3.578 1.00 37.08 256 ALA D CA 1
ATOM 9487 C C . ALA D 1 277 ? -28.511 51.996 -2.212 1.00 34.14 256 ALA D C 1
ATOM 9488 O O . ALA D 1 277 ? -27.420 51.430 -2.124 1.00 32.93 256 ALA D O 1
ATOM 9490 N N . ILE D 1 278 ? -29.210 52.371 -1.147 1.00 33.82 257 ILE D N 1
ATOM 9491 C CA . ILE D 1 278 ? -28.687 52.166 0.195 1.00 29.83 257 ILE D CA 1
ATOM 9492 C C . ILE D 1 278 ? -29.457 51.102 0.983 1.00 32.63 257 ILE D C 1
ATOM 9493 O O . ILE D 1 278 ? -30.687 51.157 1.093 1.00 30.65 257 ILE D O 1
ATOM 9498 N N . HIS D 1 279 ? -28.716 50.138 1.523 1.00 32.12 258 HIS D N 1
ATOM 9499 C CA . HIS D 1 279 ? -29.273 49.159 2.451 1.00 32.54 258 HIS D CA 1
ATOM 9500 C C . HIS D 1 279 ? -28.866 49.580 3.857 1.00 31.23 258 HIS D C 1
ATOM 9501 O O . HIS D 1 279 ? -27.709 49.415 4.245 1.00 28.75 258 HIS D O 1
ATOM 9508 N N . LEU D 1 280 ? -29.805 50.152 4.603 1.00 31.05 259 LEU D N 1
ATOM 9509 C CA . LEU D 1 280 ? -29.525 50.592 5.965 1.00 33.03 259 LEU D CA 1
ATOM 9510 C C . LEU D 1 280 ? -29.856 49.466 6.942 1.00 32.73 259 LEU D C 1
ATOM 9511 O O . LEU D 1 280 ? -31.024 49.124 7.111 1.00 31.31 259 LEU D O 1
ATOM 9516 N N . SER D 1 281 ? -28.835 48.900 7.582 1.00 31.07 260 SER D N 1
ATOM 9517 C CA . SER D 1 281 ? -29.039 47.806 8.534 1.00 31.56 260 SER D CA 1
ATOM 9518 C C . SER D 1 281 ? -28.801 48.320 9.948 1.00 30.69 260 SER D C 1
ATOM 9519 O O . SER D 1 281 ? -27.654 48.522 10.363 1.00 28.85 260 SER D O 1
ATOM 9522 N N . PHE D 1 282 ? -29.896 48.529 10.674 1.00 30.51 261 PHE D N 1
ATOM 9523 C CA . PHE D 1 282 ? -29.866 49.198 11.971 1.00 28.69 261 PHE D CA 1
ATOM 9524 C C . PHE D 1 282 ? -30.168 48.207 13.089 1.00 32.88 261 PHE D C 1
ATOM 9525 O O . PHE D 1 282 ? -31.304 47.766 13.236 1.00 29.58 261 PHE D O 1
ATOM 9533 N N . ASP D 1 283 ? -29.143 47.844 13.856 1.00 28.67 262 ASP D N 1
ATOM 9534 C CA . ASP D 1 283 ? -29.325 47.027 15.053 1.00 30.78 262 ASP D CA 1
ATOM 9535 C C . ASP D 1 283 ? -29.732 47.959 16.188 1.00 31.09 262 ASP D C 1
ATOM 9536 O O . ASP D 1 283 ? -29.002 48.893 16.518 1.00 30.63 262 ASP D O 1
ATOM 9541 N N . ILE D 1 284 ? -30.901 47.724 16.778 1.00 29.40 263 ILE D N 1
ATOM 9542 C CA . ILE D 1 284 ? -31.391 48.609 17.832 1.00 27.32 263 ILE D CA 1
ATOM 9543 C C . ILE D 1 284 ? -30.359 48.761 18.955 1.00 26.90 263 ILE D C 1
ATOM 9544 O O . ILE D 1 284 ? -30.357 49.768 19.670 1.00 29.39 263 ILE D O 1
ATOM 9549 N N . ASP D 1 285 ? -29.483 47.771 19.101 1.00 26.56 264 ASP D N 1
ATOM 9550 C CA . ASP D 1 285 ? -28.491 47.809 20.171 1.00 26.72 264 ASP D CA 1
ATOM 9551 C C . ASP D 1 285 ? -27.315 48.746 19.871 1.00 30.49 264 ASP D C 1
ATOM 9552 O O . ASP D 1 285 ? -26.413 48.906 20.699 1.00 27.81 264 ASP D O 1
ATOM 9557 N N . ALA D 1 286 ? -27.341 49.375 18.696 1.00 28.97 265 ALA D N 1
ATOM 9558 C CA . ALA D 1 286 ? -26.432 50.491 18.418 1.00 28.23 265 ALA D CA 1
ATOM 9559 C C . ALA D 1 286 ? -26.764 51.670 19.334 1.00 25.58 265 ALA D C 1
ATOM 9560 O O . ALA D 1 286 ? -25.881 52.443 19.716 1.00 27.91 265 ALA D O 1
ATOM 9562 N N . LEU D 1 287 ? -28.041 51.799 19.684 1.00 26.94 266 LEU D N 1
ATOM 9563 C CA . LEU D 1 287 ? -28.498 52.869 20.570 1.00 24.25 266 LEU D CA 1
ATOM 9564 C C . LEU D 1 287 ? -28.124 52.535 22.013 1.00 29.98 266 LEU D C 1
ATOM 9565 O O . LEU D 1 287 ? -27.988 51.362 22.370 1.00 28.56 266 LEU D O 1
ATOM 9570 N N . ASP D 1 288 ? -27.972 53.560 22.845 1.00 28.82 267 ASP D N 1
ATOM 9571 C CA . ASP D 1 288 ? -27.617 53.345 24.245 1.00 27.21 267 ASP D CA 1
ATOM 9572 C C . ASP D 1 288 ? -28.735 52.592 24.974 1.00 31.08 267 ASP D C 1
ATOM 9573 O O . ASP D 1 288 ? -29.918 52.858 24.752 1.00 28.43 267 ASP D O 1
ATOM 9578 N N . PRO D 1 289 ? -28.359 51.651 25.852 1.00 27.03 268 PRO D N 1
ATOM 9579 C CA . PRO D 1 289 ? -29.329 50.879 26.640 1.00 28.45 268 PRO D CA 1
ATOM 9580 C C . PRO D 1 289 ? -30.323 51.743 27.427 1.00 31.46 268 PRO D C 1
ATOM 9581 O O . PRO D 1 289 ? -31.384 51.245 27.810 1.00 31.45 268 PRO D O 1
ATOM 9585 N N . LEU D 1 290 ? -29.992 53.006 27.681 1.00 28.84 269 LEU D N 1
ATOM 9586 C CA . LEU D 1 290 ? -30.926 53.895 28.379 1.00 28.79 269 LEU D CA 1
ATOM 9587 C C . LEU D 1 290 ? -32.150 54.220 27.523 1.00 32.09 269 LEU D C 1
ATOM 9588 O O . LEU D 1 290 ? -33.201 54.612 28.041 1.00 27.87 269 LEU D O 1
ATOM 9593 N N . VAL D 1 291 ? -32.012 54.065 26.212 1.00 29.09 270 VAL D N 1
ATOM 9594 C CA . VAL D 1 291 ? -33.119 54.354 25.313 1.00 31.19 270 VAL D CA 1
ATOM 9595 C C . VAL D 1 291 ? -33.613 53.109 24.562 1.00 25.70 270 VAL D C 1
ATOM 9596 O O . VAL D 1 291 ? -34.718 53.108 24.013 1.00 28.07 270 VAL D O 1
ATOM 9600 N N . ALA D 1 292 ? -32.803 52.053 24.543 1.00 25.11 271 ALA D N 1
ATOM 9601 C CA . ALA D 1 292 ? -33.211 50.797 23.896 1.00 26.89 271 ALA D CA 1
ATOM 9602 C C . ALA D 1 292 ? -32.790 49.570 24.717 1.00 27.67 271 ALA D C 1
ATOM 9603 O O . ALA D 1 292 ? -31.961 48.764 24.277 1.00 28.51 271 ALA D O 1
ATOM 9605 N N . PRO D 1 293 ? -33.362 49.427 25.919 1.00 28.03 272 PRO D N 1
ATOM 9606 C CA . PRO D 1 293 ? -32.933 48.393 26.872 1.00 29.41 272 PRO D CA 1
ATOM 9607 C C . PRO D 1 293 ? -33.364 46.986 26.484 1.00 29.96 272 PRO D C 1
ATOM 9608 O O . PRO D 1 293 ? -32.707 46.027 26.889 1.00 27.01 272 PRO D O 1
ATOM 9612 N N . SER D 1 294 ? -34.463 46.867 25.743 1.00 30.01 273 SER D N 1
ATOM 9613 C CA . SER D 1 294 ? -35.043 45.559 25.443 1.00 32.18 273 SER D CA 1
ATOM 9614 C C . SER D 1 294 ? -34.408 44.944 24.201 1.00 29.75 273 SER D C 1
ATOM 9615 O O . SER D 1 294 ? -35.005 44.899 23.124 1.00 28.19 273 SER D O 1
ATOM 9618 N N . THR D 1 295 ? -33.180 44.473 24.373 1.00 27.87 274 THR D N 1
ATOM 9619 C CA . THR D 1 295 ? -32.425 43.877 23.288 1.00 29.43 274 THR D CA 1
ATOM 9620 C C . THR D 1 295 ? -31.404 42.913 23.892 1.00 32.02 274 THR D C 1
ATOM 9621 O O . THR D 1 295 ? -30.949 43.111 25.022 1.00 32.64 274 THR D O 1
ATOM 9625 N N . GLY D 1 296 ? -31.059 41.868 23.148 1.00 32.25 275 GLY D N 1
ATOM 9626 C CA . GLY D 1 296 ? -30.326 40.739 23.706 1.00 33.35 275 GLY D CA 1
ATOM 9627 C C . GLY D 1 296 ? -28.888 40.988 24.115 1.00 34.87 275 GLY D C 1
ATOM 9628 O O . GLY D 1 296 ? -28.409 40.431 25.106 1.00 31.21 275 GLY D O 1
ATOM 9629 N N . THR D 1 297 ? -28.182 41.812 23.349 1.00 30.61 276 THR D N 1
ATOM 9630 C CA . THR D 1 297 ? -26.784 42.091 23.652 1.00 28.84 276 THR D CA 1
ATOM 9631 C C . THR D 1 297 ? -26.524 43.596 23.819 1.00 35.38 276 THR D C 1
ATOM 9632 O O . THR D 1 297 ? -25.946 44.237 22.940 1.00 33.62 276 THR D O 1
ATOM 9636 N N . ALA D 1 298 ? -26.942 44.144 24.961 1.00 31.43 277 ALA D N 1
ATOM 9637 C CA . ALA D 1 298 ? -26.844 45.577 25.217 1.00 31.83 277 ALA D CA 1
ATOM 9638 C C . ALA D 1 298 ? -25.422 45.943 25.611 1.00 32.62 277 ALA D C 1
ATOM 9639 O O . ALA D 1 298 ? -24.766 45.197 26.339 1.00 30.95 277 ALA D O 1
ATOM 9641 N N . VAL D 1 299 ? -24.943 47.086 25.125 1.00 30.15 278 VAL D N 1
ATOM 9642 C CA . VAL D 1 299 ? -23.607 47.569 25.474 1.00 30.35 278 VAL D CA 1
ATOM 9643 C C . VAL D 1 299 ? -23.671 49.051 25.819 1.00 30.17 278 VAL D C 1
ATOM 9644 O O . VAL D 1 299 ? -24.120 49.857 25.003 1.00 27.81 278 VAL D O 1
ATOM 9648 N N . PRO D 1 300 ? -23.229 49.413 27.035 1.00 28.45 279 PRO D N 1
ATOM 9649 C CA . PRO D 1 300 ? -23.330 50.798 27.505 1.00 30.08 279 PRO D CA 1
ATOM 9650 C C . PRO D 1 300 ? -22.535 51.736 26.609 1.00 30.84 279 PRO D C 1
ATOM 9651 O O . PRO D 1 300 ? -21.673 51.275 25.854 1.00 26.64 279 PRO D O 1
ATOM 9655 N N . GLY D 1 301 ? -22.829 53.030 26.697 1.00 31.79 280 GLY D N 1
ATOM 9656 C CA . GLY D 1 301 ? -22.090 54.041 25.959 1.00 28.94 280 GLY D CA 1
ATOM 9657 C C . GLY D 1 301 ? -22.410 54.066 24.480 1.00 30.64 280 GLY D C 1
ATOM 9658 O O . GLY D 1 301 ? -21.515 54.230 23.649 1.00 27.33 280 GLY D O 1
ATOM 9659 N N . GLY D 1 302 ? -23.689 53.930 24.145 1.00 27.93 281 GLY D N 1
ATOM 9660 C CA . GLY D 1 302 ? -24.094 53.848 22.750 1.00 26.16 281 GLY D CA 1
ATOM 9661 C C . GLY D 1 302 ? -24.516 55.179 22.142 1.00 25.95 281 GLY D C 1
ATOM 9662 O O . GLY D 1 302 ? -24.360 56.237 22.757 1.00 25.39 281 GLY D O 1
ATOM 9663 N N . LEU D 1 303 ? -25.067 55.121 20.935 1.00 21.91 282 LEU D N 1
ATOM 9664 C CA . LEU D 1 303 ? -25.596 56.316 20.286 1.00 28.17 282 LEU D CA 1
ATOM 9665 C C . LEU D 1 303 ? -26.777 56.832 21.084 1.00 26.73 282 LEU D C 1
ATOM 9666 O O . LEU D 1 303 ? -27.579 56.044 21.579 1.00 25.99 282 LEU D O 1
ATOM 9671 N N . THR D 1 304 ? -26.902 58.151 21.205 1.00 25.92 283 THR D N 1
ATOM 9672 C CA . THR D 1 304 ? -28.112 58.722 21.782 1.00 23.80 283 THR D CA 1
ATOM 9673 C C . THR D 1 304 ? -29.218 58.570 20.754 1.00 27.48 283 THR D C 1
ATOM 9674 O O . THR D 1 304 ? -28.945 58.304 19.575 1.00 27.02 283 THR D O 1
ATOM 9678 N N . LEU D 1 305 ? -30.465 58.742 21.180 1.00 23.08 284 LEU D N 1
ATOM 9679 C CA . LEU D 1 305 ? -31.561 58.680 20.218 1.00 27.98 284 LEU D CA 1
ATOM 9680 C C . LEU D 1 305 ? -31.343 59.755 19.143 1.00 28.19 284 LEU D C 1
ATOM 9681 O O . LEU D 1 305 ? -31.471 59.494 17.945 1.00 24.39 284 LEU D O 1
ATOM 9686 N N . ARG D 1 306 ? -30.992 60.961 19.579 1.00 26.71 285 ARG D N 1
ATOM 9687 C CA . ARG D 1 306 ? -30.719 62.054 18.640 1.00 28.41 285 ARG D CA 1
ATOM 9688 C C . ARG D 1 306 ? -29.669 61.673 17.586 1.00 27.69 285 ARG D C 1
ATOM 9689 O O . ARG D 1 306 ? -29.874 61.885 16.382 1.00 28.71 285 ARG D O 1
ATOM 9697 N N . GLU D 1 307 ? -28.555 61.091 18.020 1.00 27.60 286 GLU D N 1
ATOM 9698 C CA . GLU D 1 307 ? -27.536 60.660 17.056 1.00 24.47 286 GLU D CA 1
ATOM 9699 C C . GLU D 1 307 ? -28.112 59.631 16.078 1.00 29.73 286 GLU D C 1
ATOM 9700 O O . GLU D 1 307 ? -27.876 59.703 14.864 1.00 25.89 286 GLU D O 1
ATOM 9706 N N . GLY D 1 308 ? -28.875 58.675 16.600 1.00 26.29 287 GLY D N 1
ATOM 9707 C CA . GLY D 1 308 ? -29.513 57.685 15.740 1.00 26.66 287 GLY D CA 1
ATOM 9708 C C . GLY D 1 308 ? -30.462 58.336 14.743 1.00 29.01 287 GLY D C 1
ATOM 9709 O O . GLY D 1 308 ? -30.531 57.940 13.573 1.00 27.97 287 GLY D O 1
ATOM 9710 N N . LEU D 1 309 ? -31.199 59.343 15.204 1.00 27.20 288 LEU D N 1
ATOM 9711 C CA . LEU D 1 309 ? -32.101 60.086 14.326 1.00 27.16 288 LEU D CA 1
ATOM 9712 C C . LEU D 1 309 ? -31.338 60.790 13.205 1.00 29.63 288 LEU D C 1
ATOM 9713 O O . LEU D 1 309 ? -31.812 60.837 12.065 1.00 26.49 288 LEU D O 1
ATOM 9718 N N . ARG D 1 310 ? -30.166 61.337 13.531 1.00 27.60 289 ARG D N 1
ATOM 9719 C CA . ARG D 1 310 ? -29.377 62.084 12.546 1.00 28.94 289 ARG D CA 1
ATOM 9720 C C . ARG D 1 310 ? -28.911 61.167 11.426 1.00 28.16 289 ARG D C 1
ATOM 9721 O O . ARG D 1 310 ? -28.984 61.533 10.252 1.00 28.31 289 ARG D O 1
ATOM 9729 N N . ILE D 1 311 ? -28.427 59.980 11.794 1.00 27.26 290 ILE D N 1
ATOM 9730 C CA . ILE D 1 311 ? -28.043 58.973 10.805 1.00 25.50 290 ILE D CA 1
ATOM 9731 C C . ILE D 1 311 ? -29.196 58.713 9.846 1.00 27.54 290 ILE D C 1
ATOM 9732 O O . ILE D 1 311 ? -29.026 58.741 8.627 1.00 29.70 290 ILE D O 1
ATOM 9737 N N . CYS D 1 312 ? -30.373 58.463 10.408 1.00 25.77 291 CYS D N 1
ATOM 9738 C CA . CYS D 1 312 ? -31.539 58.103 9.608 1.00 29.62 291 CYS D CA 1
ATOM 9739 C C . CYS D 1 312 ? -32.074 59.282 8.792 1.00 30.15 291 CYS D C 1
ATOM 9740 O O . CYS D 1 312 ? -32.499 59.108 7.648 1.00 26.45 291 CYS D O 1
ATOM 9743 N N . GLU D 1 313 ? -32.056 60.478 9.378 1.00 27.86 292 GLU D N 1
ATOM 9744 C CA . GLU D 1 313 ? -32.493 61.668 8.651 1.00 28.40 292 GLU D CA 1
ATOM 9745 C C . GLU D 1 313 ? -31.607 61.890 7.427 1.00 29.98 292 GLU D C 1
ATOM 9746 O O . GLU D 1 313 ? -32.113 62.135 6.322 1.00 30.39 292 GLU D O 1
ATOM 9752 N N . GLU D 1 314 ? -30.291 61.784 7.618 1.00 25.60 293 GLU D N 1
ATOM 9753 C CA . GLU D 1 314 ? -29.343 62.000 6.515 1.00 29.72 293 GLU D CA 1
ATOM 9754 C C . GLU D 1 314 ? -29.431 60.919 5.439 1.00 30.93 293 GLU D C 1
ATOM 9755 O O . GLU D 1 314 ? -29.400 61.228 4.247 1.00 27.91 293 GLU D O 1
ATOM 9761 N N . VAL D 1 315 ? -29.515 59.654 5.851 1.00 28.15 294 VAL D N 1
ATOM 9762 C CA . VAL D 1 315 ? -29.715 58.564 4.892 1.00 29.98 294 VAL D CA 1
ATOM 9763 C C . VAL D 1 315 ? -31.007 58.756 4.101 1.00 31.18 294 VAL D C 1
ATOM 9764 O O . VAL D 1 315 ? -31.037 58.569 2.878 1.00 31.33 294 VAL D O 1
ATOM 9768 N N . SER D 1 316 ? -32.075 59.133 4.799 1.00 29.35 295 SER D N 1
ATOM 9769 C CA . SER D 1 316 ? -33.357 59.330 4.145 1.00 30.97 295 SER D CA 1
ATOM 9770 C C . SER D 1 316 ? -33.227 60.420 3.084 1.00 33.03 295 SER D C 1
ATOM 9771 O O . SER D 1 316 ? -33.682 60.254 1.949 1.00 31.40 295 SER D O 1
ATOM 9774 N N . ALA D 1 317 ? -32.584 61.524 3.462 1.00 29.61 296 ALA D N 1
ATOM 9775 C CA . ALA D 1 317 ? -32.504 62.718 2.613 1.00 32.11 296 ALA D CA 1
ATOM 9776 C C . ALA D 1 317 ? -31.698 62.518 1.326 1.00 30.41 296 ALA D C 1
ATOM 9777 O O . ALA D 1 317 ? -31.817 63.311 0.389 1.00 31.08 296 ALA D O 1
ATOM 9779 N N . THR D 1 318 ? -30.879 61.470 1.270 1.00 32.54 297 THR D N 1
ATOM 9780 C CA . THR D 1 318 ? -30.136 61.173 0.044 1.00 30.42 297 THR D CA 1
ATOM 9781 C C . THR D 1 318 ? -31.079 60.829 -1.105 1.00 33.23 297 THR D C 1
ATOM 9782 O O . THR D 1 318 ? -30.695 60.901 -2.275 1.00 30.49 297 THR D O 1
ATOM 9786 N N . GLY D 1 319 ? -32.303 60.431 -0.760 1.00 33.62 298 GLY D N 1
ATOM 9787 C CA . GLY D 1 319 ? -33.262 59.955 -1.741 1.00 33.90 298 GLY D CA 1
ATOM 9788 C C . GLY D 1 319 ? -32.940 58.547 -2.222 1.00 34.64 298 GLY D C 1
ATOM 9789 O O . GLY D 1 319 ? -33.624 58.013 -3.095 1.00 34.12 298 GLY D O 1
ATOM 9790 N N . LYS D 1 320 ? -31.904 57.938 -1.646 1.00 30.44 299 LYS D N 1
ATOM 9791 C CA . LYS D 1 320 ? -31.441 56.619 -2.093 1.00 32.16 299 LYS D CA 1
ATOM 9792 C C . LYS D 1 320 ? -31.716 55.487 -1.100 1.00 33.43 299 LYS D C 1
ATOM 9793 O O . LYS D 1 320 ? -31.209 54.375 -1.278 1.00 33.49 299 LYS D O 1
ATOM 9799 N N . LEU D 1 321 ? -32.503 55.758 -0.059 1.00 31.14 300 LEU D N 1
ATOM 9800 C CA . LEU D 1 321 ? -32.858 54.698 0.883 1.00 31.99 300 LEU D CA 1
ATOM 9801 C C . LEU D 1 321 ? -33.711 53.674 0.149 1.00 34.97 300 LEU D C 1
ATOM 9802 O O . LEU D 1 321 ? -34.805 53.992 -0.309 1.00 35.39 300 LEU D O 1
ATOM 9807 N N . SER D 1 322 ? -33.198 52.453 0.042 1.00 34.18 301 SER D N 1
ATOM 9808 C CA . SER D 1 322 ? -33.849 51.399 -0.727 1.00 35.56 301 SER D CA 1
ATOM 9809 C C . SER D 1 322 ? -34.464 50.354 0.210 1.00 36.40 301 SER D C 1
ATOM 9810 O O . SER D 1 322 ? -35.626 49.970 0.065 1.00 37.34 301 SER D O 1
ATOM 9813 N N . VAL D 1 323 ? -33.667 49.898 1.167 1.00 35.28 302 VAL D N 1
ATOM 9814 C CA . VAL D 1 323 ? -34.140 49.026 2.231 1.00 33.53 302 VAL D CA 1
ATOM 9815 C C . VAL D 1 323 ? -33.597 49.537 3.565 1.00 33.70 302 VAL D C 1
ATOM 9816 O O . VAL D 1 323 ? -32.429 49.903 3.654 1.00 34.63 302 VAL D O 1
ATOM 9820 N N . VAL D 1 324 ? -34.439 49.568 4.596 1.00 32.54 303 VAL D N 1
ATOM 9821 C CA . VAL D 1 324 ? -33.948 49.727 5.967 1.00 31.46 303 VAL D CA 1
ATOM 9822 C C . VAL D 1 324 ? -34.506 48.603 6.835 1.00 34.33 303 VAL D C 1
ATOM 9823 O O . VAL D 1 324 ? -35.717 48.363 6.842 1.00 33.14 303 VAL D O 1
ATOM 9827 N N . GLU D 1 325 ? -33.631 47.907 7.554 1.00 27.96 304 GLU D N 1
ATOM 9828 C CA . GLU D 1 325 ? -34.087 46.852 8.464 1.00 33.54 304 GLU D CA 1
ATOM 9829 C C . GLU D 1 325 ? -33.708 47.196 9.899 1.00 33.34 304 GLU D C 1
ATOM 9830 O O . GLU D 1 325 ? -32.614 47.706 10.154 1.00 30.41 304 GLU D O 1
ATOM 9836 N N . LEU D 1 326 ? -34.627 46.948 10.829 1.00 30.96 305 LEU D N 1
ATOM 9837 C CA . LEU D 1 326 ? -34.383 47.222 12.242 1.00 29.73 305 LEU D CA 1
ATOM 9838 C C . LEU D 1 326 ? -34.355 45.894 12.981 1.00 33.56 305 LEU D C 1
ATOM 9839 O O . LEU D 1 326 ? -35.370 45.201 13.054 1.00 33.14 305 LEU D O 1
ATOM 9844 N N . ALA D 1 327 ? -33.192 45.535 13.514 1.00 31.38 306 ALA D N 1
ATOM 9845 C CA . ALA D 1 327 ? -33.000 44.213 14.097 1.00 31.38 306 ALA D CA 1
ATOM 9846 C C . ALA D 1 327 ? -32.834 44.201 15.621 1.00 33.60 306 ALA D C 1
ATOM 9847 O O . ALA D 1 327 ? -32.499 45.219 16.238 1.00 30.36 306 ALA D O 1
ATOM 9849 N N . GLU D 1 328 ? -33.100 43.034 16.210 1.00 29.63 307 GLU D N 1
ATOM 9850 C CA . GLU D 1 328 ? -32.777 42.744 17.610 1.00 32.52 307 GLU D CA 1
ATOM 9851 C C . GLU D 1 328 ? -33.719 43.333 18.669 1.00 30.45 307 GLU D C 1
ATOM 9852 O O . GLU D 1 328 ? -33.389 43.347 19.854 1.00 29.89 307 GLU D O 1
ATOM 9858 N N . LEU D 1 329 ? -34.887 43.810 18.261 1.00 28.84 308 LEU D N 1
ATOM 9859 C CA . LEU D 1 329 ? -35.906 44.147 19.243 1.00 28.97 308 LEU D CA 1
ATOM 9860 C C . LEU D 1 329 ? -36.294 42.858 19.973 1.00 31.96 308 LEU D C 1
ATOM 9861 O O . LEU D 1 329 ? -36.523 41.832 19.334 1.00 30.33 308 LEU D O 1
ATOM 9866 N N . ASN D 1 330 ? -36.355 42.900 21.300 1.00 32.94 309 ASN D N 1
ATOM 9867 C CA . ASN D 1 330 ? -36.847 41.747 22.052 1.00 31.41 309 ASN D CA 1
ATOM 9868 C C . ASN D 1 330 ? -37.721 42.184 23.218 1.00 29.89 309 ASN D C 1
ATOM 9869 O O . ASN D 1 330 ? -37.212 42.476 24.304 1.00 33.04 309 ASN D O 1
ATOM 9874 N N . PRO D 1 331 ? -39.043 42.238 22.982 1.00 29.57 310 PRO D N 1
ATOM 9875 C CA . PRO D 1 331 ? -40.092 42.702 23.900 1.00 32.76 310 PRO D CA 1
ATOM 9876 C C . PRO D 1 331 ? -40.211 41.814 25.139 1.00 34.17 310 PRO D C 1
ATOM 9877 O O . PRO D 1 331 ? -40.898 42.181 26.097 1.00 31.33 310 PRO D O 1
ATOM 9881 N N . LEU D 1 332 ? -39.554 40.659 25.120 1.00 33.73 311 LEU D N 1
ATOM 9882 C CA . LEU D 1 332 ? -39.566 39.774 26.278 1.00 33.07 311 LEU D CA 1
ATOM 9883 C C . LEU D 1 332 ? -38.406 40.060 27.228 1.00 37.21 311 LEU D C 1
ATOM 9884 O O . LEU D 1 332 ? -38.212 39.347 28.213 1.00 35.19 311 LEU D O 1
ATOM 9889 N N . LEU D 1 333 ? -37.634 41.103 26.934 1.00 32.24 312 LEU D N 1
ATOM 9890 C CA . LEU D 1 333 ? -36.544 41.508 27.819 1.00 32.23 312 LEU D CA 1
ATOM 9891 C C . LEU D 1 333 ? -36.857 42.842 28.490 1.00 33.52 312 LEU D C 1
ATOM 9892 O O . LEU D 1 333 ? -37.452 43.732 27.877 1.00 36.30 312 LEU D O 1
ATOM 9897 N N . GLY D 1 334 ? -36.451 42.975 29.749 1.00 31.42 313 GLY D N 1
ATOM 9898 C CA . GLY D 1 334 ? -36.646 44.206 30.488 1.00 37.86 313 GLY D CA 1
ATOM 9899 C C . GLY D 1 334 ? -38.045 44.359 31.057 1.00 35.45 313 GLY D C 1
ATOM 9900 O O . GLY D 1 334 ? -38.894 43.481 30.912 1.00 34.82 313 GLY D O 1
ATOM 9901 N N . SER D 1 335 ? -38.279 45.493 31.706 1.00 34.15 314 SER D N 1
ATOM 9902 C CA . SER D 1 335 ? -39.571 45.797 32.297 1.00 32.92 314 SER D CA 1
ATOM 9903 C C . SER D 1 335 ? -40.579 46.248 31.251 1.00 34.42 314 SER D C 1
ATOM 9904 O O . SER D 1 335 ? -40.241 46.463 30.080 1.00 34.40 314 SER D O 1
ATOM 9907 N N . GLN D 1 336 ? -41.824 46.412 31.681 1.00 32.22 315 GLN D N 1
ATOM 9908 C CA . GLN D 1 336 ? -42.838 46.961 30.795 1.00 36.33 315 GLN D CA 1
ATOM 9909 C C . GLN D 1 336 ? -42.365 48.302 30.230 1.00 34.59 315 GLN D C 1
ATOM 9910 O O . GLN D 1 336 ? -42.517 48.573 29.038 1.00 34.04 315 GLN D O 1
ATOM 9916 N N . GLU D 1 337 ? -41.791 49.132 31.097 1.00 31.80 316 GLU D N 1
ATOM 9917 C CA . GLU D 1 337 ? -41.311 50.457 30.693 1.00 35.27 316 GLU D CA 1
ATOM 9918 C C . GLU D 1 337 ? -40.103 50.368 29.750 1.00 33.90 316 GLU D C 1
ATOM 9919 O O . GLU D 1 337 ? -39.998 51.136 28.785 1.00 32.35 316 GLU D O 1
ATOM 9925 N N . ASP D 1 338 ? -39.193 49.438 30.033 1.00 31.98 317 ASP D N 1
ATOM 9926 C CA . ASP D 1 338 ? -38.055 49.202 29.143 1.00 31.54 317 ASP D CA 1
ATOM 9927 C C . ASP D 1 338 ? -38.563 48.937 27.731 1.00 33.30 317 ASP D C 1
ATOM 9928 O O . ASP D 1 338 ? -38.081 49.521 26.754 1.00 32.38 317 ASP D O 1
ATOM 9933 N N . VAL D 1 339 ? -39.551 48.053 27.632 1.00 31.28 318 VAL D N 1
ATOM 9934 C CA . VAL D 1 339 ? -40.124 47.710 26.336 1.00 32.58 318 VAL D CA 1
ATOM 9935 C C . VAL D 1 339 ? -40.759 48.926 25.655 1.00 33.98 318 VAL D C 1
ATOM 9936 O O . VAL D 1 339 ? -40.595 49.128 24.451 1.00 31.42 318 VAL D O 1
ATOM 9940 N N . LEU D 1 340 ? -41.489 49.730 26.422 1.00 32.10 319 LEU D N 1
ATOM 9941 C CA . LEU D 1 340 ? -42.117 50.920 25.856 1.00 33.09 319 LEU D CA 1
ATOM 9942 C C . LEU D 1 340 ? -41.064 51.889 25.326 1.00 33.22 319 LEU D C 1
ATOM 9943 O O . LEU D 1 340 ? -41.238 52.478 24.254 1.00 33.15 319 LEU D O 1
ATOM 9948 N N . LYS D 1 341 ? -39.979 52.052 26.080 1.00 28.96 320 LYS D N 1
ATOM 9949 C CA . LYS D 1 341 ? -38.871 52.897 25.652 1.00 32.48 320 LYS D CA 1
ATOM 9950 C C . LYS D 1 341 ? -38.290 52.362 24.352 1.00 31.05 320 LYS D C 1
ATOM 9951 O O . LYS D 1 341 ? -38.075 53.114 23.398 1.00 33.38 320 LYS D O 1
ATOM 9957 N N . THR D 1 342 ? -38.039 51.058 24.318 1.00 28.53 321 THR D N 1
ATOM 9958 C CA . THR D 1 342 ? -37.419 50.433 23.159 1.00 29.18 321 THR D CA 1
ATOM 9959 C C . THR D 1 342 ? -38.314 50.580 21.937 1.00 34.70 321 THR D C 1
ATOM 9960 O O . THR D 1 342 ? -37.838 50.888 20.839 1.00 32.25 321 THR D O 1
ATOM 9964 N N . GLN D 1 343 ? -39.614 50.380 22.145 1.00 32.58 322 GLN D N 1
ATOM 9965 C CA . GLN D 1 343 ? -40.618 50.536 21.097 1.00 31.79 322 GLN D CA 1
ATOM 9966 C C . GLN D 1 343 ? -40.648 51.966 20.551 1.00 32.54 322 GLN D C 1
ATOM 9967 O O . GLN D 1 343 ? -40.606 52.172 19.334 1.00 33.57 322 GLN D O 1
ATOM 9973 N N . SER D 1 344 ? -40.726 52.952 21.442 1.00 32.52 323 SER D N 1
ATOM 9974 C CA . SER D 1 344 ? -40.751 54.348 20.997 1.00 36.20 323 SER D CA 1
ATOM 9975 C C . SER D 1 344 ? -39.473 54.745 20.248 1.00 31.48 323 SER D C 1
ATOM 9976 O O . SER D 1 344 ? -39.541 55.437 19.232 1.00 32.77 323 SER D O 1
ATOM 9979 N N . SER D 1 345 ? -38.315 54.310 20.741 1.00 28.88 324 SER D N 1
ATOM 9980 C CA . SER D 1 345 ? -37.054 54.579 20.040 1.00 32.45 324 SER D CA 1
ATOM 9981 C C . SER D 1 345 ? -37.082 54.018 18.619 1.00 32.19 324 SER D C 1
ATOM 9982 O O . SER D 1 345 ? -36.667 54.683 17.657 1.00 30.45 324 SER D O 1
ATOM 9985 N N . ALA D 1 346 ? -37.575 52.790 18.497 1.00 29.14 325 ALA D N 1
ATOM 9986 C CA . ALA D 1 346 ? -37.660 52.111 17.209 1.00 28.14 325 ALA D CA 1
ATOM 9987 C C . ALA D 1 346 ? -38.597 52.846 16.257 1.00 29.72 325 ALA D C 1
ATOM 9988 O O . ALA D 1 346 ? -38.313 52.977 15.061 1.00 34.18 325 ALA D O 1
ATOM 9990 N N . VAL D 1 347 ? -39.720 53.316 16.789 1.00 31.44 326 VAL D N 1
ATOM 9991 C CA . VAL D 1 347 ? -40.710 54.017 15.983 1.00 32.53 326 VAL D CA 1
ATOM 9992 C C . VAL D 1 347 ? -40.161 55.355 15.479 1.00 34.51 326 VAL D C 1
ATOM 9993 O O . VAL D 1 347 ? -40.319 55.699 14.303 1.00 33.91 326 VAL D O 1
ATOM 9997 N N . HIS D 1 348 ? -39.521 56.107 16.372 1.00 29.13 327 HIS D N 1
ATOM 9998 C CA . HIS D 1 348 ? -38.923 57.380 15.989 1.00 32.08 327 HIS D CA 1
ATOM 9999 C C . HIS D 1 348 ? -37.871 57.168 14.907 1.00 33.60 327 HIS D C 1
ATOM 10000 O O . HIS D 1 348 ? -37.846 57.891 13.907 1.00 29.76 327 HIS D O 1
ATOM 10007 N N . ILE D 1 349 ? -37.016 56.167 15.113 1.00 29.90 328 ILE D N 1
ATOM 10008 C CA . ILE D 1 349 ? -35.979 55.803 14.146 1.00 32.72 328 ILE D CA 1
ATOM 10009 C C . ILE D 1 349 ? -36.550 55.446 12.765 1.00 32.55 328 ILE D C 1
ATOM 10010 O O . ILE D 1 349 ? -36.084 55.945 11.742 1.00 30.92 328 ILE D O 1
ATOM 10015 N N . LEU D 1 350 ? -37.560 54.583 12.733 1.00 32.13 329 LEU D N 1
ATOM 10016 C CA . LEU D 1 350 ? -38.153 54.168 11.460 1.00 32.47 329 LEU D CA 1
ATOM 10017 C C . LEU D 1 350 ? -38.869 55.324 10.746 1.00 32.25 329 LEU D C 1
ATOM 10018 O O . LEU D 1 350 ? -38.816 55.434 9.518 1.00 31.83 329 LEU D O 1
ATOM 10023 N N . ARG D 1 351 ? -39.526 56.191 11.517 1.00 33.94 330 ARG D N 1
ATOM 10024 C CA . ARG D 1 351 ? -40.217 57.347 10.946 1.00 35.08 330 ARG D CA 1
ATOM 10025 C C . ARG D 1 351 ? -39.240 58.285 10.250 1.00 36.17 330 ARG D C 1
ATOM 10026 O O . ARG D 1 351 ? -39.512 58.774 9.148 1.00 34.71 330 ARG D O 1
ATOM 10034 N N . ALA D 1 352 ? -38.116 58.548 10.911 1.00 33.42 331 ALA D N 1
ATOM 10035 C CA . ALA D 1 352 ? -37.083 59.396 10.332 1.00 34.81 331 ALA D CA 1
ATOM 10036 C C . ALA D 1 352 ? -36.584 58.795 9.023 1.00 31.02 331 ALA D C 1
ATOM 10037 O O . ALA D 1 352 ? -36.360 59.515 8.051 1.00 33.37 331 ALA D O 1
ATOM 10039 N N . CYS D 1 353 ? -36.413 57.474 8.999 1.00 31.01 332 CYS D N 1
ATOM 10040 C CA . CYS D 1 353 ? -35.948 56.788 7.792 1.00 30.04 332 CYS D CA 1
ATOM 10041 C C . CYS D 1 353 ? -36.862 57.072 6.607 1.00 34.26 332 CYS D C 1
ATOM 10042 O O . CYS D 1 353 ? -36.397 57.231 5.480 1.00 34.01 332 CYS D O 1
ATOM 10045 N N . LEU D 1 354 ? -38.165 57.129 6.865 1.00 29.61 333 LEU D N 1
ATOM 10046 C CA . LEU D 1 354 ? -39.129 57.358 5.793 1.00 34.73 333 LEU D CA 1
ATOM 10047 C C . LEU D 1 354 ? -39.288 58.839 5.458 1.00 34.15 333 LEU D C 1
ATOM 10048 O O . LEU D 1 354 ? -40.010 59.199 4.524 1.00 35.86 333 LEU D O 1
ATOM 10053 N N . GLY D 1 355 ? -38.626 59.697 6.228 1.00 31.73 334 GLY D N 1
ATOM 10054 C CA . GLY D 1 355 ? -38.609 61.114 5.916 1.00 35.07 334 GLY D CA 1
ATOM 10055 C C . GLY D 1 355 ? -39.270 62.054 6.910 1.00 35.82 334 GLY D C 1
ATOM 10056 O O . GLY D 1 355 ? -39.398 63.246 6.629 1.00 34.97 334 GLY D O 1
ATOM 10057 N N . HIS D 1 356 ? -39.684 61.552 8.070 1.00 37.00 335 HIS D N 1
ATOM 10058 C CA . HIS D 1 356 ? -40.235 62.455 9.079 1.00 35.28 335 HIS D CA 1
ATOM 10059 C C . HIS D 1 356 ? -39.183 63.462 9.542 1.00 38.40 335 HIS D C 1
ATOM 10060 O O . HIS D 1 356 ? -38.037 63.099 9.822 1.00 36.70 335 HIS D O 1
ATOM 10067 N N . CYS D 1 357 ? -39.595 64.725 9.621 1.00 38.31 336 CYS D N 1
ATOM 10068 C CA . CYS D 1 357 ? -38.718 65.846 9.947 1.00 40.22 336 CYS D CA 1
ATOM 10069 C C . CYS D 1 357 ? -39.052 66.388 11.334 1.00 42.62 336 CYS D C 1
ATOM 10070 O O . CYS D 1 357 ? -40.206 66.713 11.617 1.00 40.48 336 CYS D O 1
ATOM 10073 N N . ARG D 1 358 ? -38.043 66.479 12.196 1.00 43.31 337 ARG D N 1
ATOM 10074 C CA . ARG D 1 358 ? -38.232 67.009 13.547 1.00 42.52 337 ARG D CA 1
ATOM 10075 C C . ARG D 1 358 ? -38.473 68.510 13.525 1.00 42.19 337 ARG D C 1
ATOM 10076 O O . ARG D 1 358 ? -38.987 69.077 14.490 1.00 43.85 337 ARG D O 1
ATOM 10084 N N . SER D 1 359 ? -38.088 69.151 12.426 1.00 39.72 338 SER D N 1
ATOM 10085 C CA . SER D 1 359 ? -38.258 70.595 12.281 1.00 44.25 338 SER D CA 1
ATOM 10086 C C . SER D 1 359 ? -39.617 70.972 11.693 1.00 48.25 338 SER D C 1
ATOM 10087 O O . SER D 1 359 ? -39.856 72.131 11.339 1.00 46.18 338 SER D O 1
ATOM 10090 N N . GLY D 1 360 ? -40.504 69.986 11.592 1.00 43.99 339 GLY D N 1
ATOM 10091 C CA . GLY D 1 360 ? -41.876 70.235 11.194 1.00 44.72 339 GLY D CA 1
ATOM 10092 C C . GLY D 1 360 ? -42.161 69.989 9.725 1.00 44.54 339 GLY D C 1
ATOM 10093 O O . GLY D 1 360 ? -41.269 70.052 8.876 1.00 44.98 339 GLY D O 1
ATOM 10094 N N . HIS D 1 361 ? -43.423 69.697 9.432 1.00 44.76 340 HIS D N 1
ATOM 10095 C CA . HIS D 1 361 ? -43.890 69.545 8.061 1.00 48.20 340 HIS D CA 1
ATOM 10096 C C . HIS D 1 361 ? -44.990 70.559 7.779 1.00 45.95 340 HIS D C 1
ATOM 10097 O O . HIS D 1 361 ? -45.702 70.976 8.691 1.00 44.34 340 HIS D O 1
ATOM 10104 N N . LEU D 1 362 ? -45.126 70.956 6.518 1.00 49.08 341 LEU D N 1
ATOM 10105 C CA . LEU D 1 362 ? -46.195 71.872 6.122 1.00 48.58 341 LEU D CA 1
ATOM 10106 C C . LEU D 1 362 ? -47.510 71.114 5.950 1.00 49.99 341 LEU D C 1
ATOM 10107 O O . LEU D 1 362 ? -47.505 69.923 5.640 1.00 50.72 341 LEU D O 1
ATOM 10112 N N . PRO D 1 363 ? -48.642 71.805 6.156 1.00 50.30 342 PRO D N 1
ATOM 10113 C CA . PRO D 1 363 ? -49.969 71.207 5.970 1.00 52.59 342 PRO D CA 1
ATOM 10114 C C . PRO D 1 363 ? -50.214 70.864 4.505 1.00 61.20 342 PRO D C 1
ATOM 10115 O O . PRO D 1 363 ? -49.689 71.550 3.623 1.00 57.67 342 PRO D O 1
ATOM 10119 N N . PHE D 1 364 ? -50.999 69.822 4.246 1.00 63.39 343 PHE D N 1
ATOM 10120 C CA . PHE D 1 364 ? -51.361 69.476 2.877 1.00 68.62 343 PHE D CA 1
ATOM 10121 C C . PHE D 1 364 ? -52.370 70.481 2.331 1.00 65.80 343 PHE D C 1
ATOM 10122 O O . PHE D 1 364 ? -52.422 70.735 1.129 1.00 69.40 343 PHE D O 1
ATOM 10130 N N . LYS D 1 365 ? -53.167 71.054 3.224 0.70 65.59 344 LYS D N 1
ATOM 10131 C CA . LYS D 1 365 ? -54.070 72.136 2.856 0.70 69.17 344 LYS D CA 1
ATOM 10132 C C . LYS D 1 365 ? -54.192 73.134 4.002 0.70 66.49 344 LYS D C 1
ATOM 10133 O O . LYS D 1 365 ? -54.619 72.782 5.101 0.70 66.96 344 LYS D O 1
ATOM 10139 N N . VAL D 1 366 ? -53.809 74.379 3.739 0.70 64.96 345 VAL D N 1
ATOM 10140 C CA . VAL D 1 366 ? -53.843 75.423 4.755 0.70 66.32 345 VAL D CA 1
ATOM 10141 C C . VAL D 1 366 ? -55.270 75.860 5.059 0.70 69.47 345 VAL D C 1
ATOM 10142 O O . VAL D 1 366 ? -55.939 76.462 4.220 0.70 70.94 345 VAL D O 1
ATOM 10146 N N . ARG D 1 367 ? -55.731 75.556 6.267 0.70 69.78 346 ARG D N 1
ATOM 10147 C CA . ARG D 1 367 ? -57.071 75.943 6.686 0.70 71.47 346 ARG D CA 1
ATOM 10148 C C . ARG D 1 367 ? -57.147 77.454 6.885 0.70 74.83 346 ARG D C 1
ATOM 10149 O O . ARG D 1 367 ? -56.143 78.154 6.763 0.70 76.93 346 ARG D O 1
ATOM 10157 N N . ASN D 1 368 ? -58.341 77.954 7.187 0.70 78.25 347 ASN D N 1
ATOM 10158 C CA . ASN D 1 368 ? -58.552 79.386 7.371 0.70 78.91 347 ASN D CA 1
ATOM 10159 C C . ASN D 1 368 ? -59.985 79.688 7.780 0.70 80.59 347 ASN D C 1
ATOM 10160 O O . ASN D 1 368 ? -60.922 79.363 7.052 0.70 82.81 347 ASN D O 1
ATOM 10165 N N . LEU D 1 369 ? -60.160 80.319 8.937 0.70 78.18 348 LEU D N 1
ATOM 10166 C CA . LEU D 1 369 ? -61.503 80.600 9.435 0.70 78.85 348 LEU D CA 1
ATOM 10167 C C . LEU D 1 369 ? -62.244 81.627 8.583 0.70 78.37 348 LEU D C 1
ATOM 10168 O O . LEU D 1 369 ? -63.429 81.876 8.794 0.70 79.50 348 LEU D O 1
ATOM 10173 N N . THR D 1 370 ? -61.546 82.224 7.624 0.50 79.38 349 THR D N 1
ATOM 10174 C CA . THR D 1 370 ? -62.187 83.160 6.709 0.50 81.54 349 THR D CA 1
ATOM 10175 C C . THR D 1 370 ? -63.013 82.394 5.682 0.50 81.93 349 THR D C 1
ATOM 10176 O O . THR D 1 370 ? -64.072 82.853 5.256 0.50 81.76 349 THR D O 1
ATOM 10180 N N . ASP D 1 371 ? -62.527 81.219 5.295 0.50 81.67 350 ASP D N 1
ATOM 10181 C CA . ASP D 1 371 ? -63.247 80.370 4.354 0.50 82.99 350 ASP D CA 1
ATOM 10182 C C . ASP D 1 371 ? -64.286 79.518 5.076 0.50 81.55 350 ASP D C 1
ATOM 10183 O O . ASP D 1 371 ? -65.171 78.938 4.450 0.50 80.19 350 ASP D O 1
ATOM 10188 N N . GLN D 1 372 ? -64.167 79.445 6.398 0.50 80.35 351 GLN D N 1
ATOM 10189 C CA . GLN D 1 372 ? -65.131 78.722 7.217 0.50 79.10 351 GLN D CA 1
ATOM 10190 C C . GLN D 1 372 ? -66.284 79.637 7.601 0.50 78.57 351 GLN D C 1
ATOM 10191 O O . GLN D 1 372 ? -67.191 79.237 8.331 0.50 77.42 351 GLN D O 1
ATOM 10197 N N . GLY D 1 373 ? -66.237 80.872 7.114 0.75 78.13 352 GLY D N 1
ATOM 10198 C CA . GLY D 1 373 ? -67.281 81.840 7.391 0.75 78.01 352 GLY D CA 1
ATOM 10199 C C . GLY D 1 373 ? -67.367 82.223 8.856 0.75 76.50 352 GLY D C 1
ATOM 10200 O O . GLY D 1 373 ? -68.417 82.653 9.332 0.75 74.43 352 GLY D O 1
ATOM 10201 N N . ILE D 1 374 ? -66.261 82.065 9.575 0.75 75.33 353 ILE D N 1
ATOM 10202 C CA . ILE D 1 374 ? -66.209 82.444 10.981 0.75 72.84 353 ILE D CA 1
AT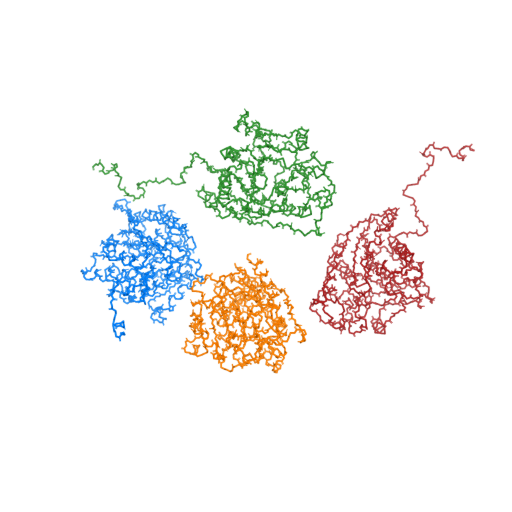OM 10203 C C . ILE D 1 374 ? -65.596 83.832 11.126 0.75 72.60 353 ILE D C 1
ATOM 10204 O O . ILE D 1 374 ? -64.661 84.180 10.405 0.75 74.26 353 ILE D O 1
ATOM 10209 N N . MET D 1 375 ? -66.131 84.627 12.048 0.75 69.65 354 MET D N 1
ATOM 10210 C CA . MET D 1 375 ? -65.625 85.977 12.270 0.75 70.77 354 MET D CA 1
ATOM 10211 C C . MET D 1 375 ? -64.401 85.975 13.178 0.75 69.01 354 MET D C 1
ATOM 10212 O O . MET D 1 375 ? -64.468 85.531 14.324 0.75 65.94 354 MET D O 1
ATOM 10217 N N . SER D 1 376 ? -63.286 86.480 12.661 0.75 69.25 355 SER D N 1
ATOM 10218 C CA . SER D 1 376 ? -62.055 86.557 13.434 0.75 68.23 355 SER D CA 1
ATOM 10219 C C . SER D 1 376 ? -62.081 87.772 14.348 0.75 68.05 355 SER D C 1
ATOM 10220 O O . SER D 1 376 ? -62.829 88.716 14.111 0.75 69.57 355 SER D O 1
ATOM 10223 N N . ARG D 1 377 ? -61.261 87.740 15.393 0.75 67.50 356 ARG D N 1
ATOM 10224 C CA . ARG D 1 377 ? -61.103 88.889 16.272 0.75 69.22 356 ARG D CA 1
ATOM 10225 C C . ARG D 1 377 ? -60.627 90.088 15.462 0.75 70.21 356 ARG D C 1
ATOM 10226 O O . ARG D 1 377 ? -61.123 91.203 15.631 0.75 69.50 356 ARG D O 1
ATOM 10234 N N . ALA D 1 378 ? -59.657 89.848 14.584 0.75 68.31 357 ALA D N 1
ATOM 10235 C CA . ALA D 1 378 ? -59.143 90.885 13.700 0.75 70.98 357 ALA D CA 1
ATOM 10236 C C . ALA D 1 378 ? -60.285 91.550 12.941 0.75 73.77 357 ALA D C 1
ATOM 10237 O O . ALA D 1 378 ? -60.312 92.770 12.785 0.75 74.76 357 ALA D O 1
ATOM 10239 N N . ALA D 1 379 ? -61.227 90.738 12.471 0.75 72.87 358 ALA D N 1
ATOM 10240 C CA . ALA D 1 379 ? -62.396 91.251 11.770 0.75 72.79 358 ALA D CA 1
ATOM 10241 C C . ALA D 1 379 ? -63.260 92.091 12.706 0.75 74.47 358 ALA D C 1
ATOM 10242 O O . ALA D 1 379 ? -63.669 93.199 12.363 0.75 75.79 358 ALA D O 1
ATOM 10244 N N . HIS D 1 380 ? -63.529 91.556 13.892 0.75 74.16 359 HIS D N 1
ATOM 10245 C CA . HIS D 1 380 ? -64.362 92.236 14.877 0.75 74.87 359 HIS D CA 1
ATOM 10246 C C . HIS D 1 380 ? -63.781 93.586 15.292 0.75 75.11 359 HIS D C 1
ATOM 10247 O O . HIS D 1 380 ? -64.509 94.477 15.730 0.75 75.49 359 HIS D O 1
ATOM 10254 N N . MET D 1 381 ? -62.468 93.731 15.155 0.50 74.61 360 MET D N 1
ATOM 10255 C CA . MET D 1 381 ? -61.790 94.955 15.565 0.50 76.26 360 MET D CA 1
ATOM 10256 C C . MET D 1 381 ? -61.456 95.841 14.367 0.50 77.29 360 MET D C 1
ATOM 10257 O O . MET D 1 381 ? -62.087 95.745 13.313 0.50 76.60 360 MET D O 1
#

B-factor: mean 29.31, std 13.55, range [7.9, 88.15]

Secondary structure (DSSP, 8-state):
--S-SEEEEEEE---TTSSSTTGGGHHHHHHTSSHHHHHHHTT-EEEEEEE-------TTTS--BTTBSSHHHHHHHHHHHHHHHHHHHHHH-----EEEEESSTTHHHHHHHHHHHH-TT-EEEEE-SS-----GGG-SS--GGG-TTTTTBGGGGGGSPP-GGGTT----B-GGGEEEEEE----HHHHHHHHHHT-EEEEHHHHHHH-HHHHHHHHHHHH-TTS-S-EEEEEEGGGB-TTT---SSS--SS-B-HHHHHHHHHHHHHTT-EEEEEEE---TTSS-HHHHHHHHHHHHHHHHHHTT--TT----SS---GGGGT---HHHHT-/--S-SEEEEEEE---SSSSSTTGGGHHHHHHTTTHHHHHHHTT-EEEEEEE-------GGGS--BTTBSSHHHHHHHHHHHHHHHHHHHHHH-----EEEEESSTTHHHHHHHHHHHH-TT-EEEEE-SS-----GGG-SS--GGG-TTTTTBGGGGGGSPP-GGGTT----B-GGGEEEEEE----HHHHHHHHHTT-EEEEHHHHHHH-HHHHHHHHHHHH-TTS-S-EEEEEEGGGB-TTT--SSSS--SS-B-HHHHHHHHHHHHHTT-EEEEEEE---TTSS-HHHHHHHHHHHHHHHHHHHT--TT----SS---GGGGT---HHHHT-/--S-SEEEEEEE---SSSSSTTGGGHHHHHHTTTHHHHHHHTT-EEEEEEE-------TTTS--BTTBSSHHHHHHHHHHHHHHHHHHHHHH-----EEEEESSGGGHHHHHHHHHHH-TT-EEEEE-SS-----GGG-SS--GGGSTTTTTBGGGGGGSPP-GGGTT----B-GGGEEEEEE----HHHHHHHHHTT-EEEEHHHHHHH-HHHHHHHHHHHH-TTS-S-EEEEEEGGGB-TTT---STT--SS-B-HHHHHHHHHHHHHTT-EEEEEEE---TTSS-HHHHHHHHHHHHHHHHHHTT--TT----SS---GGGGTPPPHHHH--/--S-SEEEEEEE---TTSSSTTGGGHHHHHHHTTHHHHHHHTT-EEEEEEE-------GGGS--BTTBSSHHHHHHHHHHHHHHHHHHHH---PEEEEESSGGGHHHHHHHHHHH-TT-EEEEE-SS-----GGG-SS--GGGSTTTTTBGGGTTSSPP-GGGTT----B-GGGEEEEEE----HHHHHHHHHTT-EEEEHHHHHHH-HHHHHHHHHHHH-TTS-S-EEEEEEGGGB-TTT---BTT--SS-B-HHHHHHHHHHHHHTT-EEEEEEE-B-TTSS-HHHHHHHHHHHHHHHHHHTT--TT----SS---TTTTTPPPHHHH-

CATH classification: 3.40.800.10

Radius of gyration: 40.78 Å; Cα contacts (8 Å, |Δi|>4): 2877; chains: 4; bounding box: 92×151×94 Å

Foldseek 3Di:
DFLAQEAEEEEEAADQLDDDPFQNCFVVLQVVDCLVVVLVVQRHHYHYPYYQDQQDDDCVVAPDDLLAGRVLSLLRRLQSLLVVLLVVLQVQVNGYAYEYEYDAQSNVLNNVNNNCVNFLLAAEEEQAQELLPDASNRDPNSRSSSRSLVLQEPVNVVRHDDDPSNVSSHRRDHLQRYEYEQYDDYDPVSVVVCVVRVRHYQYLVNCVVPNLVVVLLVRCCRRPVPLPHAYEYEHELLQEACVQQVQFDDHDHSHDHLVSLLVNLLVQQVSSRHHYYYYHGHGCVDDDVVNNVSNSVSVSSNVSSNSNDDPVDDDDPDDDDQVVVVDADPVNVVD/DFLAQEAEEEEEAADQLDDDPFQNCFVVLQVPDCLCVVCVQLNHHYHYPYYQDQQDDDCVVADDDLLAGRVLSLLRRLQSLLVVLLVVLQVQPNGYAYEYEYDQQSNVLNNVNNVCVNVLLAAEEEQAQELLPDASNRDPNNRNSSRSLVLQEPVNVVRHDDDPSNPPSHRRDHLQRYEYEQYNDYDPVSVVVNVVRVRHYQYLVNCVVPNLVVVLQVRCCRRPVPLPHAYEYEAELLQEACVQQVQFDDHDHSHDHLVSLLVNLLVQQVSSRHHYYYYHGHGLVDDDVVNNVSNSVSVSSNVSSNSHDDPVDDDDPDDDDQVVVVHQDPVNVVD/DFLAQEAEEEEEAADQLDDDPFQNCFVVLQVVDCLCVVCVVVRHHYHYPYYQDQQDDDCVVAPDDLLAGRVLSLLRRLQSLLVVLLVVLQVQVLHHAYEYETDAQSNVLNNVNNNCNSFLLAAEEEQAQELLPDASNRDPNSRSSSRSLVLAEPVNVVSHDDDPSCPVSHHRDHLQRYEYEQYDDYDPVSVVVCVVRVRHYAYLVNCVVVNLVVVLVVRCCRNPVPLPHAYEYEAELLQEACVQAVQFDDHDHSHHHLVSLLVNLLVQQVSSRHHYYYYHGGGCVDDDVVNNVSNSVSVSSNVSSNSPDDPVDDDDPDDDDPVVVVDQDPVNVVD/DFLAQEAEEEEEAADQLDDDPFQNCFVVLQVVDCLVVVCVVVNHHYHYPYYQDQQQDDCVVFPDDLLATSVLSLLVRLCSLLCVLLVVLQVLYAYEYEYDAQSNVLNNVNNNCVSFLLAAEEAQDQELLPDASNRDPNNRSSSRSLLLQEPVNVVRHDDDPSSPVRYRRDHLQRYEYEQHDDYDPVSVVVNVVRVRHYAYLVNCVVPNLVVVLVVRCCRNPVPLPHAYEYEHELLQEACVQAVQFDDHDHSHHHLVSLLVSLLVQQVSSRHHYYYYHGGGCVDDDVVNNVSNSVSVSSNVSSNSPDDPVDDDDPDDDDVVVVVDQDPVNVD

Solvent-accessible surface area: 57442 Å² total

InterPro domains:
  IPR006035 Ureohydrolase [PF00491] (25-332)
  IPR006035 Ureohydrolase [PR00116] (127-142)
  IPR006035 Ureohydrolase [PR00116] (150-177)
  IPR006035 Ureohydrolase [PR00116] (207-225)
  IPR006035 Ureohydrolase [PR00116] (257-286)
  IPR006035 Ureohydrolase [PR00116] (292-306)
  IPR006035 Ureohydrolase [PS51409] (13-340)
  IPR006035 Ureohydrolase [PTHR43782] (22-339)
  IPR014033 Arginase [TIGR01229] (27-337)
  IPR014033 Arginase [cd09989] (27-332)
  IPR020855 Ureohydrolase, manganese-binding site [PS01053] (260-281)
  IPR023696 Ureohydrolase domain superfamily [SSF52768] (25-336)